Protein AF-0000000086184021 (afdb_homodimer)

Organism: Rhodotorula mucilaginosa (NCBI:txid5537)

Foldseek 3Di:
DWFDWDKDADAQQAALCWPDDPVLCPDPFARFQQRVLLVPPPRPQNCWNGDLEPLVLCVPFCVVVVHADAQEAEFQAQDCSGQVNQQVLLVCCFVNPPHPEHEYEYAPRNVVSNCVVCVVQVDVVPQDDPSSTHHYHYDHDDLCDWDDGPRKIKHKLFQPPPPDDDDATQFLAWCPDVVTHGGHTIWIDISLAETEAEFGQHHDPVSLVVNVVAAPWLDPPPDPPPVPPPPDPDDDDDPPPPDPPDDDPVPHGHQHAEYEHEDAFQPGDRGTDHPQVQVVVLNGSVHPEYAYGHYYPLAGLVLQQLLLVVQLPQPVPPPDDDADPVLDADLVPLADDDPDPSLRGQQDPRSSHHDSVSVSSVSVSNNRNNCSNVPPPDRPPSHGRRYHYHTRNKMWIDIPPDHTDIDPCVVPPVD/DWFDWDKDADAQQAALCWPDDPVLCPDPFARFQQRVLLVPPPRPQNCWNGDLEPLVLCVPFCVVVVHQDAQEAEFQFQDCSGQVNQQVLLVCCFVQPPHPEHEYEYAPRNVVSNCVVCVVAVDVVPQDDPSSTHHYHYDHDDLCDWDDGPRKIKHKLFDPDPPDDDDATQFLAF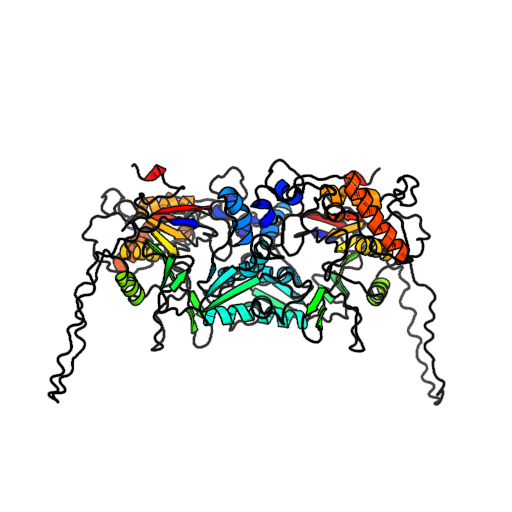CPDVVTHGGHGIWIDISLAETEAEFGQHDDPVSLVVNVVAAPWLDPPPDPPPPPDPPPPPDDDDPPPPDPPDDDPVPHGHQHAEYEHEDAFQPGDRGTDHPQVQVVVLNGSVHPEYAYGHYYPLAGLVLQQLLLVVQLPQPVPPPDDDADPVLDADLVPLADDDPDPSLRGQQDPRSSHHDSVSVSSVSVSNNRNNCSNVPPPDRPPSHGRRYHYHTRNKMWIDIPPDHTDIDPCVVPPPD

pLDDT: mean 80.67, std 20.91, range [23.03, 97.88]

Nearest PDB structures (foldseek):
  6b9v-assembly1_B  TM=7.953E-01  e=1.189E-11  Candidatus Koribacter versatilis Ellin345
  6b9v-assembly1_A  TM=8.059E-01  e=3.358E-11  Candidatus Koribacter versatilis Ellin345
  3qh8-assembly1_A  TM=7.467E-01  e=8.500E-10  Brucella abortus 2308
  1y44-assembly1_B  TM=5.096E-01  e=7.866E-03  Bacillus subtilis
  6b9v-assembly1_B  TM=7.958E-01  e=1.415E-11  Candidatus Koribacter versatilis Ellin345

Sequence (830 aa):
MARREIDCLLLGTGTSGALPSIACLTSPEKGCKCCRSTLDPTDPLGRKNCGKTFYSGAVEWWPKKQLRQIDALILTHAHADAILGLDDLRGWTLRGAIQRSIPIYLTQHTFDEVSKAFPYLTNAGKVTGGGDVPALTWHIFDPDAPFQVAGIEVVPLPGTYRPPLKRSHVHHGKYFTDPPTPFYCLGFLFDRQLAYLSDVSYIPPEIYRRVAQYVRLPFTSSSSSLSLLSNGNGNGNGNANGHGEEDEDDEEKPRLKALIVDCLRVEPFASHFGIGQAVETARRLGAERNYLVGFGHRTSHQLWLAATRALSLDAASSLLPPLPADMPISSSVPIPKPARDYLNYGGHADPTLEDEEQFVLHARWAVESWLKAAALPASEEKETCWIRPAVDGMTIRFGGGRETGDDEYEDEQQEMARREIDCLLLGTGTSGALPSIACLTSPEKGCKCCRSTLDPTDPLGRKNCGKTFYSGAVEWWPKKQLRQIDALILTHAHADAILGLDDLRGWTLRGAIQRSIPIYLTQHTFDEVSKAFPYLTNAGKVTGGGDVPALTWHIFDPDAPFQVAGIEVVPLPGTYRPPLKRSHVHHGKYFTDPPTPFYCLGFLFDRQLAYLSDVSYIPPEIYRRVAQYVRLPFTSSSSSLSLLSNGNGNGNGNANGHGEEDEDDEEKPRLKALIVDCLRVEPFASHFGIGQAVETARRLGAERNYLVGFGHRTSHQLWLAATRALSLDAASSLLPPLPADMPISSSVPIPKPARDYLNYGGHADPTLEDEEQFVLHARWAVESWLKAAALPASEEKETCWIRPAVDGMTIRFGGGRETGDDEYEDEQQE

InterPro domains:
  IPR001279 Metallo-beta-lactamase [PF12706] (63-213)
  IPR036866 Ribonuclease Z/Hydroxyacylglutathione hydrolase-like [G3DSA:3.60.15.10] (2-318)
  IPR036866 Ribonuclease Z/Hydroxyacylglutathione hydrolase-like [SSF56281] (50-303)

Secondary structure (DSSP, 8-state):
-PPPPEEEE----B-TT-SS-HHHHH-TTT--HHHHGGG-TT-TTTTTT----HHHHHHHHTTTTT----S-EE-----HHHHGGGGGGHHHHGGGSS-S-EEEEE-HHHHHHHHHH-HHHH-GGG--TT-----EEEEE--TTS-EEETTEEEEEE-----SSSS--S-EEEEE-SSSPEEEE--EEEETTTEEEE-S-S---HHHHHHHHTTSB-SS---------------------------------PPBP-EEEEE--BSS-BTTB-BHHHHHHHHHHHT-SEEEEE-B-SSS-HHHHHHHHHHHHS-TTSTTSPPPPTTS---TT-SSPPPSSGGGGTTSSSSTTS--HHHHHHHHHHHHHHHHHHHT----SS-----EEE--TT-EEEEETTEEEEESSSGGGTT-/-PPPPEEEE----B-TT-SS-HHHHH-TTT--HHHHGGG-TT-TTTTTT----HHHHHHHHTTTTT----S-EE-----HHHHGGGGGGHHHHGGGSS-S-EEEEE-HHHHHHHHHH-HHHH-GGG--TT-----EEEEE--TTS-EEETTEEEEEE-----SSSS--S-EEEEE-SSSPEEEE--EEEETTTEEEE-S-S---HHHHHHHHTTSB-SS---------------------------------PPBP-EEEEE--BSS--SSS-BHHHHHHHHHHHT-SEEEEE-B-SSS-HHHHHHHHHHHHS-TTSTTSPPPPTTS---TT-SSPPPSSGGGGTTSSSSTTS--HHHHHHHHHHHHHHHHHHHT----SS-----EEE--TT-EEEEETTEEEEESSSGGGTT-

Solvent-accessible surface area (backbone atoms only — not comparable to full-atom values): 44835 Å² total; per-residue (Å²): 128,75,49,70,68,45,78,50,72,41,66,40,32,17,22,76,83,32,41,60,45,54,45,30,56,44,33,92,80,64,19,23,38,33,33,50,31,48,76,36,87,82,40,82,65,27,61,34,51,35,29,43,47,55,59,65,44,43,65,62,39,28,47,77,68,72,41,78,84,64,84,63,44,76,54,52,36,66,48,64,67,67,46,64,49,56,65,59,45,22,50,40,13,40,92,43,60,67,34,69,53,35,42,36,37,32,39,64,67,35,48,54,51,44,36,48,44,36,42,44,63,73,30,70,58,53,24,45,36,73,57,82,51,38,38,63,41,84,42,74,50,59,56,89,43,68,48,75,53,98,88,37,46,35,34,48,40,40,35,79,63,66,73,86,82,96,76,64,36,20,19,30,15,29,28,55,37,94,71,62,40,79,34,66,30,39,24,37,32,43,65,55,31,35,40,40,39,55,55,25,42,43,79,40,71,67,46,57,54,54,48,49,75,56,22,40,45,74,67,62,85,75,70,83,69,75,69,69,80,75,71,71,87,75,78,86,77,81,72,76,77,69,74,73,77,72,76,72,81,79,67,81,53,44,61,27,48,30,33,38,33,20,27,37,43,47,60,68,46,67,23,25,18,6,46,25,56,33,51,50,50,45,54,52,47,44,31,65,36,32,29,35,28,30,36,44,80,44,41,36,67,66,48,46,42,54,30,27,52,62,63,23,44,37,75,78,44,79,72,64,75,77,74,59,84,90,57,76,75,40,58,88,40,41,73,70,79,69,98,48,75,42,40,63,38,26,29,26,91,53,44,60,41,68,27,61,68,51,22,33,54,41,48,50,49,34,29,54,12,24,48,53,40,64,60,62,73,78,65,87,62,88,69,56,54,45,44,41,64,55,43,38,68,33,39,38,38,34,39,53,80,48,74,70,48,41,79,80,58,58,82,57,70,84,108,127,75,49,70,68,44,78,48,73,40,64,40,33,16,22,76,85,32,41,62,45,52,45,29,56,41,33,91,80,66,20,21,37,34,34,50,31,50,74,37,87,81,40,83,64,28,62,33,49,35,29,43,47,55,59,67,43,44,65,62,38,28,49,77,67,72,41,78,82,64,85,62,44,78,54,51,38,67,49,63,67,68,46,63,49,57,65,58,44,22,49,41,14,41,93,42,62,68,36,68,54,34,41,36,36,30,39,63,68,36,48,54,51,43,36,48,44,37,41,44,61,74,30,71,63,53,25,44,36,71,58,84,53,39,39,62,43,85,41,75,52,59,52,89,42,69,47,76,53,98,87,37,46,35,33,47,43,43,53,74,75,62,80,84,88,92,84,65,42,22,19,32,16,30,27,53,36,94,70,62,41,79,33,66,32,39,25,36,31,43,66,54,30,36,40,40,39,57,54,25,41,45,82,42,72,64,46,56,54,54,49,49,74,55,22,42,43,73,66,62,85,75,69,86,70,76,70,71,81,78,74,69,87,69,74,86,77,81,72,76,77,70,74,72,76,71,78,70,80,80,66,79,50,43,61,29,47,31,32,38,32,20,26,37,40,47,59,68,48,68,24,25,18,6,44,26,55,34,51,48,50,45,54,51,46,44,32,64,36,30,29,34,29,30,36,45,80,44,40,35,66,65,48,46,43,53,31,26,52,61,62,22,43,35,74,79,43,82,74,63,74,76,75,58,83,91,57,75,74,40,57,87,40,41,70,70,78,70,99,45,74,42,40,62,38,26,28,28,90,53,44,61,42,68,27,59,70,51,21,33,52,41,47,50,49,34,29,54,12,23,47,54,39,65,61,60,74,77,65,87,62,89,68,55,55,44,44,41,62,54,43,38,69,35,40,38,36,35,40,53,80,49,74,71,47,44,77,79,60,59,84,58,66,86,111

Structure (mmCIF, N/CA/C/O backbone):
data_AF-0000000086184021-model_v1
#
loop_
_entity.id
_entity.type
_entity.pdbx_description
1 polymer 'Metallo-beta-lactamase domain-containing protein'
#
loop_
_atom_site.group_PDB
_atom_site.id
_atom_site.type_symbol
_atom_site.label_atom_id
_atom_site.label_alt_id
_atom_site.label_comp_id
_atom_site.label_asym_id
_atom_site.label_entity_id
_atom_site.label_seq_id
_atom_site.pdbx_PDB_ins_code
_atom_site.Cartn_x
_atom_site.Cartn_y
_atom_site.Cartn_z
_atom_site.occupancy
_atom_site.B_iso_or_equiv
_atom_site.auth_seq_id
_atom_site.auth_comp_id
_atom_site.auth_asym_id
_atom_site.auth_atom_id
_atom_site.pdbx_PDB_model_num
ATOM 1 N N . MET A 1 1 ? 28.219 -29.594 -12.875 1 46.59 1 MET A N 1
ATOM 2 C CA . MET A 1 1 ? 28.625 -28.562 -11.922 1 46.59 1 MET A CA 1
ATOM 3 C C . MET A 1 1 ? 27.422 -28.078 -11.102 1 46.59 1 MET A C 1
ATOM 5 O O . MET A 1 1 ? 26.297 -28.031 -11.602 1 46.59 1 MET A O 1
ATOM 9 N N . ALA A 1 2 ? 27.641 -28.094 -9.789 1 62.34 2 ALA A N 1
ATOM 10 C CA . ALA A 1 2 ? 26.531 -27.812 -8.875 1 62.34 2 ALA A CA 1
ATOM 11 C C . ALA A 1 2 ? 25.922 -26.438 -9.156 1 62.34 2 ALA A C 1
ATOM 13 O O . ALA A 1 2 ? 26.641 -25.469 -9.422 1 62.34 2 ALA A O 1
ATOM 14 N N . ARG A 1 3 ? 24.703 -26.5 -9.43 1 81.5 3 ARG A N 1
ATOM 15 C CA . ARG A 1 3 ? 23.969 -25.266 -9.688 1 81.5 3 ARG A CA 1
ATOM 16 C C . ARG A 1 3 ? 24.047 -24.328 -8.492 1 81.5 3 ARG A C 1
ATOM 18 O O . ARG A 1 3 ? 24.469 -24.734 -7.402 1 81.5 3 ARG A O 1
ATOM 25 N N . ARG A 1 4 ? 23.859 -23.125 -8.625 1 90.38 4 ARG A N 1
ATOM 26 C CA . ARG A 1 4 ? 23.938 -22.062 -7.613 1 90.38 4 ARG A CA 1
ATOM 27 C C . ARG A 1 4 ? 22.969 -22.328 -6.465 1 90.38 4 ARG A C 1
ATOM 29 O O . ARG A 1 4 ? 21.844 -22.797 -6.688 1 90.38 4 ARG A O 1
ATOM 36 N N . GLU A 1 5 ? 23.484 -22.109 -5.305 1 94.81 5 GLU A N 1
ATOM 37 C CA . GLU A 1 5 ? 22.609 -22.125 -4.141 1 94.81 5 GLU A CA 1
ATOM 38 C C . GLU A 1 5 ? 21.672 -20.922 -4.137 1 94.81 5 GLU A C 1
ATOM 40 O O . GLU A 1 5 ? 22.125 -19.781 -4.238 1 94.81 5 GLU A O 1
ATOM 45 N N . ILE A 1 6 ? 20.359 -21.203 -4.031 1 95.69 6 ILE A N 1
ATOM 46 C CA . ILE A 1 6 ? 19.375 -20.125 -4.086 1 95.69 6 ILE A CA 1
ATOM 47 C C . ILE A 1 6 ? 18.375 -20.281 -2.936 1 95.69 6 ILE A C 1
ATOM 49 O O . ILE A 1 6 ? 17.906 -21.391 -2.662 1 95.69 6 ILE A O 1
ATOM 53 N N . ASP A 1 7 ? 18.219 -19.172 -2.148 1 96.69 7 ASP A N 1
ATOM 54 C CA . ASP A 1 7 ? 17.094 -19.031 -1.223 1 96.69 7 ASP A CA 1
ATOM 55 C C . ASP A 1 7 ? 16.016 -18.141 -1.814 1 96.69 7 ASP A C 1
ATOM 57 O O . ASP A 1 7 ? 16.25 -16.984 -2.129 1 96.69 7 ASP A O 1
ATOM 61 N N . CYS A 1 8 ? 14.805 -18.703 -2.027 1 96.75 8 CYS A N 1
ATOM 62 C CA . CYS A 1 8 ? 13.672 -17.969 -2.578 1 96.75 8 CYS A CA 1
ATOM 63 C C . CYS A 1 8 ? 12.688 -17.594 -1.48 1 96.75 8 CYS A C 1
ATOM 65 O O . CYS A 1 8 ? 11.969 -18.438 -0.959 1 96.75 8 CYS A O 1
ATOM 67 N N . LEU A 1 9 ? 12.688 -16.312 -1.125 1 95.31 9 LEU A N 1
ATOM 68 C CA . LEU A 1 9 ? 11.742 -15.773 -0.152 1 95.31 9 LEU A CA 1
ATOM 69 C C . LEU A 1 9 ? 10.445 -15.352 -0.833 1 95.31 9 LEU A C 1
ATOM 71 O O . LEU A 1 9 ? 10.469 -14.578 -1.794 1 95.31 9 LEU A O 1
ATOM 75 N N . LEU A 1 10 ? 9.32 -15.875 -0.362 1 93.88 10 LEU A N 1
ATOM 76 C CA . LEU A 1 10 ? 8.023 -15.516 -0.931 1 93.88 10 LEU A CA 1
ATOM 77 C C . LEU A 1 10 ? 7.336 -14.445 -0.089 1 93.88 10 LEU A C 1
ATOM 79 O O . LEU A 1 10 ? 7.191 -14.602 1.125 1 93.88 10 LEU A O 1
ATOM 83 N N . LEU A 1 11 ? 6.977 -13.375 -0.757 1 90.69 11 LEU A N 1
ATOM 84 C CA . LEU A 1 11 ? 6.18 -12.312 -0.156 1 90.69 11 LEU A CA 1
ATOM 85 C C . LEU A 1 11 ? 4.957 -12.008 -1.01 1 90.69 11 LEU A C 1
ATOM 87 O O . LEU A 1 11 ? 5.035 -12.008 -2.24 1 90.69 11 LEU A O 1
ATOM 91 N N . GLY A 1 12 ? 3.848 -11.641 -0.296 1 87.31 12 GLY A N 1
ATOM 92 C CA . GLY A 1 12 ? 2.641 -11.312 -1.037 1 87.31 12 GLY A CA 1
ATOM 93 C C . GLY A 1 12 ? 2.041 -12.508 -1.759 1 87.31 12 GLY A C 1
ATOM 94 O O . GLY A 1 12 ? 1.791 -12.445 -2.965 1 87.31 12 GLY A O 1
ATOM 95 N N . THR A 1 13 ? 1.772 -13.555 -1.095 1 89.81 13 THR A N 1
ATOM 96 C CA . THR A 1 13 ? 1.336 -14.805 -1.703 1 89.81 13 THR A CA 1
ATOM 97 C C . THR A 1 13 ? -0.174 -14.805 -1.924 1 89.81 13 THR A C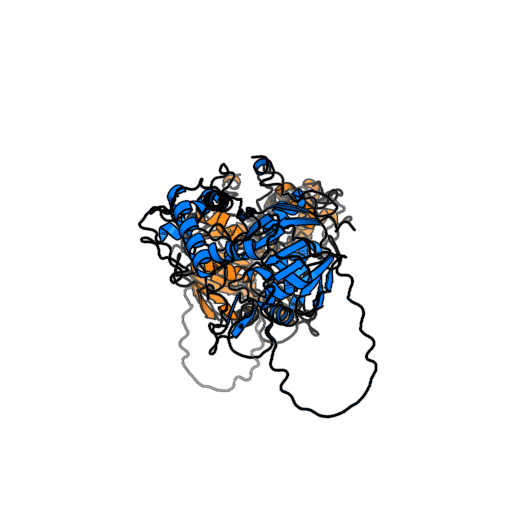 1
ATOM 99 O O . THR A 1 13 ? -0.728 -15.75 -2.482 1 89.81 13 THR A O 1
ATOM 102 N N . GLY A 1 14 ? -0.868 -13.734 -1.497 1 87.69 14 GLY A N 1
ATOM 103 C CA . GLY A 1 14 ? -2.305 -13.625 -1.689 1 87.69 14 GLY A CA 1
ATOM 104 C C . GLY A 1 14 ? -2.684 -12.977 -3.004 1 87.69 14 GLY A C 1
ATOM 105 O O . GLY A 1 14 ? -1.822 -12.727 -3.85 1 87.69 14 GLY A O 1
ATOM 106 N N . THR A 1 15 ? -3.951 -12.742 -3.148 1 87.56 15 THR A N 1
ATOM 107 C CA . THR A 1 15 ? -4.504 -12.195 -4.379 1 87.56 15 THR A CA 1
ATOM 108 C C . THR A 1 15 ? -4.254 -10.688 -4.461 1 87.56 15 THR A C 1
ATOM 110 O O . THR A 1 15 ? -3.857 -10.07 -3.475 1 87.56 15 THR A O 1
ATOM 113 N N . SER A 1 16 ? -4.496 -10.141 -5.602 1 80.88 16 SER A N 1
ATOM 114 C CA . SER A 1 16 ? -4.223 -8.734 -5.891 1 80.88 16 SER A CA 1
ATOM 115 C C . SER A 1 16 ? -5.098 -7.82 -5.039 1 80.88 16 SER A C 1
ATOM 117 O O . SER A 1 16 ? -4.727 -6.676 -4.77 1 80.88 16 SER A O 1
ATOM 119 N N . GLY A 1 17 ? -6.23 -8.266 -4.66 1 78.56 17 GLY A N 1
ATOM 120 C CA . GLY A 1 17 ? -7.121 -7.453 -3.842 1 78.56 17 GLY A CA 1
ATOM 121 C C . GLY A 1 17 ? -6.695 -7.383 -2.389 1 78.56 17 GLY A C 1
ATOM 122 O O . GLY A 1 17 ? -7.332 -6.699 -1.583 1 78.56 17 GLY A O 1
ATOM 123 N N . ALA A 1 18 ? -5.68 -8 -2.064 1 78.81 18 ALA A N 1
ATOM 124 C CA . ALA A 1 18 ? -5.105 -8.031 -0.722 1 78.81 18 ALA A CA 1
ATOM 125 C C . ALA A 1 18 ? -6 -8.812 0.237 1 78.81 18 ALA A C 1
ATOM 127 O O . ALA A 1 18 ? -7.211 -8.914 0.024 1 78.81 18 ALA A O 1
ATOM 128 N N . LEU A 1 19 ? -5.496 -9.445 1.242 1 85.38 19 LEU A N 1
ATOM 129 C CA . LEU A 1 19 ? -6.156 -10.125 2.352 1 85.38 19 LEU A CA 1
ATOM 130 C C . LEU A 1 19 ? -5.723 -9.531 3.688 1 85.38 19 LEU A C 1
ATOM 132 O O . LEU A 1 19 ? -4.555 -9.172 3.861 1 85.38 19 LEU A O 1
ATOM 136 N N . PRO A 1 20 ? -6.676 -9.344 4.656 1 88.94 20 PRO A N 1
ATOM 137 C CA . PRO A 1 20 ? -8.102 -9.68 4.621 1 88.94 20 PRO A CA 1
ATOM 138 C C . PRO A 1 20 ? -8.922 -8.664 3.828 1 88.94 20 PRO A C 1
ATOM 140 O O . PRO A 1 20 ? -8.445 -7.566 3.539 1 88.94 20 PRO A O 1
ATOM 143 N N . SER A 1 21 ? -10.086 -9.156 3.465 1 90.44 21 SER A N 1
ATOM 144 C CA . SER A 1 21 ? -11.031 -8.266 2.789 1 90.44 21 SER A CA 1
ATOM 145 C C . SER A 1 21 ? -11.703 -7.324 3.777 1 90.44 21 SER A C 1
ATOM 147 O O . SER A 1 21 ? -12.211 -7.762 4.812 1 90.44 21 SER A O 1
ATOM 149 N N . ILE A 1 22 ? -11.719 -6.043 3.412 1 90.56 22 ILE A N 1
ATOM 150 C CA . ILE A 1 22 ? -12.344 -5.043 4.273 1 90.56 22 ILE A CA 1
ATOM 151 C C . ILE A 1 22 ? -13.836 -5.348 4.422 1 90.56 22 ILE A C 1
ATOM 153 O O . ILE A 1 22 ? -14.414 -5.129 5.484 1 90.56 22 ILE A O 1
ATOM 157 N N . ALA A 1 23 ? -14.438 -5.859 3.385 1 93.38 23 ALA A N 1
ATOM 158 C CA . ALA A 1 23 ? -15.859 -6.203 3.416 1 93.38 23 ALA A CA 1
ATOM 159 C C . ALA A 1 23 ? -16.141 -7.266 4.477 1 93.38 23 ALA A C 1
ATOM 161 O O . ALA A 1 23 ? -17.125 -7.172 5.211 1 93.38 23 ALA A O 1
ATOM 162 N N . CYS A 1 24 ? -15.312 -8.18 4.566 1 94 24 CYS A N 1
ATOM 163 C CA . CYS A 1 24 ? -15.484 -9.242 5.543 1 94 24 CYS A CA 1
ATOM 164 C C . CYS A 1 24 ? -15.234 -8.734 6.957 1 94 24 CYS A C 1
ATOM 166 O O . CYS A 1 24 ? -15.977 -9.078 7.883 1 94 24 CYS A O 1
ATOM 168 N N . LEU A 1 25 ? -14.227 -7.945 7.133 1 91.62 25 LEU A N 1
ATOM 169 C CA . LEU A 1 25 ? -13.812 -7.5 8.461 1 91.62 25 LEU A CA 1
ATOM 170 C C . LEU A 1 25 ? -14.859 -6.57 9.07 1 91.62 25 LEU A C 1
ATOM 172 O O . LEU A 1 25 ? -15 -6.504 10.289 1 91.62 25 LEU A O 1
ATOM 176 N N . THR A 1 26 ? -15.531 -5.875 8.203 1 93.5 26 THR A N 1
ATOM 177 C CA . THR A 1 26 ? -16.438 -4.859 8.719 1 93.5 26 THR A CA 1
ATOM 178 C C . THR A 1 26 ? -17.875 -5.367 8.711 1 93.5 26 THR A C 1
ATOM 180 O O . THR A 1 26 ? -18.797 -4.684 9.188 1 93.5 26 THR A O 1
ATOM 183 N N . SER A 1 27 ? -18.094 -6.559 8.188 1 91.44 27 SER A N 1
ATOM 184 C CA . SER A 1 27 ? -19.438 -7.152 8.211 1 91.44 27 SER A CA 1
ATOM 185 C C . SER A 1 27 ? -19.688 -7.863 9.539 1 91.44 27 SER A C 1
ATOM 187 O O . SER A 1 27 ? -18.938 -8.75 9.93 1 91.44 27 SER A O 1
ATOM 189 N N . PRO A 1 28 ? -20.703 -7.523 10.156 1 84.31 28 PRO A N 1
ATOM 190 C CA . PRO A 1 28 ? -20.984 -8.188 11.43 1 84.31 28 PRO A CA 1
ATOM 191 C C . PRO A 1 28 ? -21.359 -9.656 11.25 1 84.31 28 PRO A C 1
ATOM 193 O O . PRO A 1 28 ? -21.031 -10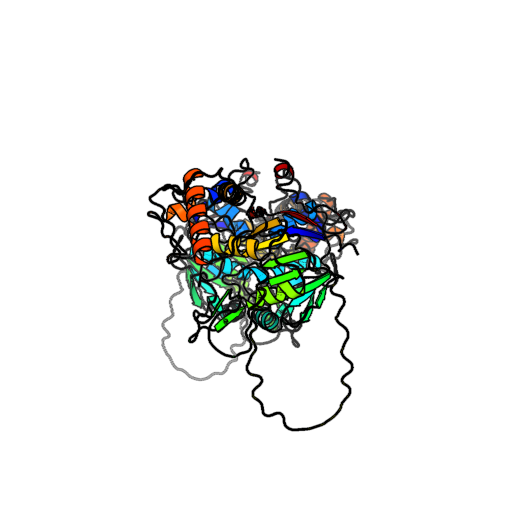.492 12.094 1 84.31 28 PRO A O 1
ATOM 196 N N . GLU A 1 29 ? -21.953 -10.023 10.117 1 84.5 29 GLU A N 1
ATOM 197 C CA . GLU A 1 29 ? -22.562 -11.344 10.031 1 84.5 29 GLU A CA 1
ATOM 198 C C . GLU A 1 29 ? -21.969 -12.156 8.883 1 84.5 29 GLU A C 1
ATOM 200 O O . GLU A 1 29 ? -22.078 -13.383 8.867 1 84.5 29 GLU A O 1
ATOM 205 N N . LYS A 1 30 ? -21.312 -11.531 8.008 1 86.56 30 LYS A N 1
ATOM 206 C CA . LYS A 1 30 ? -21.047 -12.242 6.758 1 86.56 30 LYS A CA 1
ATOM 207 C C . LYS A 1 30 ? -19.547 -12.344 6.492 1 86.56 30 LYS A C 1
ATOM 209 O O . LYS A 1 30 ? -19.125 -12.836 5.441 1 86.56 30 LYS A O 1
ATOM 214 N N . GLY A 1 31 ? -18.781 -11.93 7.367 1 92.62 31 GLY A N 1
ATOM 215 C CA . GLY A 1 31 ? -17.344 -12.07 7.152 1 92.62 31 GLY A CA 1
ATOM 216 C C . GLY A 1 31 ? -16.875 -13.508 7.164 1 92.62 31 GLY A C 1
ATOM 217 O O . GLY A 1 31 ? -17.266 -14.289 8.031 1 92.62 31 GLY A O 1
ATOM 218 N N . CYS A 1 32 ? -16.062 -13.891 6.191 1 94.12 32 CYS A N 1
ATOM 219 C CA . CYS A 1 32 ? -15.633 -15.281 6.07 1 94.12 32 CYS A CA 1
ATOM 220 C C . CYS A 1 32 ? -14.625 -15.633 7.156 1 94.12 32 CYS A C 1
ATOM 222 O O . CYS A 1 32 ? -13.969 -14.75 7.711 1 94.12 32 CYS A O 1
ATOM 224 N N . LYS A 1 33 ? -14.523 -16.875 7.406 1 92.12 33 LYS A N 1
ATOM 225 C CA . LYS A 1 33 ? -13.609 -17.359 8.43 1 92.12 33 LYS A CA 1
ATOM 226 C C . LYS A 1 33 ? -12.164 -16.984 8.102 1 92.12 33 LYS A C 1
ATOM 228 O O . LYS A 1 33 ? -11.406 -16.578 8.992 1 92.12 33 LYS A O 1
ATOM 233 N N . CYS A 1 34 ? -11.789 -17.078 6.887 1 91.12 34 CYS A N 1
ATOM 234 C CA . CYS A 1 34 ? -10.438 -16.766 6.426 1 91.12 34 CYS A CA 1
ATOM 235 C C . CYS A 1 34 ? -10.047 -15.344 6.828 1 91.12 34 CYS A C 1
ATOM 237 O O . CYS A 1 34 ? -9.016 -15.141 7.469 1 91.12 34 CYS A O 1
ATOM 239 N N . CYS A 1 35 ? -10.867 -14.383 6.562 1 91.44 35 CYS A N 1
ATOM 240 C CA . CYS A 1 35 ? -10.57 -12.977 6.844 1 91.44 35 CYS A CA 1
ATOM 241 C C . CYS A 1 35 ? -10.664 -12.695 8.336 1 91.44 35 CYS A C 1
ATOM 243 O O . CYS A 1 35 ? -9.805 -12 8.898 1 91.44 35 CYS A O 1
ATOM 245 N N . ARG A 1 36 ? -11.625 -13.242 8.953 1 88.88 36 ARG A N 1
ATOM 246 C CA . ARG A 1 36 ? -11.859 -12.969 10.367 1 88.88 36 ARG A CA 1
ATOM 247 C C . ARG A 1 36 ? -10.75 -13.57 11.234 1 88.88 36 ARG A C 1
ATOM 249 O O . ARG A 1 36 ? -10.469 -13.062 12.32 1 88.88 36 ARG A O 1
ATOM 256 N N . SER A 1 37 ? -10.18 -14.602 10.719 1 86.75 37 SER A N 1
ATOM 257 C CA . SER A 1 37 ? -9.109 -15.242 11.469 1 86.75 37 SER A CA 1
ATOM 258 C C . SER A 1 37 ? -7.914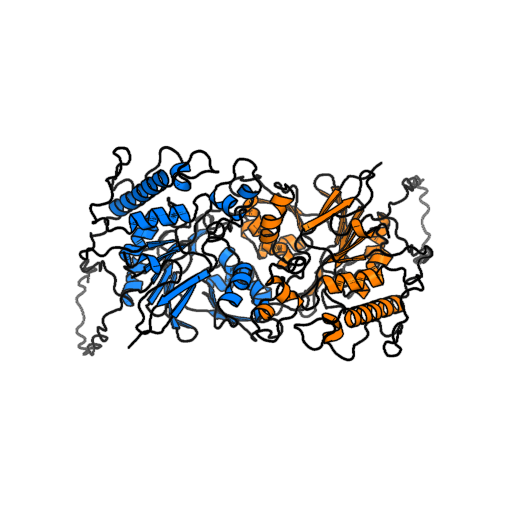 -14.305 11.641 1 86.75 37 SER A C 1
ATOM 260 O O . SER A 1 37 ? -7.102 -14.492 12.555 1 86.75 37 SER A O 1
ATOM 262 N N . THR A 1 38 ? -7.816 -13.32 10.82 1 82.12 38 THR A N 1
ATOM 263 C CA . THR A 1 38 ? -6.695 -12.391 10.883 1 82.12 38 THR A CA 1
ATOM 264 C C . THR A 1 38 ? -6.832 -11.461 12.086 1 82.12 38 THR A C 1
ATOM 266 O O . THR A 1 38 ? -5.859 -10.836 12.516 1 82.12 38 THR A O 1
ATOM 269 N N . LEU A 1 39 ? -8.055 -11.32 12.594 1 78.31 39 LEU A N 1
ATOM 270 C CA . LEU A 1 39 ? -8.32 -10.453 13.734 1 78.31 39 LEU A CA 1
ATOM 271 C C . LEU A 1 39 ? -7.961 -11.148 15.047 1 78.31 39 LEU A C 1
ATOM 273 O O . LEU A 1 39 ? -7.84 -10.5 16.094 1 78.31 39 LEU A O 1
ATOM 277 N N . ASP A 1 40 ? -7.801 -12.453 14.945 1 78.25 40 ASP A N 1
ATOM 278 C CA . ASP A 1 40 ? -7.473 -13.234 16.141 1 78.25 40 ASP A CA 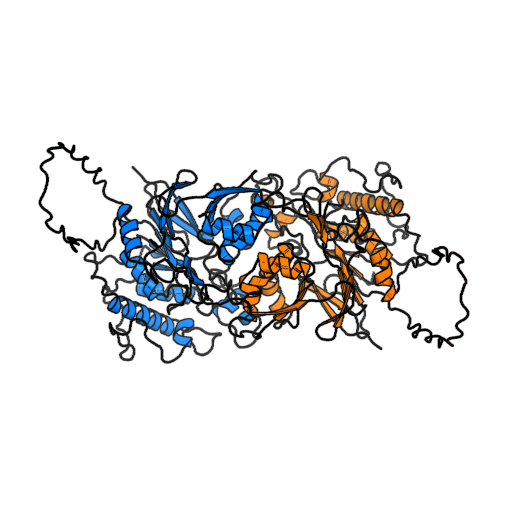1
ATOM 279 C C . ASP A 1 40 ? -5.961 -13.391 16.297 1 78.25 40 ASP A C 1
ATOM 281 O O . ASP A 1 40 ? -5.344 -14.203 15.602 1 78.25 40 ASP A O 1
ATOM 285 N N . PRO A 1 41 ? -5.383 -12.664 17.172 1 70 41 PRO A N 1
ATOM 286 C CA . PRO A 1 41 ? -3.928 -12.734 17.328 1 70 41 PRO A CA 1
ATOM 287 C C . PRO A 1 41 ? -3.447 -14.117 17.766 1 70 41 PRO A C 1
ATOM 289 O O . PRO A 1 41 ? -2.262 -14.43 17.641 1 70 41 PRO A O 1
ATOM 292 N N . THR A 1 42 ? -4.352 -14.969 18.188 1 72.25 42 THR A N 1
ATOM 293 C CA . THR A 1 42 ? -3.973 -16.297 18.688 1 72.25 42 THR A CA 1
ATOM 294 C C . THR A 1 42 ? -4.012 -17.328 17.562 1 72.25 42 THR A C 1
ATOM 296 O O . THR A 1 42 ? -3.527 -18.438 17.734 1 72.25 42 THR A O 1
ATOM 299 N N . ASP A 1 43 ? -4.562 -16.891 16.484 1 69.44 43 ASP A N 1
ATOM 300 C CA . ASP A 1 43 ? -4.617 -17.812 15.344 1 69.44 43 ASP A CA 1
ATOM 301 C C . ASP A 1 43 ? -3.322 -17.766 14.539 1 69.44 43 ASP A C 1
ATOM 303 O O . ASP A 1 43 ? -3.043 -16.781 13.852 1 69.44 43 ASP A O 1
ATOM 307 N N . PRO A 1 44 ? -2.568 -18.781 14.688 1 63.81 44 PRO A N 1
ATOM 308 C CA . PRO A 1 44 ? -1.268 -18.766 14.016 1 63.81 44 PRO A CA 1
ATOM 309 C C . PRO A 1 44 ? -1.391 -18.734 12.492 1 63.81 44 PRO A C 1
ATOM 311 O O . PRO A 1 44 ? -0.453 -18.328 11.805 1 63.81 44 PRO A O 1
ATOM 314 N N . LEU A 1 45 ? -2.535 -19.156 12.008 1 57.88 45 LEU A N 1
ATOM 315 C CA . LEU A 1 45 ? -2.678 -19.266 10.562 1 57.88 45 LEU A CA 1
ATOM 316 C C . LEU A 1 45 ? -3.355 -18.031 9.984 1 57.88 45 LEU A C 1
ATOM 318 O O . LEU A 1 45 ? -3.377 -17.844 8.773 1 57.88 45 LEU A O 1
ATOM 322 N N . GLY A 1 46 ? -3.867 -17.266 10.828 1 56.38 46 GLY A N 1
ATOM 323 C CA . GLY A 1 46 ? -4.691 -16.141 10.391 1 56.38 46 GLY A CA 1
ATOM 324 C C . GLY A 1 46 ? -3.93 -15.141 9.547 1 56.38 46 GLY A C 1
ATOM 325 O O . GLY A 1 46 ? -4.5 -14.508 8.656 1 56.38 46 GLY A O 1
ATOM 326 N N . ARG A 1 47 ? -2.646 -15.062 9.789 1 56.78 47 ARG A N 1
ATOM 327 C CA . ARG A 1 47 ? -1.939 -13.992 9.102 1 56.78 47 ARG A CA 1
ATOM 328 C C . ARG A 1 47 ? -0.984 -14.547 8.055 1 56.78 47 ARG A C 1
ATOM 330 O O . ARG A 1 47 ? -0.137 -13.82 7.531 1 56.78 47 ARG A O 1
ATOM 337 N N . LYS A 1 48 ? -1.179 -15.789 7.684 1 55.22 48 LYS A N 1
ATOM 338 C CA . LYS A 1 48 ? -0.197 -16.453 6.828 1 55.22 48 LYS A CA 1
ATOM 339 C C . LYS A 1 48 ? -0.337 -16 5.379 1 55.22 48 LYS A C 1
ATOM 341 O O . LYS A 1 48 ? 0.636 -16.016 4.621 1 55.22 48 LYS A O 1
ATOM 346 N N . ASN A 1 49 ? -1.514 -15.688 4.988 1 51.31 49 ASN A N 1
ATOM 347 C CA . ASN A 1 49 ? -1.661 -15.344 3.576 1 51.31 49 ASN A CA 1
ATOM 348 C C . ASN A 1 49 ? -2.051 -13.883 3.393 1 51.31 49 ASN A C 1
ATOM 350 O O . ASN A 1 49 ? -2.908 -13.562 2.566 1 51.31 49 ASN A O 1
ATOM 354 N N . CYS A 1 50 ? -1.313 -13.125 4.395 1 51.53 50 CYS A N 1
ATOM 355 C CA . CYS A 1 50 ? -1.674 -11.719 4.312 1 51.53 50 CYS A CA 1
ATOM 356 C C . CYS A 1 50 ? -0.681 -10.945 3.447 1 51.53 50 CYS A C 1
ATOM 358 O O . CYS A 1 50 ? 0.456 -11.391 3.26 1 51.53 50 CYS A O 1
ATOM 360 N N . GLY A 1 51 ? -1.197 -10.094 2.574 1 55.66 51 GLY A N 1
ATOM 361 C CA . GLY A 1 51 ? -0.307 -9.055 2.096 1 55.66 51 GLY A CA 1
ATOM 362 C C . GLY A 1 51 ? -0.292 -8.922 0.585 1 55.66 51 GLY A C 1
ATOM 363 O O . GLY A 1 51 ? -0.532 -9.898 -0.128 1 55.66 51 GLY A O 1
ATOM 364 N N . LYS A 1 52 ? -0.613 -7.902 -0.01 1 60.78 52 LYS A N 1
ATOM 365 C CA . LYS A 1 52 ? -0.376 -7.574 -1.413 1 60.78 52 LYS A CA 1
ATOM 366 C C . LYS A 1 52 ? 0.682 -6.48 -1.552 1 60.78 52 LYS A C 1
ATOM 368 O O . LYS A 1 52 ? 1.318 -6.355 -2.6 1 60.78 52 LYS A O 1
ATOM 373 N N . THR A 1 53 ? 1.119 -5.969 -0.423 1 67.38 53 THR A N 1
ATOM 374 C CA . THR A 1 53 ? 1.883 -4.758 -0.703 1 67.38 53 THR A CA 1
ATOM 375 C C . THR A 1 53 ? 3.359 -4.961 -0.373 1 67.38 53 THR A C 1
ATOM 377 O O . THR A 1 53 ? 3.695 -5.566 0.646 1 67.38 53 THR A O 1
ATOM 380 N N . PHE A 1 54 ? 4.145 -4.555 -1.221 1 73.19 54 PHE A N 1
ATOM 381 C CA . PHE A 1 54 ? 5.594 -4.688 -1.138 1 73.19 54 PHE A CA 1
ATOM 382 C C . PHE A 1 54 ? 6.117 -4.109 0.171 1 73.19 54 PHE A C 1
ATOM 384 O O . PHE A 1 54 ? 6.883 -4.762 0.886 1 73.19 54 PHE A O 1
ATOM 391 N N . TYR A 1 55 ? 5.684 -2.943 0.541 1 76.25 55 TYR A N 1
ATOM 392 C CA . TYR A 1 55 ? 6.215 -2.25 1.71 1 76.25 55 TYR A CA 1
ATOM 393 C C . TYR A 1 55 ? 5.887 -3.01 2.99 1 76.25 55 TYR A C 1
ATOM 395 O O . TYR A 1 55 ? 6.773 -3.275 3.805 1 76.25 55 TYR A O 1
ATOM 403 N N . SER A 1 56 ? 4.621 -3.371 3.17 1 79.62 56 SER A N 1
ATOM 404 C CA . SER A 1 56 ? 4.223 -4.078 4.383 1 79.62 56 SER A CA 1
ATOM 405 C C . SER A 1 56 ? 4.957 -5.406 4.516 1 79.62 56 SER A C 1
ATOM 407 O O . SER A 1 56 ? 5.352 -5.797 5.617 1 79.62 56 SER A O 1
ATOM 409 N N . GLY A 1 57 ? 5.184 -6.059 3.387 1 83.25 57 GLY A N 1
ATOM 410 C CA . GLY A 1 57 ? 5.953 -7.293 3.404 1 83.25 57 GLY A CA 1
ATOM 411 C C . GLY A 1 57 ? 7.41 -7.082 3.764 1 83.25 57 GLY A C 1
ATOM 412 O O . GLY A 1 57 ? 7.98 -7.848 4.547 1 83.25 57 GLY A O 1
ATOM 413 N N . ALA A 1 58 ? 8.016 -6.023 3.207 1 84.56 58 ALA A N 1
ATOM 414 C CA . ALA A 1 58 ? 9.422 -5.719 3.469 1 84.56 58 ALA A CA 1
ATOM 415 C C . ALA A 1 58 ? 9.641 -5.375 4.938 1 84.56 58 ALA A C 1
ATOM 417 O O . ALA A 1 58 ? 10.57 -5.887 5.566 1 84.56 58 ALA A O 1
ATOM 418 N N . VAL A 1 59 ? 8.789 -4.57 5.477 1 85.56 59 VAL A N 1
ATOM 419 C CA . VAL A 1 59 ? 8.922 -4.117 6.855 1 85.56 59 VAL A CA 1
ATOM 420 C C . VAL A 1 59 ? 8.82 -5.309 7.805 1 85.56 59 VAL A C 1
ATOM 422 O O . VAL A 1 59 ? 9.539 -5.383 8.805 1 85.56 59 VAL A O 1
ATOM 425 N N . GLU A 1 60 ? 8.008 -6.23 7.438 1 85.12 60 GLU A N 1
ATOM 426 C CA . GLU A 1 60 ? 7.777 -7.379 8.312 1 85.12 60 GLU A CA 1
ATOM 427 C C . GLU A 1 60 ? 8.906 -8.398 8.195 1 85.12 60 GLU A C 1
ATOM 429 O O . GLU A 1 60 ? 9.422 -8.875 9.203 1 85.12 60 GLU A O 1
ATOM 434 N N . TRP A 1 61 ? 9.367 -8.633 7.012 1 89.69 61 TRP A N 1
ATOM 435 C CA . TRP A 1 61 ? 10.148 -9.852 6.832 1 89.69 61 TRP A CA 1
ATOM 436 C C . TRP A 1 61 ? 11.617 -9.531 6.598 1 89.69 61 TRP A C 1
ATOM 438 O O . TRP A 1 61 ? 12.492 -10.344 6.91 1 89.69 61 TRP A O 1
ATOM 448 N N . TRP A 1 62 ? 11.992 -8.383 6 1 91.56 62 TRP A N 1
ATOM 449 C CA . TRP A 1 62 ? 13.375 -8.109 5.641 1 91.56 62 TRP A CA 1
ATOM 450 C C . TRP A 1 62 ? 14.266 -8.07 6.883 1 91.56 62 TRP A C 1
ATOM 452 O O . TRP A 1 62 ? 15.352 -8.656 6.895 1 91.56 62 TRP A O 1
ATOM 462 N N . PRO A 1 63 ? 13.773 -7.363 7.953 1 89.62 63 PRO A N 1
ATOM 463 C CA . PRO A 1 63 ? 14.602 -7.43 9.164 1 89.62 63 PRO A CA 1
ATOM 464 C C . PRO A 1 63 ? 14.766 -8.852 9.688 1 89.62 63 PRO A C 1
ATOM 466 O O . PRO A 1 63 ? 15.859 -9.242 10.094 1 89.62 63 PRO A O 1
ATOM 469 N N . LYS A 1 64 ? 13.695 -9.688 9.664 1 89.38 64 LYS A N 1
ATOM 470 C CA . LYS A 1 64 ? 13.719 -11.062 10.172 1 89.38 64 LYS A CA 1
ATOM 471 C C . LYS A 1 64 ? 14.648 -11.938 9.336 1 89.38 64 LYS A C 1
ATOM 473 O O . LYS A 1 64 ? 15.281 -12.859 9.867 1 89.38 64 LYS A O 1
ATOM 478 N N . LYS A 1 65 ? 14.688 -11.641 8.047 1 93.62 65 LYS A N 1
ATOM 479 C CA . LYS A 1 65 ? 15.477 -12.453 7.129 1 93.62 65 LYS A CA 1
ATOM 480 C C . LYS A 1 65 ? 16.844 -11.828 6.875 1 93.62 65 LYS A C 1
ATOM 482 O O . LYS A 1 65 ? 17.609 -12.305 6.027 1 93.62 65 LYS A O 1
ATOM 487 N N . GLN A 1 66 ? 17.141 -10.688 7.551 1 93.06 66 GLN A N 1
ATOM 488 C CA . GLN A 1 66 ? 18.422 -9.992 7.477 1 93.06 66 GLN A CA 1
ATOM 489 C C . GLN A 1 66 ? 18.75 -9.57 6.043 1 93.06 66 GLN A C 1
ATOM 491 O O . GLN A 1 66 ? 19.859 -9.797 5.555 1 93.06 66 GLN A O 1
ATOM 496 N N . LEU A 1 67 ? 17.766 -9.055 5.383 1 94.5 67 LEU A N 1
ATOM 497 C CA . LEU A 1 67 ? 17.891 -8.508 4.039 1 94.5 67 LEU A CA 1
ATOM 498 C C . LEU A 1 67 ? 18.016 -6.984 4.082 1 94.5 67 LEU A C 1
ATOM 500 O O . LEU A 1 67 ? 17.469 -6.344 4.992 1 94.5 67 LEU A O 1
ATOM 504 N N . ARG A 1 68 ? 18.656 -6.41 3.088 1 94.31 68 ARG A N 1
ATOM 505 C CA . ARG A 1 68 ? 18.828 -4.961 3.113 1 94.31 68 ARG A CA 1
ATOM 506 C C . ARG A 1 68 ? 18.922 -4.395 1.701 1 94.31 68 ARG A C 1
ATOM 508 O O . ARG A 1 68 ? 18.141 -3.512 1.329 1 94.31 68 ARG A O 1
ATOM 515 N N . GLN A 1 69 ? 19.766 -4.91 0.872 1 95.25 69 GLN A N 1
ATOM 516 C CA . GLN A 1 69 ? 20.016 -4.371 -0.464 1 95.25 69 GLN A CA 1
ATOM 517 C C . GLN A 1 69 ? 19.203 -5.137 -1.516 1 95.25 69 GLN A C 1
ATOM 519 O O . GLN A 1 69 ? 18.906 -6.32 -1.341 1 95.25 69 GLN A O 1
ATOM 524 N N . ILE A 1 70 ? 18.828 -4.438 -2.584 1 95.88 70 ILE A N 1
ATOM 525 C CA . ILE A 1 70 ? 18.172 -5.035 -3.75 1 95.88 70 ILE A CA 1
ATOM 526 C C . ILE A 1 70 ? 19.125 -4.984 -4.945 1 95.88 70 ILE A C 1
ATOM 528 O O . ILE A 1 70 ? 19.406 -3.91 -5.477 1 95.88 70 ILE A O 1
ATOM 532 N N . ASP A 1 71 ? 19.578 -6.086 -5.344 1 96.25 71 ASP A N 1
ATOM 533 C CA . ASP A 1 71 ? 20.516 -6.137 -6.457 1 96.25 71 ASP A CA 1
ATOM 534 C C . ASP A 1 71 ? 19.797 -5.918 -7.789 1 96.25 71 ASP A C 1
ATOM 536 O O . ASP A 1 71 ? 20.391 -5.391 -8.734 1 96.25 71 ASP A O 1
ATOM 540 N N . ALA A 1 72 ? 18.531 -6.414 -7.84 1 96.44 72 ALA A N 1
ATOM 541 C CA . ALA A 1 72 ? 17.719 -6.238 -9.039 1 96.44 72 ALA A CA 1
ATOM 542 C C . ALA A 1 72 ? 16.25 -6.508 -8.758 1 96.44 72 ALA A C 1
ATOM 544 O O . ALA A 1 72 ? 15.914 -7.227 -7.809 1 96.44 72 ALA A O 1
ATOM 545 N N . LEU A 1 73 ? 15.43 -5.863 -9.539 1 96.56 73 LEU A N 1
ATOM 546 C CA . LEU A 1 73 ? 13.992 -6.117 -9.531 1 96.56 73 LEU A CA 1
ATOM 547 C C . LEU A 1 73 ? 13.492 -6.465 -10.93 1 96.56 73 LEU A C 1
ATOM 549 O O . LEU A 1 73 ? 13.805 -5.762 -11.891 1 96.56 73 LEU A O 1
ATOM 553 N N . ILE A 1 74 ? 12.781 -7.562 -11.094 1 96.62 74 ILE A N 1
ATOM 554 C CA . ILE A 1 74 ? 12.195 -7.988 -12.367 1 96.62 74 ILE A CA 1
ATOM 555 C C . ILE A 1 74 ? 10.68 -7.824 -12.312 1 96.62 74 ILE A C 1
ATOM 557 O O . ILE A 1 74 ? 10.031 -8.281 -11.367 1 96.62 74 ILE A O 1
ATOM 561 N N . LEU A 1 75 ? 10.078 -7.125 -13.266 1 94.62 75 LEU A N 1
ATOM 562 C CA . LEU A 1 75 ? 8.625 -6.977 -13.352 1 94.62 75 LEU A CA 1
ATOM 563 C C . LEU A 1 75 ? 8.039 -7.957 -14.359 1 94.62 75 LEU A C 1
ATOM 565 O O . LEU A 1 75 ? 8.531 -8.07 -15.484 1 94.62 75 LEU A O 1
ATOM 569 N N . THR A 1 76 ? 6.996 -8.609 -13.93 1 92.75 76 THR A N 1
ATOM 570 C CA . THR A 1 76 ? 6.324 -9.57 -14.789 1 92.75 76 THR A CA 1
ATOM 571 C C . THR A 1 76 ? 5.375 -8.867 -15.75 1 92.75 76 THR A C 1
ATOM 573 O O . THR A 1 76 ? 5.23 -9.281 -16.906 1 92.75 76 THR A O 1
ATOM 576 N N . HIS A 1 77 ? 4.652 -7.867 -15.281 1 89.69 77 HIS A N 1
ATOM 577 C CA . HIS A 1 77 ? 3.639 -7.148 -16.047 1 89.69 77 HIS A CA 1
ATOM 578 C C . HIS A 1 77 ? 3.25 -5.844 -15.359 1 89.69 77 HIS A C 1
ATOM 580 O O . HIS A 1 77 ? 3.783 -5.516 -14.297 1 89.69 77 HIS A O 1
ATOM 586 N N . ALA A 1 78 ? 2.314 -5.121 -15.961 1 88.44 78 ALA A N 1
ATOM 587 C CA . ALA A 1 78 ? 2.092 -3.752 -15.5 1 88.44 78 ALA A CA 1
ATOM 588 C C . ALA A 1 78 ? 0.732 -3.615 -14.82 1 88.44 78 ALA A C 1
ATOM 590 O O . ALA A 1 78 ? 0.081 -2.574 -14.922 1 88.44 78 ALA A O 1
ATOM 591 N N . HIS A 1 79 ? 0.252 -4.637 -14.117 1 86.25 79 HIS A N 1
ATOM 592 C CA . HIS A 1 79 ? -0.937 -4.453 -13.289 1 86.25 79 HIS A CA 1
ATOM 593 C C . HIS A 1 79 ? -0.598 -3.74 -11.984 1 86.25 79 HIS A C 1
ATOM 595 O O . HIS A 1 79 ? 0.559 -3.736 -11.555 1 86.25 79 HIS A O 1
ATOM 601 N N . ALA A 1 80 ? -1.628 -3.184 -11.398 1 85.44 80 ALA A N 1
ATOM 602 C CA . ALA A 1 80 ? -1.48 -2.34 -10.211 1 85.44 80 ALA A CA 1
ATOM 603 C C . ALA A 1 80 ? -0.751 -3.082 -9.094 1 85.44 80 ALA A C 1
ATOM 605 O O . ALA A 1 80 ? 0.211 -2.564 -8.523 1 85.44 80 ALA A O 1
ATOM 606 N N . ASP A 1 81 ? -1.172 -4.27 -8.844 1 83.81 81 ASP A N 1
ATOM 607 C CA . ASP A 1 81 ? -0.598 -5.016 -7.727 1 83.81 81 ASP A CA 1
ATOM 608 C C . ASP A 1 81 ? 0.866 -5.359 -7.992 1 83.81 81 ASP A C 1
ATOM 610 O O . ASP A 1 81 ? 1.624 -5.625 -7.055 1 83.81 81 ASP A O 1
ATOM 614 N N . ALA A 1 82 ? 1.316 -5.27 -9.234 1 87.81 82 ALA A N 1
ATOM 615 C CA . ALA A 1 82 ? 2.695 -5.605 -9.578 1 87.81 82 ALA A CA 1
ATOM 616 C C . ALA A 1 82 ? 3.57 -4.355 -9.609 1 87.81 82 ALA A C 1
ATOM 618 O O . ALA A 1 82 ? 4.785 -4.438 -9.414 1 87.81 82 ALA A O 1
ATOM 619 N N . ILE A 1 83 ? 2.998 -3.182 -9.828 1 91 83 ILE A N 1
ATOM 620 C CA . ILE A 1 83 ? 3.898 -2.068 -10.109 1 91 83 ILE A CA 1
ATOM 621 C C . ILE A 1 83 ? 3.699 -0.968 -9.07 1 91 83 ILE A C 1
ATOM 623 O O . ILE A 1 83 ? 4.539 -0.074 -8.93 1 91 83 ILE A O 1
ATOM 627 N N . LEU A 1 84 ? 2.602 -0.949 -8.312 1 89.06 84 LEU A N 1
ATOM 628 C CA . LEU A 1 84 ? 2.322 0.178 -7.43 1 89.06 84 LEU A CA 1
ATOM 629 C C . LEU A 1 84 ? 3.346 0.249 -6.301 1 89.06 84 LEU A C 1
ATOM 631 O O . LEU A 1 84 ? 3.57 1.317 -5.727 1 89.06 84 LEU A O 1
ATOM 635 N N . GLY A 1 85 ? 3.986 -0.841 -6.035 1 89.44 85 GLY A N 1
ATOM 636 C CA . GLY A 1 85 ? 5.012 -0.865 -5 1 89.44 85 GLY A CA 1
ATOM 637 C C . GLY A 1 85 ? 6.297 -0.176 -5.422 1 89.44 85 GLY A C 1
ATOM 638 O O . GLY A 1 85 ? 7.188 0.042 -4.598 1 89.44 85 GLY A O 1
ATOM 639 N N . LEU A 1 86 ? 6.441 0.25 -6.68 1 92.25 86 LEU A N 1
ATOM 640 C CA . LEU A 1 86 ? 7.664 0.869 -7.184 1 92.25 86 LEU A CA 1
ATOM 641 C C . LEU A 1 86 ? 7.973 2.156 -6.426 1 92.25 86 LEU A C 1
ATOM 643 O O . LEU A 1 86 ? 9.141 2.484 -6.199 1 92.25 86 LEU A O 1
ATOM 647 N N . ASP A 1 87 ? 6.949 2.906 -6.012 1 89.94 87 ASP A N 1
ATOM 648 C CA . ASP A 1 87 ? 7.164 4.145 -5.273 1 89.94 87 ASP A CA 1
ATOM 649 C C . ASP A 1 87 ? 7.805 3.871 -3.914 1 89.94 87 ASP A C 1
ATOM 651 O O . ASP A 1 87 ? 8.586 4.684 -3.416 1 89.94 87 ASP A O 1
ATOM 655 N N . ASP A 1 88 ? 7.539 2.744 -3.369 1 89.12 88 ASP A N 1
ATOM 656 C CA . ASP A 1 88 ? 8.055 2.373 -2.053 1 89.12 88 ASP A CA 1
ATOM 657 C C . ASP A 1 88 ? 9.562 2.166 -2.09 1 89.12 88 ASP A C 1
ATOM 659 O O . ASP A 1 88 ? 10.219 2.139 -1.046 1 89.12 88 ASP A O 1
ATOM 663 N N . LEU A 1 89 ? 10.141 2.062 -3.26 1 92.5 89 LEU A N 1
ATOM 664 C CA . LEU A 1 89 ? 11.57 1.808 -3.387 1 92.5 89 LEU A CA 1
ATOM 665 C C . LEU A 1 89 ? 12.383 3.035 -2.98 1 92.5 89 LEU A C 1
ATOM 667 O O . LEU A 1 89 ? 13.602 2.953 -2.818 1 92.5 89 LEU A O 1
ATOM 671 N N . ARG A 1 90 ? 11.711 4.109 -2.793 1 90.88 90 ARG A N 1
ATOM 672 C CA . ARG A 1 90 ? 12.375 5.289 -2.256 1 90.88 90 ARG A CA 1
ATOM 673 C C . ARG A 1 90 ? 13.039 4.984 -0.915 1 90.88 90 ARG A 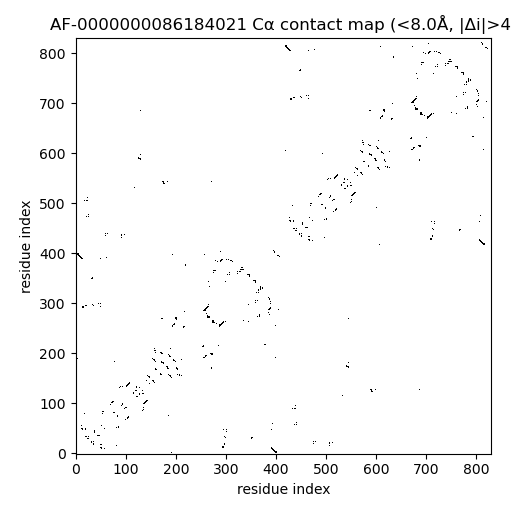C 1
ATOM 675 O O . ARG A 1 90 ? 14.086 5.543 -0.59 1 90.88 90 ARG A O 1
ATOM 682 N N . GLY A 1 91 ? 12.492 4.07 -0.161 1 90.31 91 GLY A N 1
ATOM 683 C CA . GLY A 1 91 ? 13.078 3.68 1.114 1 90.31 91 GLY A CA 1
ATOM 684 C C . GLY A 1 91 ? 14.477 3.125 0.984 1 90.31 91 GLY A C 1
ATOM 685 O O . GLY A 1 91 ? 15.273 3.191 1.928 1 90.31 91 GLY A O 1
ATOM 686 N N . TRP A 1 92 ? 14.797 2.629 -0.168 1 93.88 92 TRP A N 1
ATOM 687 C CA . TRP A 1 92 ? 16.109 2.037 -0.409 1 93.88 92 TRP A CA 1
ATOM 688 C C . TRP A 1 92 ? 17.078 3.064 -0.989 1 93.88 92 TRP A C 1
ATOM 690 O O . TRP A 1 92 ? 18.281 2.998 -0.748 1 93.88 92 TRP A O 1
ATOM 700 N N . THR A 1 93 ? 16.5 4.023 -1.741 1 93.62 93 THR A N 1
ATOM 701 C CA . THR A 1 93 ? 17.422 4.766 -2.588 1 93.62 93 THR A CA 1
ATOM 702 C C . THR A 1 93 ? 17.438 6.242 -2.203 1 93.62 93 THR A C 1
ATOM 704 O O . THR A 1 93 ? 18.344 6.98 -2.598 1 93.62 93 THR A O 1
ATOM 707 N N . LEU A 1 94 ? 16.453 6.688 -1.507 1 88.25 94 LEU A N 1
ATOM 708 C CA . LEU A 1 94 ? 16.391 8.109 -1.188 1 88.25 94 LEU A CA 1
ATOM 709 C C . LEU A 1 94 ? 17.672 8.555 -0.478 1 88.25 94 LEU A C 1
ATOM 711 O O . LEU A 1 94 ? 18.047 7.988 0.552 1 88.25 94 LEU A O 1
ATOM 715 N N . ARG A 1 95 ? 18.328 9.5 -1.092 1 86.5 95 ARG A N 1
ATOM 716 C CA . ARG A 1 95 ? 19.562 10.07 -0.569 1 86.5 95 ARG A CA 1
ATOM 717 C C . ARG A 1 95 ? 20.609 8.984 -0.305 1 86.5 95 ARG A C 1
ATOM 719 O O . ARG A 1 95 ? 21.375 9.078 0.647 1 86.5 95 ARG A O 1
ATOM 726 N N . GLY A 1 96 ? 20.484 7.91 -0.978 1 90.12 96 GLY A N 1
ATOM 727 C CA . GLY A 1 96 ? 21.438 6.824 -0.851 1 90.12 96 GLY A CA 1
ATOM 728 C C . GLY A 1 96 ? 21.344 6.094 0.477 1 90.12 96 GLY A C 1
ATOM 729 O O . GLY A 1 96 ? 22.359 5.621 1.005 1 90.12 96 GLY A O 1
ATOM 730 N N . ALA A 1 97 ? 20.234 6.031 1.04 1 89.31 97 ALA A N 1
ATOM 731 C CA . ALA A 1 97 ? 20.047 5.461 2.371 1 89.31 97 ALA A CA 1
ATOM 732 C C . ALA A 1 97 ? 20.625 4.047 2.447 1 89.31 97 ALA A C 1
ATOM 734 O O . ALA A 1 97 ? 21.344 3.717 3.387 1 89.31 97 ALA A O 1
ATOM 735 N N . ILE A 1 98 ? 20.297 3.178 1.505 1 93.75 98 ILE A N 1
ATOM 736 C CA . ILE A 1 98 ? 20.828 1.82 1.443 1 93.75 98 ILE A CA 1
ATOM 737 C C . ILE A 1 98 ? 21.703 1.662 0.198 1 93.75 98 ILE A C 1
ATOM 739 O O . ILE A 1 98 ? 22.797 1.097 0.265 1 93.75 98 ILE A O 1
ATOM 743 N N . GLN A 1 99 ? 21.219 2.234 -0.886 1 95.75 99 GLN A N 1
ATOM 744 C CA . GLN A 1 99 ? 21.922 2.133 -2.16 1 95.75 99 GLN A CA 1
ATOM 745 C C . GLN A 1 99 ? 21.562 3.299 -3.078 1 95.75 99 GLN A C 1
ATOM 747 O O . GLN A 1 99 ? 20.562 3.99 -2.855 1 95.75 99 GLN A O 1
ATOM 752 N N . ARG A 1 100 ? 22.344 3.564 -4.09 1 94.69 100 ARG A N 1
ATOM 753 C CA . ARG A 1 100 ? 22.203 4.723 -4.965 1 94.69 100 ARG A CA 1
ATOM 754 C C . ARG A 1 100 ? 21.031 4.539 -5.926 1 94.69 100 ARG A C 1
ATOM 756 O O . ARG A 1 100 ? 20.312 5.496 -6.234 1 94.69 100 ARG A O 1
ATOM 763 N N . SER A 1 101 ? 20.859 3.303 -6.445 1 95.69 101 SER A N 1
ATOM 764 C CA . SER A 1 101 ? 19.812 3 -7.414 1 95.69 101 SER A CA 1
ATOM 765 C C . SER A 1 101 ? 19.469 1.514 -7.414 1 95.69 101 SER A C 1
ATOM 767 O O . SER A 1 101 ? 20.203 0.703 -6.852 1 95.69 101 SER A O 1
ATOM 769 N N . ILE A 1 102 ? 18.328 1.195 -7.949 1 95.69 102 ILE A N 1
ATOM 770 C CA . ILE A 1 102 ? 17.922 -0.196 -8.094 1 95.69 102 ILE A CA 1
ATOM 771 C C . ILE A 1 102 ? 17.703 -0.518 -9.578 1 95.69 102 ILE A C 1
ATOM 773 O O . ILE A 1 102 ? 16.922 0.154 -10.258 1 95.69 102 ILE A O 1
ATOM 777 N N . PRO A 1 103 ? 18.453 -1.486 -10.133 1 96.62 103 PRO A N 1
ATOM 778 C CA . PRO A 1 103 ? 18.172 -1.924 -11.508 1 96.62 103 PRO A CA 1
ATOM 779 C C . PRO A 1 103 ? 16.812 -2.602 -11.641 1 96.62 103 PRO A C 1
ATOM 781 O O . PRO A 1 103 ? 16.5 -3.527 -10.891 1 96.62 103 PRO A O 1
ATOM 784 N N . ILE A 1 104 ? 15.961 -2.086 -12.547 1 97.06 104 ILE A N 1
ATOM 785 C CA . ILE A 1 104 ? 14.648 -2.65 -12.836 1 97.06 104 ILE A CA 1
ATOM 786 C C . ILE A 1 104 ? 14.656 -3.314 -14.211 1 97.06 104 ILE A C 1
ATOM 788 O O . ILE A 1 104 ? 14.953 -2.668 -15.219 1 97.06 104 ILE A O 1
ATOM 792 N N . TYR A 1 105 ? 14.375 -4.582 -14.281 1 96.81 105 TYR A N 1
ATOM 793 C CA . TYR A 1 105 ? 14.297 -5.332 -15.531 1 96.81 105 TYR A CA 1
ATOM 794 C C . TYR A 1 105 ? 12.844 -5.555 -15.938 1 96.81 105 TYR A C 1
ATOM 796 O O . TYR A 1 105 ? 12.047 -6.082 -15.156 1 96.81 105 TYR A O 1
ATOM 804 N N . LEU A 1 106 ? 12.477 -5.121 -17.141 1 95.56 106 LEU A N 1
ATOM 805 C CA . LEU A 1 106 ? 11.102 -5.223 -17.625 1 95.56 106 LEU A CA 1
ATOM 806 C C . LEU A 1 106 ? 11.055 -5.18 -19.141 1 95.56 106 LEU A C 1
ATOM 808 O O . LEU A 1 106 ? 12.07 -4.887 -19.797 1 95.56 106 LEU A O 1
ATOM 812 N N . THR A 1 107 ? 9.984 -5.562 -19.734 1 93.5 107 THR A N 1
ATOM 813 C CA . THR A 1 107 ? 9.797 -5.449 -21.188 1 93.5 107 THR A CA 1
ATOM 814 C C . THR A 1 107 ? 9.492 -4.008 -21.578 1 93.5 107 THR A C 1
ATOM 816 O O . THR A 1 107 ? 9.164 -3.18 -20.719 1 93.5 107 THR A O 1
ATOM 819 N N . GLN A 1 108 ? 9.57 -3.736 -22.844 1 94.88 108 GLN A N 1
ATOM 820 C CA . GLN A 1 108 ? 9.227 -2.406 -23.344 1 94.88 108 GLN A CA 1
ATOM 821 C C . GLN A 1 108 ? 7.77 -2.062 -23.031 1 94.88 108 GLN A C 1
ATOM 823 O O . GLN A 1 108 ? 7.465 -0.94 -22.625 1 94.88 108 GLN A O 1
ATOM 828 N N . HIS A 1 109 ? 6.934 -3.043 -23.219 1 89.88 109 HIS A N 1
ATOM 829 C CA . HIS A 1 109 ? 5.52 -2.826 -22.953 1 89.88 109 HIS A CA 1
ATOM 830 C C . HIS A 1 109 ? 5.297 -2.426 -21.484 1 89.88 109 HIS A C 1
ATOM 832 O O . HIS A 1 109 ? 4.59 -1.456 -21.203 1 89.88 109 HIS A O 1
ATOM 838 N N . THR A 1 110 ? 5.832 -3.162 -20.594 1 92.12 110 THR A N 1
ATOM 839 C CA . THR A 1 110 ? 5.691 -2.871 -19.172 1 92.12 110 THR A CA 1
ATOM 840 C C . THR A 1 110 ? 6.277 -1.503 -18.828 1 92.12 110 THR A C 1
ATOM 842 O O . THR A 1 110 ? 5.703 -0.75 -18.047 1 92.12 110 THR A O 1
ATOM 845 N N . PHE A 1 111 ? 7.406 -1.139 -19.484 1 94.88 111 PHE A N 1
ATOM 846 C CA . PHE A 1 111 ? 8.031 0.162 -19.266 1 94.88 111 PHE A CA 1
ATOM 847 C C . PHE A 1 111 ? 7.082 1.289 -19.656 1 94.88 111 PHE A C 1
ATOM 849 O O . PHE A 1 111 ? 6.934 2.27 -18.922 1 94.88 111 PHE A O 1
ATOM 856 N N . ASP A 1 112 ? 6.488 1.117 -20.797 1 93.19 112 ASP A N 1
ATOM 857 C CA . ASP A 1 112 ? 5.57 2.141 -21.281 1 93.19 112 ASP A CA 1
ATOM 858 C C . ASP A 1 112 ? 4.41 2.352 -20.312 1 93.19 112 ASP A C 1
ATOM 860 O O . ASP A 1 112 ? 4.027 3.488 -20.031 1 93.19 112 ASP A O 1
ATOM 864 N N . GLU A 1 113 ? 3.867 1.254 -19.828 1 90.19 113 GLU A N 1
ATOM 865 C CA . GLU A 1 113 ? 2.762 1.345 -18.875 1 90.19 113 GLU A CA 1
ATOM 866 C C . GLU A 1 113 ? 3.215 1.961 -17.562 1 90.19 113 GLU A C 1
ATOM 868 O O . GLU A 1 113 ? 2.496 2.766 -16.969 1 90.19 113 GLU A O 1
ATOM 873 N N . VAL A 1 114 ? 4.383 1.619 -17.078 1 93.19 114 VAL A N 1
ATOM 874 C CA . VAL A 1 114 ? 4.938 2.195 -15.852 1 93.19 114 VAL A CA 1
ATOM 875 C C . VAL A 1 114 ? 5.152 3.695 -16.047 1 93.19 114 VAL A C 1
ATOM 877 O O . VAL A 1 114 ? 4.863 4.484 -15.141 1 93.19 114 VAL A O 1
ATOM 880 N N . SER A 1 115 ? 5.598 4.098 -17.172 1 93.56 115 SER A N 1
ATOM 881 C CA . SER A 1 115 ? 5.863 5.504 -17.469 1 93.56 115 SER A CA 1
ATOM 882 C C . SER A 1 115 ? 4.582 6.328 -17.422 1 93.56 115 SER A C 1
ATOM 884 O O . SER A 1 115 ? 4.602 7.496 -17.031 1 93.56 115 SER A O 1
ATOM 886 N N . LYS A 1 116 ? 3.568 5.695 -17.828 1 88.94 116 LYS A N 1
ATOM 887 C CA . LYS A 1 116 ? 2.277 6.371 -17.75 1 88.94 116 LYS A CA 1
ATOM 888 C C . LYS A 1 116 ? 1.817 6.523 -16.297 1 88.94 116 LYS A C 1
ATOM 890 O O . LYS A 1 116 ? 1.392 7.605 -15.891 1 88.94 116 LYS A O 1
ATOM 895 N N . ALA A 1 117 ? 1.97 5.473 -15.594 1 89.69 117 ALA A N 1
ATOM 896 C CA . ALA A 1 117 ? 1.477 5.438 -14.219 1 89.69 117 ALA A CA 1
ATOM 897 C C . ALA A 1 117 ? 2.352 6.285 -13.305 1 89.69 117 ALA A C 1
ATOM 899 O O . ALA A 1 117 ? 1.849 6.93 -12.383 1 89.69 117 ALA A O 1
ATOM 900 N N . PHE A 1 118 ? 3.648 6.266 -13.562 1 91.56 118 PHE A N 1
ATOM 901 C CA . PHE A 1 118 ? 4.637 6.949 -12.734 1 91.56 118 PHE A CA 1
ATOM 902 C C . PHE A 1 118 ? 5.574 7.789 -13.594 1 91.56 118 PHE A C 1
ATOM 904 O O . PHE A 1 118 ? 6.777 7.527 -13.641 1 91.56 118 PHE A O 1
ATOM 911 N N . PRO A 1 119 ? 5.078 8.836 -14.078 1 87.56 119 PRO A N 1
ATOM 912 C CA . PRO A 1 119 ? 5.953 9.633 -14.945 1 87.56 119 PRO A CA 1
ATOM 913 C C . PRO A 1 119 ? 7.195 10.141 -14.219 1 87.56 119 PRO A C 1
ATOM 915 O O . PRO A 1 119 ? 8.266 10.258 -14.828 1 87.56 119 PRO A O 1
ATOM 918 N N . TYR A 1 120 ? 7.129 10.359 -12.953 1 86.69 120 TYR A N 1
ATOM 919 C CA . TYR A 1 120 ? 8.234 10.906 -12.188 1 86.69 120 TYR A CA 1
ATOM 920 C C . TYR A 1 120 ? 9.328 9.867 -11.977 1 86.69 120 TYR A C 1
ATOM 922 O O . TYR A 1 120 ? 10.469 10.211 -11.633 1 86.69 120 TYR A O 1
ATOM 930 N N . LEU A 1 121 ? 9.023 8.625 -12.133 1 90.75 121 LEU A N 1
ATOM 931 C CA . LEU A 1 121 ? 10.016 7.57 -11.945 1 90.75 121 LEU A CA 1
ATOM 932 C C . LEU A 1 121 ? 10.859 7.395 -13.203 1 90.75 121 LEU A C 1
ATOM 934 O O . LEU A 1 121 ? 12.016 6.973 -13.133 1 90.75 121 LEU A O 1
ATOM 938 N N . THR A 1 122 ? 10.258 7.66 -14.352 1 89.56 122 THR A N 1
ATOM 939 C CA . THR A 1 122 ? 10.93 7.355 -15.609 1 89.56 122 THR A CA 1
ATOM 940 C C . THR A 1 122 ? 11.484 8.625 -16.25 1 89.56 122 THR A C 1
ATOM 942 O O . THR A 1 122 ? 12.289 8.555 -17.172 1 89.56 122 THR A O 1
ATOM 945 N N . ASN A 1 123 ? 10.977 9.695 -15.805 1 80.19 123 ASN A N 1
ATOM 946 C CA . ASN A 1 123 ? 11.398 10.984 -16.344 1 80.19 123 ASN A CA 1
ATOM 947 C C . ASN A 1 123 ? 11.734 11.969 -15.219 1 80.19 123 ASN A C 1
ATOM 949 O O . ASN A 1 123 ? 10.836 12.5 -14.562 1 80.19 123 ASN A O 1
ATOM 953 N N . ALA A 1 124 ? 12.945 12.258 -15.195 1 68.06 124 ALA A N 1
ATOM 954 C CA . ALA A 1 124 ? 13.414 13.141 -14.133 1 68.06 124 ALA A CA 1
ATOM 955 C C . ALA A 1 124 ? 12.75 14.516 -14.227 1 68.06 124 ALA A C 1
ATOM 957 O O . ALA A 1 124 ? 12.555 15.188 -13.211 1 68.06 124 ALA A O 1
ATOM 958 N N . GLY A 1 125 ? 12.461 14.914 -15.406 1 68 125 GLY A N 1
ATOM 959 C CA . GLY A 1 125 ? 11.828 16.203 -15.594 1 68 125 GLY A CA 1
ATOM 960 C C . GLY A 1 125 ? 10.414 16.266 -15.031 1 68 125 GLY A C 1
ATOM 961 O O . GLY A 1 125 ? 9.844 17.344 -14.898 1 68 125 GLY A O 1
ATOM 962 N N . LYS A 1 126 ? 9.969 15.148 -14.625 1 68.75 126 LYS A N 1
ATOM 963 C CA . LYS A 1 126 ? 8.594 15.109 -14.141 1 68.75 126 LYS A CA 1
ATOM 964 C C . LYS A 1 126 ? 8.539 14.914 -12.625 1 68.75 126 LYS A C 1
ATOM 966 O O . LYS A 1 126 ? 7.477 14.648 -12.062 1 68.75 126 LYS A O 1
ATOM 971 N N . VAL A 1 127 ? 9.664 15.047 -12.023 1 69.56 127 VAL A N 1
ATOM 972 C CA . VAL A 1 127 ? 9.734 14.953 -10.57 1 69.56 127 VAL A CA 1
ATOM 973 C C . VAL A 1 127 ? 9.234 16.25 -9.938 1 69.56 127 VAL A C 1
ATOM 975 O O . VAL A 1 127 ? 9.516 17.344 -10.43 1 69.56 127 VAL A O 1
ATOM 978 N N . THR A 1 128 ? 8.359 16.141 -8.836 1 63.06 128 THR A N 1
ATOM 979 C CA . THR A 1 128 ? 7.828 17.266 -8.094 1 63.06 128 THR A CA 1
ATOM 980 C C . THR A 1 128 ? 8.18 17.172 -6.613 1 63.06 128 THR A C 1
ATOM 982 O O . THR A 1 128 ? 8.758 16.172 -6.176 1 63.06 128 THR A O 1
ATOM 985 N N . GLY A 1 129 ? 7.809 18.219 -5.895 1 58.38 129 GLY A N 1
ATOM 986 C CA . GLY A 1 129 ? 8.078 18.25 -4.465 1 58.38 129 GLY A CA 1
ATOM 987 C C . GLY A 1 129 ? 9.547 18.406 -4.141 1 58.38 129 GLY A C 1
ATOM 988 O O . GLY A 1 129 ? 10.219 19.297 -4.664 1 58.38 129 GLY A O 1
ATOM 989 N N . GLY A 1 130 ? 10.047 17.656 -3.131 1 58.72 130 GLY A N 1
ATOM 990 C CA . GLY A 1 130 ? 11.438 17.719 -2.713 1 58.72 130 GLY A CA 1
ATOM 991 C C . GLY A 1 130 ? 12.352 16.828 -3.527 1 58.72 130 GLY A C 1
ATOM 992 O O . GLY A 1 130 ? 13.555 16.734 -3.252 1 58.72 130 GLY A O 1
ATOM 993 N N . GLY A 1 131 ? 11.625 16.297 -4.598 1 62.5 131 GLY A N 1
ATOM 994 C CA . GLY A 1 131 ? 12.445 15.438 -5.438 1 62.5 131 GLY A CA 1
ATOM 995 C C . GLY A 1 131 ? 12.773 14.109 -4.785 1 62.5 131 GLY A C 1
ATOM 996 O O . GLY A 1 131 ? 13.68 13.406 -5.227 1 62.5 131 GLY A O 1
ATOM 997 N N . ASP A 1 132 ? 12.102 13.852 -3.723 1 78.25 132 ASP A N 1
ATOM 998 C CA . ASP A 1 132 ? 12.383 12.633 -2.967 1 78.25 132 ASP A CA 1
ATOM 999 C C . ASP A 1 132 ? 11.617 11.445 -3.539 1 78.25 132 ASP A C 1
ATOM 1001 O O . ASP A 1 132 ? 10.625 10.992 -2.955 1 78.25 132 ASP A O 1
ATOM 1005 N N . VAL A 1 133 ? 12.109 11.055 -4.809 1 85.69 133 VAL A N 1
ATOM 1006 C CA . VAL A 1 133 ? 11.516 9.914 -5.496 1 85.69 133 VAL A CA 1
ATOM 1007 C C . VAL A 1 133 ? 12.539 8.781 -5.594 1 85.69 133 VAL A C 1
ATOM 1009 O O . VAL A 1 133 ? 13.742 9.008 -5.418 1 85.69 133 VAL A O 1
ATOM 1012 N N . PRO A 1 134 ? 12.078 7.598 -5.84 1 90.81 134 PRO A N 1
ATOM 1013 C CA . PRO A 1 134 ? 13.031 6.5 -6 1 90.81 134 PRO A CA 1
ATOM 1014 C C . PRO A 1 134 ? 13.992 6.711 -7.168 1 90.81 134 PRO A C 1
ATOM 1016 O O . PRO A 1 134 ? 13.594 7.258 -8.203 1 90.81 134 PRO A O 1
ATOM 1019 N N . ALA A 1 135 ? 15.219 6.348 -6.918 1 93 135 ALA A N 1
ATOM 1020 C CA . ALA A 1 135 ? 16.188 6.289 -8.008 1 93 135 ALA A CA 1
ATOM 1021 C C . ALA A 1 135 ? 16.25 4.891 -8.617 1 93 135 ALA A C 1
ATOM 1023 O O . ALA A 1 135 ? 16.672 3.936 -7.965 1 93 135 ALA A O 1
ATOM 1024 N N . LEU A 1 136 ? 15.836 4.789 -9.922 1 95.44 136 LEU A N 1
ATOM 1025 C CA . LEU A 1 136 ? 15.727 3.496 -10.594 1 95.44 136 LEU A CA 1
ATOM 1026 C C . LEU A 1 136 ? 16.5 3.506 -11.914 1 95.44 136 LEU A C 1
ATOM 1028 O O . LEU A 1 136 ? 16.516 4.52 -12.617 1 95.44 136 LEU A O 1
ATOM 1032 N N . THR A 1 137 ? 17.219 2.438 -12.18 1 96.19 137 THR A N 1
ATOM 1033 C CA . THR A 1 137 ? 17.875 2.232 -13.469 1 96.19 137 THR A CA 1
ATOM 1034 C C . THR A 1 137 ? 17.125 1.193 -14.297 1 96.19 137 THR A C 1
ATOM 1036 O O . THR A 1 137 ? 16.984 0.041 -13.883 1 96.19 137 THR A O 1
ATOM 1039 N N . TRP A 1 138 ? 16.703 1.591 -15.492 1 96.88 138 TRP A N 1
ATOM 1040 C CA . TRP A 1 138 ? 15.773 0.771 -16.266 1 96.88 138 TRP A CA 1
ATOM 1041 C C . TRP A 1 138 ? 16.531 -0.074 -17.297 1 96.88 138 TRP A C 1
ATOM 1043 O O . TRP A 1 138 ? 17.344 0.449 -18.062 1 96.88 138 TRP A O 1
ATOM 1053 N N . HIS A 1 139 ? 16.281 -1.394 -17.266 1 97.38 139 HIS A N 1
ATOM 1054 C CA . HIS A 1 139 ? 16.828 -2.355 -18.219 1 97.38 139 HIS A CA 1
ATOM 1055 C C . HIS A 1 139 ? 15.734 -3.072 -18.984 1 97.38 139 HIS A C 1
ATOM 1057 O O . HIS A 1 139 ? 15.039 -3.93 -18.438 1 97.38 139 HIS A O 1
ATOM 1063 N N . ILE A 1 140 ? 15.648 -2.754 -20.281 1 97.5 140 ILE A N 1
ATOM 1064 C CA . ILE A 1 140 ? 14.641 -3.387 -21.141 1 97.5 140 ILE A CA 1
ATOM 1065 C C . ILE A 1 140 ? 15.18 -4.711 -21.672 1 97.5 140 ILE A C 1
ATOM 1067 O O . ILE A 1 140 ? 16.219 -4.742 -22.328 1 97.5 140 ILE A O 1
ATOM 1071 N N . PHE A 1 141 ? 14.484 -5.805 -21.359 1 95.94 141 PHE A N 1
ATOM 1072 C CA . PHE A 1 141 ? 14.938 -7.086 -21.891 1 95.94 141 PHE A CA 1
ATOM 1073 C C . PHE A 1 141 ? 13.984 -7.59 -22.969 1 95.94 141 PHE A C 1
ATOM 1075 O O . PHE A 1 141 ? 12.852 -7.113 -23.078 1 95.94 141 PHE A O 1
ATOM 1082 N N . ASP A 1 142 ? 14.492 -8.531 -23.797 1 94.5 142 ASP A N 1
ATOM 1083 C CA . ASP A 1 142 ? 13.719 -9.242 -24.812 1 94.5 142 ASP A CA 1
ATOM 1084 C C . ASP A 1 142 ? 12.992 -10.445 -24.203 1 94.5 142 ASP A C 1
ATOM 1086 O O . ASP A 1 142 ? 13.633 -11.359 -23.688 1 94.5 142 ASP A O 1
ATOM 1090 N N . PRO A 1 143 ? 11.664 -10.43 -24.281 1 92 143 PRO A N 1
ATOM 1091 C CA . PRO A 1 143 ? 10.922 -11.531 -23.672 1 92 143 PRO A CA 1
ATOM 1092 C C . PRO A 1 143 ? 11.211 -12.875 -24.328 1 92 143 PRO A C 1
ATOM 1094 O O . PRO A 1 143 ? 10.844 -13.922 -23.797 1 92 143 PRO A O 1
ATOM 1097 N N . ASP A 1 144 ? 11.891 -12.93 -25.453 1 90.62 144 ASP A N 1
ATOM 1098 C CA . ASP A 1 144 ? 12.133 -14.164 -26.188 1 90.62 144 ASP A CA 1
ATOM 1099 C C . ASP A 1 144 ? 13.562 -14.664 -25.984 1 90.62 144 ASP A C 1
ATOM 1101 O O . ASP A 1 144 ? 13.961 -15.672 -26.562 1 90.62 144 ASP A O 1
ATOM 1105 N N . ALA A 1 145 ? 14.258 -13.984 -25.156 1 94.38 145 ALA A N 1
ATOM 1106 C CA . ALA A 1 145 ? 15.648 -14.383 -24.953 1 94.38 145 ALA A CA 1
ATOM 1107 C C . ALA A 1 145 ? 16 -14.367 -23.469 1 94.38 145 ALA A C 1
ATOM 1109 O O . ALA A 1 145 ? 15.516 -13.523 -22.719 1 94.38 145 ALA A O 1
ATOM 1110 N N . PRO A 1 146 ? 16.859 -15.336 -23.141 1 96.12 146 PRO A N 1
ATOM 1111 C CA . PRO A 1 146 ? 17.344 -15.297 -21.766 1 96.12 146 PRO A CA 1
ATOM 1112 C C . PRO A 1 146 ? 18.188 -14.055 -21.469 1 96.12 146 PRO A C 1
ATOM 1114 O O . PRO A 1 146 ? 18.719 -13.438 -22.391 1 96.12 146 PRO A O 1
ATOM 1117 N N . PHE A 1 147 ? 18.266 -13.617 -20.203 1 96.56 147 PHE A N 1
ATOM 1118 C CA . PHE A 1 147 ? 19.141 -12.531 -19.766 1 96.56 147 PHE A CA 1
ATOM 1119 C C . PHE A 1 147 ? 19.734 -12.844 -18.391 1 96.56 147 PHE A C 1
ATOM 1121 O O . PHE A 1 147 ? 19.359 -13.844 -17.766 1 96.56 147 PHE A O 1
ATOM 1128 N N . GLN A 1 148 ? 20.719 -12.062 -18.016 1 96 148 GLN A N 1
ATOM 1129 C CA . GLN A 1 148 ? 21.438 -12.273 -16.766 1 96 148 GLN A CA 1
ATOM 1130 C C . GLN A 1 148 ? 21.078 -11.18 -15.75 1 96 148 GLN A C 1
ATOM 1132 O O . GLN A 1 148 ? 20.969 -10.008 -16.109 1 96 148 GLN A O 1
ATOM 1137 N N . VAL A 1 149 ? 20.797 -11.609 -14.531 1 94.5 149 VAL A N 1
ATOM 1138 C CA . VAL A 1 149 ? 20.578 -10.695 -13.422 1 94.5 149 VAL A CA 1
ATOM 1139 C C . VAL A 1 149 ? 21.422 -11.125 -12.211 1 94.5 149 VAL A C 1
ATOM 1141 O O . VAL A 1 149 ? 21.219 -12.219 -11.672 1 94.5 149 VAL A O 1
ATOM 1144 N N . ALA A 1 150 ? 22.328 -10.25 -11.781 1 89.31 150 ALA A N 1
ATOM 1145 C CA . ALA A 1 150 ? 23.156 -10.531 -10.609 1 89.31 150 ALA A CA 1
ATOM 1146 C C . ALA A 1 150 ? 23.75 -11.93 -10.688 1 89.31 150 ALA A C 1
ATOM 1148 O O . ALA A 1 150 ? 23.719 -12.688 -9.711 1 89.31 150 ALA A O 1
ATOM 1149 N N . GLY A 1 151 ? 24.109 -12.414 -11.82 1 90.12 151 GLY A N 1
ATOM 1150 C CA . GLY A 1 151 ? 24.797 -13.688 -12.023 1 90.12 151 GLY A CA 1
ATOM 1151 C C . GLY A 1 151 ? 23.844 -14.844 -12.211 1 90.12 151 GLY A C 1
ATOM 1152 O O . GLY A 1 151 ? 24.266 -15.992 -12.391 1 90.12 151 GLY A O 1
ATOM 1153 N N . ILE A 1 152 ? 22.547 -14.602 -12.188 1 94.06 152 ILE A N 1
ATOM 1154 C CA . ILE A 1 152 ? 21.547 -15.641 -12.359 1 94.06 152 ILE A CA 1
ATOM 1155 C C . ILE A 1 152 ? 20.953 -15.555 -13.766 1 94.06 152 ILE A C 1
ATOM 1157 O O . ILE A 1 152 ? 20.562 -14.469 -14.211 1 94.06 152 ILE A O 1
ATOM 1161 N N . GLU A 1 153 ? 20.938 -16.688 -14.461 1 96.06 153 GLU A N 1
ATOM 1162 C CA . GLU A 1 153 ? 20.25 -16.734 -15.758 1 96.06 153 GLU A CA 1
ATOM 1163 C C . GLU A 1 153 ? 18.734 -16.734 -15.586 1 96.06 153 GLU A C 1
ATOM 1165 O O . GLU A 1 153 ? 18.188 -17.516 -14.82 1 96.06 153 GLU A O 1
ATOM 1170 N N . VAL A 1 154 ? 18.109 -15.82 -16.297 1 97.19 154 VAL A N 1
ATOM 1171 C CA . VAL A 1 154 ? 16.656 -15.703 -16.266 1 97.19 154 VAL A CA 1
ATOM 1172 C C . VAL A 1 154 ? 16.078 -15.93 -17.656 1 97.19 154 VAL A C 1
ATOM 1174 O O . VAL A 1 154 ? 16.484 -15.266 -18.609 1 97.19 154 VAL A O 1
ATOM 1177 N N . VAL A 1 155 ? 15.195 -16.891 -17.766 1 96.25 155 VAL A N 1
ATOM 1178 C CA . VAL A 1 155 ? 14.523 -17.172 -19.031 1 96.25 155 VAL A CA 1
ATOM 1179 C C . VAL A 1 155 ? 13.07 -16.734 -18.953 1 96.25 155 VAL A C 1
ATOM 1181 O O . VAL A 1 155 ? 12.273 -17.312 -18.219 1 96.25 155 VAL A O 1
ATOM 1184 N N . PRO A 1 156 ? 12.766 -15.641 -19.688 1 95.38 156 PRO A N 1
ATOM 1185 C CA . PRO A 1 156 ? 11.344 -15.273 -19.734 1 95.38 156 PRO A CA 1
ATOM 1186 C C . PRO A 1 156 ? 10.477 -16.328 -20.391 1 95.38 156 PRO A C 1
ATOM 1188 O O . PRO A 1 156 ? 10.922 -17 -21.344 1 95.38 156 PRO A O 1
ATOM 1191 N N . LEU A 1 157 ? 9.398 -16.547 -19.875 1 93.12 157 LEU A N 1
ATOM 1192 C CA . LEU A 1 157 ? 8.406 -17.453 -20.438 1 93.12 157 LEU A CA 1
ATOM 1193 C C . LEU A 1 157 ? 7.184 -16.688 -20.938 1 93.12 157 LEU A C 1
ATOM 1195 O O . LEU A 1 157 ? 6.184 -16.578 -20.219 1 93.12 157 LEU A O 1
ATOM 1199 N N . PRO A 1 158 ? 7.59 -16.031 -22.141 1 77.19 158 PRO A N 1
ATOM 1200 C CA . PRO A 1 158 ? 6.531 -15.172 -22.672 1 77.19 158 PRO A CA 1
ATOM 1201 C C . PRO A 1 158 ? 5.379 -15.961 -23.281 1 77.19 158 PRO A C 1
ATOM 1203 O O . PRO A 1 158 ? 5.547 -17.125 -23.641 1 77.19 158 PRO A O 1
ATOM 1206 N N . GLY A 1 159 ? 4.32 -15.758 -23.156 1 56.44 159 GLY A N 1
ATOM 1207 C CA . GLY A 1 159 ? 3.318 -16.297 -24.062 1 56.44 159 GLY A CA 1
ATOM 1208 C C . GLY A 1 159 ? 3.607 -15.977 -25.516 1 56.44 159 GLY A C 1
ATOM 1209 O O . GLY A 1 159 ? 4.082 -14.883 -25.844 1 56.44 159 GLY A O 1
ATOM 1210 N N . THR A 1 160 ? 4.379 -16.891 -26.406 1 42.59 160 THR A N 1
ATOM 1211 C CA . THR A 1 160 ? 4.754 -16.766 -27.812 1 42.59 160 THR A CA 1
ATOM 1212 C C . THR A 1 160 ? 3.744 -15.891 -28.562 1 42.59 160 THR A C 1
ATOM 1214 O O . THR A 1 160 ? 2.674 -16.359 -28.938 1 42.59 160 THR A O 1
ATOM 1217 N N . TYR A 1 161 ? 3.467 -14.68 -28.25 1 36.66 161 TYR A N 1
ATOM 1218 C CA . TYR A 1 161 ? 2.574 -14.133 -29.266 1 36.66 161 TYR A CA 1
ATOM 1219 C C . TYR A 1 161 ? 3.316 -13.914 -30.578 1 36.66 161 TYR A C 1
ATOM 1221 O O . TYR A 1 161 ? 4.133 -12.992 -30.688 1 36.66 161 TYR A O 1
ATOM 1229 N N . ARG A 1 162 ? 3.93 -14.844 -31.281 1 36.16 162 ARG A N 1
ATOM 1230 C CA . ARG A 1 162 ? 3.879 -14.383 -32.656 1 36.16 162 ARG A CA 1
ATOM 1231 C C . ARG A 1 162 ? 2.545 -13.711 -32.969 1 36.16 162 ARG A C 1
ATOM 1233 O O . ARG A 1 162 ? 1.491 -14.18 -32.531 1 36.16 162 ARG A O 1
ATOM 1240 N N . PRO A 1 163 ? 2.492 -12.414 -33.406 1 33.84 163 PRO A N 1
ATOM 1241 C CA . PRO A 1 163 ? 1.243 -11.93 -34 1 33.84 163 PRO A CA 1
ATOM 1242 C C . PRO A 1 163 ? 0.441 -13.039 -34.656 1 33.84 163 PRO A C 1
ATOM 1244 O O . PRO A 1 163 ? -0.545 -12.766 -35.344 1 33.84 163 PRO A O 1
ATOM 1247 N N . PRO A 1 164 ? 0.377 -14.25 -34.875 1 32.16 164 PRO A N 1
ATOM 1248 C CA . PRO A 1 164 ? -0.659 -14.453 -35.875 1 32.16 164 PRO A CA 1
ATOM 1249 C C . PRO A 1 164 ? -1.988 -13.805 -35.5 1 32.16 164 PRO A C 1
ATOM 1251 O O . PRO A 1 164 ? -2.523 -13 -36.281 1 32.16 164 PRO A O 1
ATOM 1254 N N . LEU A 1 165 ? -3.109 -14.648 -35.219 1 31.95 165 LEU A N 1
ATOM 1255 C CA . LEU A 1 165 ? -4.473 -14.883 -34.75 1 31.95 165 LEU A CA 1
ATOM 1256 C C . LEU A 1 165 ? -4.648 -14.422 -33.312 1 31.95 165 LEU A C 1
ATOM 1258 O O . LEU A 1 165 ? -3.666 -14.289 -32.594 1 31.95 165 LEU A O 1
ATOM 1262 N N . LYS A 1 166 ? -6.051 -14.758 -32.562 1 34.16 166 LYS A N 1
ATOM 1263 C CA . LYS A 1 166 ? -6.809 -14.391 -31.375 1 34.16 166 LYS A CA 1
ATOM 1264 C C . LYS A 1 166 ? -6.016 -14.688 -30.109 1 34.16 166 LYS A C 1
ATOM 1266 O O . LYS A 1 166 ? -6.367 -14.219 -29.031 1 34.16 166 LYS A O 1
ATOM 1271 N N . ARG A 1 167 ? -5.68 -15.984 -29.547 1 34 167 ARG A N 1
ATOM 1272 C CA . ARG A 1 167 ? -5.84 -16.609 -28.234 1 34 167 ARG A CA 1
ATOM 1273 C C . ARG A 1 167 ? -4.543 -16.547 -27.438 1 34 167 ARG A C 1
ATOM 1275 O O . ARG A 1 167 ? -4.551 -16.734 -26.219 1 34 167 ARG A O 1
ATOM 1282 N N . SER A 1 168 ? -3.283 -17.188 -27.578 1 34.62 168 SER A N 1
ATOM 1283 C CA . SER A 1 168 ? -2.652 -18.125 -26.656 1 34.62 168 SER A CA 1
ATOM 1284 C C . SER A 1 168 ? -1.742 -17.422 -25.672 1 34.62 168 SER A C 1
ATOM 1286 O O . SER A 1 168 ? -0.923 -18.047 -25 1 34.62 168 SER A O 1
ATOM 1288 N N . HIS A 1 169 ? -1.418 -16.25 -25.422 1 43.5 169 HIS A N 1
ATOM 1289 C CA . HIS A 1 169 ? -0.455 -15.727 -24.453 1 43.5 169 HIS A CA 1
ATOM 1290 C C . HIS A 1 169 ? -0.851 -16.109 -23.031 1 43.5 169 HIS A C 1
ATOM 1292 O O . HIS A 1 169 ? -2.014 -16.422 -22.766 1 43.5 169 HIS A O 1
ATOM 1298 N N . VAL A 1 170 ? 0.326 -16.422 -22.203 1 46.44 170 VAL A N 1
ATOM 1299 C CA . VAL A 1 170 ? -0.064 -16.406 -20.797 1 46.44 170 VAL A CA 1
ATOM 1300 C C . VAL A 1 170 ? -0.936 -15.188 -20.516 1 46.44 170 VAL A C 1
ATOM 1302 O O . VAL A 1 170 ? -0.457 -14.055 -20.562 1 46.44 170 VAL A O 1
ATOM 1305 N N . HIS A 1 171 ? -2.031 -15.375 -20.609 1 57.69 171 HIS A N 1
ATOM 1306 C CA . HIS A 1 171 ? -2.967 -14.25 -20.578 1 57.69 171 HIS A CA 1
ATOM 1307 C C . HIS A 1 171 ? -3.455 -13.969 -19.156 1 57.69 171 HIS A C 1
ATOM 1309 O O . HIS A 1 171 ? -3.822 -14.891 -18.438 1 57.69 171 HIS A O 1
ATOM 1315 N N . HIS A 1 172 ? -2.953 -12.875 -18.578 1 57.97 172 HIS A N 1
ATOM 1316 C CA . HIS A 1 172 ? -3.506 -12.398 -17.328 1 57.97 172 HIS A CA 1
ATOM 1317 C C . HIS A 1 172 ? -4.82 -11.656 -17.531 1 57.97 172 HIS A C 1
ATOM 1319 O O . HIS A 1 172 ? -5.145 -10.727 -16.797 1 57.97 172 HIS A O 1
ATOM 1325 N N . GLY A 1 173 ? -5.367 -12.039 -18.688 1 58.81 173 GLY A N 1
ATOM 1326 C CA . GLY A 1 173 ? -6.645 -11.398 -18.969 1 58.81 173 GLY A CA 1
ATOM 1327 C C . GLY A 1 173 ? -6.66 -10.641 -20.281 1 58.81 173 GLY A C 1
ATOM 1328 O O . GLY A 1 173 ? -5.898 -10.953 -21.203 1 58.81 173 GLY A O 1
ATOM 1329 N N . LYS A 1 174 ? -7.637 -9.938 -20.578 1 61.88 174 LYS A N 1
ATOM 1330 C CA . LYS A 1 174 ? -7.801 -9.172 -21.812 1 61.88 174 LYS A CA 1
ATOM 1331 C C . LYS A 1 174 ? -8.195 -7.727 -21.5 1 61.88 174 LYS A C 1
ATOM 1333 O O . LYS A 1 174 ? -8.734 -7.438 -20.438 1 61.88 174 LYS A O 1
ATOM 1338 N N . TYR A 1 175 ? -7.648 -6.852 -22.344 1 57.41 175 TYR A N 1
ATOM 1339 C CA . TYR A 1 175 ? -8.273 -5.535 -22.375 1 57.41 175 TYR A CA 1
ATOM 1340 C C . TYR A 1 175 ? -9.719 -5.629 -22.844 1 57.41 175 TYR A C 1
ATOM 1342 O O . TYR A 1 175 ? -10.031 -6.375 -23.781 1 57.41 175 TYR A O 1
ATOM 1350 N N . PHE A 1 176 ? -10.508 -5.094 -22.016 1 54.94 176 PHE A N 1
ATOM 1351 C CA . PHE A 1 176 ? -11.914 -5.129 -22.391 1 54.94 176 PHE A CA 1
ATOM 1352 C C . PHE A 1 176 ? -12.203 -4.117 -23.5 1 54.94 176 PHE A C 1
ATOM 1354 O O . PHE A 1 176 ? -12.914 -3.141 -23.281 1 54.94 176 PHE A O 1
ATOM 1361 N N . THR A 1 177 ? -11.359 -4.152 -24.609 1 56.59 177 THR A N 1
ATOM 1362 C CA . THR A 1 177 ? -11.555 -3.398 -25.828 1 56.59 177 THR A CA 1
ATOM 1363 C C . THR A 1 177 ? -12.375 -4.207 -26.828 1 56.59 177 THR A C 1
ATOM 1365 O O . THR A 1 177 ? -12.75 -5.348 -26.562 1 56.59 177 THR A O 1
ATOM 1368 N N . ASP A 1 178 ? -12.961 -3.547 -27.688 1 55.09 178 ASP A N 1
ATOM 1369 C CA . ASP A 1 178 ? -13.602 -4.219 -28.812 1 55.09 178 ASP A CA 1
ATOM 1370 C C . ASP A 1 178 ? -12.727 -4.141 -30.078 1 55.09 178 ASP A C 1
ATOM 1372 O O . ASP A 1 178 ? -12.633 -3.084 -30.703 1 55.09 178 ASP A O 1
ATOM 1376 N N . PRO A 1 179 ? -12.086 -5.164 -30.422 1 60.12 179 PRO A N 1
ATOM 1377 C CA . PRO A 1 179 ? -12.016 -6.48 -29.781 1 60.12 179 PRO A CA 1
ATOM 1378 C C . PRO A 1 179 ? -11.086 -6.5 -28.562 1 60.12 179 PRO A C 1
ATOM 1380 O O . PRO A 1 179 ? -10.219 -5.633 -28.438 1 60.12 179 PRO A O 1
ATOM 1383 N N . PRO A 1 180 ? -11.305 -7.559 -27.688 1 62.12 180 PRO A N 1
ATOM 1384 C CA . PRO A 1 180 ? -10.43 -7.629 -26.516 1 62.12 180 PRO A CA 1
ATOM 1385 C C . PRO A 1 180 ? -8.977 -7.914 -26.875 1 62.12 180 PRO A C 1
ATOM 1387 O O . PRO A 1 180 ? -8.703 -8.664 -27.812 1 62.12 180 PRO A O 1
ATOM 1390 N N . THR A 1 181 ? -8.07 -7.086 -26.328 1 64.44 181 THR A N 1
ATOM 1391 C CA . THR A 1 181 ? -6.645 -7.309 -26.516 1 64.44 181 THR A CA 1
ATOM 1392 C C . THR A 1 181 ? -6.035 -7.988 -25.297 1 64.44 181 THR A C 1
ATOM 1394 O O . THR A 1 181 ? -6.324 -7.605 -24.156 1 64.44 181 THR A O 1
ATOM 1397 N N . PRO A 1 182 ? -5.305 -9.086 -25.672 1 64.44 182 PRO A N 1
ATOM 1398 C CA . PRO A 1 182 ? -4.727 -9.82 -24.547 1 64.44 182 PRO A CA 1
ATOM 1399 C C . PRO A 1 182 ? -3.768 -8.969 -23.719 1 64.44 182 PRO A C 1
ATOM 1401 O O . PRO A 1 182 ? -3.109 -8.07 -24.25 1 64.44 182 PRO A O 1
ATOM 1404 N N . PHE A 1 183 ? -3.873 -9.148 -22.391 1 72.88 183 PHE A N 1
ATOM 1405 C CA . PHE A 1 183 ? -2.9 -8.594 -21.453 1 72.88 183 PHE A CA 1
ATOM 1406 C C . PHE A 1 183 ? -1.919 -9.664 -20.984 1 72.88 183 PHE A C 1
ATOM 1408 O O . PHE A 1 183 ? -2.324 -10.688 -20.438 1 72.88 183 PHE A O 1
ATOM 1415 N N . TYR A 1 184 ? -0.615 -9.438 -21.281 1 73.81 184 TYR A N 1
ATOM 1416 C CA . TYR A 1 184 ? 0.389 -10.469 -21.062 1 73.81 184 TYR A CA 1
ATOM 1417 C C . TYR A 1 184 ? 1.062 -10.305 -19.703 1 73.81 184 TYR A C 1
ATOM 1419 O O . TYR A 1 184 ? 1.367 -9.188 -19.297 1 73.81 184 TYR A O 1
ATOM 1427 N N . CYS A 1 185 ? 1.137 -11.406 -19 1 86 185 CYS A N 1
ATOM 1428 C CA . CYS A 1 185 ? 1.974 -11.562 -17.812 1 86 185 CYS A CA 1
ATOM 1429 C C . CYS A 1 185 ? 3.105 -12.547 -18.078 1 86 185 CYS A C 1
ATOM 1431 O O . CYS A 1 185 ? 2.885 -13.617 -18.641 1 86 185 CYS A O 1
ATOM 1433 N N . LEU A 1 186 ? 4.277 -12.227 -17.781 1 90.38 186 LEU A N 1
ATOM 1434 C CA . LEU A 1 186 ? 5.414 -13.102 -18.031 1 90.38 186 LEU A CA 1
ATOM 1435 C C . LEU A 1 186 ? 5.664 -14.031 -16.844 1 90.38 186 LEU A C 1
ATOM 1437 O O . LEU A 1 186 ? 5.562 -13.609 -15.695 1 90.38 186 LEU A O 1
ATOM 1441 N N . GLY A 1 187 ? 5.895 -15.336 -17.156 1 94.12 187 GLY A N 1
ATOM 1442 C CA . GLY A 1 187 ? 6.598 -16.219 -16.234 1 94.12 187 GLY A CA 1
ATOM 1443 C C . GLY A 1 187 ? 8.102 -16.188 -16.406 1 94.12 187 GLY A C 1
ATOM 1444 O O . GLY A 1 187 ? 8.609 -15.562 -17.344 1 94.12 187 GLY A O 1
ATOM 1445 N N . PHE A 1 188 ? 8.82 -16.875 -15.469 1 96.19 188 PHE A N 1
ATOM 1446 C CA . PHE A 1 188 ? 10.281 -16.906 -15.562 1 96.19 188 PHE A CA 1
ATOM 1447 C C . PHE A 1 188 ? 10.82 -18.266 -15.109 1 96.19 188 PHE A C 1
ATOM 1449 O O . PHE A 1 188 ? 10.234 -18.906 -14.242 1 96.19 188 PHE A O 1
ATOM 1456 N N . LEU A 1 189 ? 11.852 -18.656 -15.742 1 96.62 189 LEU A N 1
ATOM 1457 C CA . LEU A 1 189 ? 12.719 -19.734 -15.273 1 96.62 189 LEU A CA 1
ATOM 1458 C C . LEU A 1 189 ? 14.031 -19.188 -14.734 1 96.62 189 LEU A C 1
ATOM 1460 O O . LEU A 1 189 ? 14.773 -18.516 -15.461 1 96.62 189 LEU A O 1
ATOM 1464 N N . PHE A 1 190 ? 14.32 -19.375 -13.445 1 96.94 190 PHE A N 1
ATOM 1465 C CA . PHE A 1 190 ? 15.531 -18.875 -12.812 1 96.94 190 PHE A CA 1
ATOM 1466 C C . PHE A 1 190 ? 16.578 -19.969 -12.68 1 96.94 190 PHE A C 1
ATOM 1468 O O . PHE A 1 190 ? 16.344 -20.969 -12.008 1 96.94 190 PHE A O 1
ATOM 1475 N N . ASP A 1 191 ? 17.703 -19.859 -13.328 1 96.06 191 ASP A N 1
ATOM 1476 C CA . ASP A 1 191 ? 18.875 -20.703 -13.203 1 96.06 191 ASP A CA 1
ATOM 1477 C C . ASP A 1 191 ? 18.531 -22.156 -13.492 1 96.06 191 ASP A C 1
ATOM 1479 O O . ASP A 1 191 ? 19.078 -23.078 -12.867 1 96.06 191 ASP A O 1
ATOM 1483 N N . ARG A 1 192 ? 17.422 -22.375 -14.273 1 94.88 192 ARG A N 1
ATOM 1484 C CA . ARG A 1 192 ? 16.953 -23.719 -14.641 1 94.88 192 ARG A CA 1
ATOM 1485 C C . ARG A 1 192 ? 16.562 -24.516 -13.406 1 94.88 192 ARG A C 1
ATOM 1487 O O . ARG A 1 192 ? 16.641 -25.75 -13.406 1 94.88 192 ARG A O 1
ATOM 1494 N N . GLN A 1 193 ? 16.234 -23.828 -12.312 1 96.62 193 GLN A N 1
ATOM 1495 C CA . GLN A 1 193 ? 15.914 -24.516 -11.07 1 96.62 193 GLN A CA 1
ATOM 1496 C C . GLN A 1 193 ? 14.531 -24.125 -10.562 1 96.62 193 GLN A C 1
ATOM 1498 O O . GLN A 1 193 ? 13.859 -24.922 -9.898 1 96.62 193 GLN A O 1
ATOM 1503 N N . LEU A 1 194 ? 14.141 -22.906 -10.82 1 97.88 194 LEU A N 1
ATOM 1504 C CA . LEU A 1 194 ? 12.875 -22.391 -10.305 1 97.88 194 LEU A CA 1
ATOM 1505 C C . LEU A 1 194 ? 12.016 -21.828 -11.43 1 97.88 194 LEU A C 1
ATOM 1507 O O . LEU A 1 194 ? 12.453 -20.953 -12.172 1 97.88 194 LEU A O 1
ATOM 1511 N N . ALA A 1 195 ? 10.852 -22.375 -11.578 1 97.56 195 ALA A N 1
ATOM 1512 C CA . ALA A 1 195 ? 9.859 -21.781 -12.469 1 97.56 195 ALA A CA 1
ATOM 1513 C C . ALA A 1 195 ? 8.852 -20.938 -11.688 1 97.56 195 ALA A C 1
ATOM 1515 O O . ALA A 1 195 ? 8.352 -21.375 -10.648 1 97.56 195 ALA A O 1
ATOM 1516 N N . TYR A 1 196 ? 8.656 -19.75 -12.148 1 96.88 196 TYR A N 1
ATOM 1517 C CA . TYR A 1 196 ? 7.707 -18.812 -11.555 1 96.88 196 TYR A CA 1
ATOM 1518 C C . TYR A 1 196 ? 6.59 -18.469 -12.539 1 96.88 196 TYR A C 1
ATOM 1520 O O . TYR A 1 196 ? 6.816 -17.766 -13.523 1 96.88 196 TYR A O 1
ATOM 1528 N N . LEU A 1 197 ? 5.402 -18.984 -12.289 1 94.19 197 LEU A N 1
ATOM 1529 C CA . LEU A 1 197 ? 4.219 -18.781 -13.125 1 94.19 197 LEU A CA 1
ATOM 1530 C C . LEU A 1 197 ? 3.055 -18.266 -12.289 1 94.19 197 LEU A C 1
ATOM 1532 O O . LEU A 1 197 ? 2.076 -18.969 -12.062 1 94.19 197 LEU A O 1
ATOM 1536 N N . SER A 1 198 ? 3.199 -16.984 -11.945 1 89.88 198 SER A N 1
ATOM 1537 C CA . SER A 1 198 ? 2.141 -16.344 -11.164 1 89.88 198 SER A CA 1
ATOM 1538 C C . SER A 1 198 ? 1.198 -15.547 -12.062 1 89.88 198 SER A C 1
ATOM 1540 O O . SER A 1 198 ? 1.523 -15.258 -13.211 1 89.88 198 SER A O 1
ATOM 1542 N N . ASP A 1 199 ? -0.018 -15.305 -11.711 1 86.88 199 ASP A N 1
ATOM 1543 C CA . ASP A 1 199 ? -0.978 -14.477 -12.43 1 86.88 199 ASP A CA 1
ATOM 1544 C C . ASP A 1 199 ? -1.242 -15.023 -13.828 1 86.88 199 ASP A C 1
ATOM 1546 O O . ASP A 1 199 ? -1.105 -14.305 -14.82 1 86.88 199 ASP A O 1
ATOM 1550 N N . VAL A 1 200 ? -1.649 -16.266 -13.875 1 88.56 200 VAL A N 1
ATOM 1551 C CA . VAL A 1 200 ? -1.872 -16.922 -15.156 1 88.56 200 VAL A CA 1
ATOM 1552 C C . VAL A 1 200 ? -3.285 -17.5 -15.203 1 88.56 200 VAL A C 1
ATOM 1554 O O . VAL A 1 200 ? -3.801 -17.969 -14.188 1 88.56 200 VAL A O 1
ATOM 1557 N N . SER A 1 201 ? -3.832 -17.406 -16.422 1 87.06 201 SER A N 1
ATOM 1558 C CA . SER A 1 201 ? -5.129 -18.031 -16.641 1 87.06 201 SER A CA 1
ATOM 1559 C C . SER A 1 201 ? -5.043 -19.125 -17.703 1 87.06 201 SER A C 1
ATOM 1561 O O . SER A 1 201 ? -5.969 -19.938 -17.844 1 87.06 201 SER A O 1
ATOM 1563 N N . TYR A 1 202 ? -3.951 -19.172 -18.359 1 86.31 202 TYR A N 1
ATOM 1564 C CA . TYR A 1 202 ? -3.697 -20.172 -19.391 1 86.31 202 TYR A CA 1
ATOM 1565 C C . TYR A 1 202 ? -2.213 -20.25 -19.719 1 86.31 202 TYR A C 1
ATOM 1567 O O . TYR A 1 202 ? -1.548 -19.219 -19.844 1 86.31 202 TYR A O 1
ATOM 1575 N N . ILE A 1 203 ? -1.688 -21.5 -19.828 1 88.31 203 ILE A N 1
ATOM 1576 C CA . ILE A 1 203 ? -0.318 -21.703 -20.281 1 88.31 203 ILE A CA 1
ATOM 1577 C C . ILE A 1 203 ? -0.328 -22.469 -21.609 1 88.31 203 ILE A C 1
ATOM 1579 O O . ILE A 1 203 ? -0.645 -23.672 -21.641 1 88.31 203 ILE A O 1
ATOM 1583 N N . PRO A 1 204 ? 0.056 -21.859 -22.641 1 85 204 PRO A N 1
ATOM 1584 C CA . PRO A 1 204 ? 0.04 -22.531 -23.938 1 85 204 PRO A CA 1
ATOM 1585 C C . PRO A 1 204 ? 1.139 -23.594 -24.062 1 85 204 PRO A C 1
ATOM 1587 O O . PRO A 1 204 ? 2.166 -23.5 -23.391 1 85 204 PRO A O 1
ATOM 1590 N N . PRO A 1 205 ? 0.945 -24.547 -24.969 1 85.31 205 PRO A N 1
ATOM 1591 C CA . PRO A 1 205 ? 1.925 -25.609 -25.156 1 85.31 205 PRO A CA 1
ATOM 1592 C C . PRO A 1 205 ? 3.312 -25.094 -25.516 1 85.31 205 PRO A C 1
ATOM 1594 O O . PRO A 1 205 ? 4.32 -25.703 -25.172 1 85.31 205 PRO A O 1
ATOM 1597 N N . GLU A 1 206 ? 3.371 -23.953 -26.172 1 85.25 206 GLU A N 1
ATOM 1598 C CA . GLU A 1 206 ? 4.645 -23.375 -26.578 1 85.25 206 GLU A CA 1
ATOM 1599 C C . GLU A 1 206 ? 5.512 -23.031 -25.359 1 85.25 206 GLU A C 1
ATOM 1601 O O . GLU A 1 206 ? 6.738 -23.078 -25.438 1 85.25 206 GLU A O 1
ATOM 1606 N N . ILE A 1 207 ? 4.906 -22.703 -24.297 1 89.31 207 ILE A N 1
ATOM 1607 C CA . ILE A 1 207 ? 5.645 -22.359 -23.078 1 89.31 207 ILE A CA 1
ATOM 1608 C C . ILE A 1 207 ? 6.266 -23.625 -22.484 1 89.31 207 ILE A C 1
ATOM 1610 O O . ILE A 1 207 ? 7.418 -23.594 -22.031 1 89.31 207 ILE A O 1
ATOM 1614 N N . TYR A 1 208 ? 5.547 -24.719 -22.484 1 90.06 208 TYR A N 1
ATOM 1615 C CA . TYR A 1 208 ? 6.098 -25.984 -22.016 1 90.06 208 TYR A CA 1
ATOM 1616 C C . TYR A 1 208 ? 7.277 -26.422 -22.875 1 90.06 208 TYR A C 1
ATOM 1618 O O . TYR A 1 208 ? 8.281 -26.922 -22.344 1 90.06 208 TYR A O 1
ATOM 1626 N N . ARG A 1 209 ? 7.16 -26.219 -24.125 1 89.56 209 ARG A N 1
ATOM 1627 C CA . ARG A 1 209 ? 8.258 -26.562 -25.031 1 89.56 209 ARG A CA 1
ATOM 1628 C C . ARG A 1 209 ? 9.484 -25.703 -24.734 1 89.56 209 ARG A C 1
ATOM 1630 O O . ARG A 1 209 ? 10.617 -26.188 -24.781 1 89.56 209 ARG A O 1
ATOM 1637 N N . ARG A 1 210 ? 9.188 -24.484 -24.469 1 90.94 210 ARG A N 1
ATOM 1638 C CA . ARG A 1 210 ? 10.289 -23.594 -24.141 1 90.94 210 ARG A CA 1
ATOM 1639 C C . ARG A 1 210 ? 10.984 -24.031 -22.859 1 90.94 210 ARG A C 1
ATOM 1641 O O . ARG A 1 210 ? 12.219 -24.047 -22.781 1 90.94 210 ARG A O 1
ATOM 1648 N N . VAL A 1 211 ? 10.242 -24.359 -21.906 1 94 211 VAL A N 1
ATOM 1649 C CA . VAL A 1 211 ? 10.797 -24.812 -20.641 1 94 211 VAL A CA 1
ATOM 1650 C C . VAL A 1 211 ? 11.617 -26.094 -20.875 1 94 211 VAL A C 1
ATOM 1652 O O . VAL A 1 211 ? 12.695 -26.25 -20.297 1 94 211 VAL A O 1
ATOM 1655 N N . ALA A 1 212 ? 11.211 -26.906 -21.781 1 92.75 212 ALA A N 1
ATOM 1656 C CA . ALA A 1 212 ? 11.844 -28.188 -22.062 1 92.75 212 ALA A CA 1
ATOM 1657 C C . ALA A 1 212 ? 13.219 -27.984 -22.688 1 92.75 212 ALA A C 1
ATOM 1659 O O . ALA A 1 212 ? 14.031 -28.922 -22.734 1 92.75 212 ALA A O 1
ATOM 1660 N N . GLN A 1 213 ? 13.422 -26.828 -23.172 1 93.19 213 GLN A N 1
ATOM 1661 C CA . GLN A 1 213 ? 14.742 -26.516 -23.719 1 93.19 213 GLN A CA 1
ATOM 1662 C C . GLN A 1 213 ? 15.781 -26.359 -22.625 1 93.19 213 GLN A C 1
ATOM 1664 O O . GLN A 1 213 ? 16.984 -26.469 -22.875 1 93.19 213 GLN A O 1
ATOM 1669 N N . TYR A 1 214 ? 15.273 -26.141 -21.438 1 94 214 TYR A N 1
ATOM 1670 C CA . TYR A 1 214 ? 16.203 -25.797 -20.375 1 94 214 TYR A CA 1
ATOM 1671 C C . TYR A 1 214 ? 16.172 -26.844 -19.266 1 94 214 TYR A C 1
ATOM 1673 O O . TYR A 1 214 ? 17.141 -26.969 -18.5 1 94 214 TYR A O 1
ATOM 1681 N N . VAL A 1 215 ? 15.031 -27.547 -19.125 1 94.69 215 VAL A N 1
ATOM 1682 C CA . VAL A 1 215 ? 14.875 -28.516 -18.047 1 94.69 215 VAL A CA 1
ATOM 1683 C C . VAL A 1 215 ? 14.203 -29.781 -18.578 1 94.69 215 VAL A C 1
ATOM 1685 O O . VAL A 1 215 ? 13.578 -29.75 -19.641 1 94.69 215 VAL A O 1
ATOM 1688 N N . ARG A 1 216 ? 14.391 -30.781 -17.812 1 92.38 216 ARG A N 1
ATOM 1689 C CA . ARG A 1 216 ? 13.758 -32.062 -18.172 1 92.38 216 ARG A CA 1
ATOM 1690 C C . ARG A 1 216 ? 12.305 -32.094 -17.719 1 92.38 216 ARG A C 1
ATOM 1692 O O . ARG A 1 216 ? 12 -31.797 -16.562 1 92.38 216 ARG A O 1
ATOM 1699 N N . LEU A 1 217 ? 11.398 -32.438 -18.562 1 89.94 217 LEU A N 1
ATOM 1700 C CA . LEU A 1 217 ? 9.992 -32.594 -18.234 1 89.94 217 LEU A CA 1
ATOM 1701 C C . LEU A 1 217 ? 9.609 -34.062 -18.188 1 89.94 217 LEU A C 1
ATOM 1703 O O . LEU A 1 217 ? 10.18 -34.875 -18.922 1 89.94 217 LEU A O 1
ATOM 1707 N N . PRO A 1 218 ? 8.695 -34.406 -17.266 1 83.94 218 PRO A N 1
ATOM 1708 C CA . PRO A 1 218 ? 8.32 -35.844 -17.156 1 83.94 218 PRO A CA 1
ATOM 1709 C C . PRO A 1 218 ? 7.629 -36.375 -18.406 1 83.94 218 PRO A C 1
ATOM 1711 O O . PRO A 1 218 ? 7.68 -37.562 -18.672 1 83.94 218 PRO A O 1
ATOM 1714 N N . PHE A 1 219 ? 6.73 -35.594 -19.016 1 71.81 219 PHE A N 1
ATOM 1715 C CA . PHE A 1 219 ? 5.953 -36.094 -20.141 1 71.81 219 PHE A CA 1
ATOM 1716 C C . PHE A 1 219 ? 6.488 -35.531 -21.453 1 71.81 219 PHE A C 1
ATOM 1718 O O . PHE A 1 219 ? 6.77 -34.344 -21.578 1 71.81 219 PHE A O 1
ATOM 1725 N N . THR A 1 220 ? 7.66 -35.938 -21.844 1 54.72 220 THR A N 1
ATOM 1726 C CA . THR A 1 220 ? 8.148 -35.438 -23.125 1 54.72 220 THR A CA 1
ATOM 1727 C C . THR A 1 220 ? 7.191 -35.812 -24.25 1 54.72 220 THR A C 1
ATOM 1729 O O . THR A 1 220 ? 6.715 -36.938 -24.328 1 54.72 220 THR A O 1
ATOM 1732 N N . SER A 1 221 ? 6.305 -34.969 -24.672 1 44.84 221 SER A N 1
ATOM 1733 C CA . SER A 1 221 ? 5.719 -35.344 -25.969 1 44.84 221 SER A CA 1
ATOM 1734 C C . SER A 1 221 ? 6.781 -35.844 -26.938 1 44.84 221 SER A C 1
ATOM 1736 O O . SER A 1 221 ? 7.668 -35.094 -27.344 1 44.84 221 SER A O 1
ATOM 1738 N N . SER A 1 222 ? 7.449 -36.906 -26.781 1 37.19 222 SER A N 1
ATOM 1739 C CA . SER A 1 222 ? 8.281 -37.469 -27.844 1 37.19 222 SER A CA 1
ATOM 1740 C C . SER A 1 222 ? 7.781 -37.031 -29.219 1 37.19 222 SER A C 1
ATOM 1742 O O . SER A 1 222 ? 8.555 -36.531 -30.031 1 37.19 222 SER A O 1
ATOM 1744 N N . SER A 1 223 ? 6.852 -37.969 -29.875 1 33.06 223 SER A N 1
ATOM 1745 C CA . SER A 1 223 ? 6.637 -38.438 -31.234 1 33.06 223 SER A CA 1
ATOM 1746 C C . SER A 1 223 ? 5.871 -37.406 -32.062 1 33.06 223 SER A C 1
ATOM 1748 O O . SER A 1 223 ? 5.461 -37.688 -33.188 1 33.06 223 SER A O 1
ATOM 1750 N N . SER A 1 224 ? 5.059 -36.531 -31.703 1 31.73 224 SER A N 1
ATOM 1751 C CA . SER A 1 224 ? 4.516 -36 -32.938 1 31.73 224 SER A CA 1
ATOM 1752 C C . SER A 1 224 ? 5.605 -35.312 -33.781 1 31.73 224 SER A C 1
ATOM 1754 O O . SER A 1 224 ? 6.266 -34.406 -33.312 1 31.73 224 SER A O 1
ATOM 1756 N N . SER A 1 225 ? 6.332 -36.125 -34.625 1 30.47 225 SER A N 1
ATOM 1757 C CA . SER A 1 225 ? 6.82 -35.875 -36 1 30.47 225 SER A CA 1
ATOM 1758 C C . SER A 1 225 ? 6.043 -34.75 -36.656 1 30.47 225 SER A C 1
ATOM 1760 O O . SER A 1 225 ? 4.969 -35 -37.219 1 30.47 225 SER A O 1
ATOM 1762 N N . LEU A 1 226 ? 5.719 -33.75 -36.094 1 28.55 226 LEU A N 1
ATOM 1763 C CA . LEU A 1 226 ? 5.328 -32.75 -37.062 1 28.55 226 LEU A CA 1
ATOM 1764 C C . LEU A 1 226 ? 6.328 -32.688 -38.219 1 28.55 226 LEU A C 1
ATOM 1766 O O . LEU A 1 226 ? 7.41 -32.094 -38.062 1 28.55 226 LEU A O 1
ATOM 1770 N N . SER A 1 227 ? 6.602 -33.844 -38.938 1 28.12 227 SER A N 1
ATOM 1771 C CA . SER A 1 227 ? 6.949 -33.844 -40.344 1 28.12 227 SER A CA 1
ATOM 1772 C C . SER A 1 227 ? 6.176 -32.781 -41.094 1 28.12 227 SER A C 1
ATOM 1774 O O . SER A 1 227 ? 4.984 -32.938 -41.375 1 28.12 227 SER A O 1
ATOM 1776 N N . LEU A 1 228 ? 6.066 -31.641 -40.688 1 26.05 228 LEU A N 1
ATOM 1777 C CA . LEU A 1 228 ? 5.676 -30.688 -41.75 1 26.05 228 LEU A CA 1
ATOM 1778 C C . LEU A 1 228 ? 6.238 -31.109 -43.094 1 26.05 228 LEU A C 1
ATOM 1780 O O . LEU A 1 228 ? 7.32 -31.703 -43.156 1 26.05 228 LEU A O 1
ATOM 1784 N N . LEU A 1 229 ? 5.359 -31.109 -44.219 1 25.31 229 LEU A N 1
ATOM 1785 C CA . LEU A 1 229 ? 5.281 -31.25 -45.656 1 25.31 229 LEU A CA 1
ATOM 1786 C C . LEU A 1 229 ? 6.469 -30.594 -46.344 1 25.31 229 LEU A C 1
ATOM 1788 O O . LEU A 1 229 ? 6.605 -29.359 -46.281 1 25.31 229 LEU A O 1
ATOM 1792 N N . SER A 1 230 ? 7.723 -31.125 -46.125 1 25.94 230 SER A N 1
ATOM 1793 C CA . SER A 1 230 ? 8.68 -30.859 -47.188 1 25.94 230 SER A CA 1
ATOM 1794 C C . SER A 1 230 ? 8.031 -31.016 -48.562 1 25.94 230 SER A C 1
ATOM 1796 O O . SER A 1 230 ? 7.688 -32.125 -48.969 1 25.94 230 SER A O 1
ATOM 1798 N N . ASN A 1 231 ? 6.965 -30.297 -48.844 1 25.05 231 ASN A N 1
ATOM 1799 C CA . ASN A 1 231 ? 6.711 -30.266 -50.281 1 25.05 231 ASN A CA 1
ATOM 1800 C C . ASN A 1 231 ? 8.008 -30.25 -51.094 1 25.05 231 ASN A C 1
ATOM 1802 O O . ASN A 1 231 ? 8.992 -29.641 -50.656 1 25.05 231 ASN A O 1
ATOM 1806 N N . GLY A 1 232 ? 8.18 -31.188 -52.094 1 24.22 232 GLY A N 1
ATOM 1807 C CA . GLY A 1 232 ? 9.008 -31.734 -53.156 1 24.22 232 GLY A CA 1
ATOM 1808 C C . GLY A 1 232 ? 9.656 -30.672 -54.031 1 24.22 232 GLY A C 1
ATOM 1809 O O . GLY A 1 232 ? 10.156 -30.953 -55.125 1 24.22 232 GLY A O 1
ATOM 1810 N N . ASN A 1 233 ? 9.5 -29.328 -53.844 1 25.19 233 ASN A N 1
ATOM 1811 C CA . ASN A 1 233 ? 10.07 -28.859 -55.094 1 25.19 233 ASN A CA 1
ATOM 1812 C C . ASN A 1 233 ? 11.547 -29.234 -55.219 1 25.19 233 ASN A C 1
ATOM 1814 O O . ASN A 1 233 ? 12.281 -29.188 -54.219 1 25.19 233 ASN A O 1
ATOM 1818 N N . GLY A 1 234 ? 12.031 -29.906 -56.312 1 23.03 234 GLY A N 1
ATOM 1819 C CA . GLY A 1 234 ? 13.141 -30.594 -56.969 1 23.03 234 GLY A CA 1
ATOM 1820 C C . GLY A 1 234 ? 14.453 -29.828 -56.844 1 23.03 234 GLY A C 1
ATOM 1821 O O . GLY A 1 234 ? 15.523 -30.422 -57 1 23.03 234 GLY A O 1
ATOM 1822 N N . ASN A 1 235 ? 14.523 -28.5 -57.156 1 23.14 235 ASN A N 1
ATOM 1823 C CA . ASN A 1 235 ? 15.625 -28.344 -58.094 1 23.14 235 ASN A CA 1
ATOM 1824 C C . ASN A 1 235 ? 16.969 -28.594 -57.406 1 23.14 235 ASN A C 1
ATOM 1826 O O . ASN A 1 235 ? 17.766 -29.406 -57.875 1 23.14 235 ASN A O 1
ATOM 1830 N N . GLY A 1 236 ? 17.828 -27.469 -57.312 1 24.45 236 GLY A N 1
ATOM 1831 C CA . GLY A 1 236 ? 19.219 -27.375 -57.781 1 24.45 236 GLY A CA 1
ATOM 1832 C C . GLY A 1 236 ? 20.203 -27.922 -56.75 1 24.45 236 GLY A C 1
ATOM 1833 O O . GLY A 1 236 ? 19.891 -28.078 -55.594 1 24.45 236 GLY A O 1
ATOM 1834 N N . ASN A 1 237 ? 21.422 -28.438 -57.188 1 23.86 237 ASN A N 1
ATOM 1835 C CA . ASN A 1 237 ? 22.562 -29.281 -56.938 1 23.86 237 ASN A CA 1
ATOM 1836 C C . ASN A 1 237 ? 23.438 -28.734 -55.812 1 23.86 237 ASN A C 1
ATOM 1838 O O . ASN A 1 237 ? 24.531 -29.25 -55.562 1 23.86 237 ASN A O 1
ATOM 1842 N N . GLY A 1 238 ? 23.281 -27.438 -55.375 1 25.39 238 GLY A N 1
ATOM 1843 C CA . GLY A 1 238 ? 24.609 -27 -54.969 1 25.39 238 GLY A CA 1
ATOM 1844 C C . GLY A 1 238 ? 25.141 -27.734 -53.75 1 25.39 238 GLY A C 1
ATOM 1845 O O . GLY A 1 238 ? 24.375 -28.141 -52.875 1 25.39 238 GLY A O 1
ATOM 1846 N N . ASN A 1 239 ? 26.297 -28.391 -53.812 1 25 239 ASN A N 1
ATOM 1847 C CA . ASN A 1 239 ? 27.125 -29.281 -53 1 25 239 ASN A CA 1
ATOM 1848 C C . ASN A 1 239 ? 27.484 -28.641 -51.688 1 25 239 ASN A C 1
ATOM 1850 O O . ASN A 1 239 ? 28.453 -29.047 -51.031 1 25 239 ASN A O 1
ATOM 1854 N N . ALA A 1 240 ? 27 -27.453 -51.25 1 24.78 240 ALA A N 1
ATOM 1855 C CA . ALA A 1 240 ? 27.859 -26.922 -50.219 1 24.78 240 ALA A CA 1
ATOM 1856 C C . ALA A 1 240 ? 27.922 -27.859 -49 1 24.78 240 ALA A C 1
ATOM 1858 O O . ALA A 1 240 ? 26.906 -28.469 -48.625 1 24.78 240 ALA A O 1
ATOM 1859 N N . ASN A 1 241 ? 29.062 -28.438 -48.781 1 27.11 241 ASN A N 1
ATOM 1860 C CA . ASN A 1 241 ? 29.531 -29.25 -47.656 1 27.11 241 ASN A CA 1
ATOM 1861 C C . ASN A 1 241 ? 29.094 -28.688 -46.312 1 27.11 241 ASN A C 1
ATOM 1863 O O . ASN A 1 241 ? 29.594 -27.641 -45.875 1 27.11 241 ASN A O 1
ATOM 1867 N N . GLY A 1 242 ? 27.828 -28.422 -46.156 1 25.47 242 GLY A N 1
ATOM 1868 C CA . GLY A 1 242 ? 27.469 -27.828 -44.875 1 25.47 242 GLY A CA 1
ATOM 1869 C C . GLY A 1 242 ? 27.984 -28.594 -43.688 1 25.47 242 GLY A C 1
ATOM 1870 O O . GLY A 1 242 ? 27.844 -29.812 -43.594 1 25.47 242 GLY A O 1
ATOM 1871 N N . HIS A 1 243 ? 29.156 -28.141 -43.156 1 29.92 243 HIS A N 1
ATOM 1872 C CA . HIS A 1 243 ? 29.719 -28.594 -41.875 1 29.92 243 HIS A CA 1
ATOM 1873 C C . HIS A 1 243 ? 28.625 -28.891 -40.875 1 29.92 243 HIS A C 1
ATOM 1875 O O . HIS A 1 243 ? 27.625 -28.156 -40.781 1 29.92 243 HIS A O 1
ATOM 1881 N N . GLY A 1 244 ? 28.328 -30.109 -40.656 1 28.83 244 GLY A N 1
ATOM 1882 C CA . GLY A 1 244 ? 27.469 -30.656 -39.625 1 28.83 244 GLY A CA 1
ATOM 1883 C C . GLY A 1 244 ? 27.625 -29.969 -38.281 1 28.83 244 GLY A C 1
ATOM 1884 O O . GLY A 1 244 ? 28.719 -29.969 -37.688 1 28.83 244 GLY A O 1
ATOM 1885 N N . GLU A 1 245 ? 27.188 -28.719 -38.094 1 30.03 245 GLU A N 1
ATOM 1886 C CA . GLU A 1 245 ? 27.172 -28.203 -36.719 1 30.03 245 GLU A CA 1
ATOM 1887 C C . GLU A 1 245 ? 26.969 -29.328 -35.719 1 30.03 245 GLU A C 1
ATOM 1889 O O . GLU A 1 245 ? 26.094 -30.188 -35.875 1 30.03 245 GLU A O 1
ATOM 1894 N N . GLU A 1 246 ? 28.062 -29.797 -35.062 1 31.7 246 GLU A N 1
ATOM 1895 C CA . GLU A 1 246 ? 28.203 -30.641 -33.875 1 31.7 246 GLU A CA 1
ATOM 1896 C C . GLU A 1 246 ? 26.969 -30.531 -33 1 31.7 246 GLU A C 1
ATOM 1898 O O . GLU A 1 246 ? 26.297 -29.5 -32.969 1 31.7 246 GLU A O 1
ATOM 1903 N N . ASP A 1 247 ? 26.391 -31.688 -32.656 1 33.06 247 ASP A N 1
ATOM 1904 C CA . ASP A 1 247 ? 25.484 -32.062 -31.562 1 33.06 247 ASP A CA 1
ATOM 1905 C C . ASP A 1 247 ? 25.719 -31.203 -30.312 1 33.06 247 ASP A C 1
ATOM 1907 O O . ASP A 1 247 ? 26.828 -31.219 -29.766 1 33.06 247 ASP A O 1
ATOM 1911 N N . GLU A 1 248 ? 25.375 -30.016 -30.172 1 36.81 248 GLU A N 1
ATOM 1912 C CA . GLU A 1 248 ? 25.344 -29.406 -28.844 1 36.81 248 GLU A CA 1
ATOM 1913 C C . GLU A 1 248 ? 25.328 -30.469 -27.75 1 36.81 248 GLU A C 1
ATOM 1915 O O . GLU A 1 248 ? 24.703 -31.516 -27.891 1 36.81 248 GLU A O 1
ATOM 1920 N N . ASP A 1 249 ? 26.344 -30.641 -26.938 1 39.12 249 ASP A N 1
ATOM 1921 C CA . ASP A 1 249 ? 26.531 -31.438 -25.734 1 39.12 249 ASP A CA 1
ATOM 1922 C C . ASP A 1 249 ? 25.203 -31.781 -25.078 1 39.12 249 ASP A C 1
ATOM 1924 O O . ASP A 1 249 ? 24.422 -30.891 -24.766 1 39.12 249 ASP A O 1
ATOM 1928 N N . ASP A 1 250 ? 24.5 -32.812 -25.344 1 44.47 250 ASP A N 1
ATOM 1929 C CA . ASP A 1 250 ? 23.406 -33.531 -24.688 1 44.47 250 ASP A CA 1
ATOM 1930 C C . ASP A 1 250 ? 23.484 -33.406 -23.172 1 44.47 250 ASP A C 1
ATOM 1932 O O . ASP A 1 250 ? 23.891 -34.344 -22.484 1 44.47 250 ASP A O 1
ATOM 1936 N N . GLU A 1 251 ? 24.203 -32.469 -22.547 1 55.34 251 GLU A N 1
ATOM 1937 C CA . GLU A 1 251 ? 24.156 -32.375 -21.094 1 55.34 251 GLU A CA 1
ATOM 1938 C C . GLU A 1 251 ? 22.75 -32.625 -20.562 1 55.34 251 GLU A C 1
ATOM 1940 O O . GLU A 1 251 ? 21.781 -32.094 -21.125 1 55.34 251 GLU A O 1
ATOM 1945 N N . GLU A 1 252 ? 22.5 -33.719 -19.828 1 74.88 252 GLU A N 1
ATOM 1946 C CA . GLU A 1 252 ? 21.266 -34.125 -19.188 1 74.88 252 GLU A CA 1
ATOM 1947 C C . GLU A 1 252 ? 20.562 -32.938 -18.516 1 74.88 252 GLU A C 1
ATOM 1949 O O . GLU A 1 252 ? 21.156 -32.281 -17.672 1 74.88 252 GLU A O 1
ATOM 1954 N N . LYS A 1 253 ? 19.562 -32.344 -19.109 1 88.94 253 LYS A N 1
ATOM 1955 C CA . LYS A 1 253 ? 18.734 -31.281 -18.531 1 88.94 253 LYS A CA 1
ATOM 1956 C C . LYS A 1 253 ? 18.312 -31.625 -17.109 1 88.94 253 LYS A C 1
ATOM 1958 O O . LYS A 1 253 ? 17.938 -32.781 -16.828 1 88.94 253 LYS A O 1
ATOM 1963 N N . PRO A 1 254 ? 18.531 -30.703 -16.234 1 91.88 254 PRO A N 1
ATOM 1964 C CA . PRO A 1 254 ? 18.156 -30.969 -14.836 1 91.88 254 PRO A CA 1
ATOM 1965 C C . PRO A 1 254 ? 16.641 -30.984 -14.625 1 91.88 254 PRO A C 1
ATOM 1967 O O . PRO A 1 254 ? 15.891 -30.453 -15.445 1 91.88 254 PRO A O 1
ATOM 1970 N N . ARG A 1 255 ? 16.281 -31.641 -13.562 1 92.94 255 ARG A N 1
ATOM 1971 C CA . ARG A 1 255 ? 14.898 -31.547 -13.102 1 92.94 255 ARG A CA 1
ATOM 1972 C C . ARG A 1 255 ? 14.656 -30.219 -12.383 1 92.94 255 ARG A C 1
ATOM 1974 O O . ARG A 1 255 ? 15.508 -29.75 -11.625 1 92.94 255 ARG A O 1
ATOM 1981 N N . LEU A 1 256 ? 13.555 -29.656 -12.578 1 95.25 256 LEU A N 1
ATOM 1982 C CA . LEU A 1 256 ? 13.164 -28.438 -11.875 1 95.25 256 LEU A CA 1
ATOM 1983 C C . LEU A 1 256 ? 13.109 -28.672 -10.375 1 95.25 256 LEU A C 1
ATOM 1985 O O . LEU A 1 256 ? 12.562 -29.688 -9.914 1 95.25 256 LEU A O 1
ATOM 1989 N N . LYS A 1 257 ? 13.703 -27.797 -9.609 1 96.44 257 LYS A N 1
ATOM 1990 C CA . LYS A 1 257 ? 13.734 -27.938 -8.156 1 96.44 257 LYS A CA 1
ATOM 1991 C C . LYS A 1 257 ? 12.438 -27.438 -7.531 1 96.44 257 LYS A C 1
ATOM 1993 O O . LYS A 1 257 ? 11.883 -28.094 -6.641 1 96.44 257 LYS A O 1
ATOM 1998 N N . ALA A 1 258 ? 11.953 -26.344 -8.023 1 97.81 258 ALA A N 1
ATOM 1999 C CA . ALA A 1 258 ? 10.742 -25.781 -7.438 1 97.81 258 ALA A CA 1
ATOM 2000 C C . ALA A 1 258 ? 9.891 -25.094 -8.5 1 97.81 258 ALA A C 1
ATOM 2002 O O . ALA A 1 258 ? 10.414 -24.578 -9.484 1 97.81 258 ALA A O 1
ATOM 2003 N N . LEU A 1 259 ? 8.586 -25.125 -8.273 1 97.75 259 LEU A N 1
ATOM 2004 C CA . LEU A 1 259 ? 7.59 -24.391 -9.062 1 97.75 259 LEU A CA 1
ATOM 2005 C C . LEU A 1 259 ? 6.707 -23.531 -8.172 1 97.75 259 LEU A C 1
ATOM 2007 O O . LEU A 1 259 ? 6.207 -24 -7.145 1 97.75 259 LEU A O 1
ATOM 2011 N N . ILE A 1 260 ? 6.617 -22.297 -8.492 1 97.69 260 ILE A N 1
ATOM 2012 C CA . ILE A 1 260 ? 5.602 -21.406 -7.938 1 97.69 260 ILE A CA 1
ATOM 2013 C C . ILE A 1 260 ? 4.531 -21.125 -8.984 1 97.69 260 ILE A C 1
ATOM 2015 O O . ILE A 1 260 ? 4.832 -20.609 -10.07 1 97.69 260 ILE A O 1
ATOM 2019 N N . VAL A 1 261 ? 3.291 -21.453 -8.656 1 96.69 261 VAL A N 1
ATOM 2020 C CA . VAL A 1 261 ? 2.273 -21.375 -9.695 1 96.69 261 VAL A CA 1
ATOM 2021 C C . VAL A 1 261 ? 0.989 -20.781 -9.125 1 96.69 261 VAL A C 1
ATOM 2023 O O . VAL A 1 261 ? 0.671 -20.984 -7.953 1 96.69 261 VAL A O 1
ATOM 2026 N N . ASP A 1 262 ? 0.259 -20.109 -9.945 1 94.75 262 ASP A N 1
ATOM 2027 C CA . ASP A 1 262 ? -0.982 -19.406 -9.633 1 94.75 262 ASP A CA 1
ATOM 2028 C C . ASP A 1 262 ? -2.082 -20.375 -9.227 1 94.75 262 ASP A C 1
ATOM 2030 O O . ASP A 1 262 ? -2.201 -21.469 -9.805 1 94.75 262 ASP A O 1
ATOM 2034 N N . CYS A 1 263 ? -2.844 -20.016 -8.266 1 96 263 CYS A N 1
ATOM 2035 C CA . CYS A 1 263 ? -4.078 -20.688 -7.879 1 96 263 CYS A CA 1
ATOM 2036 C C . CYS A 1 263 ? -4.977 -19.766 -7.066 1 96 263 CYS A C 1
ATOM 2038 O O . CYS A 1 263 ? -4.812 -19.641 -5.848 1 96 263 CYS A O 1
ATOM 2040 N N . LEU A 1 264 ? -5.934 -19.219 -7.652 1 92.88 264 LEU A N 1
ATOM 2041 C CA . LEU A 1 264 ? -6.785 -18.234 -6.996 1 92.88 264 LEU A CA 1
ATOM 2042 C C . LEU A 1 264 ? -7.832 -18.922 -6.125 1 92.88 264 LEU A C 1
ATOM 2044 O O . LEU A 1 264 ? -8.055 -18.516 -4.98 1 92.88 264 LEU A O 1
ATOM 2048 N N . ARG A 1 265 ? -8.492 -19.922 -6.695 1 94.81 265 ARG A N 1
ATOM 2049 C CA . ARG A 1 265 ? -9.594 -20.656 -6.082 1 94.81 265 ARG A CA 1
ATOM 2050 C C . ARG A 1 265 ? -9.766 -22.031 -6.73 1 94.81 265 ARG A C 1
ATOM 2052 O O . ARG A 1 265 ? -8.898 -22.469 -7.492 1 94.81 265 ARG A O 1
ATOM 2059 N N . VAL A 1 266 ? -10.812 -22.672 -6.371 1 96.69 266 VAL A N 1
ATOM 2060 C CA . VAL A 1 266 ? -11.023 -24.016 -6.891 1 96.69 266 VAL A CA 1
ATOM 2061 C C . VAL A 1 266 ? -11.312 -23.953 -8.391 1 96.69 266 VAL A C 1
ATOM 2063 O O . VAL A 1 266 ? -10.68 -24.656 -9.18 1 96.69 266 VAL A O 1
ATOM 2066 N N . GLU A 1 267 ? -12.195 -23.047 -8.758 1 94.38 267 GLU A N 1
ATOM 2067 C CA . GLU A 1 267 ? -12.562 -22.906 -10.156 1 94.38 267 GLU A CA 1
ATOM 2068 C C . GLU A 1 267 ? -11.664 -21.891 -10.867 1 94.38 267 GLU A C 1
ATOM 2070 O O . GLU A 1 267 ? -11.172 -20.953 -10.25 1 94.38 267 GLU A O 1
ATOM 2075 N N . PRO A 1 268 ? -11.539 -22.078 -12.141 1 91.31 268 PRO A N 1
ATOM 2076 C CA . PRO A 1 268 ? -10.789 -21.078 -12.898 1 91.31 268 PRO A CA 1
ATOM 2077 C C . PRO A 1 268 ? -11.469 -19.703 -12.898 1 91.31 268 PRO A C 1
ATOM 2079 O O . PRO A 1 268 ? -12.672 -19.609 -12.648 1 91.31 268 PRO A O 1
ATOM 2082 N N . PHE A 1 269 ? -10.711 -18.703 -13.086 1 85.81 269 PHE A N 1
ATOM 2083 C CA . PHE A 1 269 ? -11.156 -17.328 -13.242 1 85.81 269 PHE A CA 1
ATOM 2084 C C . PHE A 1 269 ? -10.57 -16.703 -14.5 1 85.81 269 PHE A C 1
ATOM 2086 O O . PHE A 1 269 ? -9.648 -17.266 -15.102 1 85.81 269 PHE A O 1
ATOM 2093 N N . ALA A 1 270 ? -11.086 -15.625 -14.953 1 79.38 270 ALA A N 1
ATOM 2094 C CA . ALA A 1 270 ? -10.719 -14.961 -16.203 1 79.38 270 ALA A CA 1
ATOM 2095 C C . ALA A 1 270 ? -9.211 -14.703 -16.266 1 79.38 270 ALA A C 1
ATOM 2097 O O . ALA A 1 270 ? -8.602 -14.844 -17.328 1 79.38 270 ALA A O 1
ATOM 2098 N N . SER A 1 271 ? -8.617 -14.414 -15.125 1 84.56 271 SER A N 1
ATOM 2099 C CA . SER A 1 271 ? -7.211 -14.016 -15.18 1 84.56 271 SER A CA 1
ATOM 2100 C C . SER A 1 271 ? -6.352 -14.914 -14.297 1 84.56 271 SER A C 1
ATOM 2102 O O . SER A 1 271 ? -5.148 -14.695 -14.156 1 84.56 271 SER A O 1
ATOM 2104 N N . HIS A 1 272 ? -6.938 -15.977 -13.75 1 90.69 272 HIS A N 1
ATOM 2105 C CA . HIS A 1 272 ? -6.164 -16.781 -12.812 1 90.69 272 HIS A CA 1
ATOM 2106 C C . HIS A 1 272 ? -6.523 -18.25 -12.922 1 90.69 272 HIS A C 1
ATOM 2108 O O . HIS A 1 272 ? -7.633 -18.594 -13.328 1 90.69 272 HIS A O 1
ATOM 2114 N N . PHE A 1 273 ? -5.637 -19.094 -12.5 1 93.19 273 PHE A N 1
ATOM 2115 C CA . PHE A 1 273 ? -5.82 -20.531 -12.445 1 93.19 273 PHE A CA 1
ATOM 2116 C C . PHE A 1 273 ? -6.766 -20.922 -11.312 1 93.19 273 PHE A C 1
ATOM 2118 O O . PHE A 1 273 ? -6.773 -20.281 -10.258 1 93.19 273 PHE A O 1
ATOM 2125 N N . GLY A 1 274 ? -7.52 -21.953 -11.609 1 95.12 274 GLY A N 1
ATOM 2126 C CA . GLY A 1 274 ? -8.055 -22.781 -10.531 1 95.12 274 GLY A CA 1
ATOM 2127 C C . GLY A 1 274 ? -7.117 -23.891 -10.117 1 95.12 274 GLY A C 1
ATOM 2128 O O . GLY A 1 274 ? -6.055 -24.078 -10.711 1 95.12 274 GLY A O 1
ATOM 2129 N N . ILE A 1 275 ? -7.57 -24.688 -9.156 1 96.56 275 ILE A N 1
ATOM 2130 C CA . ILE A 1 275 ? -6.691 -25.688 -8.57 1 96.56 275 ILE A CA 1
ATOM 2131 C C . ILE A 1 275 ? -6.402 -26.781 -9.602 1 96.56 275 ILE A C 1
ATOM 2133 O O . ILE A 1 275 ? -5.305 -27.344 -9.633 1 96.56 275 ILE A O 1
ATOM 2137 N N . GLY A 1 276 ? -7.324 -27.141 -10.461 1 94.19 276 GLY A N 1
ATOM 2138 C CA . GLY A 1 276 ? -7.086 -28.141 -11.5 1 94.19 276 GLY A CA 1
ATOM 2139 C C . GLY A 1 276 ? -5.977 -27.734 -12.453 1 94.19 276 GLY A C 1
ATOM 2140 O O . GLY A 1 276 ? -5.102 -28.547 -12.766 1 94.19 276 GLY A O 1
ATOM 2141 N N . GLN A 1 277 ? -6.004 -26.516 -12.875 1 93.62 277 GLN A N 1
ATOM 2142 C CA . GLN A 1 277 ? -4.977 -26 -13.773 1 93.62 277 GLN A CA 1
ATOM 2143 C C . GLN A 1 277 ? -3.611 -25.984 -13.094 1 93.62 277 GLN A C 1
ATOM 2145 O O . GLN A 1 277 ? -2.598 -26.312 -13.703 1 93.62 277 GLN A O 1
ATOM 2150 N N . ALA A 1 278 ? -3.609 -25.594 -11.859 1 96.06 278 ALA A N 1
ATOM 2151 C CA . ALA A 1 278 ? -2.365 -25.531 -11.102 1 96.06 278 ALA A CA 1
ATOM 2152 C C . ALA A 1 278 ? -1.732 -26.906 -10.969 1 96.06 278 ALA A C 1
ATOM 2154 O O . ALA A 1 278 ? -0.531 -27.078 -11.195 1 96.06 278 ALA A O 1
ATOM 2155 N N . VAL A 1 279 ? -2.533 -27.891 -10.641 1 93.81 279 VAL A N 1
ATOM 2156 C CA . VAL A 1 279 ? -2.039 -29.25 -10.445 1 93.81 279 VAL A CA 1
ATOM 2157 C C . VAL A 1 279 ? -1.569 -29.812 -11.789 1 93.81 279 VAL A C 1
ATOM 2159 O O . VAL A 1 279 ? -0.538 -30.484 -11.852 1 93.81 279 VAL A O 1
ATOM 2162 N N . GLU A 1 280 ? -2.334 -29.562 -12.797 1 92.38 280 GLU A N 1
ATOM 2163 C CA . GLU A 1 280 ? -1.888 -30 -14.117 1 92.38 280 GLU A CA 1
ATOM 2164 C C . GLU A 1 280 ? -0.501 -29.438 -14.438 1 92.38 280 GLU A C 1
ATOM 2166 O O . GLU A 1 280 ? 0.372 -30.172 -14.898 1 92.38 280 GLU A O 1
ATOM 2171 N N . THR A 1 281 ? -0.355 -28.203 -14.227 1 93.69 281 THR A N 1
ATOM 2172 C CA . THR A 1 281 ? 0.916 -27.547 -14.508 1 93.69 281 THR A CA 1
ATOM 2173 C C . THR A 1 281 ? 2.039 -28.156 -13.688 1 93.69 281 THR A C 1
ATOM 2175 O O . THR A 1 281 ? 3.133 -28.406 -14.195 1 93.69 281 THR A O 1
ATOM 2178 N N . ALA A 1 282 ? 1.766 -28.406 -12.43 1 94.31 282 ALA A N 1
ATOM 2179 C CA . ALA A 1 282 ? 2.75 -29.031 -11.555 1 94.31 282 ALA A CA 1
ATOM 2180 C C . ALA A 1 282 ? 3.162 -30.406 -12.094 1 94.31 282 ALA A C 1
ATOM 2182 O O . ALA A 1 282 ? 4.352 -30.734 -12.133 1 94.31 282 ALA A O 1
ATOM 2183 N N . ARG A 1 283 ? 2.252 -31.141 -12.547 1 90.88 283 ARG A N 1
ATOM 2184 C CA . ARG A 1 283 ? 2.529 -32.469 -13.062 1 90.88 283 ARG A CA 1
ATOM 2185 C C . ARG A 1 283 ? 3.299 -32.406 -14.383 1 90.88 283 ARG A C 1
ATOM 2187 O O . ARG A 1 283 ? 4.215 -33.188 -14.609 1 90.88 283 ARG A O 1
ATOM 2194 N N . ARG A 1 284 ? 2.928 -31.484 -15.195 1 90.62 284 ARG A N 1
ATOM 2195 C CA . ARG A 1 284 ? 3.58 -31.344 -16.5 1 90.62 284 ARG A CA 1
ATOM 2196 C C . ARG A 1 284 ? 5.035 -30.906 -16.328 1 90.62 284 ARG A C 1
ATOM 2198 O O . ARG A 1 284 ? 5.906 -31.344 -17.078 1 90.62 284 ARG A O 1
ATOM 2205 N N . LEU A 1 285 ? 5.277 -30.062 -15.398 1 93.19 285 LEU A N 1
ATOM 2206 C CA . LEU A 1 285 ? 6.625 -29.531 -15.227 1 93.19 285 LEU A CA 1
ATOM 2207 C C . LEU A 1 285 ? 7.473 -30.469 -14.367 1 93.19 285 LEU A C 1
ATOM 2209 O O . LEU A 1 285 ? 8.695 -30.484 -14.492 1 93.19 285 LEU A O 1
ATOM 2213 N N . GLY A 1 286 ? 6.809 -31.188 -13.453 1 91.56 286 GLY A N 1
ATOM 2214 C CA . GLY A 1 286 ? 7.473 -32.219 -12.695 1 91.56 286 GLY A CA 1
ATOM 2215 C C . GLY A 1 286 ? 8.516 -31.688 -11.727 1 91.56 286 GLY A C 1
ATOM 2216 O O . GLY A 1 286 ? 9.562 -32.312 -11.539 1 91.56 286 GLY A O 1
ATOM 2217 N N . ALA A 1 287 ? 8.312 -30.5 -11.156 1 95.31 287 ALA A N 1
ATOM 2218 C CA . ALA A 1 287 ? 9.25 -29.969 -10.172 1 95.31 287 ALA A CA 1
ATOM 2219 C C . ALA A 1 287 ? 9.281 -30.828 -8.914 1 95.31 287 ALA A C 1
ATOM 2221 O O . ALA A 1 287 ? 8.305 -31.516 -8.602 1 95.31 287 ALA A O 1
ATOM 2222 N N . GLU A 1 288 ? 10.391 -30.797 -8.219 1 93.56 288 GLU A N 1
ATOM 2223 C CA . GLU A 1 288 ? 10.492 -31.531 -6.969 1 93.56 288 GLU A CA 1
ATOM 2224 C C . GLU A 1 288 ? 9.477 -31.031 -5.945 1 93.56 288 GLU A C 1
ATOM 2226 O O . GLU A 1 288 ? 8.852 -31.828 -5.242 1 93.56 288 GLU A O 1
ATOM 2231 N N . ARG A 1 289 ? 9.359 -29.719 -5.875 1 95.5 289 ARG A N 1
ATOM 2232 C CA . ARG A 1 289 ? 8.398 -29.094 -4.977 1 95.5 289 ARG A CA 1
ATOM 2233 C C . ARG A 1 289 ? 7.574 -28.031 -5.707 1 95.5 289 ARG A C 1
ATOM 2235 O O . ARG A 1 289 ? 8.117 -27.266 -6.504 1 95.5 289 ARG A O 1
ATOM 2242 N N . ASN A 1 290 ? 6.25 -28.078 -5.461 1 96.81 290 ASN A N 1
ATOM 2243 C CA . ASN A 1 290 ? 5.324 -27.141 -6.102 1 96.81 290 ASN A CA 1
ATOM 2244 C C . ASN A 1 290 ? 4.578 -26.297 -5.07 1 96.81 290 ASN A C 1
ATOM 2246 O O . ASN A 1 290 ? 3.986 -26.844 -4.133 1 96.81 290 ASN A O 1
ATOM 2250 N N . TYR A 1 291 ? 4.594 -24.984 -5.254 1 97.44 291 TYR A N 1
ATOM 2251 C CA . TYR A 1 291 ? 3.961 -24.062 -4.32 1 97.44 291 TYR A CA 1
ATOM 2252 C C . TYR A 1 291 ? 2.889 -23.234 -5.016 1 97.44 291 TYR A C 1
ATOM 2254 O O . TYR A 1 291 ? 3.15 -22.609 -6.039 1 97.44 291 TYR A O 1
ATOM 2262 N N . LEU A 1 292 ? 1.72 -23.266 -4.41 1 97.06 292 LEU A N 1
ATOM 2263 C CA . LEU A 1 292 ? 0.6 -22.484 -4.938 1 97.06 292 LEU A CA 1
ATOM 2264 C C . LEU A 1 292 ? 0.582 -21.078 -4.348 1 97.06 292 LEU A C 1
ATOM 2266 O O . LEU A 1 292 ? 0.82 -20.906 -3.15 1 97.06 292 LEU A O 1
ATOM 2270 N N . VAL A 1 293 ? 0.262 -20.031 -5.195 1 94.44 293 VAL A N 1
ATOM 2271 C CA . VAL A 1 293 ? 0.138 -18.641 -4.742 1 94.44 293 VAL A CA 1
ATOM 2272 C C . VAL A 1 293 ? -1.116 -18.016 -5.344 1 94.44 293 VAL A C 1
ATOM 2274 O O . VAL A 1 293 ? -1.714 -18.578 -6.27 1 94.44 293 VAL A O 1
ATOM 2277 N N . GLY A 1 294 ? -1.534 -16.875 -4.762 1 91.94 294 GLY A N 1
ATOM 2278 C CA . GLY A 1 294 ? -2.594 -16.062 -5.352 1 91.94 294 GLY A CA 1
ATOM 2279 C C . GLY A 1 294 ? -3.959 -16.344 -4.754 1 91.94 294 GLY A C 1
ATOM 2280 O O . GLY A 1 294 ? -4.984 -16 -5.348 1 91.94 294 GLY A O 1
ATOM 2281 N N . PHE A 1 295 ? -4.039 -16.875 -3.609 1 91.44 295 PHE A N 1
ATOM 2282 C CA . PHE A 1 295 ? -5.297 -17.297 -3 1 91.44 295 PHE A CA 1
ATOM 2283 C C . PHE A 1 295 ? -6.172 -16.094 -2.674 1 91.44 295 PHE A C 1
ATOM 2285 O O . PHE A 1 295 ? -5.672 -15.055 -2.227 1 91.44 295 PHE A O 1
ATOM 2292 N N . GLY A 1 296 ? -7.422 -16.266 -2.891 1 89.94 296 GLY A N 1
ATOM 2293 C CA . GLY A 1 296 ? -8.375 -15.266 -2.453 1 89.94 296 GLY A CA 1
ATOM 2294 C C . GLY A 1 296 ? -8.875 -15.492 -1.04 1 89.94 296 GLY A C 1
ATOM 2295 O O . GLY A 1 296 ? -8.383 -16.375 -0.335 1 89.94 296 GLY A O 1
ATOM 2296 N N . HIS A 1 297 ? -9.812 -14.633 -0.774 1 90.31 297 HIS A N 1
ATOM 2297 C CA . HIS A 1 297 ? -10.43 -14.844 0.533 1 90.31 297 HIS A CA 1
ATOM 2298 C C . HIS A 1 297 ? -11.516 -15.914 0.469 1 90.31 297 HIS A C 1
ATOM 2300 O O . HIS A 1 297 ? -11.695 -16.562 -0.566 1 90.31 297 HIS A O 1
ATOM 2306 N N . ARG A 1 298 ? -12.125 -16.328 1.479 1 92.62 298 ARG A N 1
ATOM 2307 C CA . ARG A 1 298 ? -13.219 -17.281 1.648 1 92.62 298 ARG A CA 1
ATOM 2308 C C . ARG A 1 298 ? -12.688 -18.688 1.873 1 92.62 298 ARG A C 1
ATOM 2310 O O . ARG A 1 298 ? -13.453 -19.609 2.191 1 92.62 298 ARG A O 1
ATOM 2317 N N . THR A 1 299 ? -11.453 -18.922 1.501 1 94.75 299 THR A N 1
ATOM 2318 C CA . THR A 1 299 ? -10.805 -20.203 1.757 1 94.75 299 THR A CA 1
ATOM 2319 C C . THR A 1 299 ? -9.547 -20 2.596 1 94.75 299 THR A C 1
ATOM 2321 O O . THR A 1 299 ? -8.609 -19.328 2.172 1 94.75 299 THR A O 1
ATOM 2324 N N . SER A 1 300 ? -9.562 -20.562 3.754 1 92.31 300 SER A N 1
ATOM 2325 C CA . SER A 1 300 ? -8.43 -20.375 4.652 1 92.31 300 SER A CA 1
ATOM 2326 C C . SER A 1 300 ? -7.227 -21.188 4.211 1 92.31 300 SER A C 1
ATOM 2328 O O . SER A 1 300 ? -7.363 -22.141 3.453 1 92.31 300 SER A O 1
ATOM 2330 N N . HIS A 1 301 ? -6.051 -20.797 4.664 1 92.19 301 HIS A N 1
ATOM 2331 C CA . HIS A 1 301 ? -4.828 -21.547 4.406 1 92.19 301 HIS A CA 1
ATOM 2332 C C . HIS A 1 301 ? -4.961 -22.984 4.867 1 92.19 301 HIS A C 1
ATOM 2334 O O . HIS A 1 301 ? -4.457 -23.906 4.211 1 92.19 301 HIS A O 1
ATOM 2340 N N . GLN A 1 302 ? -5.633 -23.188 5.969 1 92.12 302 GLN A N 1
ATOM 2341 C CA . GLN A 1 302 ? -5.836 -24.531 6.5 1 92.12 302 GLN A CA 1
ATOM 2342 C C . GLN A 1 302 ? -6.574 -25.406 5.496 1 92.12 302 GLN A C 1
ATOM 2344 O O . GLN A 1 302 ? -6.246 -26.578 5.336 1 92.12 302 GLN A O 1
ATOM 2349 N N . LEU A 1 303 ? -7.52 -24.891 4.91 1 95.12 303 LEU A N 1
ATOM 2350 C CA . LEU A 1 303 ? -8.281 -25.656 3.92 1 95.12 303 LEU A CA 1
ATOM 2351 C C . LEU A 1 303 ? -7.41 -26 2.719 1 95.12 303 LEU A C 1
ATOM 2353 O O . LEU A 1 303 ? -7.449 -27.125 2.227 1 95.12 303 LEU A O 1
ATOM 2357 N N . TRP A 1 304 ? -6.625 -25.016 2.25 1 95.38 304 TRP A N 1
ATOM 2358 C CA . TRP A 1 304 ? -5.723 -25.281 1.133 1 95.38 304 TRP A CA 1
ATOM 2359 C C . TRP A 1 304 ? -4.703 -26.359 1.495 1 95.38 304 TRP A C 1
ATOM 2361 O O . TRP A 1 304 ? -4.371 -27.203 0.67 1 95.38 304 TRP A O 1
ATOM 2371 N N . LEU A 1 305 ? -4.242 -26.25 2.721 1 94.19 305 LEU A N 1
ATOM 2372 C CA . LEU A 1 305 ? -3.279 -27.234 3.186 1 94.19 305 LEU A CA 1
ATOM 2373 C C . LEU A 1 305 ? -3.896 -28.625 3.197 1 94.19 305 LEU A C 1
ATOM 2375 O O . LEU A 1 305 ? -3.293 -29.594 2.705 1 94.19 305 LEU A O 1
ATOM 2379 N N . ALA A 1 306 ? -5.055 -28.719 3.717 1 94.12 306 ALA A N 1
ATOM 2380 C CA . ALA A 1 306 ? -5.742 -30.016 3.756 1 94.12 306 ALA A CA 1
ATOM 2381 C C . ALA A 1 306 ? -5.973 -30.562 2.348 1 94.12 306 ALA A C 1
ATOM 2383 O O . ALA A 1 306 ? -5.738 -31.734 2.088 1 94.12 306 ALA A O 1
ATOM 2384 N N . ALA A 1 307 ? -6.398 -29.719 1.487 1 94.94 307 ALA A N 1
ATOM 2385 C CA . ALA A 1 307 ? -6.672 -30.125 0.114 1 94.94 307 ALA A CA 1
ATOM 2386 C C . ALA A 1 307 ? -5.398 -30.609 -0.582 1 94.94 307 ALA A C 1
ATOM 2388 O O . ALA A 1 307 ? -5.395 -31.656 -1.226 1 94.94 307 ALA A O 1
ATOM 2389 N N . THR A 1 308 ? -4.324 -29.859 -0.452 1 94.94 308 THR A N 1
ATOM 2390 C CA . THR A 1 308 ? -3.094 -30.188 -1.164 1 94.94 308 THR A CA 1
ATOM 2391 C C . THR A 1 308 ? -2.455 -31.438 -0.583 1 94.94 308 THR A C 1
ATOM 2393 O O . THR A 1 308 ? -1.829 -32.219 -1.308 1 94.94 308 THR A O 1
ATOM 2396 N N . ARG A 1 309 ? -2.627 -31.672 0.661 1 91.81 309 ARG A N 1
ATOM 2397 C CA . ARG A 1 309 ? -2.16 -32.938 1.257 1 91.81 309 ARG A CA 1
ATOM 2398 C C . ARG A 1 309 ? -2.893 -34.125 0.663 1 91.81 309 ARG A C 1
ATOM 2400 O O . ARG A 1 309 ? -2.277 -35.156 0.365 1 91.81 309 ARG A O 1
ATOM 2407 N N . ALA A 1 310 ? -4.121 -33.906 0.516 1 89.62 310 ALA A N 1
ATOM 2408 C CA . ALA A 1 310 ? -4.926 -34.969 -0.063 1 89.62 310 ALA A CA 1
ATOM 2409 C C . ALA A 1 310 ? -4.543 -35.219 -1.521 1 89.62 310 ALA A C 1
ATOM 2411 O O . ALA A 1 310 ? -4.562 -36.375 -1.99 1 89.62 310 ALA A O 1
ATOM 2412 N N . LEU A 1 311 ? -4.215 -34.188 -2.209 1 88.19 311 LEU A N 1
ATOM 2413 C CA . LEU A 1 311 ? -3.938 -34.25 -3.641 1 88.19 311 LEU A CA 1
ATOM 2414 C C . LEU A 1 311 ? -2.531 -34.781 -3.893 1 88.19 311 LEU A C 1
ATOM 2416 O O . LEU A 1 311 ? -2.23 -35.281 -4.988 1 88.19 311 LEU A O 1
ATOM 2420 N N . SER A 1 312 ? -1.622 -34.469 -2.982 1 84.38 312 SER A N 1
ATOM 2421 C CA . SER A 1 312 ? -0.24 -34.906 -3.129 1 84.38 312 SER A CA 1
ATOM 2422 C C . SER A 1 312 ? -0.115 -36.406 -2.904 1 84.38 312 SER A C 1
ATOM 2424 O O . SER A 1 312 ? 0.848 -37.031 -3.355 1 84.38 312 SER A O 1
ATOM 2426 N N . LEU A 1 313 ? -1.039 -36.844 -2.064 1 58.53 313 LEU A N 1
ATOM 2427 C CA . LEU A 1 313 ? -0.97 -38.281 -1.766 1 58.53 313 LEU A CA 1
ATOM 2428 C C . LEU A 1 313 ? -1.168 -39.125 -3.031 1 58.53 313 LEU A C 1
ATOM 2430 O O . LEU A 1 313 ? -1.866 -38.688 -3.953 1 58.53 313 LEU A O 1
ATOM 2434 N N . ASP A 1 314 ? -0.197 -39.75 -3.498 1 48.47 314 ASP A N 1
ATOM 2435 C CA . ASP A 1 314 ? -0.142 -40.656 -4.637 1 48.47 314 ASP A CA 1
ATOM 2436 C C . ASP A 1 314 ? -1.543 -41.094 -5.051 1 48.47 314 ASP A C 1
ATOM 2438 O O . ASP A 1 314 ? -2.301 -41.625 -4.234 1 48.47 314 ASP A O 1
ATOM 2442 N N . ALA A 1 315 ? -2.152 -40.281 -5.844 1 44.88 315 ALA A N 1
ATOM 2443 C CA . ALA A 1 315 ? -3.316 -40.906 -6.461 1 44.88 315 ALA A CA 1
ATOM 2444 C C . ALA A 1 315 ? -3.219 -42.438 -6.383 1 44.88 315 ALA A C 1
ATOM 2446 O O . ALA A 1 315 ? -4.238 -43.125 -6.305 1 44.88 315 ALA A O 1
ATOM 2447 N N . ALA A 1 316 ? -2.039 -42.781 -6.871 1 40.03 316 ALA A N 1
ATOM 2448 C CA . ALA A 1 316 ? -1.951 -44.25 -6.867 1 40.03 316 ALA A CA 1
ATOM 2449 C C . ALA A 1 316 ? -2.211 -44.812 -5.473 1 40.03 316 ALA A C 1
ATOM 2451 O O . ALA A 1 316 ? -2.268 -46.031 -5.285 1 40.03 316 ALA A O 1
ATOM 2452 N N . SER A 1 317 ? -1.794 -43.906 -4.508 1 41.12 317 SER A N 1
ATOM 2453 C CA . SER A 1 317 ? -2.039 -44.594 -3.246 1 41.12 317 SER A CA 1
ATOM 2454 C C . SER A 1 317 ? -3.531 -44.781 -3 1 41.12 317 SER A C 1
ATOM 2456 O O . SER A 1 317 ? -4.301 -43.812 -3.049 1 41.12 317 SER A O 1
ATOM 2458 N N . SER A 1 318 ? -4.012 -45.75 -3.492 1 43 318 SER A N 1
ATOM 2459 C CA . SER A 1 318 ? -5.207 -46.531 -3.23 1 43 318 SER A CA 1
ATOM 2460 C C . SER A 1 318 ? -5.902 -46.094 -1.95 1 43 318 SER A C 1
ATOM 2462 O O . SER A 1 318 ? -6.938 -46.625 -1.571 1 43 318 SER A O 1
ATOM 2464 N N . LEU A 1 319 ? -5.227 -44.906 -1.396 1 55.19 319 LEU A N 1
ATOM 2465 C CA . LEU A 1 319 ? -5.703 -44.781 -0.024 1 55.19 319 LEU A CA 1
ATOM 2466 C C . LEU A 1 319 ? -6.812 -43.719 0.064 1 55.19 319 LEU A C 1
ATOM 2468 O O . LEU A 1 319 ? -7.457 -43.594 1.104 1 55.19 319 LEU A O 1
ATOM 2472 N N . LEU A 1 320 ? -6.863 -42.844 -1.143 1 66.69 320 LEU A N 1
ATOM 2473 C CA . LEU A 1 320 ? -7.988 -41.938 -0.913 1 66.69 320 LEU A CA 1
ATOM 2474 C C . LEU A 1 320 ? -9.305 -42.594 -1.281 1 66.69 320 LEU A C 1
ATOM 2476 O O . LEU A 1 320 ? -9.391 -43.281 -2.307 1 66.69 320 LEU A O 1
ATOM 2480 N N . PRO A 1 321 ? -10.164 -42.531 -0.425 1 76.38 321 PRO A N 1
ATOM 2481 C CA . PRO A 1 321 ? -11.484 -43.062 -0.772 1 76.38 321 PRO A CA 1
ATOM 2482 C C . PRO A 1 321 ? -12.047 -42.469 -2.053 1 76.38 321 PRO A C 1
ATOM 2484 O O . PRO A 1 321 ? -11.742 -41.312 -2.383 1 76.38 321 PRO A O 1
ATOM 2487 N N . PRO A 1 322 ? -12.609 -43.344 -2.826 1 84 322 PRO A N 1
ATOM 2488 C CA . PRO A 1 322 ? -13.242 -42.812 -4.035 1 84 322 PRO A CA 1
ATOM 2489 C C . PRO A 1 322 ? -14.211 -41.656 -3.738 1 84 322 PRO A C 1
ATOM 2491 O O . PRO A 1 322 ? -14.758 -41.594 -2.635 1 84 322 PRO A O 1
ATOM 2494 N N . LEU A 1 323 ? -14.352 -40.844 -4.762 1 90.38 323 LEU A N 1
ATOM 2495 C CA . LEU A 1 323 ? -15.32 -39.75 -4.645 1 90.38 323 LEU A CA 1
ATOM 2496 C C . LEU A 1 323 ? -16.734 -40.281 -4.551 1 90.38 323 LEU A C 1
ATOM 2498 O O . LEU A 1 323 ? -17.031 -41.344 -5.102 1 90.38 323 LEU A O 1
ATOM 2502 N N . PRO A 1 324 ? -17.562 -39.594 -3.861 1 91 324 PRO A N 1
ATOM 2503 C CA . PRO A 1 324 ? -18.969 -40 -3.797 1 91 324 PRO A CA 1
ATOM 2504 C C . PRO A 1 324 ? -19.625 -40.062 -5.172 1 91 324 PRO A C 1
ATOM 2506 O O . PRO A 1 324 ? -19.188 -39.375 -6.105 1 91 324 PRO A O 1
ATOM 2509 N N . ALA A 1 325 ? -20.703 -40.812 -5.27 1 91.31 325 ALA A N 1
ATOM 2510 C CA . ALA A 1 325 ? -21.391 -41.062 -6.531 1 91.31 325 ALA A CA 1
ATOM 2511 C C . ALA A 1 325 ? -21.969 -39.781 -7.109 1 91.31 325 ALA A C 1
ATOM 2513 O O . ALA A 1 325 ? -22.125 -39.656 -8.328 1 91.31 325 ALA A O 1
ATOM 2514 N N . ASP A 1 326 ? -22.234 -38.875 -6.293 1 91.5 326 ASP A N 1
ATOM 2515 C CA . ASP A 1 326 ? -22.844 -37.625 -6.746 1 91.5 326 ASP A CA 1
ATOM 2516 C C . ASP A 1 326 ? -21.797 -36.656 -7.258 1 91.5 326 ASP A C 1
ATOM 2518 O O . ASP A 1 326 ? -22.125 -35.5 -7.59 1 91.5 326 ASP A O 1
ATOM 2522 N N . MET A 1 327 ? -20.641 -37.094 -7.355 1 93.75 327 MET A N 1
ATOM 2523 C CA . MET A 1 327 ? -19.531 -36.312 -7.918 1 93.75 327 MET A CA 1
ATOM 2524 C C . MET A 1 327 ? -18.891 -37.031 -9.086 1 93.75 327 MET A C 1
ATOM 2526 O O . MET A 1 327 ? -17.719 -37.406 -9.008 1 93.75 327 MET A O 1
ATOM 2530 N N . PRO A 1 328 ? -19.594 -37.125 -10.133 1 93.12 328 PRO A N 1
ATOM 2531 C CA . PRO A 1 328 ? -19.062 -37.875 -11.281 1 93.12 328 PRO A CA 1
ATOM 2532 C C . PRO A 1 328 ? -17.922 -37.156 -11.992 1 93.12 328 PRO A C 1
ATOM 2534 O O . PRO A 1 328 ? -17.922 -35.938 -12.07 1 93.12 328 PRO A O 1
ATOM 2537 N N . ILE A 1 329 ? -17.109 -37.969 -12.531 1 91.94 329 ILE A N 1
ATOM 2538 C CA . ILE A 1 329 ? -15.984 -37.469 -13.328 1 91.94 329 ILE A CA 1
ATOM 2539 C C . ILE A 1 329 ? -16.219 -37.781 -14.805 1 91.94 329 ILE A C 1
ATOM 2541 O O . ILE A 1 329 ? -16.531 -38.906 -15.164 1 91.94 329 ILE A O 1
ATOM 2545 N N . SER A 1 330 ? -16.141 -36.719 -15.57 1 89.88 330 SER A N 1
ATOM 2546 C CA . SER A 1 330 ? -16.281 -36.875 -17.016 1 89.88 330 SER A CA 1
ATOM 2547 C C . SER A 1 330 ? -15.273 -36.031 -17.766 1 89.88 330 SER A C 1
ATOM 2549 O O . SER A 1 330 ? -15 -34.875 -17.375 1 89.88 330 SER A O 1
ATOM 2551 N N . SER A 1 331 ? -14.781 -36.531 -18.844 1 89.31 331 SER A N 1
ATOM 2552 C CA . SER A 1 331 ? -13.812 -35.812 -19.656 1 89.31 331 SER A CA 1
ATOM 2553 C C . SER A 1 331 ? -14.453 -34.625 -20.344 1 89.31 331 SER A C 1
ATOM 2555 O O . SER A 1 331 ? -13.75 -33.688 -20.766 1 89.31 331 SER A O 1
ATOM 2557 N N . SER A 1 332 ? -15.727 -34.594 -20.406 1 91.38 332 SER A N 1
ATOM 2558 C CA . SER A 1 332 ? -16.438 -33.531 -21.109 1 91.38 332 SER A CA 1
ATOM 2559 C C . SER A 1 332 ? -16.75 -32.375 -20.172 1 91.38 332 SER A C 1
ATOM 2561 O O . SER A 1 332 ? -17.219 -31.328 -20.609 1 91.38 332 SER A O 1
ATOM 2563 N N . VAL A 1 333 ? -16.469 -32.594 -18.906 1 90.56 333 VAL A N 1
ATOM 2564 C CA . VAL A 1 333 ? -16.766 -31.562 -17.922 1 90.56 333 VAL A CA 1
ATOM 2565 C C . VAL A 1 333 ? -15.523 -31.266 -17.094 1 90.56 333 VAL A C 1
ATOM 2567 O O . VAL A 1 333 ? -15.43 -31.672 -15.945 1 90.56 333 VAL A O 1
ATOM 2570 N N . PRO A 1 334 ? -14.688 -30.484 -17.578 1 92.06 334 PRO A N 1
ATOM 2571 C CA . PRO A 1 334 ? -13.438 -30.203 -16.859 1 92.06 334 PRO A CA 1
ATOM 2572 C C . PRO A 1 334 ? -13.648 -29.375 -15.594 1 92.06 334 PRO A C 1
ATOM 2574 O O . PRO A 1 334 ? -12.828 -29.438 -14.672 1 92.06 334 PRO A O 1
ATOM 2577 N N . ILE A 1 335 ? -14.758 -28.672 -15.555 1 93.44 335 ILE A N 1
ATOM 2578 C CA . ILE A 1 335 ? -15.062 -27.844 -14.398 1 93.44 335 ILE A CA 1
ATOM 2579 C C . ILE A 1 335 ? -16.438 -28.203 -13.844 1 93.44 335 ILE A C 1
ATOM 2581 O O . ILE A 1 335 ? -17.453 -27.672 -14.273 1 93.44 335 ILE A O 1
ATOM 2585 N N . PRO A 1 336 ? -16.469 -29.078 -12.922 1 93.94 336 PRO A N 1
ATOM 2586 C CA . PRO A 1 336 ? -17.766 -29.469 -12.391 1 93.94 336 PRO A CA 1
ATOM 2587 C C . PRO A 1 336 ? -18.422 -28.359 -11.555 1 93.94 336 PRO A C 1
ATOM 2589 O O . PRO A 1 336 ? -17.719 -27.578 -10.898 1 93.94 336 PRO A O 1
ATOM 2592 N N . LYS A 1 337 ? -19.672 -28.297 -11.594 1 91.38 337 LYS A N 1
ATOM 2593 C CA . LYS A 1 337 ? -20.438 -27.312 -10.836 1 91.38 337 LYS A CA 1
ATOM 2594 C C . LYS A 1 337 ? -21.016 -27.922 -9.562 1 91.38 337 LYS A C 1
ATOM 2596 O O . LYS A 1 337 ? -21.734 -28.922 -9.609 1 91.38 337 LYS A O 1
ATOM 2601 N N . PRO A 1 338 ? -20.672 -27.344 -8.523 1 92.25 338 PRO A N 1
ATOM 2602 C CA . PRO A 1 338 ? -21.234 -27.859 -7.277 1 92.25 338 PRO A CA 1
ATOM 2603 C C . PRO A 1 338 ? -22.703 -27.484 -7.102 1 92.25 338 PRO A C 1
ATOM 2605 O O . PRO A 1 338 ? -23.203 -26.578 -7.773 1 92.25 338 PRO A O 1
ATOM 2608 N N . ALA A 1 339 ? -23.406 -28.203 -6.148 1 91.31 339 ALA A N 1
ATOM 2609 C CA . ALA A 1 339 ? -24.812 -27.938 -5.844 1 91.31 339 ALA A CA 1
ATOM 2610 C C . ALA A 1 339 ? -24.984 -26.562 -5.203 1 91.31 339 ALA A C 1
ATOM 2612 O O . ALA A 1 339 ? -26.016 -25.906 -5.379 1 91.31 339 ALA A O 1
ATOM 2613 N N . ARG A 1 340 ? -23.984 -26.219 -4.434 1 94.12 340 ARG A N 1
ATOM 2614 C CA . ARG A 1 340 ? -23.953 -24.938 -3.746 1 94.12 340 ARG A CA 1
ATOM 2615 C C . ARG A 1 340 ? -22.609 -24.25 -3.938 1 94.12 340 ARG A C 1
ATOM 2617 O O . ARG A 1 340 ? -21.562 -24.891 -3.881 1 94.12 340 ARG A O 1
ATOM 2624 N N . ASP A 1 341 ? -22.656 -22.938 -4.066 1 91.75 341 ASP A N 1
ATOM 2625 C CA . ASP A 1 341 ? -21.469 -22.172 -4.406 1 91.75 341 ASP A CA 1
ATOM 2626 C C . ASP A 1 341 ? -20.422 -22.234 -3.285 1 91.75 341 ASP A C 1
ATOM 2628 O O . ASP A 1 341 ? -19.219 -22.25 -3.545 1 91.75 341 ASP A O 1
ATOM 2632 N N . TYR A 1 342 ? -20.922 -22.281 -2.035 1 93.94 342 TYR A N 1
ATOM 2633 C CA . TYR A 1 342 ? -20.016 -22.203 -0.902 1 93.94 342 TYR A CA 1
ATOM 2634 C C . TYR A 1 342 ? -19.094 -23.406 -0.857 1 93.94 342 TYR A C 1
ATOM 2636 O O . TYR A 1 342 ? -18.078 -23.406 -0.151 1 93.94 342 TYR A O 1
ATOM 2644 N N . LEU A 1 343 ? -19.375 -24.469 -1.618 1 93.69 343 LEU A N 1
ATOM 2645 C CA . LEU A 1 343 ? -18.547 -25.672 -1.668 1 93.69 343 LEU A CA 1
ATOM 2646 C C . LEU A 1 343 ? -17.219 -25.391 -2.385 1 93.69 343 LEU A C 1
ATOM 2648 O O . LEU A 1 343 ? -16.234 -26.094 -2.174 1 93.69 343 LEU A O 1
ATOM 2652 N N . ASN A 1 344 ? -17.188 -24.359 -3.199 1 93.25 344 ASN A N 1
ATOM 2653 C CA . ASN A 1 344 ? -15.969 -23.922 -3.873 1 93.25 344 ASN A CA 1
ATOM 2654 C C . ASN A 1 344 ? -15.078 -23.109 -2.943 1 93.25 344 ASN A C 1
ATOM 2656 O O . ASN A 1 344 ? -13.938 -22.797 -3.289 1 93.25 344 ASN A O 1
ATOM 2660 N N . TYR A 1 345 ? -15.57 -22.828 -1.771 1 93.94 345 TYR A N 1
ATOM 2661 C CA . TYR A 1 345 ? -14.867 -21.891 -0.898 1 93.94 345 TYR A CA 1
ATOM 2662 C C . TYR A 1 345 ? -14.633 -22.5 0.478 1 93.94 345 TYR A C 1
ATOM 2664 O O . TYR A 1 345 ? -13.828 -23.422 0.624 1 93.94 345 TYR A O 1
ATOM 2672 N N . GLY A 1 346 ? -15.461 -22.25 1.444 1 94.69 346 GLY A N 1
ATOM 2673 C CA . GLY A 1 346 ? -15.25 -22.734 2.801 1 94.69 346 GLY A CA 1
ATOM 2674 C C . GLY A 1 346 ? -15.922 -24.062 3.076 1 94.69 346 GLY A C 1
ATOM 2675 O O . GLY A 1 346 ? -15.719 -24.656 4.137 1 94.69 346 GLY A O 1
ATOM 2676 N N . GLY A 1 347 ? -16.75 -24.531 2.119 1 96.12 347 GLY A N 1
ATOM 2677 C CA . GLY A 1 347 ? -17.422 -25.812 2.262 1 96.12 347 GLY A CA 1
ATOM 2678 C C . GLY A 1 347 ? -18.594 -25.75 3.23 1 96.12 347 GLY A C 1
ATOM 2679 O O . GLY A 1 347 ? -19.203 -26.781 3.535 1 96.12 347 GLY A O 1
ATOM 2680 N N . HIS A 1 348 ? -18.891 -24.594 3.793 1 96.62 348 HIS A N 1
ATOM 2681 C CA . HIS A 1 348 ? -19.953 -24.422 4.766 1 96.62 348 HIS A CA 1
ATOM 2682 C C . HIS A 1 348 ? -20.906 -23.312 4.336 1 96.62 348 HIS A C 1
ATOM 2684 O O . HIS A 1 348 ? -20.484 -22.281 3.814 1 96.62 348 HIS A O 1
ATOM 2690 N N . ALA A 1 349 ? -22.156 -23.516 4.648 1 95.5 349 ALA A N 1
ATOM 2691 C CA . ALA A 1 349 ? -23.156 -22.531 4.254 1 95.5 349 ALA A CA 1
ATOM 2692 C C . ALA A 1 349 ? -22.984 -21.234 5.023 1 95.5 349 ALA A C 1
ATOM 2694 O O . ALA A 1 349 ? -23.281 -20.156 4.496 1 95.5 349 ALA A O 1
ATOM 2695 N N . ASP A 1 350 ? -22.625 -21.297 6.27 1 95.19 350 ASP A N 1
ATOM 2696 C CA . ASP A 1 350 ? -22.234 -20.141 7.066 1 95.19 350 ASP A CA 1
ATOM 2697 C C . ASP A 1 350 ? -20.812 -19.688 6.746 1 95.19 350 ASP A C 1
ATOM 2699 O O . ASP A 1 350 ? -19.859 -20.422 7.023 1 95.19 350 ASP A O 1
ATOM 2703 N N . PRO A 1 351 ? -20.609 -18.516 6.152 1 93.5 351 PRO A N 1
ATOM 2704 C CA . PRO A 1 351 ? -19.281 -18.094 5.734 1 93.5 351 PRO A CA 1
ATOM 2705 C C . PRO A 1 351 ? -18.312 -17.922 6.91 1 93.5 351 PRO A C 1
ATOM 2707 O O . PRO A 1 351 ? -17.094 -17.875 6.715 1 93.5 351 PRO A O 1
ATOM 2710 N N . THR A 1 352 ? -18.844 -17.797 8.125 1 92.19 352 THR A N 1
ATOM 2711 C CA . THR A 1 352 ? -18 -17.625 9.305 1 92.19 352 THR A CA 1
ATOM 2712 C C . THR A 1 352 ? -17.438 -18.969 9.766 1 92.19 352 THR A C 1
ATOM 2714 O O . THR A 1 352 ? -16.609 -19.016 10.68 1 92.19 352 THR A O 1
ATOM 2717 N N . LEU A 1 353 ? -17.891 -19.984 9.125 1 94.5 353 LEU A N 1
ATOM 2718 C CA . LEU A 1 353 ? -17.422 -21.328 9.43 1 94.5 353 LEU A CA 1
ATOM 2719 C C . LEU A 1 353 ? -16.812 -21.984 8.203 1 94.5 353 LEU A C 1
ATOM 2721 O O . LEU A 1 353 ? -16.938 -21.469 7.09 1 94.5 353 LEU A O 1
ATOM 2725 N N . GLU A 1 354 ? -16.141 -23.109 8.422 1 96 354 GLU A N 1
ATOM 2726 C CA . GLU A 1 354 ? -15.547 -23.891 7.336 1 96 354 GLU A CA 1
ATOM 2727 C C . GLU A 1 354 ? -15.766 -25.391 7.559 1 96 354 GLU A C 1
ATOM 2729 O O . GLU A 1 354 ? -15.898 -25.828 8.695 1 96 354 GLU A O 1
ATOM 2734 N N . ASP A 1 355 ? -15.898 -26.047 6.543 1 97.69 355 ASP A N 1
ATOM 2735 C CA . ASP A 1 355 ? -15.992 -27.516 6.551 1 97.69 355 ASP A CA 1
ATOM 2736 C C . ASP A 1 355 ? -14.875 -28.141 5.715 1 97.69 355 ASP A C 1
ATOM 2738 O O . ASP A 1 355 ? -14.992 -28.25 4.496 1 97.69 355 ASP A O 1
ATOM 2742 N N . GLU A 1 356 ? -13.867 -28.609 6.414 1 96.62 356 GLU A N 1
ATOM 2743 C CA . GLU A 1 356 ? -12.648 -29.094 5.773 1 96.62 356 GLU A CA 1
ATOM 2744 C C . GLU A 1 356 ? -12.938 -30.328 4.902 1 96.62 356 GLU A C 1
ATOM 2746 O O . GLU A 1 356 ? -12.445 -30.422 3.777 1 96.62 356 GLU A O 1
ATOM 2751 N N . GLU A 1 357 ? -13.688 -31.203 5.395 1 95.25 357 GLU A N 1
ATOM 2752 C CA . GLU A 1 357 ? -13.992 -32.438 4.668 1 95.25 357 GLU A CA 1
ATOM 2753 C C . GLU A 1 357 ? -14.695 -32.125 3.346 1 95.25 357 GLU A C 1
ATOM 2755 O O . GLU A 1 357 ? -14.312 -32.656 2.301 1 95.25 357 GLU A O 1
ATOM 2760 N N . GLN A 1 358 ? -15.672 -31.266 3.457 1 95.5 358 GLN A N 1
ATOM 2761 C CA . GLN A 1 358 ? -16.422 -30.922 2.256 1 95.5 358 GLN A CA 1
ATOM 2762 C C . GLN A 1 358 ? -15.547 -30.188 1.247 1 95.5 358 GLN A C 1
ATOM 2764 O O . GLN A 1 358 ? -15.641 -30.438 0.042 1 95.5 358 GLN A O 1
ATOM 2769 N N . PHE A 1 359 ? -14.773 -29.312 1.698 1 96.38 359 PHE A N 1
ATOM 2770 C CA . PHE A 1 359 ? -13.906 -28.562 0.805 1 96.38 359 PHE A CA 1
ATOM 2771 C C . PHE A 1 359 ? -12.922 -29.484 0.095 1 96.38 359 PHE A C 1
ATOM 2773 O O . PHE A 1 359 ? -12.734 -29.391 -1.118 1 96.38 359 PHE A O 1
ATOM 2780 N N . VAL A 1 360 ? -12.289 -30.375 0.883 1 95.31 360 VAL A N 1
ATOM 2781 C CA . VAL A 1 360 ? -11.297 -31.281 0.329 1 95.31 360 VAL A CA 1
ATOM 2782 C C . VAL A 1 360 ? -11.938 -32.156 -0.739 1 95.31 360 VAL A C 1
ATOM 2784 O O . VAL A 1 360 ? -11.367 -32.375 -1.809 1 95.31 360 VAL A O 1
ATOM 2787 N N . LEU A 1 361 ? -13.117 -32.625 -0.444 1 94.12 361 LEU A N 1
ATOM 2788 C CA . LEU A 1 361 ? -13.828 -33.469 -1.41 1 94.12 361 LEU A CA 1
ATOM 2789 C C . LEU A 1 361 ? -14.078 -32.688 -2.705 1 94.12 361 LEU A C 1
ATOM 2791 O O . LEU A 1 361 ? -13.883 -33.25 -3.797 1 94.12 361 LEU A O 1
ATOM 2795 N N . HIS A 1 362 ? -14.438 -31.531 -2.59 1 95.06 362 HIS A N 1
ATOM 2796 C CA . HIS A 1 362 ? -14.742 -30.734 -3.771 1 95.06 362 HIS A CA 1
ATOM 2797 C C . HIS A 1 362 ? -13.477 -30.391 -4.543 1 95.06 362 HIS A C 1
ATOM 2799 O O . HIS A 1 362 ? -13.477 -30.391 -5.777 1 95.06 362 HIS A O 1
ATOM 2805 N N . ALA A 1 363 ? -12.492 -30 -3.852 1 95.5 363 ALA A N 1
ATOM 2806 C CA . ALA A 1 363 ? -11.211 -29.719 -4.496 1 95.5 363 ALA A CA 1
ATOM 2807 C C . ALA A 1 363 ? -10.727 -30.938 -5.281 1 95.5 363 ALA A C 1
ATOM 2809 O O . ALA A 1 363 ? -10.266 -30.797 -6.418 1 95.5 363 ALA A O 1
ATOM 2810 N N . ARG A 1 364 ? -10.844 -32.125 -4.707 1 93.38 364 ARG A N 1
ATOM 2811 C CA . ARG A 1 364 ? -10.469 -33.344 -5.395 1 93.38 364 ARG A CA 1
ATOM 2812 C C . ARG A 1 364 ? -11.305 -33.531 -6.656 1 93.38 364 ARG A C 1
ATOM 2814 O O . ARG A 1 364 ? -10.773 -33.938 -7.703 1 93.38 364 ARG A O 1
ATOM 2821 N N . TRP A 1 365 ? -12.578 -33.312 -6.449 1 94.25 365 TRP A N 1
ATOM 2822 C CA . TRP A 1 365 ? -13.484 -33.438 -7.582 1 94.25 365 TRP A CA 1
ATOM 2823 C C . TRP A 1 365 ? -13.062 -32.531 -8.727 1 94.25 365 TRP A C 1
ATOM 2825 O O . TRP A 1 365 ? -13.016 -32.938 -9.883 1 94.25 365 TRP A O 1
ATOM 2835 N N . ALA A 1 366 ? -12.75 -31.312 -8.414 1 94.75 366 ALA A N 1
ATOM 2836 C CA . ALA A 1 366 ? -12.328 -30.328 -9.414 1 94.75 366 ALA A CA 1
ATOM 2837 C C . ALA A 1 366 ? -11.039 -30.766 -10.102 1 94.75 366 ALA A C 1
ATOM 2839 O O . ALA A 1 366 ? -10.93 -30.719 -11.328 1 94.75 366 ALA A O 1
ATOM 2840 N N . VAL A 1 367 ? -10.07 -31.25 -9.359 1 93.5 367 VAL A N 1
ATOM 2841 C CA . VAL A 1 367 ? -8.766 -31.609 -9.891 1 93.5 367 VAL A CA 1
ATOM 2842 C C . VAL A 1 367 ? -8.883 -32.875 -10.75 1 93.5 367 VAL A C 1
ATOM 2844 O O . VAL A 1 367 ? -8.375 -32.906 -11.875 1 93.5 367 VAL A O 1
ATOM 2847 N N . GLU A 1 368 ? -9.547 -33.875 -10.227 1 90.75 368 GLU A N 1
ATOM 2848 C CA . GLU A 1 368 ? -9.688 -35.125 -10.977 1 90.75 368 GLU A CA 1
ATOM 2849 C C . GLU A 1 368 ? -10.461 -34.906 -12.273 1 90.75 368 GLU A C 1
ATOM 2851 O O . GLU A 1 368 ? -10.148 -35.531 -13.297 1 90.75 368 GLU A O 1
ATOM 2856 N N . SER A 1 369 ? -11.461 -34.094 -12.156 1 92.44 369 SER A N 1
ATOM 2857 C CA . SER A 1 369 ? -12.211 -33.75 -13.359 1 92.44 369 SER A CA 1
ATOM 2858 C C . SER A 1 369 ? -11.336 -33.062 -14.383 1 92.44 369 SER A C 1
ATOM 2860 O O . SER A 1 369 ? -11.367 -33.375 -15.57 1 92.44 369 SER A O 1
ATOM 2862 N N . TRP A 1 370 ? -10.625 -32.156 -13.953 1 93.06 370 TRP A N 1
ATOM 2863 C CA . TRP A 1 370 ? -9.75 -31.391 -14.844 1 93.06 370 TRP A CA 1
ATOM 2864 C C . TRP A 1 370 ? -8.719 -32.312 -15.492 1 93.06 370 TRP A C 1
ATOM 2866 O O . TRP A 1 370 ? -8.508 -32.25 -16.703 1 93.06 370 TRP A O 1
ATOM 2876 N N . LEU A 1 371 ? -8.078 -33.125 -14.703 1 90.06 371 LEU A N 1
ATOM 2877 C CA . LEU A 1 371 ? -7.016 -34 -15.195 1 90.06 371 LEU A CA 1
ATOM 2878 C C . LEU A 1 371 ? -7.562 -35.031 -16.172 1 90.06 371 LEU A C 1
ATOM 2880 O O . LEU A 1 371 ? -6.879 -35.406 -17.141 1 90.06 371 LEU A O 1
ATOM 2884 N N . LYS A 1 372 ? -8.727 -35.5 -15.883 1 89.12 372 LYS A N 1
ATOM 2885 C CA . LYS A 1 372 ? -9.367 -36.438 -16.812 1 89.12 372 LYS A CA 1
ATOM 2886 C C . LYS A 1 372 ? -9.586 -35.781 -18.172 1 89.12 372 LYS A C 1
ATOM 2888 O O . LYS A 1 372 ? -9.336 -36.406 -19.219 1 89.12 372 LYS A O 1
ATOM 2893 N N . ALA A 1 373 ? -10 -34.594 -18.125 1 90.94 373 ALA A N 1
ATOM 2894 C CA . ALA A 1 373 ? -10.266 -33.875 -19.344 1 90.94 373 ALA A CA 1
ATOM 2895 C C . ALA A 1 373 ? -8.969 -33.531 -20.078 1 90.94 373 ALA A C 1
ATOM 2897 O O . ALA A 1 373 ? -8.922 -33.5 -21.312 1 90.94 373 ALA A O 1
ATOM 2898 N N . ALA A 1 374 ? -7.977 -33.219 -19.375 1 85.44 374 ALA A N 1
ATOM 2899 C CA . ALA A 1 374 ? -6.688 -32.812 -19.953 1 85.44 374 ALA A CA 1
ATOM 2900 C C . ALA A 1 374 ? -5.965 -34.031 -20.562 1 85.44 374 ALA A C 1
ATOM 2902 O O . ALA A 1 374 ? -5.043 -33.844 -21.359 1 85.44 374 ALA A O 1
ATOM 2903 N N . ALA A 1 375 ? -6.402 -35.219 -20.312 1 78.06 375 ALA A N 1
ATOM 2904 C CA . ALA A 1 375 ? -5.844 -36.438 -20.859 1 78.06 375 ALA A CA 1
ATOM 2905 C C . ALA A 1 375 ? -4.328 -36.5 -20.672 1 78.06 375 ALA A C 1
ATOM 2907 O O . ALA A 1 375 ? -3.59 -36.781 -21.625 1 78.06 375 ALA A O 1
ATOM 2908 N N . LEU A 1 376 ? -3.953 -36.031 -19.516 1 71.06 376 LEU A N 1
ATOM 2909 C CA . LEU A 1 376 ? -2.516 -36.125 -19.281 1 71.06 376 LEU A CA 1
ATOM 2910 C C . LEU A 1 376 ? -2.062 -37.594 -19.234 1 71.06 376 LEU A C 1
ATOM 2912 O O . LEU A 1 376 ? -2.744 -38.438 -18.656 1 71.06 376 LEU A O 1
ATOM 2916 N N . PRO A 1 377 ? -1.082 -37.875 -20.078 1 59.44 377 PRO A N 1
ATOM 2917 C CA . PRO A 1 377 ? -0.602 -39.25 -20 1 59.44 377 PRO A CA 1
ATOM 2918 C C . PRO A 1 377 ? -0.17 -39.625 -18.594 1 59.44 377 PRO A C 1
ATOM 2920 O O . PRO A 1 377 ? 0.277 -38.781 -17.812 1 59.44 377 PRO A O 1
ATOM 2923 N N . ALA A 1 378 ? -0.713 -40.812 -18.125 1 52.41 378 ALA A N 1
ATOM 2924 C CA . ALA A 1 378 ? -0.271 -41.312 -16.828 1 52.41 378 ALA A CA 1
ATOM 2925 C C . ALA A 1 378 ? 1.252 -41.344 -16.75 1 52.41 378 ALA A C 1
ATOM 2927 O O . ALA A 1 378 ? 1.933 -41.625 -17.734 1 52.41 378 ALA A O 1
ATOM 2928 N N . SER A 1 379 ? 1.792 -40.438 -15.906 1 53.25 379 SER A N 1
ATOM 2929 C CA . SER A 1 379 ? 3.24 -40.469 -15.727 1 53.25 379 SER A CA 1
ATOM 2930 C C . SER A 1 379 ? 3.752 -41.906 -15.508 1 53.25 379 SER A C 1
ATOM 2932 O O . SER A 1 379 ? 3.105 -42.688 -14.828 1 53.25 379 SER A O 1
ATOM 2934 N N . GLU A 1 380 ? 4.574 -42.406 -16.484 1 48.59 380 GLU A N 1
ATOM 2935 C CA . GLU A 1 380 ? 5.238 -43.688 -16.25 1 48.59 380 GLU A CA 1
ATOM 2936 C C . GLU A 1 380 ? 5.754 -43.781 -14.82 1 48.59 380 GLU A C 1
ATOM 2938 O O . GLU A 1 380 ? 5.863 -44.906 -14.281 1 48.59 380 GLU A O 1
ATOM 2943 N N . GLU A 1 381 ? 6.387 -42.719 -14.32 1 48.84 381 GLU A N 1
ATOM 2944 C CA . GLU A 1 381 ? 6.984 -42.719 -12.992 1 48.84 381 GLU A CA 1
ATOM 2945 C C . GLU A 1 381 ? 5.953 -42.406 -11.914 1 48.84 381 GLU A C 1
ATOM 2947 O O . GLU A 1 381 ? 5.168 -41.469 -12.07 1 48.84 381 GLU A O 1
ATOM 2952 N N . LYS A 1 382 ? 5.461 -43.438 -11.25 1 51.34 382 LYS A N 1
ATOM 2953 C CA . LYS A 1 382 ? 4.586 -43.375 -10.086 1 51.34 382 LYS A CA 1
ATOM 2954 C C . LYS A 1 382 ? 4.914 -42.156 -9.227 1 51.34 382 LYS A C 1
ATOM 2956 O O . LYS A 1 382 ? 4.844 -42.219 -7.996 1 51.34 382 LYS A O 1
ATOM 2961 N N . GLU A 1 383 ? 5.59 -41.062 -9.766 1 57.31 383 GLU A N 1
ATOM 2962 C CA . GLU A 1 383 ? 6.109 -40.094 -8.836 1 57.31 383 GLU A CA 1
ATOM 2963 C C . GLU A 1 383 ? 5.012 -39.125 -8.398 1 57.31 383 GLU A C 1
ATOM 2965 O O . GLU A 1 383 ? 4.238 -38.625 -9.219 1 57.31 383 GLU A O 1
ATOM 2970 N N . THR A 1 384 ? 4.805 -39.062 -7.117 1 69.31 384 THR A N 1
ATOM 2971 C CA . THR A 1 384 ? 3.877 -38.219 -6.383 1 69.31 384 THR A CA 1
ATOM 2972 C C . THR A 1 384 ? 4.211 -36.75 -6.609 1 69.31 384 THR A C 1
ATOM 2974 O O . THR A 1 384 ? 5.379 -36.375 -6.785 1 69.31 384 THR A O 1
ATOM 2977 N N . CYS A 1 385 ? 3.281 -36.031 -7.105 1 86.56 385 CYS A N 1
ATOM 2978 C CA . CYS A 1 385 ? 3.406 -34.594 -7.242 1 86.56 385 CYS A CA 1
ATOM 2979 C C . CYS A 1 385 ? 3.191 -33.906 -5.906 1 86.56 385 CYS A C 1
ATOM 2981 O O . CYS A 1 385 ? 2.064 -33.812 -5.41 1 86.56 385 CYS A O 1
ATOM 2983 N N . TRP A 1 386 ? 4.266 -33.531 -5.238 1 92.31 386 TRP A N 1
ATOM 2984 C CA . TRP A 1 386 ? 4.164 -32.781 -3.99 1 92.31 386 TRP A CA 1
ATOM 2985 C C . TRP A 1 386 ? 3.705 -31.359 -4.246 1 92.31 386 TRP A C 1
ATOM 2987 O O . TRP A 1 386 ? 4.316 -30.641 -5.035 1 92.31 386 TRP A O 1
ATOM 2997 N N . ILE A 1 387 ? 2.65 -30.938 -3.639 1 95.38 387 ILE A N 1
ATOM 2998 C CA . ILE A 1 387 ? 2.094 -29.609 -3.834 1 95.38 387 ILE A CA 1
ATOM 2999 C C . ILE A 1 387 ? 1.617 -29.047 -2.496 1 95.38 387 ILE A C 1
ATOM 3001 O O . ILE A 1 387 ? 1.018 -29.766 -1.693 1 95.38 387 ILE A O 1
ATOM 3005 N N . ARG A 1 388 ? 1.913 -27.797 -2.184 1 96.25 388 ARG A N 1
ATOM 3006 C CA . ARG A 1 388 ? 1.518 -27.125 -0.95 1 96.25 388 ARG A CA 1
ATOM 3007 C C . ARG A 1 388 ? 1.197 -25.656 -1.205 1 96.25 388 ARG A C 1
ATOM 3009 O O . ARG A 1 388 ? 1.721 -25.047 -2.145 1 96.25 388 ARG A O 1
ATOM 3016 N N . PRO A 1 389 ? 0.305 -25.094 -0.432 1 95.88 389 PRO A N 1
ATOM 3017 C CA . PRO A 1 389 ? 0.11 -23.641 -0.52 1 95.88 389 PRO A CA 1
ATOM 3018 C C . PRO A 1 389 ? 1.286 -22.859 0.05 1 95.88 389 PRO A C 1
ATOM 3020 O O . PRO A 1 389 ? 1.82 -23.203 1.104 1 95.88 389 PRO A O 1
ATOM 3023 N N . ALA A 1 390 ? 1.691 -21.828 -0.659 1 94.69 390 ALA A N 1
ATOM 3024 C CA . ALA A 1 390 ? 2.756 -20.953 -0.17 1 94.69 390 ALA A CA 1
ATOM 3025 C C . ALA A 1 390 ? 2.268 -20.094 0.992 1 94.69 390 ALA A C 1
ATOM 3027 O O . ALA A 1 390 ? 1.063 -19.875 1.148 1 94.69 390 ALA A O 1
ATOM 3028 N N . VAL A 1 391 ? 3.223 -19.688 1.771 1 90.44 391 VAL A N 1
ATOM 3029 C CA . VAL A 1 391 ? 2.975 -18.828 2.92 1 90.44 391 VAL A CA 1
ATOM 3030 C C . VAL A 1 391 ? 3.848 -17.578 2.824 1 90.44 391 VAL A C 1
ATOM 3032 O O . VAL A 1 391 ? 5.023 -17.656 2.467 1 90.44 391 VAL A O 1
ATOM 3035 N N . ASP A 1 392 ? 3.234 -16.469 3.232 1 89.25 392 ASP A N 1
ATOM 3036 C CA . ASP A 1 392 ? 4.023 -15.234 3.25 1 89.25 392 ASP A CA 1
ATOM 3037 C C . ASP A 1 392 ? 5.176 -15.336 4.246 1 89.25 392 ASP A C 1
ATOM 3039 O O . ASP A 1 392 ? 4.977 -15.719 5.398 1 89.25 392 ASP A O 1
ATOM 3043 N N . GLY A 1 393 ? 6.367 -15.039 3.76 1 90.38 393 GLY A N 1
ATOM 3044 C CA . GLY A 1 393 ? 7.535 -15.07 4.625 1 90.38 393 GLY A CA 1
ATOM 3045 C C . GLY A 1 393 ? 8.289 -16.391 4.551 1 90.38 393 GLY A C 1
ATOM 3046 O O . GLY A 1 393 ? 9.383 -16.516 5.117 1 90.38 393 GLY A O 1
ATOM 3047 N N . MET A 1 394 ? 7.809 -17.312 3.801 1 93.44 394 MET A N 1
ATOM 3048 C CA . MET A 1 394 ? 8.492 -18.609 3.719 1 93.44 394 MET A CA 1
ATOM 3049 C C . MET A 1 394 ? 9.703 -18.516 2.797 1 93.44 394 MET A C 1
ATOM 3051 O O . MET A 1 394 ? 9.727 -17.703 1.868 1 93.44 394 MET A O 1
ATOM 3055 N N . THR A 1 395 ? 10.672 -19.359 3.051 1 96.44 395 THR A N 1
ATOM 3056 C CA . THR A 1 395 ? 11.867 -19.453 2.229 1 96.44 395 THR A CA 1
ATOM 3057 C C . THR A 1 395 ? 12.023 -20.844 1.647 1 96.44 395 THR A C 1
ATOM 3059 O O . THR A 1 395 ? 12.008 -21.844 2.385 1 96.44 395 THR A O 1
ATOM 3062 N N . ILE A 1 396 ? 12.117 -20.938 0.35 1 97.25 396 ILE A N 1
ATOM 3063 C CA . ILE A 1 396 ? 12.43 -22.172 -0.36 1 97.25 396 ILE A CA 1
ATOM 3064 C C . ILE A 1 396 ? 13.93 -22.25 -0.625 1 97.25 396 ILE A C 1
ATOM 3066 O O . ILE A 1 396 ? 14.539 -21.266 -1.084 1 97.25 396 ILE A O 1
ATOM 3070 N N . ARG A 1 397 ? 14.555 -23.391 -0.344 1 97.19 397 ARG A N 1
ATOM 3071 C CA . ARG A 1 397 ? 15.992 -23.562 -0.523 1 97.19 397 ARG A CA 1
ATOM 3072 C C . ARG A 1 397 ? 16.297 -24.672 -1.538 1 97.19 397 ARG A C 1
ATOM 3074 O O . ARG A 1 397 ? 15.68 -25.734 -1.505 1 97.19 397 ARG A O 1
ATOM 3081 N N . PHE A 1 398 ? 17.203 -24.406 -2.438 1 96 398 PHE A N 1
ATOM 3082 C CA . PHE A 1 398 ? 17.609 -25.391 -3.43 1 96 398 PHE A CA 1
ATOM 3083 C C . PHE A 1 398 ? 18.953 -25.031 -4.051 1 96 398 PHE A C 1
ATOM 3085 O O . PHE A 1 398 ? 19.453 -23.922 -3.844 1 96 398 PHE A O 1
ATOM 3092 N N . GLY A 1 399 ? 19.547 -26.031 -4.742 1 93.75 399 GLY A N 1
ATOM 3093 C CA . GLY A 1 399 ? 20.797 -25.797 -5.453 1 93.75 399 GLY A CA 1
ATOM 3094 C C . GLY A 1 399 ? 22.031 -26.031 -4.594 1 93.75 399 GLY A C 1
ATOM 3095 O O . GLY A 1 399 ? 21.906 -26.328 -3.404 1 93.75 399 GLY A O 1
ATOM 3096 N N . GLY A 1 400 ? 23.188 -26.031 -5.215 1 90.81 400 GLY A N 1
ATOM 3097 C CA . GLY A 1 400 ? 24.453 -26.188 -4.523 1 90.81 400 GLY A CA 1
ATOM 3098 C C . GLY A 1 400 ? 24.625 -27.562 -3.893 1 90.81 400 GLY A C 1
ATOM 3099 O O . GLY A 1 400 ? 25.328 -27.703 -2.895 1 90.81 400 GLY A O 1
ATOM 3100 N N . GLY A 1 401 ? 23.922 -28.5 -4.277 1 88.38 401 GLY A N 1
ATOM 3101 C CA . GLY A 1 401 ? 24.031 -29.844 -3.76 1 88.38 401 GLY A CA 1
ATOM 3102 C C . GLY A 1 401 ? 23.141 -30.109 -2.566 1 88.38 401 GLY A C 1
ATOM 3103 O O . GLY A 1 401 ? 23.062 -31.234 -2.072 1 88.38 401 GLY A O 1
ATOM 3104 N N . ARG A 1 402 ? 22.406 -29.078 -2.123 1 90.62 402 ARG A N 1
ATOM 3105 C CA . ARG A 1 402 ? 21.516 -29.281 -0.984 1 90.62 402 ARG A CA 1
ATOM 3106 C C . ARG A 1 402 ? 20.188 -29.891 -1.425 1 90.62 402 ARG A C 1
ATOM 3108 O O . ARG A 1 402 ? 19.828 -29.812 -2.598 1 90.62 402 ARG A O 1
ATOM 3115 N N . GLU A 1 403 ? 19.594 -30.547 -0.491 1 91.81 403 GLU A N 1
ATOM 3116 C CA . GLU A 1 403 ? 18.25 -31.047 -0.726 1 91.81 403 GLU A CA 1
ATOM 3117 C C . GLU A 1 403 ? 17.25 -29.906 -0.834 1 91.81 403 GLU A C 1
ATOM 3119 O O . GLU A 1 403 ? 17.312 -28.938 -0.074 1 91.81 403 GLU A O 1
ATOM 3124 N N . THR A 1 404 ? 16.391 -30.031 -1.833 1 94.56 404 THR A N 1
ATOM 3125 C CA . THR A 1 404 ? 15.328 -29.047 -1.973 1 94.56 404 THR A CA 1
ATOM 3126 C C . THR A 1 404 ? 14.398 -29.062 -0.762 1 94.56 404 THR A C 1
ATOM 3128 O O . THR A 1 404 ? 13.961 -30.125 -0.328 1 94.56 404 THR A O 1
ATOM 3131 N N . GLY A 1 405 ? 14.18 -27.922 -0.12 1 95 405 GLY A N 1
ATOM 3132 C CA . GLY A 1 405 ? 13.32 -27.812 1.052 1 95 405 GLY A CA 1
ATOM 3133 C C . GLY A 1 405 ? 12.836 -26.406 1.314 1 95 405 GLY A C 1
ATOM 3134 O O . GLY A 1 405 ? 13.008 -25.516 0.475 1 95 405 GLY A O 1
ATOM 3135 N N . ASP A 1 406 ? 12.055 -26.25 2.346 1 96.44 406 ASP A N 1
ATOM 3136 C CA . ASP A 1 406 ? 11.555 -24.938 2.768 1 96.44 406 ASP A CA 1
ATOM 3137 C C . ASP A 1 406 ? 11.477 -24.844 4.289 1 96.44 406 ASP A C 1
ATOM 3139 O O . ASP A 1 406 ? 11.766 -25.812 4.992 1 96.44 406 ASP A O 1
ATOM 3143 N N . ASP A 1 407 ? 11.148 -23.75 4.836 1 94.75 407 ASP A N 1
ATOM 3144 C CA . ASP A 1 407 ? 11.133 -23.578 6.285 1 94.75 407 ASP A CA 1
ATOM 3145 C C . ASP A 1 407 ? 9.711 -23.625 6.828 1 94.75 407 ASP A C 1
ATOM 3147 O O . ASP A 1 407 ? 9.461 -23.25 7.977 1 94.75 407 ASP A O 1
ATOM 3151 N N . GLU A 1 408 ? 8.734 -24.016 6.039 1 92.75 408 GLU A N 1
ATOM 3152 C CA . GLU A 1 408 ? 7.34 -24.094 6.469 1 92.75 408 GLU A CA 1
ATOM 3153 C C . GLU A 1 408 ? 6.871 -25.531 6.578 1 92.75 408 GLU A C 1
ATOM 3155 O O . GLU A 1 408 ? 6.164 -25.891 7.52 1 92.75 408 GLU A O 1
ATOM 3160 N N . TYR A 1 409 ? 7.316 -26.391 5.668 1 93.19 409 TYR A N 1
ATOM 3161 C CA . TYR A 1 409 ? 6.789 -27.75 5.59 1 93.19 409 TYR A CA 1
ATOM 3162 C C . TYR A 1 409 ? 7.891 -28.766 5.816 1 93.19 409 TYR A C 1
ATOM 3164 O O . TYR A 1 409 ? 7.762 -29.922 5.414 1 93.19 409 TYR A O 1
ATOM 3172 N N . GLU A 1 410 ? 9.039 -28.453 6.32 1 83.69 410 GLU A N 1
ATOM 3173 C CA . GLU A 1 410 ? 10.195 -29.328 6.496 1 83.69 410 GLU A CA 1
ATOM 3174 C C . GLU A 1 410 ? 9.828 -30.578 7.289 1 83.69 410 GLU A C 1
ATOM 3176 O O . GLU A 1 410 ? 10.336 -31.672 7.008 1 83.69 410 GLU A O 1
ATOM 3181 N N . ASP A 1 411 ? 9.023 -30.438 8.242 1 70.62 411 ASP A N 1
ATOM 3182 C CA . ASP A 1 411 ? 8.734 -31.578 9.109 1 70.62 411 ASP A CA 1
ATOM 3183 C C . ASP A 1 411 ? 7.785 -32.562 8.438 1 70.62 411 ASP A C 1
ATOM 3185 O O . ASP A 1 411 ? 7.543 -33.656 8.961 1 70.62 411 ASP A O 1
ATOM 3189 N N . GLU A 1 412 ? 7.199 -32.219 7.32 1 66.75 412 GLU A N 1
ATOM 3190 C CA . GLU A 1 412 ? 6.25 -33.125 6.68 1 66.75 412 GLU A CA 1
ATOM 3191 C C . GLU A 1 412 ? 6.969 -34.219 5.883 1 66.75 412 GLU A C 1
ATOM 3193 O O . GLU A 1 412 ? 6.379 -35.25 5.551 1 66.75 412 GLU A O 1
ATOM 3198 N N . GLN A 1 413 ? 8.055 -34.094 5.246 1 50.72 413 GLN A N 1
ATOM 3199 C CA . GLN A 1 413 ? 8.703 -35 4.32 1 50.72 413 GLN A CA 1
ATOM 3200 C C . GLN A 1 413 ? 8.969 -36.344 4.984 1 50.72 413 GLN A C 1
ATOM 3202 O O . GLN A 1 413 ? 9.094 -37.375 4.305 1 50.72 413 GLN A O 1
ATOM 3207 N N . GLN A 1 414 ? 9.25 -36.469 6.215 1 42.59 414 GLN A N 1
ATOM 3208 C CA . GLN A 1 414 ? 9.703 -37.75 6.707 1 42.59 414 GLN A CA 1
ATOM 3209 C C . GLN A 1 414 ? 8.539 -38.719 6.828 1 42.59 414 GLN A C 1
ATOM 3211 O O . GLN A 1 414 ? 8.742 -39.906 7.098 1 42.59 414 GLN A O 1
ATOM 3216 N N . GLU A 1 415 ? 7.324 -38.344 6.633 1 37.81 415 GLU A N 1
ATOM 3217 C CA . GLU A 1 415 ? 6.379 -39.438 6.664 1 37.81 415 GLU A CA 1
ATOM 3218 C C . GLU A 1 415 ? 6.023 -39.906 5.254 1 37.81 415 GLU A C 1
ATOM 3220 O O . GLU A 1 415 ? 5.871 -39.094 4.344 1 37.81 415 GLU A O 1
ATOM 3225 N N . MET B 1 1 ? -27.656 28.125 15.359 1 46.56 1 MET B N 1
ATOM 3226 C CA . MET B 1 1 ? -28.031 26.719 15.227 1 46.56 1 MET B CA 1
ATOM 3227 C C . MET B 1 1 ? -26.797 25.812 15.352 1 46.56 1 MET B C 1
ATOM 3229 O O . MET B 1 1 ? -25.703 26.188 14.93 1 46.56 1 MET B O 1
ATOM 3233 N N . ALA B 1 2 ? -26.969 24.828 16.219 1 62.16 2 ALA B N 1
ATOM 3234 C CA . ALA B 1 2 ? -25.812 23.984 16.562 1 62.16 2 ALA B CA 1
ATOM 3235 C C . ALA B 1 2 ? -25.25 23.312 15.312 1 62.16 2 ALA B C 1
ATOM 3237 O O . ALA B 1 2 ? -26 22.859 14.445 1 62.16 2 ALA B O 1
ATOM 3238 N N . ARG B 1 3 ? -24.047 23.594 15.117 1 81.19 3 ARG B N 1
ATOM 3239 C CA . ARG B 1 3 ? -23.344 22.984 13.992 1 81.19 3 ARG B CA 1
ATOM 3240 C C . ARG B 1 3 ? -23.391 21.469 14.062 1 81.19 3 ARG B C 1
ATOM 3242 O O . ARG B 1 3 ? -23.75 20.906 15.102 1 81.19 3 ARG B O 1
ATOM 3249 N N . ARG B 1 4 ? -23.234 20.781 13.055 1 90.31 4 ARG B N 1
ATOM 3250 C CA . ARG B 1 4 ? -23.297 19.328 12.922 1 90.31 4 ARG B CA 1
ATOM 3251 C C . ARG B 1 4 ? -22.25 18.656 13.82 1 90.31 4 ARG B C 1
ATOM 3253 O O . ARG B 1 4 ? -21.141 19.156 13.969 1 90.31 4 ARG B O 1
ATOM 3260 N N . GLU B 1 5 ? -22.734 17.609 14.438 1 94.81 5 GLU B N 1
ATOM 3261 C CA . GLU B 1 5 ? -21.781 16.766 15.156 1 94.81 5 GLU B CA 1
ATOM 3262 C C . GLU B 1 5 ? -20.875 16 14.188 1 94.81 5 GLU B C 1
ATOM 3264 O O . GLU B 1 5 ? -21.359 15.328 13.281 1 94.81 5 GLU B O 1
ATOM 3269 N N . ILE B 1 6 ? -19.547 16.156 14.414 1 95.69 6 ILE B N 1
ATOM 3270 C CA . ILE B 1 6 ? -18.594 15.523 13.508 1 95.69 6 ILE B CA 1
ATOM 3271 C C . ILE B 1 6 ? -17.547 14.773 14.32 1 95.69 6 ILE B C 1
ATOM 3273 O O . ILE B 1 6 ? -17.016 15.297 15.305 1 95.69 6 ILE B O 1
ATOM 3277 N N . ASP B 1 7 ? -17.359 13.461 13.984 1 96.75 7 ASP B N 1
ATOM 3278 C CA . ASP B 1 7 ? -16.203 12.688 14.414 1 96.75 7 ASP B CA 1
ATOM 3279 C C . ASP B 1 7 ? -15.164 12.586 13.297 1 96.75 7 ASP B C 1
ATOM 3281 O O . ASP B 1 7 ? -15.453 12.055 12.227 1 96.75 7 ASP B O 1
ATOM 3285 N N . CYS B 1 8 ? -13.969 13.141 13.523 1 96.81 8 CYS B N 1
ATOM 3286 C CA . CYS B 1 8 ? -12.883 13.102 12.547 1 96.81 8 CYS B CA 1
ATOM 3287 C C . CYS B 1 8 ? -11.852 12.039 12.914 1 96.81 8 CYS B C 1
ATOM 3289 O O . CYS B 1 8 ? -11.078 12.219 13.852 1 96.81 8 CYS B O 1
ATOM 3291 N N . LEU B 1 9 ? -11.859 10.945 12.18 1 95.38 9 LEU B N 1
ATOM 3292 C CA . LEU B 1 9 ? -10.875 9.883 12.352 1 95.38 9 LEU B CA 1
ATOM 3293 C C . LEU B 1 9 ? -9.625 10.148 11.523 1 95.38 9 LEU B C 1
ATOM 3295 O O . LEU B 1 9 ? -9.719 10.383 10.312 1 95.38 9 LEU B O 1
ATOM 3299 N N . LEU B 1 10 ? -8.469 10.164 12.164 1 93.88 10 LEU B N 1
ATOM 3300 C CA . LEU B 1 10 ? -7.211 10.391 11.453 1 93.88 10 LEU B CA 1
ATOM 3301 C C . LEU B 1 10 ? -6.508 9.078 11.156 1 93.88 10 LEU B C 1
ATOM 3303 O O . LEU B 1 10 ? -6.289 8.266 12.062 1 93.88 10 LEU B O 1
ATOM 3307 N N . LEU B 1 11 ? -6.211 8.883 9.891 1 90.62 11 LEU B N 1
ATOM 3308 C CA . LEU B 1 11 ? -5.41 7.754 9.438 1 90.62 11 LEU B CA 1
ATOM 3309 C C . LEU B 1 11 ? -4.234 8.227 8.586 1 90.62 11 LEU B C 1
ATOM 3311 O O . LEU B 1 11 ? -4.371 9.164 7.793 1 90.62 11 LEU B O 1
ATOM 3315 N N . GLY B 1 12 ? -3.096 7.477 8.727 1 87.31 12 GLY B N 1
ATOM 3316 C CA . GLY B 1 12 ? -1.933 7.852 7.934 1 87.31 12 GLY B CA 1
ATOM 3317 C C . GLY B 1 12 ? -1.347 9.195 8.336 1 87.31 12 GLY B C 1
ATOM 3318 O O . GLY B 1 12 ? -1.16 10.07 7.492 1 87.31 12 GLY B O 1
ATOM 3319 N N . THR B 1 13 ? -1.021 9.391 9.547 1 89.75 13 THR B N 1
ATOM 3320 C CA . THR B 1 13 ? -0.589 10.68 10.07 1 89.75 13 THR B CA 1
ATOM 3321 C C . THR B 1 13 ? 0.906 10.883 9.844 1 89.75 13 THR B C 1
ATOM 3323 O O . THR B 1 13 ? 1.45 11.938 10.164 1 89.75 13 THR B O 1
ATOM 3326 N N . GLY B 1 14 ? 1.593 9.875 9.281 1 87.62 14 GLY B N 1
ATOM 3327 C CA . GLY B 1 14 ? 3.014 9.984 8.992 1 87.62 14 GLY B CA 1
ATOM 3328 C C . GLY B 1 14 ? 3.305 10.562 7.621 1 87.62 14 GLY B C 1
ATOM 3329 O O . GLY B 1 14 ? 2.393 11.016 6.926 1 87.62 14 GLY B O 1
ATOM 3330 N N . THR B 1 15 ? 4.559 10.562 7.281 1 87.56 15 THR B N 1
ATOM 3331 C CA . THR B 1 15 ? 5.031 11.148 6.035 1 87.56 15 THR B CA 1
ATOM 3332 C C . THR B 1 15 ? 4.734 10.227 4.855 1 87.56 15 THR B C 1
ATOM 3334 O O . THR B 1 15 ? 4.375 9.062 5.047 1 87.56 15 THR B O 1
ATOM 3337 N N . SER B 1 16 ? 4.891 10.75 3.682 1 80.75 16 SER B N 1
ATOM 3338 C CA . SER B 1 16 ? 4.57 10.039 2.445 1 80.75 16 SER B CA 1
ATOM 3339 C C . SER B 1 16 ? 5.469 8.828 2.25 1 80.75 16 SER B C 1
ATOM 3341 O O . SER B 1 16 ? 5.086 7.867 1.577 1 80.75 16 SER B O 1
ATOM 3343 N N . GLY B 1 17 ? 6.629 8.852 2.777 1 78.5 17 GLY B N 1
ATOM 3344 C CA . GLY B 1 17 ? 7.543 7.73 2.648 1 78.5 17 GLY B CA 1
ATOM 3345 C C . GLY B 1 17 ? 7.195 6.566 3.559 1 78.5 17 GLY B C 1
ATOM 3346 O O . GLY B 1 17 ? 7.852 5.523 3.52 1 78.5 17 GLY B O 1
ATOM 3347 N N . ALA B 1 18 ? 6.219 6.699 4.293 1 78.81 18 ALA B N 1
ATOM 3348 C CA . ALA B 1 18 ? 5.719 5.688 5.219 1 78.81 18 ALA B CA 1
ATOM 3349 C C . ALA B 1 18 ? 6.68 5.492 6.387 1 78.81 18 ALA B C 1
ATOM 3351 O O . ALA B 1 18 ? 7.879 5.746 6.266 1 78.81 18 ALA B O 1
ATOM 3352 N N . LEU B 1 19 ? 6.246 5.137 7.555 1 85.38 19 LEU B N 1
ATOM 3353 C CA . LEU B 1 19 ? 6.98 4.754 8.758 1 85.38 19 LEU B CA 1
ATOM 3354 C C . LEU B 1 19 ? 6.598 3.346 9.195 1 85.38 19 LEU B C 1
ATOM 3356 O O . LEU B 1 19 ? 5.434 2.953 9.102 1 85.38 19 LEU B O 1
ATOM 3360 N N . PRO B 1 20 ? 7.605 2.502 9.625 1 88.94 20 PRO B N 1
ATOM 3361 C CA . PRO B 1 20 ? 9.039 2.781 9.781 1 88.94 20 PRO B CA 1
ATOM 3362 C C . PRO B 1 20 ? 9.789 2.742 8.453 1 88.94 20 PRO B C 1
ATOM 3364 O O . PRO B 1 20 ? 9.273 2.23 7.457 1 88.94 20 PRO B O 1
ATOM 3367 N N . SER B 1 21 ? 10.938 3.361 8.531 1 90.5 21 SER B N 1
ATOM 3368 C CA . SER B 1 21 ? 11.82 3.316 7.367 1 90.5 21 SER B CA 1
ATOM 3369 C C . SER B 1 21 ? 12.523 1.968 7.262 1 90.5 21 SER B C 1
ATOM 3371 O O . SER B 1 21 ? 13.102 1.483 8.234 1 90.5 21 SER B O 1
ATOM 3373 N N . ILE B 1 22 ? 12.492 1.406 6.051 1 90.69 22 ILE B N 1
ATOM 3374 C CA . ILE B 1 22 ? 13.133 0.117 5.82 1 90.69 22 ILE B CA 1
ATOM 3375 C C . ILE B 1 22 ? 14.641 0.241 6.066 1 90.69 22 ILE B C 1
ATOM 3377 O O . ILE B 1 22 ? 15.273 -0.694 6.562 1 90.69 22 ILE B O 1
ATOM 3381 N N . ALA B 1 23 ? 15.203 1.373 5.742 1 93.44 23 ALA B N 1
ATOM 3382 C CA . ALA B 1 23 ? 16.625 1.607 5.949 1 93.44 23 ALA B CA 1
ATOM 3383 C C . ALA B 1 23 ? 17 1.505 7.426 1 93.44 23 ALA B C 1
ATOM 3385 O O . ALA B 1 23 ? 18.016 0.913 7.781 1 93.44 23 ALA B O 1
ATOM 3386 N N . CYS B 1 24 ? 16.203 2.018 8.219 1 94.12 24 CYS B N 1
ATOM 3387 C CA . CYS B 1 24 ? 16.453 1.979 9.656 1 94.12 24 CYS B CA 1
ATOM 3388 C C . CYS B 1 24 ? 16.266 0.568 10.203 1 94.12 24 CYS B C 1
ATOM 3390 O O . CYS B 1 24 ? 17.062 0.106 11.023 1 94.12 24 CYS B O 1
ATOM 3392 N N . LEU B 1 25 ? 15.242 -0.101 9.773 1 91.75 25 LEU B N 1
ATOM 3393 C CA . LEU B 1 25 ? 14.891 -1.407 10.32 1 91.75 25 LEU B CA 1
ATOM 3394 C C . LEU B 1 25 ? 15.945 -2.449 9.953 1 91.75 25 LEU B C 1
ATOM 3396 O O . LEU B 1 25 ? 16.156 -3.416 10.695 1 91.75 25 LEU B O 1
ATOM 3400 N N . THR B 1 26 ? 16.562 -2.238 8.828 1 93.5 26 THR B N 1
ATOM 3401 C CA . THR B 1 26 ? 17.469 -3.27 8.344 1 93.5 26 THR B CA 1
ATOM 3402 C C . THR B 1 26 ? 18.922 -2.893 8.641 1 93.5 26 THR B C 1
ATOM 3404 O O . THR B 1 26 ? 19.844 -3.668 8.367 1 93.5 26 THR B O 1
ATOM 3407 N N . SER B 1 27 ? 19.141 -1.714 9.195 1 91.44 27 SER B N 1
ATOM 3408 C CA . SER B 1 27 ? 20.484 -1.315 9.586 1 91.44 27 SER B CA 1
ATOM 3409 C C . SER B 1 27 ? 20.844 -1.854 10.969 1 91.44 27 SER B C 1
ATOM 3411 O O . SER B 1 27 ? 20.125 -1.597 11.945 1 91.44 27 SER B O 1
ATOM 3413 N N . PRO B 1 28 ? 21.875 -2.514 11.055 1 84.31 28 PRO B N 1
ATOM 3414 C CA . PRO B 1 28 ? 22.234 -3.043 12.375 1 84.31 28 PRO B CA 1
ATOM 3415 C C . PRO B 1 28 ? 22.641 -1.946 13.352 1 84.31 28 PRO B C 1
ATOM 3417 O O . PRO B 1 28 ? 22.375 -2.059 14.555 1 84.31 28 PRO B O 1
ATOM 3420 N N . GLU B 1 29 ? 23.172 -0.827 12.875 1 84.44 29 GLU B N 1
ATOM 3421 C CA . GLU B 1 29 ? 23.812 0.11 13.797 1 84.44 29 GLU B CA 1
ATOM 3422 C C . GLU B 1 29 ? 23.172 1.495 13.695 1 84.44 29 GLU B C 1
ATOM 3424 O O . GLU B 1 29 ? 23.312 2.314 14.609 1 84.44 29 GLU B O 1
ATOM 3429 N N . LYS B 1 30 ? 22.453 1.741 12.688 1 86.56 30 LYS B N 1
ATOM 3430 C CA . LYS B 1 30 ? 22.141 3.145 12.43 1 86.56 30 LYS B CA 1
ATOM 3431 C C . LYS B 1 30 ? 20.625 3.379 12.414 1 86.56 30 LYS B C 1
ATOM 3433 O O . LYS B 1 30 ? 20.172 4.484 12.125 1 86.56 30 LYS B O 1
ATOM 3438 N N . GLY B 1 31 ? 19.891 2.43 12.711 1 92.69 31 GLY B N 1
ATOM 3439 C CA . GLY B 1 31 ? 18.453 2.646 12.758 1 92.69 31 GLY B CA 1
ATOM 3440 C C . GLY B 1 31 ? 18.016 3.566 13.883 1 92.69 31 GLY B C 1
ATOM 3441 O O . GLY B 1 31 ? 18.469 3.416 15.016 1 92.69 31 GLY B O 1
ATOM 3442 N N . CYS B 1 32 ? 17.188 4.535 13.578 1 94.12 32 CYS B N 1
ATOM 3443 C CA . CYS B 1 32 ? 16.781 5.516 14.578 1 94.12 32 CYS B CA 1
ATOM 3444 C C . CYS B 1 32 ? 15.836 4.898 15.609 1 94.12 32 CYS B C 1
ATOM 3446 O O . CYS B 1 32 ? 15.195 3.883 15.328 1 94.12 32 CYS B O 1
ATOM 3448 N N . LYS B 1 33 ? 15.781 5.516 16.719 1 92.19 33 LYS B N 1
ATOM 3449 C CA . LYS B 1 33 ? 14.93 5.039 17.797 1 92.19 33 LYS B CA 1
ATOM 3450 C C . LYS B 1 33 ? 13.461 5.004 17.375 1 92.19 33 LYS B C 1
ATOM 3452 O O . LYS B 1 33 ? 12.742 4.051 17.688 1 92.19 33 LYS B O 1
ATOM 3457 N N . CYS B 1 34 ? 13.023 5.977 16.688 1 91.19 34 CYS B N 1
ATOM 3458 C CA . CYS B 1 34 ? 11.641 6.082 16.203 1 91.19 34 CYS B CA 1
ATOM 3459 C C . CYS B 1 34 ? 11.242 4.848 15.414 1 91.19 34 CYS B C 1
ATOM 3461 O O . CYS B 1 34 ? 10.242 4.203 15.727 1 91.19 34 CYS B O 1
ATOM 3463 N N . CYS B 1 35 ? 12.023 4.441 14.477 1 91.5 35 CYS B N 1
ATOM 3464 C CA . CYS B 1 35 ? 11.711 3.307 13.609 1 91.5 35 CYS B CA 1
ATOM 3465 C C . CYS B 1 35 ? 11.867 1.989 14.359 1 91.5 35 CYS B C 1
ATOM 3467 O O . CYS B 1 35 ? 11.031 1.097 14.242 1 91.5 35 CYS B O 1
ATOM 3469 N N . ARG B 1 36 ? 12.883 1.909 15.117 1 88.94 36 ARG B N 1
ATOM 3470 C CA . ARG B 1 36 ? 13.18 0.662 15.812 1 88.94 36 ARG B CA 1
ATOM 3471 C C . ARG B 1 36 ? 12.133 0.371 16.891 1 88.94 36 ARG B C 1
ATOM 3473 O O . ARG B 1 36 ? 11.898 -0.789 17.234 1 88.94 36 ARG B O 1
ATOM 3480 N N . SER B 1 37 ? 11.562 1.414 17.375 1 86.69 37 SER B N 1
ATOM 3481 C CA . SER B 1 37 ? 10.547 1.239 18.406 1 86.69 37 SER B CA 1
ATOM 3482 C C . SER B 1 37 ? 9.344 0.467 17.859 1 86.69 37 SER B C 1
ATOM 3484 O O . SER B 1 37 ? 8.586 -0.122 18.641 1 86.69 37 SER B O 1
ATOM 3486 N N . THR B 1 38 ? 9.172 0.449 16.594 1 81.94 38 THR B N 1
ATOM 3487 C CA . THR B 1 38 ? 8.031 -0.237 15.984 1 81.94 38 THR B CA 1
ATOM 3488 C C . THR B 1 38 ? 8.219 -1.75 16.047 1 81.94 38 THR B C 1
ATOM 3490 O O . THR B 1 38 ? 7.254 -2.504 15.906 1 81.94 38 THR B O 1
ATOM 3493 N N . LEU B 1 39 ? 9.469 -2.188 16.219 1 78.25 39 LEU B N 1
ATOM 3494 C CA . LEU B 1 39 ? 9.773 -3.613 16.281 1 78.25 39 LEU B CA 1
ATOM 3495 C C . LEU B 1 39 ? 9.508 -4.16 17.672 1 78.25 39 LEU B C 1
ATOM 3497 O O . LEU B 1 39 ? 9.422 -5.375 17.859 1 78.25 39 LEU B O 1
ATOM 3501 N N . ASP B 1 40 ? 9.375 -3.236 18.609 1 78.12 40 ASP B N 1
ATOM 3502 C CA . ASP B 1 40 ? 9.133 -3.639 19.984 1 78.12 40 ASP B CA 1
ATOM 3503 C C . ASP B 1 40 ? 7.637 -3.691 20.297 1 78.12 40 ASP B C 1
ATOM 3505 O O . ASP B 1 40 ? 7 -2.654 20.5 1 78.12 40 ASP B O 1
ATOM 3509 N N . PRO B 1 41 ? 7.09 -4.848 20.344 1 69.69 41 PRO B N 1
ATOM 3510 C CA . PRO B 1 41 ? 5.648 -4.957 20.578 1 69.69 41 PRO B CA 1
ATOM 3511 C C . PRO B 1 41 ? 5.227 -4.398 21.938 1 69.69 41 PRO B C 1
ATOM 3513 O O . PRO B 1 41 ? 4.043 -4.125 22.156 1 69.69 41 PRO B O 1
ATOM 3516 N N . THR B 1 42 ? 6.168 -4.148 22.812 1 72.06 42 THR B N 1
ATOM 3517 C CA . THR B 1 42 ? 5.848 -3.678 24.156 1 72.06 42 THR B CA 1
ATOM 3518 C C . THR B 1 42 ? 5.852 -2.152 24.203 1 72.06 42 THR B C 1
ATOM 3520 O O . THR B 1 42 ? 5.402 -1.559 25.188 1 72.06 42 THR B O 1
ATOM 3523 N N . ASP B 1 43 ? 6.332 -1.607 23.156 1 69.38 43 ASP B N 1
ATOM 3524 C CA . ASP B 1 43 ? 6.348 -0.149 23.109 1 69.38 43 ASP B CA 1
ATOM 3525 C C . ASP B 1 43 ? 5.008 0.402 22.625 1 69.38 43 ASP B C 1
ATOM 3527 O O . ASP B 1 43 ? 4.668 0.276 21.453 1 69.38 43 ASP B O 1
ATOM 3531 N N . PRO B 1 44 ? 4.289 0.939 23.531 1 62.88 44 PRO B N 1
ATOM 3532 C CA . PRO B 1 44 ? 2.953 1.406 23.156 1 62.88 44 PRO B CA 1
ATOM 3533 C C . PRO B 1 44 ? 2.992 2.541 22.125 1 62.88 44 PRO B C 1
ATOM 3535 O O . PRO B 1 44 ? 2.008 2.777 21.422 1 62.88 44 PRO B O 1
ATOM 3538 N N . LEU B 1 45 ? 4.121 3.221 22.078 1 56.16 45 LEU B N 1
ATOM 3539 C CA . LEU B 1 45 ? 4.184 4.391 21.203 1 56.16 45 LEU B CA 1
ATOM 3540 C C . LEU B 1 45 ? 4.793 4.027 19.859 1 56.16 45 LEU B C 1
ATOM 3542 O O . LEU B 1 45 ? 4.742 4.824 18.922 1 56.16 45 LEU B O 1
ATOM 3546 N N . GLY B 1 46 ? 5.332 2.904 19.797 1 55.88 46 GLY B N 1
ATOM 3547 C CA . GLY B 1 46 ? 6.098 2.525 18.609 1 55.88 46 GLY B CA 1
ATOM 3548 C C . GLY B 1 46 ? 5.262 2.482 17.344 1 55.88 46 GLY B C 1
ATOM 3549 O O . GLY B 1 46 ? 5.766 2.744 16.25 1 55.88 46 GLY B O 1
ATOM 3550 N N . ARG B 1 47 ? 3.998 2.219 17.547 1 56.25 47 ARG B N 1
ATOM 3551 C CA . ARG B 1 47 ? 3.219 2.016 16.328 1 56.25 47 ARG B CA 1
ATOM 3552 C C . ARG B 1 47 ? 2.221 3.15 16.109 1 56.25 47 ARG B C 1
ATOM 3554 O O . ARG B 1 47 ? 1.323 3.049 15.281 1 56.25 47 ARG B O 1
ATOM 3561 N N . LYS B 1 48 ? 2.428 4.254 16.797 1 54.34 48 LYS B N 1
ATOM 3562 C CA . LYS B 1 48 ? 1.417 5.309 16.797 1 54.34 48 LYS B CA 1
ATOM 3563 C C . LYS B 1 48 ? 1.459 6.117 15.508 1 54.34 48 LYS B C 1
ATOM 3565 O O . LYS B 1 48 ? 0.443 6.668 15.086 1 54.34 48 LYS B O 1
ATOM 3570 N N . ASN B 1 49 ? 2.615 6.238 14.938 1 50.56 49 ASN B N 1
ATOM 3571 C CA . ASN B 1 49 ? 2.674 7.09 13.758 1 50.56 49 ASN B CA 1
ATOM 3572 C C . ASN B 1 49 ? 3.027 6.289 12.508 1 50.56 49 ASN B C 1
ATOM 3574 O O . ASN B 1 49 ? 3.855 6.719 11.703 1 50.56 49 ASN B O 1
ATOM 3578 N N . CYS B 1 50 ? 2.314 5.035 12.609 1 51.06 50 CYS B N 1
ATOM 3579 C CA . CYS B 1 50 ? 2.639 4.188 11.469 1 51.06 50 CYS B CA 1
ATOM 3580 C C . CYS B 1 50 ? 1.592 4.336 10.367 1 51.06 50 CYS B C 1
ATOM 3582 O O . CYS B 1 50 ? 0.479 4.797 10.617 1 51.06 50 CYS B O 1
ATOM 3584 N N . GLY B 1 51 ? 2.072 4.395 9.141 1 55.53 51 GLY B N 1
ATOM 3585 C CA . GLY B 1 51 ? 1.139 4.07 8.07 1 55.53 51 GLY B CA 1
ATOM 3586 C C . GLY B 1 51 ? 1.077 5.129 6.988 1 55.53 51 GLY B C 1
ATOM 3587 O O . GLY B 1 51 ? 1.426 6.285 7.223 1 55.53 51 GLY B O 1
ATOM 3588 N N . LYS B 1 52 ? 1.276 4.902 5.793 1 60.62 52 LYS B N 1
ATOM 3589 C CA . LYS B 1 52 ? 0.986 5.742 4.633 1 60.62 52 LYS B CA 1
ATOM 3590 C C . LYS B 1 52 ? -0.118 5.133 3.775 1 60.62 52 LYS B C 1
ATOM 3592 O O . LYS B 1 52 ? -0.79 5.844 3.023 1 60.62 52 LYS B O 1
ATOM 3597 N N . THR B 1 53 ? -0.528 3.943 4.168 1 67.25 53 THR B N 1
ATOM 3598 C CA . THR B 1 53 ? -1.343 3.35 3.111 1 67.25 53 THR B CA 1
ATOM 3599 C C . THR B 1 53 ? -2.793 3.205 3.566 1 67.25 53 THR B C 1
ATOM 3601 O O . THR B 1 53 ? -3.055 2.828 4.711 1 67.25 53 THR B O 1
ATOM 3604 N N . PHE B 1 54 ? -3.627 3.555 2.75 1 73.44 54 PHE B N 1
ATOM 3605 C CA . PHE B 1 54 ? -5.066 3.543 2.988 1 73.44 54 PHE B CA 1
ATOM 3606 C C . PHE B 1 54 ? -5.531 2.16 3.428 1 73.44 54 PHE B C 1
ATOM 3608 O O . PHE B 1 54 ? -6.234 2.027 4.434 1 73.44 54 PHE B O 1
ATOM 3615 N N . TYR B 1 55 ? -5.113 1.142 2.764 1 76.38 55 TYR B N 1
ATOM 3616 C CA . TYR B 1 55 ? -5.594 -0.209 3.027 1 76.38 55 TYR B CA 1
ATOM 3617 C C . TYR B 1 55 ? -5.18 -0.676 4.418 1 76.38 55 TYR B C 1
ATOM 3619 O O . TYR B 1 55 ? -6.012 -1.146 5.195 1 76.38 55 TYR B O 1
ATOM 3627 N N . SER B 1 56 ? -3.904 -0.548 4.73 1 79.69 56 SER B N 1
ATOM 3628 C CA . SER B 1 56 ? -3.42 -0.998 6.035 1 79.69 56 SER B CA 1
ATOM 3629 C C . SER B 1 56 ? -4.113 -0.25 7.168 1 79.69 56 SER B C 1
ATOM 3631 O O . SER B 1 56 ? -4.434 -0.84 8.203 1 79.69 56 SER B O 1
ATOM 3633 N N . GLY B 1 57 ? -4.387 1.028 6.941 1 83.38 57 GLY B N 1
ATOM 3634 C CA . GLY B 1 57 ? -5.121 1.801 7.93 1 83.38 57 GLY B CA 1
ATOM 3635 C C . GLY B 1 57 ? -6.562 1.352 8.086 1 83.38 57 GLY B C 1
ATOM 3636 O O . GLY B 1 57 ? -7.066 1.238 9.203 1 83.38 57 GLY B O 1
ATOM 3637 N N . ALA B 1 58 ? -7.219 1.069 6.957 1 84.94 58 ALA B N 1
ATOM 3638 C CA . ALA B 1 58 ? -8.617 0.641 6.977 1 84.94 58 ALA B CA 1
ATOM 3639 C C . ALA B 1 58 ? -8.766 -0.705 7.68 1 84.94 58 ALA B C 1
ATOM 3641 O O . ALA B 1 58 ? -9.648 -0.874 8.523 1 84.94 58 ALA B O 1
ATOM 3642 N N . VAL B 1 59 ? -7.898 -1.617 7.371 1 85.69 59 VAL B N 1
ATOM 3643 C CA . VAL B 1 59 ? -7.965 -2.963 7.93 1 85.69 59 VAL B CA 1
ATOM 3644 C C . VAL B 1 59 ? -7.785 -2.9 9.445 1 85.69 59 VAL B C 1
ATOM 3646 O O . VAL B 1 59 ? -8.453 -3.627 10.188 1 85.69 59 VAL B O 1
ATOM 3649 N N . GLU B 1 60 ? -6.98 -2 9.867 1 85.12 60 GLU B N 1
ATOM 3650 C CA . GLU B 1 60 ? -6.676 -1.907 11.289 1 85.12 60 GLU B CA 1
ATOM 3651 C C . GLU B 1 60 ? -7.785 -1.183 12.047 1 85.12 60 GLU B C 1
ATOM 3653 O O . GLU B 1 60 ? -8.234 -1.646 13.094 1 85.12 60 GLU B O 1
ATOM 3658 N N . TRP B 1 61 ? -8.305 -0.141 11.477 1 89.81 61 TRP B N 1
ATOM 3659 C CA . TRP B 1 61 ? -9.062 0.775 12.328 1 89.81 61 TRP B CA 1
ATOM 3660 C C . TRP B 1 61 ? -10.555 0.708 12.016 1 89.81 61 TRP B C 1
ATOM 3662 O O . TRP B 1 61 ? -11.391 0.989 12.875 1 89.81 61 TRP B O 1
ATOM 3672 N N . TRP B 1 62 ? -10.977 0.383 10.773 1 91.62 62 TRP B N 1
ATOM 3673 C CA . TRP B 1 62 ? -12.391 0.441 10.406 1 91.62 62 TRP B CA 1
ATOM 3674 C C . TRP B 1 62 ? -13.211 -0.543 11.234 1 91.62 62 TRP B C 1
ATOM 3676 O O . TRP B 1 62 ? -14.273 -0.194 11.742 1 91.62 62 TRP B O 1
ATOM 3686 N N . PRO B 1 63 ? -12.68 -1.801 11.375 1 89.62 63 PRO B N 1
ATOM 3687 C CA . PRO B 1 63 ? -13.438 -2.691 12.258 1 89.62 63 PRO B CA 1
ATOM 3688 C C . PRO B 1 63 ? -13.539 -2.162 13.688 1 89.62 63 PRO B C 1
ATOM 3690 O O . PRO B 1 63 ? -14.602 -2.238 14.305 1 89.62 63 PRO B O 1
ATOM 3693 N N . LYS B 1 64 ? -12.453 -1.566 14.25 1 89.44 64 LYS B N 1
ATOM 3694 C CA . LYS B 1 64 ? -12.414 -1.057 15.617 1 89.44 64 LYS B CA 1
ATOM 3695 C C . LYS B 1 64 ? -13.367 0.128 15.781 1 89.44 64 LYS B C 1
ATOM 3697 O O . LYS B 1 64 ? -13.945 0.316 16.859 1 89.44 64 LYS B O 1
ATOM 3702 N N . LYS B 1 65 ? -13.484 0.912 14.719 1 93.56 65 LYS B N 1
ATOM 3703 C CA . LYS B 1 65 ? -14.297 2.121 14.781 1 93.56 65 LYS B CA 1
ATOM 3704 C C . LYS B 1 65 ? -15.695 1.873 14.211 1 93.56 65 LYS B C 1
ATOM 3706 O O . LYS B 1 65 ? -16.484 2.807 14.055 1 93.56 65 LYS B O 1
ATOM 3711 N N . GLN B 1 66 ? -15.984 0.607 13.805 1 93.12 66 GLN B N 1
ATOM 3712 C CA . GLN B 1 66 ? -17.297 0.184 13.297 1 93.12 66 GLN B CA 1
ATOM 3713 C C . GLN B 1 66 ? -17.688 0.986 12.062 1 93.12 66 GLN B C 1
ATOM 3715 O O . GLN B 1 66 ? -18.812 1.481 11.977 1 93.12 66 GLN B O 1
ATOM 3720 N N . LEU B 1 67 ? -16.75 1.164 11.188 1 94.5 67 LEU B N 1
ATOM 3721 C CA . LEU B 1 67 ? -16.953 1.816 9.898 1 94.5 67 LEU B CA 1
ATOM 3722 C C . LEU B 1 67 ? -17.109 0.786 8.781 1 94.5 67 LEU B C 1
ATOM 3724 O O . LEU B 1 67 ? -16.547 -0.307 8.859 1 94.5 67 LEU B O 1
ATOM 3728 N N . ARG B 1 68 ? -17.812 1.148 7.73 1 94.38 68 ARG B N 1
ATOM 3729 C CA . ARG B 1 68 ? -18.031 0.177 6.664 1 94.38 68 ARG B CA 1
ATOM 3730 C C . ARG B 1 68 ? -18.203 0.875 5.316 1 94.38 68 ARG B C 1
ATOM 3732 O O . ARG B 1 68 ? -17.469 0.597 4.367 1 94.38 68 ARG B O 1
ATOM 3739 N N . GLN B 1 69 ? -19.078 1.821 5.211 1 95.25 69 GLN B N 1
ATOM 3740 C CA . GLN B 1 69 ? -19.406 2.479 3.951 1 95.25 69 GLN B CA 1
ATOM 3741 C C . GLN B 1 69 ? -18.641 3.793 3.805 1 95.25 69 GLN B C 1
ATOM 3743 O O . GLN B 1 69 ? -18.312 4.438 4.801 1 95.25 69 GLN B O 1
ATOM 3748 N N . ILE B 1 70 ? -18.328 4.145 2.562 1 95.88 70 ILE B N 1
ATOM 3749 C CA . ILE B 1 70 ? -17.734 5.434 2.223 1 95.88 70 ILE B CA 1
ATOM 3750 C C . ILE B 1 70 ? -18.75 6.285 1.462 1 95.88 70 ILE B C 1
ATOM 3752 O O . ILE B 1 70 ? -19.094 5.98 0.317 1 95.88 70 ILE B O 1
ATOM 3756 N N . ASP B 1 71 ? -19.188 7.305 2.061 1 96.19 71 ASP B N 1
ATOM 3757 C CA . ASP B 1 71 ? -20.188 8.156 1.427 1 96.19 71 ASP B CA 1
ATOM 3758 C C . ASP B 1 71 ? -19.562 9.047 0.354 1 96.19 71 ASP B C 1
ATOM 3760 O O . ASP B 1 71 ? -20.203 9.398 -0.628 1 96.19 71 ASP B O 1
ATOM 3764 N N . ALA B 1 72 ? -18.297 9.43 0.622 1 96.44 72 ALA B N 1
ATOM 3765 C CA . ALA B 1 72 ? -17.547 10.242 -0.338 1 96.44 72 ALA B CA 1
ATOM 3766 C C . ALA B 1 72 ? -16.062 10.242 -0.026 1 96.44 72 ALA B C 1
ATOM 3768 O O . ALA B 1 72 ? -15.656 10.008 1.117 1 96.44 72 ALA B O 1
ATOM 3769 N N . LEU B 1 73 ? -15.305 10.43 -1.073 1 96.56 73 LEU B N 1
ATOM 3770 C CA . LEU B 1 73 ? -13.867 10.625 -0.952 1 96.56 73 LEU B CA 1
ATOM 3771 C C . LEU B 1 73 ? -13.43 11.922 -1.624 1 96.56 73 LEU B C 1
ATOM 3773 O O . LEU B 1 73 ? -13.812 12.195 -2.768 1 96.56 73 LEU B O 1
ATOM 3777 N N . ILE B 1 74 ? -12.711 12.797 -0.929 1 96.69 74 ILE B N 1
ATOM 3778 C CA . ILE B 1 74 ? -12.18 14.047 -1.462 1 96.69 74 ILE B CA 1
ATOM 3779 C C . ILE B 1 74 ? -10.672 13.938 -1.633 1 96.69 74 ILE B C 1
ATOM 3781 O O . ILE B 1 74 ? -9.961 13.539 -0.704 1 96.69 74 ILE B O 1
ATOM 3785 N N . LEU B 1 75 ? -10.133 14.219 -2.822 1 94.75 75 LEU B N 1
ATOM 3786 C CA . LEU B 1 75 ? -8.695 14.219 -3.068 1 94.75 75 LEU B CA 1
ATOM 3787 C C . LEU B 1 75 ? -8.133 15.641 -3.004 1 94.75 75 LEU B C 1
ATOM 3789 O O . LEU B 1 75 ? -8.68 16.547 -3.631 1 94.75 75 LEU B O 1
ATOM 3793 N N . THR B 1 76 ? -7.062 15.758 -2.279 1 92.81 76 THR B N 1
ATOM 3794 C CA . THR B 1 76 ? -6.414 17.062 -2.148 1 92.81 76 THR B CA 1
ATOM 3795 C C . THR B 1 76 ? -5.531 17.344 -3.361 1 92.81 76 THR B C 1
ATOM 3797 O O . THR B 1 76 ? -5.434 18.5 -3.803 1 92.81 76 THR B O 1
ATOM 3800 N N . HIS B 1 77 ? -4.812 16.359 -3.84 1 89.75 77 HIS B N 1
ATOM 3801 C CA . HIS B 1 77 ? -3.859 16.484 -4.938 1 89.75 77 HIS B CA 1
ATOM 3802 C C . HIS B 1 77 ? -3.479 15.125 -5.504 1 89.75 77 HIS B C 1
ATOM 3804 O O . HIS B 1 77 ? -3.975 14.094 -5.047 1 89.75 77 HIS B O 1
ATOM 3810 N N . ALA B 1 78 ? -2.58 15.133 -6.496 1 88.31 78 ALA B N 1
ATOM 3811 C CA . ALA B 1 78 ? -2.369 13.898 -7.246 1 88.31 78 ALA B CA 1
ATOM 3812 C C . ALA B 1 78 ? -0.981 13.32 -6.977 1 88.31 78 ALA B C 1
ATOM 3814 O O . ALA B 1 78 ? -0.369 12.727 -7.867 1 88.31 78 ALA B O 1
ATOM 3815 N N . HIS B 1 79 ? -0.425 13.484 -5.781 1 86.12 79 HIS B N 1
ATOM 3816 C CA . HIS B 1 79 ? 0.801 12.766 -5.445 1 86.12 79 HIS B CA 1
ATOM 3817 C C . HIS B 1 79 ? 0.516 11.305 -5.121 1 86.12 79 HIS B C 1
ATOM 3819 O O . HIS B 1 79 ? -0.615 10.945 -4.785 1 86.12 79 HIS B O 1
ATOM 3825 N N . ALA B 1 80 ? 1.562 10.508 -5.219 1 85.44 80 ALA B N 1
ATOM 3826 C CA . ALA B 1 80 ? 1.459 9.062 -5.082 1 85.44 80 ALA B CA 1
ATOM 3827 C C . ALA B 1 80 ? 0.812 8.68 -3.754 1 85.44 80 ALA B C 1
ATOM 3829 O O . ALA B 1 80 ? -0.127 7.879 -3.721 1 85.44 80 ALA B O 1
ATOM 3830 N N . ASP B 1 81 ? 1.267 9.273 -2.715 1 83.69 81 ASP B N 1
ATOM 3831 C CA . ASP B 1 81 ? 0.771 8.891 -1.395 1 83.69 81 ASP B CA 1
ATOM 3832 C C . ASP B 1 81 ? -0.698 9.273 -1.229 1 83.69 81 ASP B C 1
ATOM 3834 O O . ASP B 1 81 ? -1.4 8.711 -0.385 1 83.69 81 ASP B O 1
ATOM 3838 N N . ALA B 1 82 ? -1.213 10.156 -2.068 1 87.88 82 ALA B N 1
ATOM 3839 C CA . ALA B 1 82 ? -2.6 10.602 -1.967 1 87.88 82 ALA B CA 1
ATOM 3840 C C . ALA B 1 82 ? -3.506 9.797 -2.893 1 87.88 82 ALA B C 1
ATOM 3842 O O . ALA B 1 82 ? -4.707 9.672 -2.641 1 87.88 82 ALA B O 1
ATOM 3843 N N . ILE B 1 83 ? -2.971 9.219 -3.953 1 91 83 ILE B N 1
ATOM 3844 C CA . ILE B 1 83 ? -3.91 8.68 -4.93 1 91 83 ILE B CA 1
ATOM 3845 C C . ILE B 1 83 ? -3.682 7.184 -5.102 1 91 83 ILE B C 1
ATOM 3847 O O . ILE B 1 83 ? -4.535 6.477 -5.645 1 91 83 ILE B O 1
ATOM 3851 N N . LEU B 1 84 ? -2.543 6.621 -4.695 1 89.06 84 LEU B N 1
ATOM 3852 C CA . LEU B 1 84 ? -2.246 5.223 -4.984 1 89.06 84 LEU B CA 1
ATOM 3853 C C . LEU B 1 84 ? -3.211 4.297 -4.25 1 89.06 84 LEU B C 1
ATOM 3855 O O . LEU B 1 84 ? -3.436 3.162 -4.676 1 89.06 84 LEU B O 1
ATOM 3859 N N . GLY B 1 85 ? -3.799 4.789 -3.213 1 89.44 85 GLY B N 1
ATOM 3860 C CA . GLY B 1 85 ? -4.766 4 -2.465 1 89.44 85 GLY B CA 1
ATOM 3861 C C . GLY B 1 85 ? -6.09 3.836 -3.188 1 89.44 85 GLY B C 1
ATOM 3862 O O . GLY B 1 85 ? -6.938 3.047 -2.766 1 89.44 85 GLY B O 1
ATOM 3863 N N . LEU B 1 86 ? -6.312 4.508 -4.324 1 92.25 86 LEU B N 1
ATOM 3864 C CA . LEU B 1 86 ? -7.574 4.453 -5.055 1 92.25 86 LEU B CA 1
ATOM 3865 C C . LEU B 1 86 ? -7.871 3.033 -5.523 1 92.25 86 LEU B C 1
ATOM 3867 O O . LEU B 1 86 ? -9.031 2.619 -5.562 1 92.25 86 LEU B O 1
ATOM 3871 N N . ASP B 1 87 ? -6.848 2.262 -5.875 1 90 87 ASP B N 1
ATOM 3872 C CA . ASP B 1 87 ? -7.051 0.887 -6.324 1 90 87 ASP B CA 1
ATOM 3873 C C . ASP B 1 87 ? -7.609 0.02 -5.195 1 90 87 ASP B C 1
ATOM 3875 O O . ASP B 1 87 ? -8.383 -0.908 -5.445 1 90 87 ASP B O 1
ATOM 3879 N N . ASP B 1 88 ? -7.293 0.349 -3.994 1 89.19 88 ASP B N 1
ATOM 3880 C CA . ASP B 1 88 ? -7.723 -0.418 -2.83 1 89.19 88 ASP B CA 1
ATOM 3881 C C . ASP B 1 88 ? -9.234 -0.3 -2.623 1 89.19 88 ASP B C 1
ATOM 3883 O O . ASP B 1 88 ? -9.828 -1.09 -1.888 1 89.19 88 ASP B O 1
ATOM 3887 N N . LEU B 1 89 ? -9.867 0.642 -3.277 1 92.44 89 LEU B N 1
ATOM 3888 C CA . LEU B 1 89 ? -11.297 0.867 -3.09 1 92.44 89 LEU B CA 1
ATOM 3889 C C . LEU B 1 89 ? -12.109 -0.261 -3.715 1 92.44 89 LEU B C 1
ATOM 3891 O O . LEU B 1 89 ? -13.32 -0.36 -3.488 1 92.44 89 LEU B O 1
ATOM 3895 N N . ARG B 1 90 ? -11.445 -1.103 -4.441 1 90.81 90 ARG B N 1
ATOM 3896 C CA . ARG B 1 90 ? -12.109 -2.297 -4.949 1 90.81 90 ARG B CA 1
ATOM 3897 C C . ARG B 1 90 ? -12.695 -3.127 -3.811 1 90.81 90 ARG B C 1
ATOM 3899 O O . ARG B 1 90 ? -13.742 -3.76 -3.969 1 90.81 90 ARG B O 1
ATOM 3906 N N . GLY B 1 91 ? -12.094 -3.086 -2.652 1 90.19 91 GLY B N 1
ATOM 3907 C CA . GLY B 1 91 ? -12.594 -3.811 -1.495 1 90.19 91 GLY B CA 1
ATOM 3908 C C . GLY B 1 91 ? -13.992 -3.381 -1.081 1 90.19 91 GLY B C 1
ATOM 3909 O O . GLY B 1 91 ? -14.727 -4.156 -0.469 1 90.19 91 GLY B O 1
ATOM 3910 N N . TRP B 1 92 ? -14.359 -2.186 -1.445 1 93.88 92 TRP B N 1
ATOM 3911 C CA . TRP B 1 92 ? -15.664 -1.645 -1.077 1 93.88 92 TRP B CA 1
ATOM 3912 C C . TRP B 1 92 ? -16.688 -1.897 -2.178 1 93.88 92 TRP B C 1
ATOM 3914 O O . TRP B 1 92 ? -17.875 -2.062 -1.9 1 93.88 92 TRP B O 1
ATOM 3924 N N . THR B 1 93 ? -16.188 -1.945 -3.436 1 93.69 93 THR B N 1
ATOM 3925 C CA . THR B 1 93 ? -17.172 -1.814 -4.496 1 93.69 93 THR B CA 1
ATOM 3926 C C . THR B 1 93 ? -17.203 -3.068 -5.367 1 93.69 93 THR B C 1
ATOM 3928 O O . THR B 1 93 ? -18.156 -3.275 -6.133 1 93.69 93 THR B O 1
ATOM 3931 N N . LEU B 1 94 ? -16.172 -3.861 -5.309 1 88.25 94 LEU B N 1
ATOM 3932 C CA . LEU B 1 94 ? -16.141 -5.027 -6.18 1 88.25 94 LEU B CA 1
ATOM 3933 C C . LEU B 1 94 ? -17.375 -5.895 -5.988 1 88.25 94 LEU B C 1
ATOM 3935 O O . LEU B 1 94 ? -17.688 -6.312 -4.871 1 88.25 94 LEU B O 1
ATOM 3939 N N . ARG B 1 95 ? -18.094 -6.059 -7.074 1 86.38 95 ARG B N 1
ATOM 3940 C CA . ARG B 1 95 ? -19.312 -6.859 -7.098 1 86.38 95 ARG B CA 1
ATOM 3941 C C . ARG B 1 95 ? -20.312 -6.379 -6.047 1 86.38 95 ARG B C 1
ATOM 3943 O O . ARG B 1 95 ? -21.047 -7.18 -5.461 1 86.38 95 ARG B O 1
ATOM 3950 N N . GLY B 1 96 ? -20.203 -5.164 -5.688 1 90.19 96 GLY B N 1
ATOM 3951 C CA . GLY B 1 96 ? -21.125 -4.578 -4.73 1 90.19 96 GLY B CA 1
ATOM 3952 C C . GLY B 1 96 ? -20.953 -5.105 -3.32 1 90.19 96 GLY B C 1
ATOM 3953 O O . GLY B 1 96 ? -21.906 -5.223 -2.564 1 90.19 96 GLY B O 1
ATOM 3954 N N . ALA B 1 97 ? -19.812 -5.457 -2.945 1 89.38 97 ALA B N 1
ATOM 3955 C CA . ALA B 1 97 ? -19.531 -6.086 -1.657 1 89.38 97 ALA B CA 1
ATOM 3956 C C . ALA B 1 97 ? -20.078 -5.242 -0.506 1 89.38 97 ALA B C 1
ATOM 3958 O O . ALA B 1 97 ? -20.75 -5.754 0.386 1 89.38 97 ALA B O 1
ATOM 3959 N N . ILE B 1 98 ? -19.781 -3.949 -0.467 1 93.69 98 ILE B N 1
ATOM 3960 C CA . ILE B 1 98 ? -20.281 -3.033 0.552 1 93.69 98 ILE B CA 1
ATOM 3961 C C . ILE B 1 98 ? -21.219 -2.01 -0.09 1 93.69 98 ILE B C 1
ATOM 3963 O O . ILE B 1 98 ? -22.297 -1.719 0.442 1 93.69 98 ILE B O 1
ATOM 3967 N N . GLN B 1 99 ? -20.797 -1.546 -1.255 1 95.75 99 GLN B N 1
ATOM 3968 C CA . GLN B 1 99 ? -21.562 -0.532 -1.972 1 95.75 99 GLN B CA 1
ATOM 3969 C C . GLN B 1 99 ? -21.281 -0.591 -3.471 1 95.75 99 GLN B C 1
ATOM 3971 O O . GLN B 1 99 ? -20.297 -1.19 -3.902 1 95.75 99 GLN B O 1
ATOM 3976 N N . ARG B 1 100 ? -22.125 -0.021 -4.289 1 94.88 100 ARG B N 1
ATOM 3977 C CA . ARG B 1 100 ? -22.062 -0.111 -5.742 1 94.88 100 ARG B CA 1
ATOM 3978 C C . ARG B 1 100 ? -20.938 0.768 -6.293 1 94.88 100 ARG B C 1
ATOM 3980 O O . ARG B 1 100 ? -20.266 0.399 -7.262 1 94.88 100 ARG B O 1
ATOM 3987 N N . SER B 1 101 ? -20.781 1.978 -5.703 1 95.75 101 SER B N 1
ATOM 3988 C CA . SER B 1 101 ? -19.766 2.934 -6.16 1 95.75 101 SER B CA 1
ATOM 3989 C C . SER B 1 101 ? -19.391 3.912 -5.051 1 95.75 101 SER B C 1
ATOM 3991 O O . SER B 1 101 ? -20.078 3.988 -4.027 1 95.75 101 SER B O 1
ATOM 3993 N N . ILE B 1 102 ? -18.281 4.551 -5.223 1 95.69 102 ILE B N 1
ATOM 3994 C CA . ILE B 1 102 ? -17.828 5.582 -4.285 1 95.69 102 ILE B CA 1
ATOM 3995 C C . ILE B 1 102 ? -17.703 6.914 -5.016 1 95.69 102 ILE B C 1
ATOM 3997 O O . ILE B 1 102 ? -16.969 7.012 -6.012 1 95.69 102 ILE B O 1
ATOM 4001 N N . PRO B 1 103 ? -18.453 7.957 -4.605 1 96.62 103 PRO B N 1
ATOM 4002 C CA . PRO B 1 103 ? -18.234 9.289 -5.18 1 96.62 103 PRO B CA 1
ATOM 4003 C C . PRO B 1 103 ? -16.859 9.867 -4.828 1 96.62 103 PRO B C 1
ATOM 4005 O O . PRO B 1 103 ? -16.5 9.906 -3.65 1 96.62 103 PRO B O 1
ATOM 4008 N N . ILE B 1 104 ? -16.094 10.234 -5.852 1 97 104 ILE B N 1
ATOM 4009 C CA . ILE B 1 104 ? -14.781 10.859 -5.68 1 97 104 ILE B CA 1
ATOM 4010 C C . ILE B 1 104 ? -14.852 12.328 -6.07 1 97 104 ILE B C 1
ATOM 4012 O O . ILE B 1 104 ? -15.219 12.664 -7.199 1 97 104 ILE B O 1
ATOM 4016 N N . TYR B 1 105 ? -14.539 13.227 -5.172 1 96.81 105 TYR B N 1
ATOM 4017 C CA . TYR B 1 105 ? -14.508 14.664 -5.422 1 96.81 105 TYR B CA 1
ATOM 4018 C C . TYR B 1 105 ? -13.078 15.148 -5.594 1 96.81 105 TYR B C 1
ATOM 4020 O O . TYR B 1 105 ? -12.227 14.922 -4.734 1 96.81 105 TYR B O 1
ATOM 4028 N N . LEU B 1 106 ? -12.781 15.781 -6.727 1 95.5 106 LEU B N 1
ATOM 4029 C CA . LEU B 1 106 ? -11.438 16.25 -7.039 1 95.5 106 LEU B CA 1
ATOM 4030 C C . LEU B 1 106 ? -11.477 17.375 -8.062 1 95.5 106 LEU B C 1
ATOM 4032 O O . LEU B 1 106 ? -12.523 17.656 -8.648 1 95.5 106 LEU B O 1
ATOM 4036 N N . THR B 1 107 ? -10.43 18.109 -8.211 1 93.38 107 THR B N 1
ATOM 4037 C CA . THR B 1 107 ? -10.32 19.141 -9.242 1 93.38 107 THR B CA 1
ATOM 4038 C C . THR B 1 107 ? -10.07 18.5 -10.609 1 93.38 107 THR B C 1
ATOM 4040 O O . THR B 1 107 ? -9.727 17.328 -10.695 1 93.38 107 THR B O 1
ATOM 4043 N N . GLN B 1 108 ? -10.219 19.281 -11.633 1 94.56 108 GLN B N 1
ATOM 4044 C CA . GLN B 1 108 ? -9.938 18.812 -12.984 1 94.56 108 GLN B CA 1
ATOM 4045 C C . GLN B 1 108 ? -8.484 18.391 -13.125 1 94.56 108 GLN B C 1
ATOM 4047 O O . GLN B 1 108 ? -8.18 17.359 -13.727 1 94.56 108 GLN B O 1
ATOM 4052 N N . HIS B 1 109 ? -7.629 19.203 -12.562 1 89.62 109 HIS B N 1
ATOM 4053 C CA . HIS B 1 109 ? -6.203 18.875 -12.625 1 89.62 109 HIS B CA 1
ATOM 4054 C C . HIS B 1 109 ? -5.914 17.531 -11.992 1 89.62 109 HIS B C 1
ATOM 4056 O O . HIS B 1 109 ? -5.215 16.703 -12.578 1 89.62 109 HIS B O 1
ATOM 4062 N N . THR B 1 110 ? -6.383 17.312 -10.812 1 92 110 THR B N 1
ATOM 4063 C CA . THR B 1 110 ? -6.176 16.047 -10.117 1 92 110 THR B CA 1
ATOM 4064 C C . THR B 1 110 ? -6.777 14.883 -10.906 1 92 110 THR B C 1
ATOM 4066 O O . THR B 1 110 ? -6.18 13.812 -11 1 92 110 THR B O 1
ATOM 4069 N N . PHE B 1 111 ? -7.941 15.094 -11.547 1 94.62 111 PHE B N 1
ATOM 4070 C CA . PHE B 1 111 ? -8.586 14.062 -12.359 1 94.62 111 PHE B CA 1
ATOM 4071 C C . PHE B 1 111 ? -7.688 13.656 -13.523 1 94.62 111 PHE B C 1
ATOM 4073 O O . PHE B 1 111 ? -7.527 12.469 -13.797 1 94.62 111 PHE B O 1
ATOM 4080 N N . ASP B 1 112 ? -7.152 14.641 -14.156 1 93.12 112 ASP B N 1
ATOM 4081 C CA . ASP B 1 112 ? -6.289 14.375 -15.305 1 93.12 112 ASP B CA 1
ATOM 4082 C C . ASP B 1 112 ? -5.082 13.531 -14.891 1 93.12 112 ASP B C 1
ATOM 4084 O O . ASP B 1 112 ? -4.711 12.586 -15.594 1 93.12 112 ASP B O 1
ATOM 4088 N N . GLU B 1 113 ? -4.48 13.883 -13.773 1 90.06 113 GLU B N 1
ATOM 4089 C CA . GLU B 1 113 ? -3.33 13.133 -13.281 1 90.06 113 GLU B CA 1
ATOM 4090 C C . GLU B 1 113 ? -3.729 11.719 -12.867 1 90.06 113 GLU B C 1
ATOM 4092 O O . GLU B 1 113 ? -2.998 10.758 -13.133 1 90.06 113 GLU B O 1
ATOM 4097 N N . VAL B 1 114 ? -4.863 11.547 -12.227 1 93.19 114 VAL B N 1
ATOM 4098 C CA . VAL B 1 114 ? -5.367 10.234 -11.844 1 93.19 114 VAL B CA 1
ATOM 4099 C C . VAL B 1 114 ? -5.625 9.391 -13.086 1 93.19 114 VAL B C 1
ATOM 4101 O O . VAL B 1 114 ? -5.305 8.203 -13.117 1 93.19 114 VAL B O 1
ATOM 4104 N N . SER B 1 115 ? -6.137 9.984 -14.102 1 93.56 115 SER B N 1
ATOM 4105 C CA . SER B 1 115 ? -6.449 9.281 -15.344 1 93.56 115 SER B CA 1
ATOM 4106 C C . SER B 1 115 ? -5.188 8.742 -16.016 1 93.56 115 SER B C 1
ATOM 4108 O O . SER B 1 115 ? -5.211 7.684 -16.641 1 93.56 115 SER B O 1
ATOM 4110 N N . LYS B 1 116 ? -4.188 9.477 -15.852 1 89 116 LYS B N 1
ATOM 4111 C CA . LYS B 1 116 ? -2.91 9.016 -16.375 1 89 116 LYS B CA 1
ATOM 4112 C C . LYS B 1 116 ? -2.379 7.828 -15.578 1 89 116 LYS B C 1
ATOM 4114 O O . LYS B 1 116 ? -1.961 6.82 -16.156 1 89 116 LYS B O 1
ATOM 4119 N N . ALA B 1 117 ? -2.461 7.965 -14.32 1 89.81 117 ALA B N 1
ATOM 4120 C CA . ALA B 1 117 ? -1.897 6.957 -13.422 1 89.81 117 ALA B CA 1
ATOM 4121 C C . ALA B 1 117 ? -2.746 5.688 -13.422 1 89.81 117 ALA B C 1
ATOM 4123 O O . ALA B 1 117 ? -2.213 4.578 -13.344 1 89.81 117 ALA B O 1
ATOM 4124 N N . PHE B 1 118 ? -4.059 5.871 -13.508 1 91.69 118 PHE B N 1
ATOM 4125 C CA . PHE B 1 118 ? -5.016 4.777 -13.43 1 91.69 118 PHE B CA 1
ATOM 4126 C C . PHE B 1 118 ? -6.02 4.859 -14.578 1 91.69 118 PHE B C 1
ATOM 4128 O O . PHE B 1 118 ? -7.219 5.043 -14.344 1 91.69 118 PHE B O 1
ATOM 4135 N N . PRO B 1 119 ? -5.578 4.559 -15.719 1 87.62 119 PRO B N 1
ATOM 4136 C CA . PRO B 1 119 ? -6.512 4.68 -16.828 1 87.62 119 PRO B CA 1
ATOM 4137 C C . PRO B 1 119 ? -7.734 3.773 -16.688 1 87.62 119 PRO B C 1
ATOM 4139 O O . PRO B 1 119 ? -8.836 4.137 -17.109 1 87.62 119 PRO B O 1
ATOM 4142 N N . TYR B 1 120 ? -7.602 2.664 -16.031 1 86.75 120 TYR B N 1
ATOM 4143 C CA . TYR B 1 120 ? -8.688 1.697 -15.891 1 86.75 120 TYR B CA 1
ATOM 4144 C C . TYR B 1 120 ? -9.734 2.191 -14.906 1 86.75 120 TYR B C 1
ATOM 4146 O O . TYR B 1 120 ? -10.859 1.688 -14.883 1 86.75 120 TYR B O 1
ATOM 4154 N N . LEU B 1 121 ? -9.406 3.125 -14.078 1 90.75 121 LEU B N 1
ATOM 4155 C CA . LEU B 1 121 ? -10.367 3.65 -13.109 1 90.75 121 LEU B CA 1
ATOM 4156 C C . LEU B 1 121 ? -11.258 4.707 -13.75 1 90.75 121 LEU B C 1
ATOM 4158 O O . LEU B 1 121 ? -12.398 4.902 -13.312 1 90.75 121 LEU B O 1
ATOM 4162 N N . THR B 1 122 ? -10.727 5.422 -14.727 1 89.5 122 THR B N 1
ATOM 4163 C CA . THR B 1 122 ? -11.461 6.562 -15.273 1 89.5 122 THR B CA 1
ATOM 4164 C C . THR B 1 122 ? -12.07 6.215 -16.625 1 89.5 122 THR B C 1
ATOM 4166 O O . THR B 1 122 ? -12.914 6.953 -17.141 1 89.5 122 THR B O 1
ATOM 4169 N N . ASN B 1 123 ? -11.562 5.176 -17.172 1 79.94 123 ASN B N 1
ATOM 4170 C CA . ASN B 1 123 ? -12.047 4.734 -18.484 1 79.94 123 ASN B CA 1
ATOM 4171 C C . ASN B 1 123 ? -12.344 3.238 -18.484 1 79.94 123 ASN B C 1
ATOM 4173 O O . ASN B 1 123 ? -11.43 2.416 -18.516 1 79.94 123 ASN B O 1
ATOM 4177 N N . ALA B 1 124 ? -13.562 3.012 -18.641 1 68.31 124 ALA B N 1
ATOM 4178 C CA . ALA B 1 124 ? -14 1.619 -18.594 1 68.31 124 ALA B CA 1
ATOM 4179 C C . ALA B 1 124 ? -13.383 0.817 -19.734 1 68.31 124 ALA B C 1
ATOM 4181 O O . ALA B 1 124 ? -13.148 -0.388 -19.609 1 68.31 124 ALA B O 1
ATOM 4182 N N . GLY B 1 125 ? -13.164 1.445 -20.812 1 68 125 GLY B N 1
ATOM 4183 C CA . GLY B 1 125 ? -12.57 0.765 -21.938 1 68 125 GLY B CA 1
ATOM 4184 C C . GLY B 1 125 ? -11.133 0.337 -21.703 1 68 125 GLY B C 1
ATOM 4185 O O . GLY B 1 125 ? -10.578 -0.454 -22.469 1 68 125 GLY B O 1
ATOM 4186 N N . LYS B 1 126 ? -10.633 0.759 -20.609 1 70.19 126 LYS B N 1
ATOM 4187 C CA . LYS B 1 126 ? -9.234 0.452 -20.328 1 70.19 126 LYS B CA 1
ATOM 4188 C C . LYS B 1 126 ? -9.102 -0.568 -19.203 1 70.19 126 LYS B C 1
ATOM 4190 O O . LYS B 1 126 ? -8.008 -0.798 -18.688 1 70.19 126 LYS B O 1
ATOM 4195 N N . VAL B 1 127 ? -10.195 -1.153 -18.875 1 69.56 127 VAL B N 1
ATOM 4196 C CA . VAL B 1 127 ? -10.18 -2.195 -17.844 1 69.56 127 VAL B CA 1
ATOM 4197 C C . VAL B 1 127 ? -9.656 -3.498 -18.453 1 69.56 127 VAL B C 1
ATOM 4199 O O . VAL B 1 127 ? -9.984 -3.842 -19.594 1 69.56 127 VAL B O 1
ATOM 4202 N N . THR B 1 128 ? -8.742 -4.238 -17.688 1 64.81 128 THR B N 1
ATOM 4203 C CA . THR B 1 128 ? -8.172 -5.516 -18.094 1 64.81 128 THR B CA 1
ATOM 4204 C C . THR B 1 128 ? -8.398 -6.582 -17.031 1 64.81 128 THR B C 1
ATOM 4206 O O . THR B 1 128 ? -8.992 -6.301 -15.977 1 64.81 128 THR B O 1
ATOM 4209 N N . GLY B 1 129 ? -7.922 -7.785 -17.328 1 59.44 129 GLY B N 1
ATOM 4210 C CA . GLY B 1 129 ? -8.086 -8.891 -16.406 1 59.44 129 GLY B CA 1
ATOM 4211 C C . GLY B 1 129 ? -9.523 -9.359 -16.281 1 59.44 129 GLY B C 1
ATOM 4212 O O . GLY B 1 129 ? -10.164 -9.68 -17.297 1 59.44 129 GLY B O 1
ATOM 4213 N N . GLY B 1 130 ? -9.992 -9.578 -15.055 1 59.62 130 GLY B N 1
ATOM 4214 C CA . GLY B 1 130 ? -11.352 -10.023 -14.805 1 59.62 130 GLY B CA 1
ATOM 4215 C C . GLY B 1 130 ? -12.328 -8.883 -14.602 1 59.62 130 GLY B C 1
ATOM 4216 O O . GLY B 1 130 ? -13.5 -9.109 -14.297 1 59.62 130 GLY B O 1
ATOM 4217 N N . GLY B 1 131 ? -11.688 -7.703 -14.906 1 62.84 131 GLY B N 1
ATOM 4218 C CA . GLY B 1 131 ? -12.562 -6.551 -14.758 1 62.84 131 GLY B CA 1
ATOM 4219 C C . GLY B 1 131 ? -12.828 -6.184 -13.312 1 62.84 131 GLY B C 1
ATOM 4220 O O . GLY B 1 131 ? -13.766 -5.434 -13.023 1 62.84 131 GLY B O 1
ATOM 4221 N N . ASP B 1 132 ? -12.094 -6.77 -12.453 1 78.38 132 ASP B N 1
ATOM 4222 C CA . ASP B 1 132 ? -12.32 -6.547 -11.031 1 78.38 132 ASP B CA 1
ATOM 4223 C C . ASP B 1 132 ? -11.562 -5.316 -10.539 1 78.38 132 ASP B C 1
ATOM 4225 O O . ASP B 1 132 ? -10.523 -5.441 -9.883 1 78.38 132 ASP B O 1
ATOM 4229 N N . VAL B 1 133 ? -12.125 -4.113 -11.023 1 85.81 133 VAL B N 1
ATOM 4230 C CA . VAL B 1 133 ? -11.547 -2.83 -10.633 1 85.81 133 VAL B CA 1
ATOM 4231 C C . VAL B 1 133 ? -12.547 -2.051 -9.781 1 85.81 133 VAL B C 1
ATOM 4233 O O . VAL B 1 133 ? -13.742 -2.363 -9.773 1 85.81 133 VAL B O 1
ATOM 4236 N N . PRO B 1 134 ? -12.086 -1.075 -9.062 1 90.81 134 PRO B N 1
ATOM 4237 C CA . PRO B 1 134 ? -13.016 -0.265 -8.273 1 90.81 134 PRO B CA 1
ATOM 4238 C C . PRO B 1 134 ? -14.039 0.462 -9.141 1 90.81 134 PRO B C 1
ATOM 4240 O O . PRO B 1 134 ? -13.719 0.904 -10.25 1 90.81 134 PRO B O 1
ATOM 4243 N N . ALA B 1 135 ? -15.242 0.487 -8.641 1 93 135 ALA B N 1
ATOM 4244 C CA . ALA B 1 135 ? -16.266 1.325 -9.25 1 93 135 ALA B CA 1
ATOM 4245 C C . ALA B 1 135 ? -16.328 2.699 -8.586 1 93 135 ALA B C 1
ATOM 4247 O O . ALA B 1 135 ? -16.688 2.814 -7.41 1 93 135 ALA B O 1
ATOM 4248 N N . LEU B 1 136 ? -15.984 3.77 -9.375 1 95.44 136 LEU B N 1
ATOM 4249 C CA . LEU B 1 136 ? -15.883 5.121 -8.836 1 95.44 136 LEU B CA 1
ATOM 4250 C C . LEU B 1 136 ? -16.719 6.098 -9.656 1 95.44 136 LEU B C 1
ATOM 4252 O O . LEU B 1 136 ? -16.812 5.969 -10.875 1 95.44 136 LEU B O 1
ATOM 4256 N N . THR B 1 137 ? -17.422 6.988 -8.984 1 96.19 137 THR B N 1
ATOM 4257 C CA . THR B 1 137 ? -18.141 8.086 -9.633 1 96.19 137 THR B CA 1
ATOM 4258 C C . THR B 1 137 ? -17.406 9.406 -9.422 1 96.19 137 THR B C 1
ATOM 4260 O O . THR B 1 137 ? -17.219 9.844 -8.289 1 96.19 137 THR B O 1
ATOM 4263 N N . TRP B 1 138 ? -17.062 10.062 -10.508 1 96.88 138 TRP B N 1
ATOM 4264 C CA . TRP B 1 138 ? -16.172 11.211 -10.445 1 96.88 138 TRP B CA 1
ATOM 4265 C C . TRP B 1 138 ? -16.969 12.523 -10.422 1 96.88 138 TRP B C 1
ATOM 4267 O O . TRP B 1 138 ? -17.828 12.742 -11.273 1 96.88 138 TRP B O 1
ATOM 4277 N N . HIS B 1 139 ? -16.672 13.367 -9.422 1 97.38 139 HIS B N 1
ATOM 4278 C CA . HIS B 1 139 ? -17.266 14.695 -9.273 1 97.38 139 HIS B CA 1
ATOM 4279 C C . HIS B 1 139 ? -16.188 15.773 -9.289 1 97.38 139 HIS B C 1
ATOM 4281 O O . HIS B 1 139 ? -15.438 15.938 -8.32 1 97.38 139 HIS B O 1
ATOM 4287 N N . ILE B 1 140 ? -16.172 16.562 -10.391 1 97.38 140 ILE B N 1
ATOM 4288 C CA . ILE B 1 140 ? -15.195 17.641 -10.508 1 97.38 140 ILE B CA 1
ATOM 4289 C C . ILE B 1 140 ? -15.727 18.906 -9.828 1 97.38 140 ILE B C 1
ATOM 4291 O O . ILE B 1 140 ? -16.797 19.391 -10.18 1 97.38 140 ILE B O 1
ATOM 4295 N N . PHE B 1 141 ? -15.008 19.391 -8.82 1 95.75 141 PHE B N 1
ATOM 4296 C CA . PHE B 1 141 ? -15.445 20.609 -8.172 1 95.75 141 PHE B CA 1
ATOM 4297 C C . PHE B 1 141 ? -14.539 21.781 -8.539 1 95.75 141 PHE B C 1
ATOM 4299 O O . PHE B 1 141 ? -13.43 21.578 -9.031 1 95.75 141 PHE B O 1
ATOM 4306 N N . ASP B 1 142 ? -15.07 23.016 -8.344 1 94.19 142 ASP B N 1
ATOM 4307 C CA . ASP B 1 142 ? -14.336 24.266 -8.508 1 94.19 142 ASP B CA 1
ATOM 4308 C C . ASP B 1 142 ? -13.555 24.609 -7.246 1 94.19 142 ASP B C 1
ATOM 4310 O O . ASP B 1 142 ? -14.141 24.797 -6.176 1 94.19 142 ASP B O 1
ATOM 4314 N N . PRO B 1 143 ? -12.234 24.672 -7.375 1 91.81 143 PRO B N 1
ATOM 4315 C CA . PRO B 1 143 ? -11.43 24.953 -6.176 1 91.81 143 PRO B CA 1
ATOM 4316 C C . PRO B 1 143 ? -11.719 26.328 -5.578 1 91.81 143 PRO B C 1
ATOM 4318 O O . PRO B 1 143 ? -11.297 26.609 -4.457 1 91.81 143 PRO B O 1
ATOM 4321 N N . ASP B 1 144 ? -12.461 27.188 -6.223 1 90.06 144 ASP B N 1
ATOM 4322 C CA . ASP B 1 144 ? -12.711 28.547 -5.766 1 90.06 144 ASP B CA 1
ATOM 4323 C C . ASP B 1 144 ? -14.109 28.688 -5.176 1 90.06 144 ASP B C 1
ATOM 4325 O O . ASP B 1 144 ? -14.516 29.766 -4.762 1 90.06 144 ASP B O 1
ATOM 4329 N N . ALA B 1 145 ? -14.773 27.609 -5.121 1 93.88 145 ALA B N 1
ATOM 4330 C CA . ALA B 1 145 ? -16.141 27.672 -4.613 1 93.88 145 ALA B CA 1
ATOM 4331 C C . ALA B 1 145 ? -16.422 26.531 -3.635 1 93.88 145 ALA B C 1
ATOM 4333 O O . ALA B 1 145 ? -15.914 25.406 -3.811 1 93.88 145 ALA B O 1
ATOM 4334 N N . PRO B 1 146 ? -17.219 26.891 -2.643 1 95.88 146 PRO B N 1
ATOM 4335 C CA . PRO B 1 146 ? -17.641 25.812 -1.752 1 95.88 146 PRO B CA 1
ATOM 4336 C C . PRO B 1 146 ? -18.5 24.75 -2.459 1 95.88 146 PRO B C 1
ATOM 4338 O O . PRO B 1 146 ? -19.094 25.047 -3.5 1 95.88 146 PRO B O 1
ATOM 4341 N N . PHE B 1 147 ? -18.516 23.516 -1.964 1 96.5 147 PHE B N 1
ATOM 4342 C CA . PHE B 1 147 ? -19.375 22.438 -2.451 1 96.5 147 PHE B CA 1
ATOM 4343 C C . PHE B 1 147 ? -19.891 21.594 -1.296 1 96.5 147 PHE B C 1
ATOM 4345 O O . PHE B 1 147 ? -19.469 21.766 -0.151 1 96.5 147 PHE B O 1
ATOM 4352 N N . GLN B 1 148 ? -20.891 20.781 -1.598 1 95.94 148 GLN B N 1
ATOM 4353 C CA . GLN B 1 148 ? -21.516 19.938 -0.586 1 95.94 148 GLN B CA 1
ATOM 4354 C C . GLN B 1 148 ? -21.141 18.484 -0.771 1 95.94 148 GLN B C 1
ATOM 4356 O O . GLN B 1 148 ? -21.078 17.984 -1.9 1 95.94 148 GLN B O 1
ATOM 4361 N N . VAL B 1 149 ? -20.797 17.844 0.337 1 94.5 149 VAL B N 1
ATOM 4362 C CA . VAL B 1 149 ? -20.531 16.406 0.351 1 94.5 149 VAL B CA 1
ATOM 4363 C C . VAL B 1 149 ? -21.281 15.758 1.508 1 94.5 149 VAL B C 1
ATOM 4365 O O . VAL B 1 149 ? -21.047 16.062 2.674 1 94.5 149 VAL B O 1
ATOM 4368 N N . ALA B 1 150 ? -22.188 14.828 1.181 1 89.31 150 ALA B N 1
ATOM 4369 C CA . ALA B 1 150 ? -22.938 14.102 2.199 1 89.31 150 ALA B CA 1
ATOM 4370 C C . ALA B 1 150 ? -23.516 15.062 3.24 1 89.31 150 ALA B C 1
ATOM 4372 O O . ALA B 1 150 ? -23.406 14.82 4.445 1 89.31 150 ALA B O 1
ATOM 4373 N N . GLY B 1 151 ? -23.938 16.234 2.887 1 90.06 151 GLY B N 1
ATOM 4374 C CA . GLY B 1 151 ? -24.594 17.188 3.756 1 90.06 151 GLY B CA 1
ATOM 4375 C C . GLY B 1 151 ? -23.625 18.109 4.465 1 90.06 151 GLY B C 1
ATOM 4376 O O . GLY B 1 151 ? -24.031 18.984 5.238 1 90.06 151 GLY B O 1
ATOM 4377 N N . ILE B 1 152 ? -22.359 17.969 4.223 1 93.88 152 ILE B N 1
ATOM 4378 C CA . ILE B 1 152 ? -21.328 18.812 4.844 1 93.88 152 ILE B CA 1
ATOM 4379 C C . ILE B 1 152 ? -20.812 19.828 3.832 1 93.88 152 ILE B C 1
ATOM 4381 O O . ILE B 1 152 ? -20.484 19.469 2.697 1 93.88 152 ILE B O 1
ATOM 4385 N N . GLU B 1 153 ? -20.797 21.109 4.246 1 96 153 GLU B N 1
ATOM 4386 C CA . GLU B 1 153 ? -20.188 22.125 3.393 1 96 153 GLU B CA 1
ATOM 4387 C C . GLU B 1 153 ? -18.672 22.031 3.422 1 96 153 GLU B C 1
ATOM 4389 O O . GLU B 1 153 ? -18.062 21.969 4.496 1 96 153 GLU B O 1
ATOM 4394 N N . VAL B 1 154 ? -18.094 22 2.238 1 97.19 154 VAL B N 1
ATOM 4395 C CA . VAL B 1 154 ? -16.641 21.922 2.098 1 97.19 154 VAL B CA 1
ATOM 4396 C C . VAL B 1 154 ? -16.141 23.141 1.328 1 97.19 154 VAL B C 1
ATOM 4398 O O . VAL B 1 154 ? -16.609 23.422 0.222 1 97.19 154 VAL B O 1
ATOM 4401 N N . VAL B 1 155 ? -15.25 23.875 1.933 1 96.06 155 VAL B N 1
ATOM 4402 C CA . VAL B 1 155 ? -14.641 25.031 1.287 1 96.06 155 VAL B CA 1
ATOM 4403 C C . VAL B 1 155 ? -13.195 24.719 0.924 1 96.06 155 VAL B C 1
ATOM 4405 O O . VAL B 1 155 ? -12.344 24.578 1.806 1 96.06 155 VAL B O 1
ATOM 4408 N N . PRO B 1 156 ? -12.969 24.578 -0.395 1 95.19 156 PRO B N 1
ATOM 4409 C CA . PRO B 1 156 ? -11.562 24.391 -0.771 1 95.19 156 PRO B CA 1
ATOM 4410 C C . PRO B 1 156 ? -10.703 25.625 -0.455 1 95.19 156 PRO B C 1
ATOM 4412 O O . PRO B 1 156 ? -11.188 26.75 -0.543 1 95.19 156 PRO B O 1
ATOM 4415 N N . LEU B 1 157 ? -9.664 25.438 -0.009 1 92.69 157 LEU B N 1
ATOM 4416 C CA . LEU B 1 157 ? -8.695 26.484 0.259 1 92.69 157 LEU B CA 1
ATOM 4417 C C . LEU B 1 157 ? -7.527 26.422 -0.723 1 92.69 157 LEU B C 1
ATOM 4419 O O . LEU B 1 157 ? -6.48 25.844 -0.412 1 92.69 157 LEU B O 1
ATOM 4423 N N . PRO B 1 158 ? -8.305 26.797 -2.078 1 72.69 158 PRO B N 1
ATOM 4424 C CA . PRO B 1 158 ? -7.316 26.766 -3.158 1 72.69 158 PRO B CA 1
ATOM 4425 C C . PRO B 1 158 ? -6.34 27.938 -3.1 1 72.69 158 PRO B C 1
ATOM 4427 O O . PRO B 1 158 ? -6.707 29.031 -2.648 1 72.69 158 PRO B O 1
ATOM 4430 N N . GLY B 1 159 ? -5.035 27.828 -3.182 1 53.53 159 GLY B N 1
ATOM 4431 C CA . GLY B 1 159 ? -4.223 29.031 -3.248 1 53.53 159 GLY B CA 1
ATOM 4432 C C . GLY B 1 159 ? -4.734 30.047 -4.254 1 53.53 159 GLY B C 1
ATOM 4433 O O . GLY B 1 159 ? -5.605 29.734 -5.07 1 53.53 159 GLY B O 1
ATOM 4434 N N . THR B 1 160 ? -4.098 31.578 -4.484 1 39.75 160 THR B N 1
ATOM 4435 C CA . THR B 1 160 ? -4.098 32.875 -5.172 1 39.75 160 THR B CA 1
ATOM 4436 C C . THR B 1 160 ? -4.062 32.688 -6.684 1 39.75 160 THR B C 1
ATOM 4438 O O . THR B 1 160 ? -3.854 33.625 -7.434 1 39.75 160 THR B O 1
ATOM 4441 N N . TYR B 1 161 ? -3.838 31.484 -7.453 1 35.84 161 TYR B N 1
ATOM 4442 C CA . TYR B 1 161 ? -3.131 31.906 -8.656 1 35.84 161 TYR B CA 1
ATOM 4443 C C . TYR B 1 161 ? -4.105 32.438 -9.703 1 35.84 161 TYR B C 1
ATOM 4445 O O . TYR B 1 161 ? -4.859 31.656 -10.305 1 35.84 161 TYR B O 1
ATOM 4453 N N . ARG B 1 162 ? -4.797 33.5 -9.508 1 36.62 162 ARG B N 1
ATOM 4454 C CA . ARG B 1 162 ? -4.883 34.125 -10.82 1 36.62 162 ARG B CA 1
ATOM 4455 C C . ARG B 1 162 ? -3.568 34 -11.578 1 36.62 162 ARG B C 1
ATOM 4457 O O . ARG B 1 162 ? -2.496 34.219 -11.016 1 36.62 162 ARG B O 1
ATOM 4464 N N . PRO B 1 163 ? -3.451 33.438 -12.773 1 34.19 163 PRO B N 1
ATOM 4465 C CA . PRO B 1 163 ? -2.215 33.562 -13.547 1 34.19 163 PRO B CA 1
ATOM 4466 C C . PRO B 1 163 ? -1.471 34.875 -13.258 1 34.19 163 PRO B C 1
ATOM 4468 O O . PRO B 1 163 ? -0.524 35.219 -13.969 1 34.19 163 PRO B O 1
ATOM 4471 N N . PRO B 1 164 ? -1.467 35.938 -12.461 1 31.48 164 PRO B N 1
ATOM 4472 C CA . PRO B 1 164 ? -0.386 36.844 -12.875 1 31.48 164 PRO B CA 1
ATOM 4473 C C . PRO B 1 164 ? 0.966 36.125 -12.961 1 31.48 164 PRO B C 1
ATOM 4475 O O . PRO B 1 164 ? 1.623 36.188 -14.008 1 31.48 164 PRO B O 1
ATOM 4478 N N . LEU B 1 165 ? 2.086 36.562 -12.047 1 33.69 165 LEU B N 1
ATOM 4479 C CA . LEU B 1 165 ? 3.496 36.5 -11.68 1 33.69 165 LEU B CA 1
ATOM 4480 C C . LEU B 1 165 ? 3.855 35.094 -11.156 1 33.69 165 LEU B C 1
ATOM 4482 O O . LEU B 1 165 ? 2.971 34.312 -10.82 1 33.69 165 LEU B O 1
ATOM 4486 N N . LYS B 1 166 ? 5.105 34.938 -10.188 1 33.12 166 LYS B N 1
ATOM 4487 C CA . LYS B 1 166 ? 6.004 33.969 -9.578 1 33.12 166 LYS B CA 1
ATOM 4488 C C . LYS B 1 166 ? 5.23 32.938 -8.758 1 33.12 166 LYS B C 1
ATOM 4490 O O . LYS B 1 166 ? 5.406 31.734 -8.945 1 33.12 166 LYS B O 1
ATOM 4495 N N . ARG B 1 167 ? 5.148 33.125 -7.266 1 34.03 167 ARG B N 1
ATOM 4496 C CA . ARG B 1 167 ? 5.449 32.281 -6.121 1 34.03 167 ARG B CA 1
ATOM 4497 C C . ARG B 1 167 ? 4.258 31.391 -5.773 1 34.03 167 ARG B C 1
ATOM 4499 O O . ARG B 1 167 ? 4.41 30.188 -5.582 1 34.03 167 ARG B O 1
ATOM 4506 N N . SER B 1 168 ? 3.166 31.734 -4.785 1 34.53 168 SER B N 1
ATOM 4507 C CA . SER B 1 168 ? 2.918 31.234 -3.438 1 34.53 168 SER B CA 1
ATOM 4508 C C . SER B 1 168 ? 1.821 30.172 -3.438 1 34.53 168 SER B C 1
ATOM 4510 O O . SER B 1 168 ? 0.672 30.469 -3.1 1 34.53 168 SER B O 1
ATOM 4512 N N . HIS B 1 169 ? 1.327 29.516 -4.359 1 41 169 HIS B N 1
ATOM 4513 C CA . HIS B 1 169 ? 0.316 28.484 -4.105 1 41 169 HIS B CA 1
ATOM 4514 C C . HIS B 1 169 ? 0.763 27.531 -3.01 1 41 169 HIS B C 1
ATOM 4516 O O . HIS B 1 169 ? 1.96 27.391 -2.744 1 41 169 HIS B O 1
ATOM 4522 N N . VAL B 1 170 ? -0.298 27.203 -2.086 1 47.59 170 VAL B N 1
ATOM 4523 C CA . VAL B 1 170 ? 0.086 26.078 -1.234 1 47.59 170 VAL B CA 1
ATOM 4524 C C . VAL B 1 170 ? 0.815 25.016 -2.064 1 47.59 170 VAL B C 1
ATOM 4526 O O . VAL B 1 170 ? 0.188 24.266 -2.816 1 47.59 170 VAL B O 1
ATOM 4529 N N . HIS B 1 171 ? 1.874 25.266 -2.354 1 57.69 171 HIS B N 1
ATOM 4530 C CA . HIS B 1 171 ? 2.75 24.5 -3.238 1 57.69 171 HIS B CA 1
ATOM 4531 C C . HIS B 1 171 ? 3.324 23.281 -2.527 1 57.69 171 HIS B C 1
ATOM 4533 O O . HIS B 1 171 ? 3.768 23.375 -1.38 1 57.69 171 HIS B O 1
ATOM 4539 N N . HIS B 1 172 ? 2.777 22.141 -2.871 1 59.59 172 HIS B N 1
ATOM 4540 C CA . HIS B 1 172 ? 3.396 20.906 -2.426 1 59.59 172 HIS B CA 1
ATOM 4541 C C . HIS B 1 172 ? 4.695 20.625 -3.18 1 59.59 172 HIS B C 1
ATOM 4543 O O . HIS B 1 172 ? 5.035 19.469 -3.447 1 59.59 172 HIS B O 1
ATOM 4549 N N . GLY B 1 173 ? 5.211 21.781 -3.596 1 58.84 173 GLY B N 1
ATOM 4550 C CA . GLY B 1 173 ? 6.449 21.656 -4.352 1 58.84 173 GLY B CA 1
ATOM 4551 C C . GLY B 1 173 ? 6.316 22.125 -5.789 1 58.84 173 GLY B C 1
ATOM 4552 O O . GLY B 1 173 ? 5.449 22.938 -6.109 1 58.84 173 GLY B O 1
ATOM 4553 N N . LYS B 1 174 ? 7.297 22.047 -6.59 1 60.94 174 LYS B N 1
ATOM 4554 C CA . LYS B 1 174 ? 7.324 22.422 -8 1 60.94 174 LYS B CA 1
ATOM 4555 C C . LYS B 1 174 ? 7.68 21.234 -8.883 1 60.94 174 LYS B C 1
ATOM 4557 O O . LYS B 1 174 ? 8.281 20.266 -8.414 1 60.94 174 LYS B O 1
ATOM 4562 N N . TYR B 1 175 ? 7.023 21.234 -10.039 1 56.97 175 TYR B N 1
ATOM 4563 C CA . TYR B 1 175 ? 7.613 20.375 -11.062 1 56.97 175 TYR B CA 1
ATOM 4564 C C . TYR B 1 175 ? 9.023 20.828 -11.414 1 56.97 175 TYR B C 1
ATOM 4566 O O . TYR B 1 175 ? 9.289 22.031 -11.531 1 56.97 175 TYR B O 1
ATOM 4574 N N . PHE B 1 176 ? 9.844 19.875 -11.273 1 54.19 176 PHE B N 1
ATOM 4575 C CA . PHE B 1 176 ? 11.219 20.234 -11.609 1 54.19 176 PHE B CA 1
ATOM 4576 C C . PHE B 1 176 ? 11.391 20.375 -13.117 1 54.19 176 PHE B C 1
ATOM 4578 O O . PHE B 1 176 ? 12.109 19.594 -13.742 1 54.19 176 PHE B O 1
ATOM 4585 N N . THR B 1 177 ? 10.461 21.188 -13.781 1 55.5 177 THR B N 1
ATOM 4586 C CA . THR B 1 177 ? 10.555 21.594 -15.18 1 55.5 177 THR B CA 1
ATOM 4587 C C . THR B 1 177 ? 11.32 22.906 -15.312 1 55.5 177 THR B C 1
ATOM 4589 O O . THR B 1 177 ? 11.727 23.5 -14.312 1 55.5 177 THR B O 1
ATOM 4592 N N . ASP B 1 178 ? 11.828 23.109 -16.422 1 54.59 178 ASP B N 1
ATOM 4593 C CA . ASP B 1 178 ? 12.406 24.406 -16.719 1 54.59 178 ASP B CA 1
ATOM 4594 C C . ASP B 1 178 ? 11.453 25.25 -17.578 1 54.59 178 ASP B C 1
ATOM 4596 O O . ASP B 1 178 ? 11.297 24.984 -18.781 1 54.59 178 ASP B O 1
ATOM 4600 N N . PRO B 1 179 ? 10.828 26.188 -17 1 58.78 179 PRO B N 1
ATOM 4601 C CA . PRO B 1 179 ? 10.82 26.625 -15.609 1 58.78 179 PRO B CA 1
ATOM 4602 C C . PRO B 1 179 ? 9.969 25.719 -14.719 1 58.78 179 PRO B C 1
ATOM 4604 O O . PRO B 1 179 ? 9.094 25 -15.219 1 58.78 179 PRO B O 1
ATOM 4607 N N . PRO B 1 180 ? 10.242 25.797 -13.359 1 61.88 180 PRO B N 1
ATOM 4608 C CA . PRO B 1 180 ? 9.453 24.938 -12.461 1 61.88 180 PRO B CA 1
ATOM 4609 C C . PRO B 1 180 ? 7.98 25.328 -12.414 1 61.88 180 PRO B C 1
ATOM 4611 O O . PRO B 1 180 ? 7.652 26.516 -12.484 1 61.88 180 PRO B O 1
ATOM 4614 N N . THR B 1 181 ? 7.098 24.344 -12.633 1 64.44 181 THR B N 1
ATOM 4615 C CA . THR B 1 181 ? 5.66 24.578 -12.516 1 64.44 181 THR B CA 1
ATOM 4616 C C . THR B 1 181 ? 5.152 24.125 -11.148 1 64.44 181 THR B C 1
ATOM 4618 O O . THR B 1 181 ? 5.516 23.047 -10.664 1 64.44 181 THR B O 1
ATOM 4621 N N . PRO B 1 182 ? 4.406 25.109 -10.562 1 63.5 182 PRO B N 1
ATOM 4622 C CA . PRO B 1 182 ? 3.93 24.781 -9.219 1 63.5 182 PRO B CA 1
ATOM 4623 C C . PRO B 1 182 ? 2.996 23.562 -9.203 1 63.5 182 PRO B C 1
ATOM 4625 O O . PRO B 1 182 ? 2.266 23.344 -10.172 1 63.5 182 PRO B O 1
ATOM 4628 N N . PHE B 1 183 ? 3.211 22.719 -8.164 1 72.75 183 PHE B N 1
ATOM 4629 C CA . PHE B 1 183 ? 2.285 21.625 -7.867 1 72.75 183 PHE B CA 1
ATOM 4630 C C . PHE B 1 183 ? 1.395 21.984 -6.684 1 72.75 183 PHE B C 1
ATOM 4632 O O . PHE B 1 183 ? 1.891 22.328 -5.609 1 72.75 183 PHE B O 1
ATOM 4639 N N . TYR B 1 184 ? 0.051 22.016 -6.914 1 73.62 184 TYR B N 1
ATOM 4640 C CA . TYR B 1 184 ? -0.882 22.516 -5.91 1 73.62 184 TYR B CA 1
ATOM 4641 C C . TYR B 1 184 ? -1.47 21.359 -5.098 1 73.62 184 TYR B C 1
ATOM 4643 O O . TYR B 1 184 ? -1.811 20.312 -5.645 1 73.62 184 TYR B O 1
ATOM 4651 N N . CYS B 1 185 ? -1.445 21.547 -3.795 1 86.25 185 CYS B N 1
ATOM 4652 C CA . CYS B 1 185 ? -2.203 20.734 -2.846 1 86.25 185 CYS B CA 1
ATOM 4653 C C . CYS B 1 185 ? -3.312 21.547 -2.195 1 86.25 185 CYS B C 1
ATOM 4655 O O . CYS B 1 185 ? -3.078 22.672 -1.741 1 86.25 185 CYS B O 1
ATOM 4657 N N . LEU B 1 186 ? -4.48 21.094 -2.193 1 90.44 186 LEU B N 1
ATOM 4658 C CA . LEU B 1 186 ? -5.602 21.844 -1.63 1 90.44 186 LEU B CA 1
ATOM 4659 C C . LEU B 1 186 ? -5.762 21.531 -0.144 1 90.44 186 LEU B C 1
ATOM 4661 O O . LEU B 1 186 ? -5.621 20.391 0.279 1 90.44 186 LEU B O 1
ATOM 4665 N N . GLY B 1 187 ? -5.977 22.594 0.663 1 94.06 187 GLY B N 1
ATOM 4666 C CA . GLY B 1 187 ? -6.609 22.453 1.965 1 94.06 187 GLY B CA 1
ATOM 4667 C C . GLY B 1 187 ? -8.125 22.531 1.903 1 94.06 187 GLY B C 1
ATOM 4668 O O . GLY B 1 187 ? -8.695 22.828 0.848 1 94.06 187 GLY B O 1
ATOM 4669 N N . PHE B 1 188 ? -8.773 22.266 3.082 1 96.25 188 PHE B N 1
ATOM 4670 C CA . PHE B 1 188 ? -10.227 22.328 3.123 1 96.25 188 PHE B CA 1
ATOM 4671 C C . PHE B 1 188 ? -10.711 22.859 4.469 1 96.25 188 PHE B C 1
ATOM 4673 O O . PHE B 1 188 ? -10.07 22.625 5.496 1 96.25 188 PHE B O 1
ATOM 4680 N N . LEU B 1 189 ? -11.758 23.578 4.41 1 96.62 189 LEU B N 1
ATOM 4681 C CA . LEU B 1 189 ? -12.578 23.891 5.574 1 96.62 189 LEU B CA 1
ATOM 4682 C C . LEU B 1 189 ? -13.867 23.094 5.57 1 96.62 189 LEU B C 1
ATOM 4684 O O . LEU B 1 189 ? -14.664 23.188 4.629 1 96.62 189 LEU B O 1
ATOM 4688 N N . PHE B 1 190 ? -14.07 22.234 6.586 1 97 190 PHE B N 1
ATOM 4689 C CA . PHE B 1 190 ? -15.258 21.391 6.676 1 97 190 PHE B CA 1
ATOM 4690 C C . PHE B 1 190 ? -16.266 21.984 7.652 1 97 190 PHE B C 1
ATOM 4692 O O . PHE B 1 190 ? -15.977 22.141 8.836 1 97 190 PHE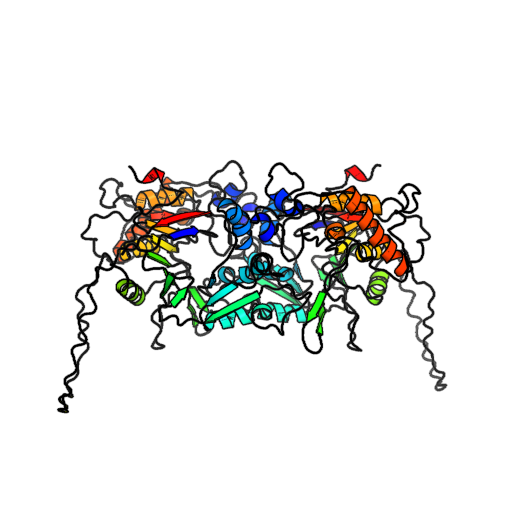 B O 1
ATOM 4699 N N . ASP B 1 191 ? -17.422 22.375 7.199 1 96 191 ASP B N 1
ATOM 4700 C CA . ASP B 1 191 ? -18.578 22.812 7.98 1 96 191 ASP B CA 1
ATOM 4701 C C . ASP B 1 191 ? -18.203 23.984 8.875 1 96 191 ASP B C 1
ATOM 4703 O O . ASP B 1 191 ? -18.703 24.094 10 1 96 191 ASP B O 1
ATOM 4707 N N . ARG B 1 192 ? -17.141 24.75 8.492 1 94.81 192 ARG B N 1
ATOM 4708 C CA . ARG B 1 192 ? -16.656 25.906 9.234 1 94.81 192 ARG B CA 1
ATOM 4709 C C . ARG B 1 192 ? -16.188 25.5 10.625 1 94.81 192 ARG B C 1
ATOM 4711 O O . ARG B 1 192 ? -16.234 26.312 11.555 1 94.81 192 ARG B O 1
ATOM 4718 N N . GLN B 1 193 ? -15.82 24.234 10.781 1 96.62 193 GLN B N 1
ATOM 4719 C CA . GLN B 1 193 ? -15.422 23.75 12.102 1 96.62 193 GLN B CA 1
ATOM 4720 C C . GLN B 1 193 ? -14.016 23.141 12.07 1 96.62 193 GLN B C 1
ATOM 4722 O O . GLN B 1 193 ? -13.297 23.188 13.062 1 96.62 193 GLN B O 1
ATOM 4727 N N . LEU B 1 194 ? -13.672 22.547 10.969 1 97.88 194 LEU B N 1
ATOM 4728 C CA . LEU B 1 194 ? -12.398 21.859 10.844 1 97.88 194 LEU B CA 1
ATOM 4729 C C . LEU B 1 194 ? -11.617 22.359 9.641 1 97.88 194 LEU B C 1
ATOM 4731 O O . LEU B 1 194 ? -12.117 22.344 8.516 1 97.88 194 LEU B O 1
ATOM 4735 N N . ALA B 1 195 ? -10.445 22.859 9.875 1 97.62 195 ALA B N 1
ATOM 4736 C CA . ALA B 1 195 ? -9.516 23.172 8.797 1 97.62 195 ALA B CA 1
ATOM 4737 C C . ALA B 1 195 ? -8.492 22.047 8.617 1 97.62 195 ALA B C 1
ATOM 4739 O O . ALA B 1 195 ? -7.922 21.562 9.594 1 97.62 195 ALA B O 1
ATOM 4740 N N . TYR B 1 196 ? -8.344 21.625 7.406 1 96.94 196 TYR B N 1
ATOM 4741 C CA . TYR B 1 196 ? -7.391 20.594 7.035 1 96.94 196 TYR B CA 1
ATOM 4742 C C . TYR B 1 196 ? -6.336 21.141 6.082 1 96.94 196 TYR B C 1
ATOM 4744 O O . TYR B 1 196 ? -6.633 21.422 4.918 1 96.94 196 TYR B O 1
ATOM 4752 N N . LEU B 1 197 ? -5.133 21.312 6.551 1 94.19 197 LEU B N 1
ATOM 4753 C CA . LEU B 1 197 ? -4 21.844 5.801 1 94.19 197 LEU B CA 1
ATOM 4754 C C . LEU B 1 197 ? -2.803 20.906 5.887 1 94.19 197 LEU B C 1
ATOM 4756 O O . LEU B 1 197 ? -1.799 21.219 6.523 1 94.19 197 LEU B O 1
ATOM 4760 N N . SER B 1 198 ? -2.979 19.797 5.141 1 89.75 198 SER B N 1
ATOM 4761 C CA . SER B 1 198 ? -1.896 18.812 5.117 1 89.75 198 SER B CA 1
ATOM 4762 C C . SER B 1 198 ? -1.018 18.984 3.883 1 89.75 198 SER B C 1
ATOM 4764 O O . SER B 1 198 ? -1.406 19.672 2.93 1 89.75 198 SER B O 1
ATOM 4766 N N . ASP B 1 199 ? 0.223 18.609 3.863 1 86.75 199 ASP B N 1
ATOM 4767 C CA . ASP B 1 199 ? 1.127 18.656 2.717 1 86.75 199 ASP B CA 1
ATOM 4768 C C . ASP B 1 199 ? 1.326 20.078 2.215 1 86.75 199 ASP B C 1
ATOM 4770 O O . ASP B 1 199 ? 1.118 20.359 1.034 1 86.75 199 ASP B O 1
ATOM 4774 N N . VAL B 1 200 ? 1.745 20.938 3.098 1 88.81 200 VAL B N 1
ATOM 4775 C CA . VAL B 1 200 ? 1.923 22.344 2.754 1 88.81 200 VAL B CA 1
ATOM 4776 C C . VAL B 1 200 ? 3.35 22.781 3.084 1 88.81 200 VAL B C 1
ATOM 4778 O O . VAL B 1 200 ? 3.938 22.312 4.059 1 88.81 200 VAL B O 1
ATOM 4781 N N . SER B 1 201 ? 3.83 23.656 2.207 1 87.12 201 SER B N 1
ATOM 4782 C CA . SER B 1 201 ? 5.133 24.25 2.471 1 87.12 201 SER B CA 1
ATOM 4783 C C . SER B 1 201 ? 5.023 25.766 2.619 1 87.12 201 SER B C 1
ATOM 4785 O O . SER B 1 201 ? 5.965 26.422 3.072 1 87.12 201 SER B O 1
ATOM 4787 N N . TYR B 1 202 ? 3.887 26.266 2.299 1 86.25 202 TYR B N 1
ATOM 4788 C CA . TYR B 1 202 ? 3.598 27.688 2.398 1 86.25 202 TYR B CA 1
ATOM 4789 C C . TYR B 1 202 ? 2.098 27.953 2.32 1 86.25 202 TYR B C 1
ATOM 4791 O O . TYR B 1 202 ? 1.396 27.344 1.516 1 86.25 202 TYR B O 1
ATOM 4799 N N . ILE B 1 203 ? 1.597 28.859 3.205 1 88.19 203 ILE B N 1
ATOM 4800 C CA . ILE B 1 203 ? 0.209 29.312 3.139 1 88.19 203 ILE B CA 1
ATOM 4801 C C . ILE B 1 203 ? 0.164 30.812 2.859 1 88.19 203 ILE B C 1
ATOM 4803 O O . ILE B 1 203 ? 0.505 31.625 3.725 1 88.19 203 ILE B O 1
ATOM 4807 N N . PRO B 1 204 ? -0.3 31.172 1.733 1 84.56 204 PRO B N 1
ATOM 4808 C CA . PRO B 1 204 ? -0.339 32.594 1.404 1 84.56 204 PRO B CA 1
ATOM 4809 C C . PRO B 1 204 ? -1.419 33.344 2.178 1 84.56 204 PRO B C 1
ATOM 4811 O O . PRO B 1 204 ? -2.412 32.75 2.598 1 84.56 204 PRO B O 1
ATOM 4814 N N . PRO B 1 205 ? -1.231 34.656 2.297 1 84.94 205 PRO B N 1
ATOM 4815 C CA . PRO B 1 205 ? -2.197 35.5 3.031 1 84.94 205 PRO B CA 1
ATOM 4816 C C . PRO B 1 205 ? -3.613 35.375 2.473 1 84.94 205 PRO B C 1
ATOM 4818 O O . PRO B 1 205 ? -4.586 35.5 3.219 1 84.94 205 PRO B O 1
ATOM 4821 N N . GLU B 1 206 ? -3.73 35.125 1.188 1 85.25 206 GLU B N 1
ATOM 4822 C CA . GLU B 1 206 ? -5.039 35.031 0.545 1 85.25 206 GLU B CA 1
ATOM 4823 C C . GLU B 1 206 ? -5.844 33.875 1.125 1 85.25 206 GLU B C 1
ATOM 4825 O O . GLU B 1 206 ? -7.074 33.938 1.177 1 85.25 206 GLU B O 1
ATOM 4830 N N . ILE B 1 207 ? -5.191 32.844 1.547 1 89 207 ILE B N 1
ATOM 4831 C CA . ILE B 1 207 ? -5.875 31.703 2.111 1 89 207 ILE B CA 1
ATOM 4832 C C . ILE B 1 207 ? -6.43 32.031 3.49 1 89 207 ILE B C 1
ATOM 4834 O O . ILE B 1 207 ? -7.555 31.672 3.826 1 89 207 ILE B O 1
ATOM 4838 N N . TYR B 1 208 ? -5.68 32.781 4.289 1 90.06 208 TYR B N 1
ATOM 4839 C CA . TYR B 1 208 ? -6.176 33.25 5.582 1 90.06 208 TYR B CA 1
ATOM 4840 C C . TYR B 1 208 ? -7.387 34.156 5.418 1 90.06 208 TYR B C 1
ATOM 4842 O O . TYR B 1 208 ? -8.352 34.062 6.184 1 90.06 208 TYR B O 1
ATOM 4850 N N . ARG B 1 209 ? -7.348 34.969 4.441 1 89.5 209 ARG B N 1
ATOM 4851 C CA . ARG B 1 209 ? -8.484 35.844 4.164 1 89.5 209 ARG B CA 1
ATOM 4852 C C . ARG B 1 209 ? -9.711 35.031 3.766 1 89.5 209 ARG B C 1
ATOM 4854 O O . ARG B 1 209 ? -10.828 35.375 4.164 1 89.5 209 ARG B O 1
ATOM 4861 N N . ARG B 1 210 ? -9.43 34.062 3.01 1 90.81 210 ARG B N 1
ATOM 4862 C CA . ARG B 1 210 ? -10.539 33.188 2.605 1 90.81 210 ARG B CA 1
ATOM 4863 C C . ARG B 1 210 ? -11.156 32.5 3.811 1 90.81 210 ARG B C 1
ATOM 4865 O O . ARG B 1 210 ? -12.375 32.406 3.939 1 90.81 210 ARG B O 1
ATOM 4872 N N . VAL B 1 211 ? -10.336 32 4.629 1 93.94 211 VAL B N 1
ATOM 4873 C CA . VAL B 1 211 ? -10.812 31.328 5.832 1 93.94 211 VAL B CA 1
ATOM 4874 C C . VAL B 1 211 ? -11.609 32.312 6.691 1 93.94 211 VAL B C 1
ATOM 4876 O O . VAL B 1 211 ? -12.656 31.938 7.246 1 93.94 211 VAL B O 1
ATOM 4879 N N . ALA B 1 212 ? -11.242 33.531 6.699 1 92.62 212 ALA B N 1
ATOM 4880 C CA . ALA B 1 212 ? -11.867 34.562 7.52 1 92.62 212 ALA B CA 1
ATOM 4881 C C . ALA B 1 212 ? -13.273 34.875 7.035 1 92.62 212 ALA B C 1
ATOM 4883 O O . ALA B 1 212 ? -14.062 35.5 7.754 1 92.62 212 ALA B O 1
ATOM 4884 N N . GLN B 1 213 ? -13.539 34.469 5.852 1 93.06 213 GLN B N 1
ATOM 4885 C CA . GLN B 1 213 ? -14.891 34.656 5.332 1 93.06 213 GLN B CA 1
ATOM 4886 C C . GLN B 1 213 ? -15.867 33.688 5.988 1 93.06 213 GLN B C 1
ATOM 4888 O O . GLN B 1 213 ? -17.078 33.906 5.973 1 93.06 213 GLN B O 1
ATOM 4893 N N . TYR B 1 214 ? -15.305 32.688 6.57 1 93.88 214 TYR B N 1
ATOM 4894 C CA . TYR B 1 214 ? -16.188 31.625 7.047 1 93.88 214 TYR B CA 1
ATOM 4895 C C . TYR B 1 214 ? -16.078 31.453 8.555 1 93.88 214 TYR B C 1
ATOM 4897 O O . TYR B 1 214 ? -16.984 30.938 9.203 1 93.88 214 TYR B O 1
ATOM 4905 N N . VAL B 1 215 ? -14.906 31.828 9.109 1 94.62 215 VAL B N 1
ATOM 4906 C CA . VAL B 1 215 ? -14.664 31.656 10.539 1 94.62 215 VAL B CA 1
ATOM 4907 C C . VAL B 1 215 ? -13.992 32.906 11.109 1 94.62 215 VAL B C 1
ATOM 4909 O O . VAL B 1 215 ? -13.422 33.719 10.367 1 94.62 215 VAL B O 1
ATOM 4912 N N . ARG B 1 216 ? -14.117 32.969 12.398 1 92.44 216 ARG B N 1
ATOM 4913 C CA . ARG B 1 216 ? -13.477 34.094 13.078 1 92.44 216 ARG B CA 1
ATOM 4914 C C . ARG B 1 216 ? -12 33.812 13.336 1 92.44 216 ARG B C 1
ATOM 4916 O O . ARG B 1 216 ? -11.648 32.75 13.859 1 92.44 216 ARG B O 1
ATOM 4923 N N . LEU B 1 217 ? -11.133 34.688 12.992 1 89.94 217 LEU B N 1
ATOM 4924 C CA . LEU B 1 217 ? -9.703 34.594 13.266 1 89.94 217 LEU B CA 1
ATOM 4925 C C . LEU B 1 217 ? -9.297 35.531 14.398 1 89.94 217 LEU B C 1
ATOM 4927 O O . LEU B 1 217 ? -9.883 36.594 14.578 1 89.94 217 LEU B O 1
ATOM 4931 N N . PRO B 1 218 ? -8.312 35.062 15.211 1 84.06 218 PRO B N 1
ATOM 4932 C CA . PRO B 1 218 ? -7.902 35.906 16.344 1 84.06 218 PRO B CA 1
ATOM 4933 C C . PRO B 1 218 ? -7.266 37.219 15.898 1 84.06 218 PRO B C 1
ATOM 4935 O O . PRO B 1 218 ? -7.305 38.219 16.641 1 84.06 218 PRO B O 1
ATOM 4938 N N . PHE B 1 219 ? -6.426 37.219 14.852 1 71.75 219 PHE B N 1
ATOM 4939 C CA . PHE B 1 219 ? -5.699 38.406 14.461 1 71.75 219 PHE B CA 1
ATOM 4940 C C . PHE B 1 219 ? -6.316 39.031 13.219 1 71.75 219 PHE B C 1
ATOM 4942 O O . PHE B 1 219 ? -6.652 38.344 12.266 1 71.75 219 PHE B O 1
ATOM 4949 N N . THR B 1 220 ? -7.469 39.594 13.336 1 54.38 220 THR B N 1
ATOM 4950 C CA . THR B 1 220 ? -8.039 40.219 12.156 1 54.38 220 THR B CA 1
ATOM 4951 C C . THR B 1 220 ? -7.109 41.312 11.625 1 54.38 220 THR B C 1
ATOM 4953 O O . THR B 1 220 ? -6.578 42.125 12.391 1 54.38 220 THR B O 1
ATOM 4956 N N . SER B 1 221 ? -6.289 41.094 10.664 1 44.5 221 SER B N 1
ATOM 4957 C CA . SER B 1 221 ? -5.758 42.312 10.039 1 44.5 221 SER B CA 1
ATOM 4958 C C . SER B 1 221 ? -6.844 43.375 9.883 1 44.5 221 SER B C 1
ATOM 4960 O O . SER B 1 221 ? -7.812 43.156 9.148 1 44.5 221 SER B O 1
ATOM 4962 N N . SER B 1 222 ? -7.379 44 10.805 1 37.19 222 SER B N 1
ATOM 4963 C CA . SER B 1 222 ? -8.242 45.156 10.586 1 37.19 222 SER B CA 1
ATOM 4964 C C . SER B 1 222 ? -7.949 45.812 9.242 1 37.19 222 SER B C 1
ATOM 4966 O O . SER B 1 222 ? -8.859 46.062 8.445 1 37.19 222 SER B O 1
ATOM 4968 N N . SER B 1 223 ? -7.199 47.125 9.32 1 33.03 223 SER B N 1
ATOM 4969 C CA . SER B 1 223 ? -7.152 48.438 8.656 1 33.03 223 SER B CA 1
ATOM 4970 C C . SER B 1 223 ? -6.402 48.375 7.336 1 33.03 223 SER B C 1
ATOM 4972 O O . SER B 1 223 ? -6.094 49.375 6.73 1 33.03 223 SER B O 1
ATOM 4974 N N . SER B 1 224 ? -5.57 47.594 6.91 1 31.47 224 SER B N 1
ATOM 4975 C CA . SER B 1 224 ? -5.117 48.156 5.648 1 31.47 224 SER B CA 1
ATOM 4976 C C . SER B 1 224 ? -6.266 48.281 4.652 1 31.47 224 SER B C 1
ATOM 4978 O O . SER B 1 224 ? -6.891 47.281 4.297 1 31.47 224 SER B O 1
ATOM 4980 N N . SER B 1 225 ? -7.051 49.438 4.688 1 30.62 225 SER B N 1
ATOM 4981 C CA . SER B 1 225 ? -7.625 50.25 3.621 1 30.62 225 SER B CA 1
ATOM 4982 C C . SER B 1 225 ? -6.887 50.031 2.305 1 30.62 225 SER B C 1
ATOM 4984 O O . SER B 1 225 ? -5.863 50.688 2.051 1 30.62 225 SER B O 1
ATOM 4986 N N . LEU B 1 226 ? -6.504 49 1.903 1 28.89 226 LEU B N 1
ATOM 4987 C CA . LEU B 1 226 ? -6.184 49.062 0.481 1 28.89 226 LEU B CA 1
ATOM 4988 C C . LEU B 1 226 ? -7.297 49.75 -0.297 1 28.89 226 LEU B C 1
ATOM 4990 O O . LEU B 1 226 ? -8.344 49.156 -0.55 1 28.89 226 LEU B O 1
ATOM 4994 N N . SER B 1 227 ? -7.625 51.094 0.024 1 28.3 227 SER B N 1
ATOM 4995 C CA . SER B 1 227 ? -8.102 52.094 -0.923 1 28.3 227 SER B CA 1
ATOM 4996 C C . SER B 1 227 ? -7.43 51.938 -2.281 1 28.3 227 SER B C 1
ATOM 4998 O O . SER B 1 227 ? -6.254 52.281 -2.439 1 28.3 227 SER B O 1
ATOM 5000 N N . LEU B 1 228 ? -7.352 50.906 -2.898 1 26.59 228 LEU B N 1
ATOM 5001 C CA . LEU B 1 228 ? -7.113 51.062 -4.332 1 26.59 228 LEU B CA 1
ATOM 5002 C C . LEU B 1 228 ? -7.801 52.312 -4.871 1 26.59 228 LEU B C 1
ATOM 5004 O O . LEU B 1 228 ? -8.883 52.688 -4.41 1 26.59 228 LEU B O 1
ATOM 5008 N N . LEU B 1 229 ? -7.039 53.25 -5.625 1 25.17 229 LEU B N 1
ATOM 5009 C CA . LEU B 1 229 ? -7.129 54.438 -6.457 1 25.17 229 LEU B CA 1
ATOM 5010 C C . LEU B 1 229 ? -8.352 54.375 -7.367 1 25.17 229 LEU B C 1
ATOM 5012 O O . LEU B 1 229 ? -8.445 53.5 -8.227 1 25.17 229 LEU B O 1
ATOM 5016 N N . SER B 1 230 ? -9.586 54.594 -6.832 1 26.42 230 SER B N 1
ATOM 5017 C CA . SER B 1 230 ? -10.656 55.062 -7.691 1 26.42 230 SER B CA 1
ATOM 5018 C C . SER B 1 230 ? -10.164 56.219 -8.586 1 26.42 230 SER B C 1
ATOM 5020 O O . SER B 1 230 ? -9.844 57.312 -8.109 1 26.42 230 SER B O 1
ATOM 5022 N N . ASN B 1 231 ? -9.148 56 -9.43 1 25.56 231 ASN B N 1
ATOM 5023 C CA . ASN B 1 231 ? -9.07 57.062 -10.453 1 25.56 231 ASN B CA 1
ATOM 5024 C C . ASN B 1 231 ? -10.461 57.5 -10.906 1 25.56 231 ASN B C 1
ATOM 5026 O O . ASN B 1 231 ? -11.391 56.688 -10.93 1 25.56 231 ASN B O 1
ATOM 5030 N N . GLY B 1 232 ? -10.711 58.875 -11.031 1 24.61 232 GLY B N 1
ATOM 5031 C CA . GLY B 1 232 ? -11.656 59.938 -11.289 1 24.61 232 GLY B CA 1
ATOM 5032 C C . GLY B 1 232 ? -12.508 59.719 -12.516 1 24.61 232 GLY B C 1
ATOM 5033 O O . GLY B 1 232 ? -13.281 60.594 -12.922 1 24.61 232 GLY B O 1
ATOM 5034 N N . ASN B 1 233 ? -12.234 58.812 -13.477 1 26.73 233 ASN B N 1
ATOM 5035 C CA . ASN B 1 233 ? -13.023 59.344 -14.586 1 26.73 233 ASN B CA 1
ATOM 5036 C C . ASN B 1 233 ? -14.523 59.219 -14.32 1 26.73 233 ASN B C 1
ATOM 5038 O O . ASN B 1 233 ? -15.047 58.094 -14.266 1 26.73 233 ASN B O 1
ATOM 5042 N N . GLY B 1 234 ? -15.102 60.094 -13.367 1 24.84 234 GLY B N 1
ATOM 5043 C CA . GLY B 1 234 ? -16.453 60.344 -12.883 1 24.84 234 GLY B CA 1
ATOM 5044 C C . GLY B 1 234 ? -17.484 60.438 -14 1 24.84 234 GLY B C 1
ATOM 5045 O O . GLY B 1 234 ? -18.547 61.031 -13.812 1 24.84 234 GLY B O 1
ATOM 5046 N N . ASN B 1 235 ? -17.234 60.031 -15.336 1 23.48 235 ASN B N 1
ATOM 5047 C CA . ASN B 1 235 ? -18.312 60.688 -16.047 1 23.48 235 ASN B CA 1
ATOM 5048 C C . ASN B 1 235 ? -19.672 60.312 -15.469 1 23.48 235 ASN B C 1
ATOM 5050 O O . ASN B 1 235 ? -20.469 61.188 -15.117 1 23.48 235 ASN B O 1
ATOM 5054 N N . GLY B 1 236 ? -20.438 59.438 -16.203 1 24.5 236 GLY B N 1
ATOM 5055 C CA . GLY B 1 236 ? -21.812 59.625 -16.609 1 24.5 236 GLY B CA 1
ATOM 5056 C C . GLY B 1 236 ? -22.812 59.312 -15.523 1 24.5 236 GLY B C 1
ATOM 5057 O O . GLY B 1 236 ? -22.484 58.625 -14.562 1 24.5 236 GLY B O 1
ATOM 5058 N N . ASN B 1 237 ? -24.094 59.875 -15.508 1 24.14 237 ASN B N 1
ATOM 5059 C CA . ASN B 1 237 ? -25.266 60.281 -14.742 1 24.14 237 ASN B CA 1
ATOM 5060 C C . ASN B 1 237 ? -26.078 59.094 -14.266 1 24.14 237 ASN B C 1
ATOM 5062 O O . ASN B 1 237 ? -27.125 59.25 -13.641 1 24.14 237 ASN B O 1
ATOM 5066 N N . GLY B 1 238 ? -25.938 57.844 -14.867 1 25.56 238 GLY B N 1
ATOM 5067 C CA . GLY B 1 238 ? -27.25 57.219 -14.836 1 25.56 238 GLY B CA 1
ATOM 5068 C C . GLY B 1 238 ? -27.688 56.844 -13.43 1 25.56 238 GLY B C 1
ATOM 5069 O O . GLY B 1 238 ? -26.859 56.531 -12.57 1 25.56 238 GLY B O 1
ATOM 5070 N N . ASN B 1 239 ? -28.859 57.281 -12.93 1 25.3 239 ASN B N 1
ATOM 5071 C CA . ASN B 1 239 ? -29.594 57.312 -11.68 1 25.3 239 ASN B CA 1
ATOM 5072 C C . ASN B 1 239 ? -29.859 55.875 -11.164 1 25.3 239 ASN B C 1
ATOM 5074 O O . ASN B 1 239 ? -30.734 55.688 -10.32 1 25.3 239 ASN B O 1
ATOM 5078 N N . ALA B 1 240 ? -29.344 54.781 -11.719 1 24.73 240 ALA B N 1
ATOM 5079 C CA . ALA B 1 240 ? -30.125 53.625 -11.297 1 24.73 240 ALA B CA 1
ATOM 5080 C C . ALA B 1 240 ? -30.062 53.438 -9.781 1 24.73 240 ALA B C 1
ATOM 5082 O O . ALA B 1 240 ? -29.016 53.688 -9.172 1 24.73 240 ALA B O 1
ATOM 5083 N N . ASN B 1 241 ? -31.172 53.594 -9.117 1 26.98 241 ASN B N 1
ATOM 5084 C CA . ASN B 1 241 ? -31.531 53.344 -7.727 1 26.98 241 ASN B CA 1
ATOM 5085 C C . ASN B 1 241 ? -30.969 52 -7.23 1 26.98 241 ASN B C 1
ATOM 5087 O O . ASN B 1 241 ? -31.422 50.938 -7.637 1 26.98 241 ASN B O 1
ATOM 5091 N N . GLY B 1 242 ? -29.703 51.781 -7.387 1 25.33 242 GLY B N 1
ATOM 5092 C CA . GLY B 1 242 ? -29.219 50.5 -6.961 1 25.33 242 GLY B CA 1
ATOM 5093 C C . GLY B 1 242 ? -29.609 50.156 -5.539 1 25.33 242 GLY B C 1
ATOM 5094 O O . GLY B 1 242 ? -29.391 50.938 -4.613 1 25.33 242 GLY B O 1
ATOM 5095 N N . HIS B 1 243 ? -30.781 49.469 -5.387 1 29.7 243 HIS B N 1
ATOM 5096 C CA . HIS B 1 243 ? -31.203 48.875 -4.125 1 29.7 243 HIS B CA 1
ATOM 5097 C C . HIS B 1 243 ? -30 48.344 -3.34 1 29.7 243 HIS B C 1
ATOM 5099 O O . HIS B 1 243 ? -29.062 47.781 -3.922 1 29.7 243 HIS B O 1
ATOM 5105 N N . GLY B 1 244 ? -29.562 49.062 -2.357 1 28.75 244 GLY B N 1
ATOM 5106 C CA . GLY B 1 244 ? -28.578 48.688 -1.355 1 28.75 244 GLY B CA 1
ATOM 5107 C C . GLY B 1 244 ? -28.688 47.219 -0.913 1 28.75 244 GLY B C 1
ATOM 5108 O O . GLY B 1 244 ? -29.734 46.812 -0.404 1 28.75 244 GLY B O 1
ATOM 5109 N N . GLU B 1 245 ? -28.312 46.25 -1.73 1 29.94 245 GLU B N 1
ATOM 5110 C CA . GLU B 1 245 ? -28.234 44.906 -1.169 1 29.94 245 GLU B CA 1
ATOM 5111 C C . GLU B 1 245 ? -27.906 44.969 0.321 1 29.94 245 GLU B C 1
ATOM 5113 O O . GLU B 1 245 ? -26.969 45.656 0.738 1 29.94 245 GLU B O 1
ATOM 5118 N N . GLU B 1 246 ? -28.922 44.812 1.185 1 31.73 246 GLU B N 1
ATOM 5119 C CA . GLU B 1 246 ? -28.922 44.562 2.619 1 31.73 246 GLU B CA 1
ATOM 5120 C C . GLU B 1 246 ? -27.656 43.812 3.049 1 31.73 246 GLU B C 1
ATOM 5122 O O . GLU B 1 246 ? -27.047 43.125 2.25 1 31.73 246 GLU B O 1
ATOM 5127 N N . ASP B 1 247 ? -26.984 44.344 4.094 1 32.72 247 ASP B N 1
ATOM 5128 C CA . ASP B 1 247 ? -25.984 43.812 5.02 1 32.72 247 ASP B CA 1
ATOM 5129 C C . ASP B 1 247 ? -26.188 42.312 5.246 1 32.72 247 ASP B C 1
ATOM 5131 O O . ASP B 1 247 ? -27.25 41.875 5.703 1 32.72 247 ASP B O 1
ATOM 5135 N N . GLU B 1 248 ? -25.906 41.406 4.426 1 36.69 248 GLU B N 1
ATOM 5136 C CA . GLU B 1 248 ? -25.844 40 4.836 1 36.69 248 GLU B CA 1
ATOM 5137 C C . GLU B 1 248 ? -25.703 39.875 6.348 1 36.69 248 GLU B C 1
ATOM 5139 O O . GLU B 1 248 ? -25.031 40.719 6.984 1 36.69 248 GLU B O 1
ATOM 5144 N N . ASP B 1 249 ? -26.625 39.375 7.094 1 38.72 249 ASP B N 1
ATOM 5145 C CA . ASP B 1 249 ? -26.719 39 8.508 1 38.72 249 ASP B CA 1
ATOM 5146 C C . ASP B 1 249 ? -25.328 38.781 9.102 1 38.72 249 ASP B C 1
ATOM 5148 O O . ASP B 1 249 ? -24.547 38 8.586 1 38.72 249 ASP B O 1
ATOM 5152 N N . ASP B 1 250 ? -24.609 39.688 9.648 1 44.09 250 ASP B N 1
ATOM 5153 C CA . ASP B 1 250 ? -23.469 39.719 10.562 1 44.09 250 ASP B CA 1
ATOM 5154 C C . ASP B 1 250 ? -23.453 38.469 11.453 1 44.09 250 ASP B C 1
ATOM 5156 O O . ASP B 1 250 ? -23.672 38.562 12.664 1 44.09 250 ASP B O 1
ATOM 5160 N N . GLU B 1 251 ? -24.141 37.406 11.195 1 54.97 251 GLU B N 1
ATOM 5161 C CA . GLU B 1 251 ? -24.016 36.25 12.07 1 54.97 251 GLU B CA 1
ATOM 5162 C C . GLU B 1 251 ? -22.562 36.031 12.508 1 54.97 251 GLU B C 1
ATOM 5164 O O . GLU B 1 251 ? -21.641 36.125 11.695 1 54.97 251 GLU B O 1
ATOM 5169 N N . GLU B 1 252 ? -22.234 36.188 13.789 1 74.44 252 GLU B N 1
ATOM 5170 C CA . GLU B 1 252 ? -20.953 36 14.453 1 74.44 252 GLU B CA 1
ATOM 5171 C C . GLU B 1 252 ? -20.25 34.75 13.953 1 74.44 252 GLU B C 1
ATOM 5173 O O . GLU B 1 252 ? -20.812 33.656 14.023 1 74.44 252 GLU B O 1
ATOM 5178 N N . LYS B 1 253 ? -19.312 34.844 13.039 1 88.75 253 LYS B N 1
ATOM 5179 C CA . LYS B 1 253 ? -18.484 33.719 12.555 1 88.75 253 LYS B CA 1
ATOM 5180 C C . LYS B 1 253 ? -17.953 32.906 13.719 1 88.75 253 LYS B C 1
ATOM 5182 O O . LYS B 1 253 ? -17.547 33.438 14.75 1 88.75 253 LYS B O 1
ATOM 5187 N N . PRO B 1 254 ? -18.156 31.625 13.594 1 91.75 254 PRO B N 1
ATOM 5188 C CA . PRO B 1 254 ? -17.703 30.75 14.68 1 91.75 254 PRO B CA 1
ATOM 5189 C C . PRO B 1 254 ? -16.172 30.641 14.75 1 91.75 254 PRO B C 1
ATOM 5191 O O . PRO B 1 254 ? -15.484 30.938 13.781 1 91.75 254 PRO B O 1
ATOM 5194 N N . ARG B 1 255 ? -15.742 30.281 15.914 1 93 255 ARG B N 1
ATOM 5195 C CA . ARG B 1 255 ? -14.344 29.891 16.062 1 93 255 ARG B CA 1
ATOM 5196 C C . ARG B 1 255 ? -14.094 28.484 15.516 1 93 255 ARG B C 1
ATOM 5198 O O . ARG B 1 255 ? -14.922 27.594 15.703 1 93 255 ARG B O 1
ATOM 5205 N N . LEU B 1 256 ? -13.016 28.297 14.906 1 95.38 256 LEU B N 1
ATOM 5206 C CA . LEU B 1 256 ? -12.625 26.969 14.414 1 95.38 256 LEU B CA 1
ATOM 5207 C C . LEU B 1 256 ? -12.484 25.984 15.57 1 95.38 256 LEU B C 1
ATOM 5209 O O . LEU B 1 256 ? -11.891 26.312 16.609 1 95.38 256 LEU B O 1
ATOM 5213 N N . LYS B 1 257 ? -13.055 24.828 15.414 1 96.56 257 LYS B N 1
ATOM 5214 C CA . LYS B 1 257 ? -13.008 23.812 16.469 1 96.56 257 LYS B CA 1
ATOM 5215 C C . LYS B 1 257 ? -11.688 23.062 16.438 1 96.56 257 LYS B C 1
ATOM 5217 O O . LYS B 1 257 ? -11.078 22.812 17.484 1 96.56 257 LYS B O 1
ATOM 5222 N N . ALA B 1 258 ? -11.25 22.719 15.266 1 97.81 258 ALA B N 1
ATOM 5223 C CA . ALA B 1 258 ? -10.023 21.953 15.156 1 97.81 258 ALA B CA 1
ATOM 5224 C C . ALA B 1 258 ? -9.242 22.328 13.898 1 97.81 258 ALA B C 1
ATOM 5226 O O . ALA B 1 258 ? -9.836 22.719 12.891 1 97.81 258 ALA B O 1
ATOM 5227 N N . LEU B 1 259 ? -7.934 22.203 13.984 1 97.81 259 LEU B N 1
ATOM 5228 C CA . LEU B 1 259 ? -7.004 22.359 12.875 1 97.81 259 LEU B CA 1
ATOM 5229 C C . LEU B 1 259 ? -6.094 21.141 12.758 1 97.81 259 LEU B C 1
ATOM 5231 O O . LEU B 1 259 ? -5.531 20.672 13.758 1 97.81 259 LEU B O 1
ATOM 5235 N N . ILE B 1 260 ? -6.051 20.578 11.602 1 97.75 260 ILE B N 1
ATOM 5236 C CA . ILE B 1 260 ? -5.027 19.594 11.242 1 97.75 260 ILE B CA 1
ATOM 5237 C C . ILE B 1 260 ? -4.023 20.234 10.281 1 97.75 260 ILE B C 1
ATOM 5239 O O . ILE B 1 260 ? -4.391 20.703 9.211 1 97.75 260 ILE B O 1
ATOM 5243 N N . VAL B 1 261 ? -2.76 20.234 10.68 1 96.69 261 VAL B N 1
ATOM 5244 C CA . VAL B 1 261 ? -1.802 21 9.891 1 96.69 261 VAL B CA 1
ATOM 5245 C C . VAL B 1 261 ? -0.504 20.203 9.742 1 96.69 261 VAL B C 1
ATOM 5247 O O . VAL B 1 261 ? -0.119 19.469 10.641 1 96.69 261 VAL B O 1
ATOM 5250 N N . ASP B 1 262 ? 0.167 20.406 8.672 1 94.88 262 ASP B N 1
ATOM 5251 C CA . ASP B 1 262 ? 1.405 19.75 8.273 1 94.88 262 ASP B CA 1
ATOM 5252 C C . ASP B 1 262 ? 2.549 20.109 9.219 1 94.88 262 ASP B C 1
ATOM 5254 O O . ASP B 1 262 ? 2.664 21.25 9.656 1 94.88 262 ASP B O 1
ATOM 5258 N N . CYS B 1 263 ? 3.352 19.141 9.523 1 96.06 263 CYS B N 1
ATOM 5259 C CA . CYS B 1 263 ? 4.621 19.328 10.219 1 96.06 263 CYS B CA 1
ATOM 5260 C C . CYS B 1 263 ? 5.539 18.125 10 1 96.06 263 CYS B C 1
ATOM 5262 O O . CYS B 1 263 ? 5.438 17.125 10.711 1 96.06 263 CYS B O 1
ATOM 5264 N N . LEU B 1 264 ? 6.445 18.25 9.156 1 93.12 264 LEU B N 1
ATOM 5265 C CA . LEU B 1 264 ? 7.312 17.125 8.789 1 93.12 264 LEU B CA 1
ATOM 5266 C C . LEU B 1 264 ? 8.422 16.953 9.828 1 93.12 264 LEU B C 1
ATOM 5268 O O . LEU B 1 264 ? 8.695 15.82 10.25 1 93.12 264 LEU B O 1
ATOM 5272 N N . ARG B 1 265 ? 9.07 18.047 10.188 1 95 265 ARG B N 1
ATOM 5273 C CA . ARG B 1 265 ? 10.219 18.094 11.078 1 95 265 ARG B CA 1
ATOM 5274 C C . ARG B 1 265 ? 10.391 19.484 11.688 1 95 265 ARG B C 1
ATOM 5276 O O . ARG B 1 265 ? 9.5 20.328 11.578 1 95 265 ARG B O 1
ATOM 5283 N N . VAL B 1 266 ? 11.477 19.656 12.359 1 96.75 266 VAL B N 1
ATOM 5284 C CA . VAL B 1 266 ? 11.688 20.922 13.031 1 96.75 266 VAL B CA 1
ATOM 5285 C C . VAL B 1 266 ? 11.898 22.031 11.992 1 96.75 266 VAL B C 1
ATOM 5287 O O . VAL B 1 266 ? 11.25 23.078 12.047 1 96.75 266 VAL B O 1
ATOM 5290 N N . GLU B 1 267 ? 12.734 21.734 11.008 1 94.62 267 GLU B N 1
ATOM 5291 C CA . GLU B 1 267 ? 13.031 22.703 9.961 1 94.62 267 GLU B CA 1
ATOM 5292 C C . GLU B 1 267 ? 12.062 22.578 8.789 1 94.62 267 GLU B C 1
ATOM 5294 O O . GLU B 1 267 ? 11.578 21.469 8.5 1 94.62 267 GLU B O 1
ATOM 5299 N N . PRO B 1 268 ? 11.875 23.656 8.109 1 91.62 268 PRO B N 1
ATOM 5300 C CA . PRO B 1 268 ? 11.062 23.562 6.891 1 91.62 268 PRO B CA 1
ATOM 5301 C C . PRO B 1 268 ? 11.711 22.688 5.816 1 91.62 268 PRO B C 1
ATOM 5303 O O . PRO B 1 268 ? 12.922 22.469 5.848 1 91.62 268 PRO B O 1
ATOM 5306 N N . PHE B 1 269 ? 10.922 22.156 4.98 1 86.25 269 PHE B N 1
ATOM 5307 C CA . PHE B 1 269 ? 11.328 21.391 3.812 1 86.25 269 PHE B CA 1
ATOM 5308 C C . PHE B 1 269 ? 10.656 21.922 2.551 1 86.25 269 PHE B C 1
ATOM 5310 O O . PHE B 1 269 ? 9.719 22.719 2.631 1 86.25 269 PHE B O 1
ATOM 5317 N N . ALA B 1 270 ? 11.125 21.578 1.408 1 79.31 270 ALA B N 1
ATOM 5318 C CA . ALA B 1 270 ? 10.68 22.078 0.111 1 79.31 270 ALA B CA 1
ATOM 5319 C C . ALA B 1 270 ? 9.172 21.922 -0.045 1 79.31 270 ALA B C 1
ATOM 5321 O O . ALA B 1 270 ? 8.508 22.797 -0.598 1 79.31 270 ALA B O 1
ATOM 5322 N N . SER B 1 271 ? 8.617 20.859 0.503 1 84 271 SER B N 1
ATOM 5323 C CA . SER B 1 271 ? 7.203 20.609 0.249 1 84 271 SER B CA 1
ATOM 5324 C C . SER B 1 271 ? 6.418 20.5 1.552 1 84 271 SER B C 1
ATOM 5326 O O . SER B 1 271 ? 5.219 20.219 1.536 1 84 271 SER B O 1
ATOM 5328 N N . HIS B 1 272 ? 7.059 20.781 2.68 1 90.81 272 HIS B N 1
ATOM 5329 C CA . HIS B 1 272 ? 6.355 20.562 3.941 1 90.81 272 HIS B CA 1
ATOM 5330 C C . HIS B 1 272 ? 6.742 21.625 4.973 1 90.81 272 HIS B C 1
ATOM 5332 O O . HIS B 1 272 ? 7.84 22.188 4.914 1 90.81 272 HIS B O 1
ATOM 5338 N N . PHE B 1 273 ? 5.906 21.828 5.922 1 93.12 273 PHE B N 1
ATOM 5339 C CA . PHE B 1 273 ? 6.125 22.734 7.043 1 93.12 273 PHE B CA 1
ATOM 5340 C C . PHE B 1 273 ? 7.133 22.156 8.023 1 93.12 273 PHE B C 1
ATOM 5342 O O . PHE B 1 273 ? 7.18 20.938 8.227 1 93.12 273 PHE B O 1
ATOM 5349 N N . GLY B 1 274 ? 7.895 23.078 8.578 1 95.25 274 GLY B N 1
ATOM 5350 C CA . GLY B 1 274 ? 8.5 22.797 9.875 1 95.25 274 GLY B CA 1
ATOM 5351 C C . GLY B 1 274 ? 7.613 23.188 11.039 1 95.25 274 GLY B C 1
ATOM 5352 O O . GLY B 1 274 ? 6.523 23.734 10.844 1 95.25 274 GLY B O 1
ATOM 5353 N N . ILE B 1 275 ? 8.125 22.984 12.234 1 96.69 275 ILE B N 1
ATOM 5354 C CA . ILE B 1 275 ? 7.305 23.172 13.422 1 96.69 275 ILE B CA 1
ATOM 5355 C C . ILE B 1 275 ? 6.988 24.656 13.594 1 96.69 275 ILE B C 1
ATOM 5357 O O . ILE B 1 275 ? 5.902 25.016 14.055 1 96.69 275 ILE B O 1
ATOM 5361 N N . GLY B 1 276 ? 7.879 25.578 13.273 1 94.31 276 GLY B N 1
ATOM 5362 C CA . GLY B 1 276 ? 7.605 27 13.359 1 94.31 276 GLY B CA 1
ATOM 5363 C C . GLY B 1 276 ? 6.438 27.438 12.492 1 94.31 276 GLY B C 1
ATOM 5364 O O . GLY B 1 276 ? 5.57 28.188 12.945 1 94.31 276 GLY B O 1
ATOM 5365 N N . GLN B 1 277 ? 6.414 26.969 11.289 1 93.62 277 GLN B N 1
ATOM 5366 C CA . GLN B 1 277 ? 5.328 27.281 10.367 1 93.62 277 GLN B CA 1
ATOM 5367 C C . GLN B 1 277 ? 4 26.719 10.867 1 93.62 277 GLN B C 1
ATOM 5369 O O . GLN B 1 277 ? 2.965 27.375 10.781 1 93.62 277 GLN B O 1
ATOM 5374 N N . ALA B 1 278 ? 4.055 25.531 11.375 1 96.19 278 ALA B N 1
ATOM 5375 C CA . ALA B 1 278 ? 2.85 24.875 11.883 1 96.19 278 ALA B CA 1
ATOM 5376 C C . ALA B 1 278 ? 2.258 25.672 13.047 1 96.19 278 ALA B C 1
ATOM 5378 O O . ALA B 1 278 ? 1.051 25.922 13.094 1 96.19 278 ALA B O 1
ATOM 5379 N N . VAL B 1 279 ? 3.1 26.062 13.961 1 93.94 279 VAL B N 1
ATOM 5380 C CA . VAL B 1 279 ? 2.648 26.797 15.141 1 93.94 279 VAL B CA 1
ATOM 5381 C C . VAL B 1 279 ? 2.123 28.172 14.727 1 93.94 279 VAL B C 1
ATOM 5383 O O . VAL B 1 279 ? 1.105 28.641 15.25 1 93.94 279 VAL B O 1
ATOM 5386 N N . GLU B 1 280 ? 2.83 28.797 13.836 1 92.5 280 GLU B N 1
ATOM 5387 C CA . GLU B 1 280 ? 2.324 30.062 13.336 1 92.5 280 GLU B CA 1
ATOM 5388 C C . GLU B 1 280 ? 0.91 29.922 12.781 1 92.5 280 GLU B C 1
ATOM 5390 O O . GLU B 1 280 ? 0.032 30.719 13.086 1 92.5 280 GLU B O 1
ATOM 5395 N N . THR B 1 281 ? 0.738 28.938 11.977 1 93.69 281 THR B N 1
ATOM 5396 C CA . THR B 1 281 ? -0.562 28.688 11.367 1 93.69 281 THR B CA 1
ATOM 5397 C C . THR B 1 281 ? -1.625 28.438 12.43 1 93.69 281 THR B C 1
ATOM 5399 O O . THR B 1 281 ? -2.736 28.969 12.344 1 93.69 281 THR B O 1
ATOM 5402 N N . ALA B 1 282 ? -1.281 27.656 13.414 1 94.5 282 ALA B N 1
ATOM 5403 C CA . ALA B 1 282 ? -2.201 27.375 14.516 1 94.5 282 ALA B CA 1
ATOM 5404 C C . ALA B 1 282 ? -2.609 28.672 15.219 1 94.5 282 ALA B C 1
ATOM 5406 O O . ALA B 1 282 ? -3.791 28.875 15.508 1 94.5 282 ALA B O 1
ATOM 5407 N N . ARG B 1 283 ? -1.705 29.516 15.438 1 91 283 ARG B N 1
ATOM 5408 C CA . ARG B 1 283 ? -1.977 30.766 16.125 1 91 283 ARG B CA 1
ATOM 5409 C C . ARG B 1 283 ? -2.816 31.703 15.258 1 91 283 ARG B C 1
ATOM 5411 O O . ARG B 1 283 ? -3.725 32.375 15.758 1 91 283 ARG B O 1
ATOM 5418 N N . ARG B 1 284 ? -2.514 31.734 14.016 1 90.75 284 ARG B N 1
ATOM 5419 C CA . ARG B 1 284 ? -3.238 32.594 13.102 1 90.75 284 ARG B CA 1
ATOM 5420 C C . ARG B 1 284 ? -4.691 32.156 12.953 1 90.75 284 ARG B C 1
ATOM 5422 O O . ARG B 1 284 ? -5.59 33 12.852 1 90.75 284 ARG B O 1
ATOM 5429 N N . LEU B 1 285 ? -4.898 30.891 12.93 1 93.31 285 LEU B N 1
ATOM 5430 C CA . LEU B 1 285 ? -6.246 30.391 12.711 1 93.31 285 LEU B CA 1
ATOM 5431 C C . LEU B 1 285 ? -7.023 30.328 14.023 1 93.31 285 LEU B C 1
ATOM 5433 O O . LEU B 1 285 ? -8.25 30.406 14.023 1 93.31 285 LEU B O 1
ATOM 5437 N N . GLY B 1 286 ? -6.297 30.125 15.125 1 91.69 286 GLY B N 1
ATOM 5438 C CA . GLY B 1 286 ? -6.891 30.219 16.438 1 91.69 286 GLY B CA 1
ATOM 5439 C C . GLY B 1 286 ? -7.895 29.109 16.719 1 91.69 286 GLY B C 1
ATOM 5440 O O . GLY B 1 286 ? -8.922 29.344 17.359 1 91.69 286 GLY B O 1
ATOM 5441 N N . ALA B 1 287 ? -7.695 27.906 16.188 1 95.38 287 ALA B N 1
ATOM 5442 C CA . ALA B 1 287 ? -8.594 26.781 16.469 1 95.38 287 ALA B CA 1
ATOM 5443 C C . ALA B 1 287 ? -8.531 26.391 17.938 1 95.38 287 ALA B C 1
ATOM 5445 O O . ALA B 1 287 ? -7.527 26.625 18.609 1 95.38 287 ALA B O 1
ATOM 5446 N N . GLU B 1 288 ? -9.602 25.812 18.422 1 93.69 288 GLU B N 1
ATOM 5447 C CA . GLU B 1 288 ? -9.617 25.328 19.797 1 93.69 288 GLU B CA 1
ATOM 5448 C C . GLU B 1 288 ? -8.562 24.25 20.031 1 93.69 288 GLU B C 1
ATOM 5450 O O . GLU B 1 288 ? -7.875 24.266 21.062 1 93.69 288 GLU B O 1
ATOM 5455 N N . ARG B 1 289 ? -8.469 23.359 19.078 1 95.56 289 ARG B N 1
ATOM 5456 C CA . ARG B 1 289 ? -7.477 22.281 19.141 1 95.56 289 ARG B CA 1
ATOM 5457 C C . ARG B 1 289 ? -6.719 22.172 17.812 1 95.56 289 ARG B C 1
ATOM 5459 O O . ARG B 1 289 ? -7.316 22.266 16.75 1 95.56 289 ARG B O 1
ATOM 5466 N N . ASN B 1 290 ? -5.387 22.047 17.938 1 96.88 290 ASN B N 1
ATOM 5467 C CA . ASN B 1 290 ? -4.52 21.953 16.766 1 96.88 290 ASN B CA 1
ATOM 5468 C C . ASN B 1 290 ? -3.736 20.641 16.75 1 96.88 290 ASN B C 1
ATOM 5470 O O . ASN B 1 290 ? -3.082 20.297 17.734 1 96.88 290 ASN B O 1
ATOM 5474 N N . TYR B 1 291 ? -3.793 19.922 15.641 1 97.44 291 TYR B N 1
ATOM 5475 C CA . TYR B 1 291 ? -3.131 18.625 15.516 1 97.44 291 TYR B CA 1
ATOM 5476 C C . TYR B 1 291 ? -2.117 18.641 14.375 1 97.44 291 TYR B C 1
ATOM 5478 O O . TYR B 1 291 ? -2.449 19 13.25 1 97.44 291 TYR B O 1
ATOM 5486 N N . LEU B 1 292 ? -0.916 18.234 14.727 1 97.06 292 LEU B N 1
ATOM 5487 C CA . LEU B 1 292 ? 0.154 18.156 13.734 1 97.06 292 LEU B CA 1
ATOM 5488 C C . LEU B 1 292 ? 0.169 16.797 13.055 1 97.06 292 LEU B C 1
ATOM 5490 O O . LEU B 1 292 ? -0.009 15.766 13.711 1 97.06 292 LEU B O 1
ATOM 5494 N N . VAL B 1 293 ? 0.419 16.75 11.688 1 94.5 293 VAL B N 1
ATOM 5495 C CA . VAL B 1 293 ? 0.534 15.516 10.93 1 94.5 293 VAL B CA 1
ATOM 5496 C C . VAL B 1 293 ? 1.737 15.594 9.992 1 94.5 293 VAL B C 1
ATOM 5498 O O . VAL B 1 293 ? 2.297 16.672 9.781 1 94.5 293 VAL B O 1
ATOM 5501 N N . GLY B 1 294 ? 2.158 14.414 9.477 1 91.94 294 GLY B N 1
ATOM 5502 C CA . GLY B 1 294 ? 3.166 14.367 8.43 1 91.94 294 GLY B CA 1
ATOM 5503 C C . GLY B 1 294 ? 4.566 14.133 8.961 1 91.94 294 GLY B C 1
ATOM 5504 O O . GLY B 1 294 ? 5.551 14.406 8.266 1 91.94 294 GLY B O 1
ATOM 5505 N N . PHE B 1 295 ? 4.734 13.602 10.094 1 91.38 295 PHE B N 1
ATOM 5506 C CA . PHE B 1 295 ? 6.031 13.445 10.75 1 91.38 295 PHE B CA 1
ATOM 5507 C C . PHE B 1 295 ? 6.895 12.438 10 1 91.38 295 PHE B C 1
ATOM 5509 O O . PHE B 1 295 ? 6.395 11.414 9.531 1 91.38 295 PHE B O 1
ATOM 5516 N N . GLY B 1 296 ? 8.133 12.75 9.93 1 89.94 296 GLY B N 1
ATOM 5517 C CA . GLY B 1 296 ? 9.086 11.789 9.406 1 89.94 296 GLY B CA 1
ATOM 5518 C C . GLY B 1 296 ? 9.656 10.875 10.469 1 89.94 296 GLY B C 1
ATOM 5519 O O . GLY B 1 296 ? 9.219 10.906 11.625 1 89.94 296 GLY B O 1
ATOM 5520 N N . HIS B 1 297 ? 10.594 10.141 9.945 1 90.38 297 HIS B N 1
ATOM 5521 C CA . HIS B 1 297 ? 11.273 9.297 10.93 1 90.38 297 HIS B CA 1
ATOM 5522 C C . HIS B 1 297 ? 12.375 10.07 11.641 1 90.38 297 HIS B C 1
ATOM 5524 O O . HIS B 1 297 ? 12.516 11.281 11.453 1 90.38 297 HIS B O 1
ATOM 5530 N N . ARG B 1 298 ? 13.047 9.602 12.57 1 92.69 298 ARG B N 1
ATOM 5531 C CA . ARG B 1 298 ? 14.172 10.117 13.344 1 92.69 298 ARG B CA 1
ATOM 5532 C C . ARG B 1 298 ? 13.688 10.852 14.594 1 92.69 298 ARG B C 1
ATOM 5534 O O . ARG B 1 298 ? 14.492 11.219 15.453 1 92.69 298 ARG B O 1
ATOM 5541 N N . THR B 1 299 ? 12.453 11.25 14.586 1 94.88 299 THR B N 1
ATOM 5542 C CA . THR B 1 299 ? 11.852 11.867 15.758 1 94.88 299 THR B CA 1
ATOM 5543 C C . THR B 1 299 ? 10.633 11.078 16.219 1 94.88 299 THR B C 1
ATOM 5545 O O . THR B 1 299 ? 9.656 10.93 15.477 1 94.88 299 THR B O 1
ATOM 5548 N N . SER B 1 300 ? 10.719 10.57 17.406 1 92.44 300 SER B N 1
ATOM 5549 C CA . SER B 1 300 ? 9.625 9.727 17.891 1 92.44 300 SER B CA 1
ATOM 5550 C C . SER B 1 300 ? 8.414 10.57 18.297 1 92.44 300 SER B C 1
ATOM 5552 O O . SER B 1 300 ? 8.539 11.773 18.516 1 92.44 300 SER B O 1
ATOM 5554 N N . HIS B 1 301 ? 7.266 9.938 18.359 1 92.19 301 HIS B N 1
ATOM 5555 C CA . HIS B 1 301 ? 6.047 10.594 18.812 1 92.19 301 HIS B CA 1
ATOM 5556 C C . HIS B 1 301 ? 6.234 11.188 20.203 1 92.19 301 HIS B C 1
ATOM 5558 O O . HIS B 1 301 ? 5.723 12.266 20.5 1 92.19 301 HIS B O 1
ATOM 5564 N N . GLN B 1 302 ? 6.969 10.5 21.031 1 92.12 302 GLN B N 1
ATOM 5565 C CA . GLN B 1 302 ? 7.23 10.984 22.391 1 92.12 302 GLN B CA 1
ATOM 5566 C C . GLN B 1 302 ? 7.941 12.336 22.359 1 92.12 302 GLN B C 1
ATOM 5568 O O . GLN B 1 302 ? 7.633 13.219 23.172 1 92.12 302 GLN B O 1
ATOM 5573 N N . LEU B 1 303 ? 8.844 12.461 21.547 1 95.19 303 LEU B N 1
ATOM 5574 C CA . LEU B 1 303 ? 9.57 13.727 21.438 1 95.19 303 LEU B CA 1
ATOM 5575 C C . LEU B 1 303 ? 8.641 14.844 20.969 1 95.19 303 LEU B C 1
ATOM 5577 O O . LEU B 1 303 ? 8.68 15.953 21.5 1 95.19 303 LEU B O 1
ATOM 5581 N N . TRP B 1 304 ? 7.816 14.547 19.953 1 95.44 304 TRP B N 1
ATOM 5582 C CA . TRP B 1 304 ? 6.863 15.539 19.469 1 95.44 304 TRP B CA 1
ATOM 5583 C C . TRP B 1 304 ? 5.887 15.938 20.578 1 95.44 304 TRP B C 1
ATOM 5585 O O . TRP B 1 304 ? 5.535 17.109 20.703 1 95.44 304 TRP B O 1
ATOM 5595 N N . LEU B 1 305 ? 5.484 14.93 21.312 1 94.12 305 LEU B N 1
ATOM 5596 C CA . LEU B 1 305 ? 4.566 15.203 22.422 1 94.12 305 LEU B CA 1
ATOM 5597 C C . LEU B 1 305 ? 5.219 16.109 23.453 1 94.12 305 LEU B C 1
ATOM 5599 O O . LEU B 1 305 ? 4.613 17.094 23.875 1 94.12 305 LEU B O 1
ATOM 5603 N N . ALA B 1 306 ? 6.402 15.805 23.797 1 94.06 306 ALA B N 1
ATOM 5604 C CA . ALA B 1 306 ? 7.121 16.641 24.766 1 94.06 306 ALA B CA 1
ATOM 5605 C C . ALA B 1 306 ? 7.289 18.062 24.25 1 94.06 306 ALA B C 1
ATOM 5607 O O . ALA B 1 306 ? 7.074 19.016 24.984 1 94.06 306 ALA B O 1
ATOM 5608 N N . ALA B 1 307 ? 7.648 18.172 23.031 1 95 307 ALA B N 1
ATOM 5609 C CA . ALA B 1 307 ? 7.863 19.484 22.438 1 95 307 ALA B CA 1
ATOM 5610 C C . ALA B 1 307 ? 6.566 20.297 22.406 1 95 307 ALA B C 1
ATOM 5612 O O . ALA B 1 307 ? 6.551 21.469 22.781 1 95 307 ALA B O 1
ATOM 5613 N N . THR B 1 308 ? 5.484 19.688 21.984 1 94.94 308 THR B N 1
ATOM 5614 C CA . THR B 1 308 ? 4.227 20.406 21.828 1 94.94 308 THR B CA 1
ATOM 5615 C C . THR B 1 308 ? 3.646 20.781 23.203 1 94.94 308 THR B C 1
ATOM 5617 O O . THR B 1 308 ? 2.998 21.812 23.344 1 94.94 308 THR B O 1
ATOM 5620 N N . ARG B 1 309 ? 3.881 19.984 24.172 1 91.88 309 ARG B N 1
ATOM 5621 C CA . ARG B 1 309 ? 3.473 20.344 25.531 1 91.88 309 ARG B CA 1
ATOM 5622 C C . ARG B 1 309 ? 4.199 21.594 26.016 1 91.88 309 ARG B C 1
ATOM 5624 O O . ARG B 1 309 ? 3.594 22.469 26.625 1 91.88 309 ARG B O 1
ATOM 5631 N N . ALA B 1 310 ? 5.414 21.578 25.703 1 89.69 310 ALA B N 1
ATOM 5632 C CA . ALA B 1 310 ? 6.211 22.734 26.094 1 89.69 310 ALA B CA 1
ATOM 5633 C C . ALA B 1 310 ? 5.762 23.984 25.344 1 89.69 310 ALA B C 1
ATOM 5635 O O . ALA B 1 310 ? 5.773 25.094 25.906 1 89.69 310 ALA B O 1
ATOM 5636 N N . LEU B 1 311 ? 5.379 23.828 24.125 1 88.31 311 LEU B N 1
ATOM 5637 C CA . LEU B 1 311 ? 5.031 24.953 23.266 1 88.31 311 LEU B CA 1
ATOM 5638 C C . LEU B 1 311 ? 3.627 25.453 23.578 1 88.31 311 LEU B C 1
ATOM 5640 O O . LEU B 1 311 ? 3.285 26.594 23.25 1 88.31 311 LEU B O 1
ATOM 5644 N N . SER B 1 312 ? 2.754 24.531 23.953 1 84.88 312 SER B N 1
ATOM 5645 C CA . SER B 1 312 ? 1.38 24.891 24.266 1 84.88 312 SER B CA 1
ATOM 5646 C C . SER B 1 312 ? 1.311 25.719 25.547 1 84.88 312 SER B C 1
ATOM 5648 O O . SER B 1 312 ? 0.359 26.469 25.75 1 84.88 312 SER B O 1
ATOM 5650 N N . LEU B 1 313 ? 2.27 25.344 26.406 1 58.38 313 LEU B N 1
ATOM 5651 C CA . LEU B 1 313 ? 2.26 26.062 27.672 1 58.38 313 LEU B CA 1
ATOM 5652 C C . LEU B 1 313 ? 2.49 27.547 27.453 1 58.38 313 LEU B C 1
ATOM 5654 O O . LEU B 1 313 ? 3.176 27.953 26.5 1 58.38 313 LEU B O 1
ATOM 5658 N N . ASP B 1 314 ? 1.556 28.375 27.578 1 48.62 314 ASP B N 1
ATOM 5659 C CA . ASP B 1 314 ? 1.538 29.828 27.484 1 48.62 314 ASP B CA 1
ATOM 5660 C C . ASP B 1 314 ? 2.955 30.391 27.5 1 48.62 314 ASP B C 1
ATOM 5662 O O . ASP B 1 314 ? 3.715 30.141 28.438 1 48.62 314 ASP B O 1
ATOM 5666 N N . ALA B 1 315 ? 3.545 30.391 26.344 1 44.91 315 ALA B N 1
ATOM 5667 C CA . ALA B 1 315 ? 4.73 31.234 26.375 1 44.91 315 ALA B CA 1
ATOM 5668 C C . ALA B 1 315 ? 4.66 32.219 27.531 1 44.91 315 ALA B C 1
ATOM 5670 O O . ALA B 1 315 ? 5.691 32.625 28.094 1 44.91 315 ALA B O 1
ATOM 5671 N N . ALA B 1 316 ? 3.492 32.844 27.453 1 40.41 316 ALA B N 1
ATOM 5672 C CA . ALA B 1 316 ? 3.434 33.844 28.531 1 40.41 316 ALA B CA 1
ATOM 5673 C C . ALA B 1 316 ? 3.672 33.188 29.891 1 40.41 316 ALA B C 1
ATOM 5675 O O . ALA B 1 316 ? 3.74 33.875 30.906 1 40.41 316 ALA B O 1
ATOM 5676 N N . SER B 1 317 ? 3.207 31.891 29.859 1 41.28 317 SER B N 1
ATOM 5677 C CA . SER B 1 317 ? 3.434 31.422 31.234 1 41.28 317 SER B CA 1
ATOM 5678 C C . SER B 1 317 ? 4.922 31.359 31.562 1 41.28 317 SER B C 1
ATOM 5680 O O . SER B 1 317 ? 5.699 30.766 30.812 1 41.28 317 SER B O 1
ATOM 5682 N N . SER B 1 318 ? 5.379 32.375 32.031 1 43.53 318 SER B N 1
ATOM 5683 C CA . SER B 1 318 ? 6.574 32.688 32.781 1 43.53 318 SER B CA 1
ATOM 5684 C C . SER B 1 318 ? 7.289 31.438 33.281 1 43.53 318 SER B C 1
ATOM 5686 O O . SER B 1 318 ? 8.336 31.516 33.906 1 43.53 318 SER B O 1
ATOM 5688 N N . LEU B 1 319 ? 6.625 30.203 32.719 1 55.66 319 LEU B N 1
ATOM 5689 C CA . LEU B 1 319 ? 7.152 29.094 33.5 1 55.66 319 LEU B CA 1
ATOM 5690 C C . LEU B 1 319 ? 8.258 28.375 32.719 1 55.66 319 LEU B C 1
ATOM 5692 O O . LEU B 1 319 ? 8.945 27.516 33.281 1 55.66 319 LEU B O 1
ATOM 5696 N N . LEU B 1 320 ? 8.266 28.703 31.25 1 67.38 320 LEU B N 1
ATOM 5697 C CA . LEU B 1 320 ? 9.391 27.969 30.672 1 67.38 320 LEU B CA 1
ATOM 5698 C C . LEU B 1 320 ? 10.695 28.734 30.875 1 67.38 320 LEU B C 1
ATOM 5700 O O . LEU B 1 320 ? 10.734 29.953 30.719 1 67.38 320 LEU B O 1
ATOM 5704 N N . PRO B 1 321 ? 11.609 28.062 31.344 1 76.88 321 PRO B N 1
ATOM 5705 C CA . PRO B 1 321 ? 12.914 28.719 31.453 1 76.88 321 PRO B CA 1
ATOM 5706 C C . PRO B 1 321 ? 13.398 29.297 30.125 1 76.88 321 PRO B C 1
ATOM 5708 O O . PRO B 1 321 ? 13.055 28.781 29.062 1 76.88 321 PRO B O 1
ATOM 5711 N N . PRO B 1 322 ? 13.938 30.469 30.25 1 84.25 322 PRO B N 1
ATOM 5712 C CA . PRO B 1 322 ? 14.492 31.047 29.031 1 84.25 322 PRO B CA 1
ATOM 5713 C C . PRO B 1 322 ? 15.453 30.109 28.297 1 84.25 322 PRO B C 1
ATOM 5715 O O . PRO B 1 322 ? 16.062 29.234 28.938 1 84.25 322 PRO B O 1
ATOM 5718 N N . LEU B 1 323 ? 15.531 30.328 26.984 1 90.62 323 LEU B N 1
ATOM 5719 C CA . LEU B 1 323 ? 16.469 29.547 26.188 1 90.62 323 LEU B CA 1
ATOM 5720 C C . LEU B 1 323 ? 17.906 29.875 26.594 1 90.62 323 LEU B C 1
ATOM 5722 O O . LEU B 1 323 ? 18.203 31 27.016 1 90.62 323 LEU B O 1
ATOM 5726 N N . PRO B 1 324 ? 18.75 28.922 26.453 1 91.19 324 PRO B N 1
ATOM 5727 C CA . PRO B 1 324 ? 20.172 29.188 26.734 1 91.19 324 PRO B CA 1
ATOM 5728 C C . PRO B 1 324 ? 20.75 30.281 25.859 1 91.19 324 PRO B C 1
ATOM 5730 O O . PRO B 1 324 ? 20.234 30.531 24.766 1 91.19 324 PRO B O 1
ATOM 5733 N N . ALA B 1 325 ? 21.844 30.859 26.297 1 91.38 325 ALA B N 1
ATOM 5734 C CA . ALA B 1 325 ? 22.453 32 25.641 1 91.38 325 ALA B CA 1
ATOM 5735 C C . ALA B 1 325 ? 22.984 31.625 24.25 1 91.38 325 ALA B C 1
ATOM 5737 O O . ALA B 1 325 ? 23.047 32.469 23.359 1 91.38 325 ALA B O 1
ATOM 5738 N N . ASP B 1 326 ? 23.266 30.438 24.078 1 91.69 326 ASP B N 1
ATOM 5739 C CA . ASP B 1 326 ? 23.828 29.984 22.812 1 91.69 326 ASP B CA 1
ATOM 5740 C C . ASP B 1 326 ? 22.734 29.719 21.781 1 91.69 326 ASP B C 1
ATOM 5742 O O . ASP B 1 326 ? 23.016 29.234 20.688 1 91.69 326 ASP B O 1
ATOM 5746 N N . MET B 1 327 ? 21.562 30.031 22.125 1 93.88 327 MET B N 1
ATOM 5747 C CA . MET B 1 327 ? 20.422 29.922 21.219 1 93.88 327 MET B CA 1
ATOM 5748 C C . MET B 1 327 ? 19.734 31.266 21.062 1 93.88 327 MET B C 1
ATOM 5750 O O . MET B 1 327 ? 18.578 31.438 21.453 1 93.88 327 MET B O 1
ATOM 5754 N N . PRO B 1 328 ? 20.391 32.125 20.422 1 93.19 328 PRO B N 1
ATOM 5755 C CA . PRO B 1 328 ? 19.828 33.469 20.266 1 93.19 328 PRO B CA 1
ATOM 5756 C C . PRO B 1 328 ? 18.625 33.531 19.328 1 93.19 328 PRO B C 1
ATOM 5758 O O . PRO B 1 328 ? 18.594 32.781 18.344 1 93.19 328 PRO B O 1
ATOM 5761 N N . ILE B 1 329 ? 17.797 34.438 19.609 1 91.94 329 ILE B N 1
ATOM 5762 C CA . ILE B 1 329 ? 16.625 34.688 18.766 1 91.94 329 ILE B CA 1
ATOM 5763 C C . ILE B 1 329 ? 16.781 36 18.031 1 91.94 329 ILE B C 1
ATOM 5765 O O . ILE B 1 329 ? 17.094 37.031 18.656 1 91.94 329 ILE B O 1
ATOM 5769 N N . SER B 1 330 ? 16.625 35.906 16.734 1 89.81 330 SER B N 1
ATOM 5770 C CA . SER B 1 330 ? 16.703 37.094 15.914 1 89.81 330 SER B CA 1
ATOM 5771 C C . SER B 1 330 ? 15.633 37.094 14.828 1 89.81 330 SER B C 1
ATOM 5773 O O . SER B 1 330 ? 15.352 36.062 14.227 1 89.81 330 SER B O 1
ATOM 5775 N N . SER B 1 331 ? 15.094 38.25 14.539 1 89.25 331 SER B N 1
ATOM 5776 C CA . SER B 1 331 ? 14.07 38.375 13.516 1 89.25 331 SER B CA 1
ATOM 5777 C C . SER B 1 331 ? 14.641 38.125 12.125 1 89.25 331 SER B C 1
ATOM 5779 O O . SER B 1 331 ? 13.906 37.812 11.188 1 89.25 331 SER B O 1
ATOM 5781 N N . SER B 1 332 ? 15.914 38.188 12.016 1 91.38 332 SER B N 1
ATOM 5782 C CA . SER B 1 332 ? 16.562 38.031 10.719 1 91.38 332 SER B CA 1
ATOM 5783 C C . SER B 1 332 ? 16.906 36.594 10.43 1 91.38 332 SER B C 1
ATOM 5785 O O . SER B 1 332 ? 17.312 36.25 9.312 1 91.38 332 SER B O 1
ATOM 5787 N N . VAL B 1 333 ? 16.703 35.781 11.422 1 90.69 333 VAL B N 1
ATOM 5788 C CA . VAL B 1 333 ? 17.031 34.344 11.266 1 90.69 333 VAL B CA 1
ATOM 5789 C C . VAL B 1 333 ? 15.82 33.5 11.641 1 90.69 333 VAL B C 1
ATOM 5791 O O . VAL B 1 333 ? 15.797 32.875 12.703 1 90.69 333 VAL B O 1
ATOM 5794 N N . PRO B 1 334 ? 14.922 33.344 10.789 1 92.19 334 PRO B N 1
ATOM 5795 C CA . PRO B 1 334 ? 13.711 32.594 11.109 1 92.19 334 PRO B CA 1
ATOM 5796 C C . PRO B 1 334 ? 13.969 31.094 11.289 1 92.19 334 PRO B C 1
ATOM 5798 O O . PRO B 1 334 ? 13.211 30.406 11.984 1 92.19 334 PRO B O 1
ATOM 5801 N N . ILE B 1 335 ? 15.062 30.625 10.727 1 93.44 335 ILE B N 1
ATOM 5802 C CA . ILE B 1 335 ? 15.414 29.203 10.82 1 93.44 335 ILE B CA 1
ATOM 5803 C C . ILE B 1 335 ? 16.828 29.062 11.398 1 93.44 335 ILE B C 1
ATOM 5805 O O . ILE B 1 335 ? 17.797 29.047 10.648 1 93.44 335 ILE B O 1
ATOM 5809 N N . PRO B 1 336 ? 16.922 28.938 12.641 1 94.12 336 PRO B N 1
ATOM 5810 C CA . PRO B 1 336 ? 18.266 28.812 13.219 1 94.12 336 PRO B CA 1
ATOM 5811 C C . PRO B 1 336 ? 18.922 27.484 12.891 1 94.12 336 PRO B C 1
ATOM 5813 O O . PRO B 1 336 ? 18.234 26.469 12.758 1 94.12 336 PRO B O 1
ATOM 5816 N N . LYS B 1 337 ? 20.172 27.484 12.773 1 91.62 337 LYS B N 1
ATOM 5817 C CA . LYS B 1 337 ? 20.938 26.281 12.477 1 91.62 337 LYS B CA 1
ATOM 5818 C C . LYS B 1 337 ? 21.609 25.734 13.734 1 91.62 337 LYS B C 1
ATOM 5820 O O . LYS B 1 337 ? 22.359 26.438 14.398 1 91.62 337 LYS B O 1
ATOM 5825 N N . PRO B 1 338 ? 21.297 24.562 14 1 92.44 338 PRO B N 1
ATOM 5826 C CA . PRO B 1 338 ? 21.953 23.984 15.164 1 92.44 338 PRO B CA 1
ATOM 5827 C C . PRO B 1 338 ? 23.422 23.625 14.906 1 92.44 338 PRO B C 1
ATOM 5829 O O . PRO B 1 338 ? 23.844 23.562 13.75 1 92.44 338 PRO B O 1
ATOM 5832 N N . ALA B 1 339 ? 24.188 23.391 16.031 1 91.38 339 ALA B N 1
ATOM 5833 C CA . ALA B 1 339 ? 25.609 23.016 15.93 1 91.38 339 ALA B CA 1
ATOM 5834 C C . ALA B 1 339 ? 25.766 21.641 15.289 1 91.38 339 ALA B C 1
ATOM 5836 O O . ALA B 1 339 ? 26.75 21.375 14.609 1 91.38 339 ALA B O 1
ATOM 5837 N N . ARG B 1 340 ? 24.797 20.812 15.602 1 94.25 340 ARG B N 1
ATOM 5838 C CA . ARG B 1 340 ? 24.766 19.453 15.07 1 94.25 340 ARG B CA 1
ATOM 5839 C C . ARG B 1 340 ? 23.391 19.125 14.508 1 94.25 340 ARG B C 1
ATOM 5841 O O . ARG B 1 340 ? 22.359 19.469 15.102 1 94.25 340 ARG B O 1
ATOM 5848 N N . ASP B 1 341 ? 23.406 18.375 13.414 1 91.88 341 ASP B N 1
ATOM 5849 C CA . ASP B 1 341 ? 22.172 18.109 12.688 1 91.88 341 ASP B CA 1
ATOM 5850 C C . ASP B 1 341 ? 21.203 17.281 13.531 1 91.88 341 ASP B C 1
ATOM 5852 O O . ASP B 1 341 ? 19.984 17.438 13.438 1 91.88 341 ASP B O 1
ATOM 5856 N N . TYR B 1 342 ? 21.781 16.359 14.336 1 94.06 342 TYR B N 1
ATOM 5857 C CA . TYR B 1 342 ? 20.922 15.422 15.062 1 94.06 342 TYR B CA 1
ATOM 5858 C C . TYR B 1 342 ? 20.047 16.156 16.078 1 94.06 342 TYR B C 1
ATOM 5860 O O . TYR B 1 342 ? 19.078 15.594 16.594 1 94.06 342 TYR B O 1
ATOM 5868 N N . LEU B 1 343 ? 20.328 17.422 16.375 1 93.81 343 LEU B N 1
ATOM 5869 C CA . LEU B 1 343 ? 19.547 18.219 17.312 1 93.81 343 LEU B CA 1
ATOM 5870 C C . LEU B 1 343 ? 18.172 18.547 16.734 1 93.81 343 LEU B C 1
ATOM 5872 O O . LEU B 1 343 ? 17.219 18.828 17.469 1 93.81 343 LEU B O 1
ATOM 5876 N N . ASN B 1 344 ? 18.047 18.5 15.422 1 93.25 344 ASN B N 1
ATOM 5877 C CA . ASN B 1 344 ? 16.766 18.719 14.734 1 93.25 344 ASN B CA 1
ATOM 5878 C C . ASN B 1 344 ? 15.914 17.453 14.727 1 93.25 344 ASN B C 1
ATOM 5880 O O . ASN B 1 344 ? 14.758 17.484 14.305 1 93.25 344 ASN B O 1
ATOM 5884 N N . TYR B 1 345 ? 16.453 16.391 15.25 1 94 345 TYR B N 1
ATOM 5885 C CA . TYR B 1 345 ? 15.781 15.102 15.125 1 94 345 TYR B CA 1
ATOM 5886 C C . TYR B 1 345 ? 15.633 14.43 16.484 1 94 345 TYR B C 1
ATOM 5888 O O . TYR B 1 345 ? 14.852 14.883 17.328 1 94 345 TYR B O 1
ATOM 5896 N N . GLY B 1 346 ? 16.531 13.578 16.875 1 94.75 346 GLY B N 1
ATOM 5897 C CA . GLY B 1 346 ? 16.406 12.844 18.125 1 94.75 346 GLY B CA 1
ATOM 5898 C C . GLY B 1 346 ? 17.125 13.516 19.281 1 94.75 346 GLY B C 1
ATOM 5899 O O . GLY B 1 346 ? 16.984 13.094 20.438 1 94.75 346 GLY B O 1
ATOM 5900 N N . GLY B 1 347 ? 17.891 14.578 18.984 1 96.19 347 GLY B N 1
ATOM 5901 C CA . GLY B 1 347 ? 18.609 15.312 20.016 1 96.19 347 GLY B CA 1
ATOM 5902 C C . GLY B 1 347 ? 19.828 14.578 20.547 1 96.19 347 GLY B C 1
ATOM 5903 O O . GLY B 1 347 ? 20.469 15.031 21.484 1 96.19 347 GLY B O 1
ATOM 5904 N N . HIS B 1 348 ? 20.125 13.414 20 1 96.69 348 HIS B N 1
ATOM 5905 C CA . HIS B 1 348 ? 21.25 12.594 20.438 1 96.69 348 HIS B CA 1
ATOM 5906 C C . HIS B 1 348 ? 22.141 12.219 19.266 1 96.69 348 HIS B C 1
ATOM 5908 O O . HIS B 1 348 ? 21.656 11.93 18.172 1 96.69 348 HIS B O 1
ATOM 5914 N N . ALA B 1 349 ? 23.406 12.141 19.547 1 95.56 349 ALA B N 1
ATOM 5915 C CA . ALA B 1 349 ? 24.375 11.828 18.5 1 95.56 349 ALA B CA 1
ATOM 5916 C C . ALA B 1 349 ? 24.203 10.391 18.016 1 95.56 349 ALA B C 1
ATOM 5918 O O . ALA B 1 349 ? 24.438 10.094 16.844 1 95.56 349 ALA B O 1
ATOM 5919 N N . ASP B 1 350 ? 23.906 9.477 18.906 1 95.25 350 ASP B N 1
ATOM 5920 C CA . ASP B 1 350 ? 23.547 8.109 18.562 1 95.25 350 ASP B CA 1
ATOM 5921 C C . ASP B 1 350 ? 22.094 8.023 18.094 1 95.25 350 ASP B C 1
ATOM 5923 O O . ASP B 1 350 ? 21.172 8.266 18.875 1 95.25 350 ASP B O 1
ATOM 5927 N N . PRO B 1 351 ? 21.828 7.688 16.828 1 93.56 351 PRO B N 1
ATOM 5928 C CA . PRO B 1 351 ? 20.453 7.691 16.297 1 93.56 351 PRO B CA 1
ATOM 5929 C C . PRO B 1 351 ? 19.562 6.668 17 1 93.56 351 PRO B C 1
ATOM 5931 O O . PRO B 1 351 ? 18.328 6.754 16.891 1 93.56 351 PRO B O 1
ATOM 5934 N N . THR B 1 352 ? 20.156 5.68 17.656 1 92.25 352 THR B N 1
ATOM 5935 C CA . THR B 1 352 ? 19.375 4.652 18.344 1 92.25 352 THR B CA 1
ATOM 5936 C C . THR B 1 352 ? 18.875 5.164 19.688 1 92.25 352 THR B C 1
ATOM 5938 O O . THR B 1 352 ? 18.094 4.484 20.359 1 92.25 352 THR B O 1
ATOM 5941 N N . LEU B 1 353 ? 19.297 6.316 20.016 1 94.56 353 LEU B N 1
ATOM 5942 C CA . LEU B 1 353 ? 18.891 6.949 21.25 1 94.56 353 LEU B CA 1
ATOM 5943 C C . LEU B 1 353 ? 18.234 8.297 20.984 1 94.56 353 LEU B C 1
ATOM 5945 O O . LEU B 1 353 ? 18.281 8.805 19.859 1 94.56 353 LEU B O 1
ATOM 5949 N N . GLU B 1 354 ? 17.578 8.852 22.016 1 96.06 354 GLU B N 1
ATOM 5950 C CA . GLU B 1 354 ? 16.953 10.164 21.938 1 96.06 354 GLU B CA 1
ATOM 5951 C C . GLU B 1 354 ? 17.219 10.977 23.219 1 96.06 354 GLU B C 1
ATOM 5953 O O . GLU B 1 354 ? 17.422 10.406 24.281 1 96.06 354 GLU B O 1
ATOM 5958 N N . ASP B 1 355 ? 17.312 12.188 23.047 1 97.75 355 ASP B N 1
ATOM 5959 C CA . ASP B 1 355 ? 17.438 13.133 24.156 1 97.75 355 ASP B CA 1
ATOM 5960 C C . ASP B 1 355 ? 16.297 14.148 24.141 1 97.75 355 ASP B C 1
ATOM 5962 O O . ASP B 1 355 ? 16.359 15.148 23.438 1 97.75 355 ASP B O 1
ATOM 5966 N N . GLU B 1 356 ? 15.344 13.914 25.016 1 96.69 356 GLU B N 1
ATOM 5967 C CA . GLU B 1 356 ? 14.102 14.688 25.031 1 96.69 356 GLU B CA 1
ATOM 5968 C C . GLU B 1 356 ? 14.367 16.141 25.375 1 96.69 356 GLU B C 1
ATOM 5970 O O . GLU B 1 356 ? 13.82 17.047 24.734 1 96.69 356 GLU B O 1
ATOM 5975 N N . GLU B 1 357 ? 15.172 16.375 26.328 1 95.25 357 GLU B N 1
ATOM 5976 C CA . GLU B 1 357 ? 15.461 17.734 26.766 1 95.25 357 GLU B CA 1
ATOM 5977 C C . GLU B 1 357 ? 16.078 18.562 25.641 1 95.25 357 GLU B C 1
ATOM 5979 O O . GLU B 1 357 ? 15.664 19.688 25.391 1 95.25 357 GLU B O 1
ATOM 5984 N N . GLN B 1 358 ? 17.047 17.938 25 1 95.62 358 GLN B N 1
ATOM 5985 C CA . GLN B 1 358 ? 17.734 18.641 23.922 1 95.62 358 GLN B CA 1
ATOM 5986 C C . GLN B 1 358 ? 16.781 18.891 22.75 1 95.62 358 GLN B C 1
ATOM 5988 O O . GLN B 1 358 ? 16.812 19.969 22.156 1 95.62 358 GLN B O 1
ATOM 5993 N N . PHE B 1 359 ? 16.016 17.953 22.438 1 96.44 359 PHE B N 1
ATOM 5994 C CA . PHE B 1 359 ? 15.078 18.125 21.328 1 96.44 359 PHE B CA 1
ATOM 5995 C C . PHE B 1 359 ? 14.086 19.234 21.609 1 96.44 359 PHE B C 1
ATOM 5997 O O . PHE B 1 359 ? 13.828 20.094 20.75 1 96.44 359 PHE B O 1
ATOM 6004 N N . VAL B 1 360 ? 13.508 19.203 22.828 1 95.31 360 VAL B N 1
ATOM 6005 C CA . VAL B 1 360 ? 12.516 20.203 23.219 1 95.31 360 VAL B CA 1
ATOM 6006 C C . VAL B 1 360 ? 13.125 21.594 23.141 1 95.31 360 VAL B C 1
ATOM 6008 O O . VAL B 1 360 ? 12.492 22.531 22.641 1 95.31 360 VAL B O 1
ATOM 6011 N N . LEU B 1 361 ? 14.336 21.719 23.625 1 94.19 361 LEU B N 1
ATOM 6012 C CA . LEU B 1 361 ? 15.016 23.016 23.578 1 94.19 361 LEU B CA 1
ATOM 6013 C C . LEU B 1 361 ? 15.172 23.5 22.141 1 94.19 361 LEU B C 1
ATOM 6015 O O . LEU B 1 361 ? 14.93 24.672 21.859 1 94.19 361 LEU B O 1
ATOM 6019 N N . HIS B 1 362 ? 15.484 22.656 21.312 1 95.19 362 HIS B N 1
ATOM 6020 C CA . HIS B 1 362 ? 15.719 23.047 19.922 1 95.19 362 HIS B CA 1
ATOM 6021 C C . HIS B 1 362 ? 14.398 23.359 19.203 1 95.19 362 HIS B C 1
ATOM 6023 O O . HIS B 1 362 ? 14.336 24.281 18.391 1 95.19 362 HIS B O 1
ATOM 6029 N N . ALA B 1 363 ? 13.445 22.547 19.438 1 95.56 363 ALA B N 1
ATOM 6030 C CA . ALA B 1 363 ? 12.125 22.828 18.891 1 95.56 363 ALA B CA 1
ATOM 6031 C C . ALA B 1 363 ? 11.625 24.203 19.328 1 95.56 363 ALA B C 1
ATOM 6033 O O . ALA B 1 363 ? 11.109 24.969 18.5 1 95.56 363 ALA B O 1
ATOM 6034 N N . ARG B 1 364 ? 11.805 24.547 20.578 1 93.44 364 ARG B N 1
ATOM 6035 C CA . ARG B 1 364 ? 11.43 25.859 21.094 1 93.44 364 ARG B CA 1
ATOM 6036 C C . ARG B 1 364 ? 12.203 26.953 20.375 1 93.44 364 ARG B C 1
ATOM 6038 O O . ARG B 1 364 ? 11.633 27.984 20.016 1 93.44 364 ARG B O 1
ATOM 6045 N N . TRP B 1 365 ? 13.484 26.688 20.25 1 94.25 365 TRP B N 1
ATOM 6046 C CA . TRP B 1 365 ? 14.344 27.656 19.562 1 94.25 365 TRP B CA 1
ATOM 6047 C C . TRP B 1 365 ? 13.836 27.922 18.156 1 94.25 365 TRP B C 1
ATOM 6049 O O . TRP B 1 365 ? 13.742 29.062 17.734 1 94.25 365 TRP B O 1
ATOM 6059 N N . ALA B 1 366 ? 13.508 26.875 17.453 1 94.75 366 ALA B N 1
ATOM 6060 C CA . ALA B 1 366 ? 13.008 26.984 16.094 1 94.75 366 ALA B CA 1
ATOM 6061 C C . ALA B 1 366 ? 11.695 27.766 16.047 1 94.75 366 ALA B C 1
ATOM 6063 O O . ALA B 1 366 ? 11.516 28.656 15.227 1 94.75 366 ALA B O 1
ATOM 6064 N N . VAL B 1 367 ? 10.781 27.484 16.938 1 93.62 367 VAL B N 1
ATOM 6065 C CA . VAL B 1 367 ? 9.453 28.094 16.938 1 93.62 367 VAL B CA 1
ATOM 6066 C C . VAL B 1 367 ? 9.562 29.562 17.328 1 93.62 367 VAL B C 1
ATOM 6068 O O . VAL B 1 367 ? 8.992 30.422 16.656 1 93.62 367 VAL B O 1
ATOM 6071 N N . GLU B 1 368 ? 10.273 29.844 18.406 1 90.81 368 GLU B N 1
ATOM 6072 C CA . GLU B 1 368 ? 10.414 31.234 18.859 1 90.81 368 GLU B CA 1
ATOM 6073 C C . GLU B 1 368 ? 11.109 32.094 17.812 1 90.81 368 GLU B C 1
ATOM 6075 O O . GLU B 1 368 ? 10.758 33.25 17.625 1 90.81 368 GLU B O 1
ATOM 6080 N N . SER B 1 369 ? 12.086 31.484 17.203 1 92.62 369 SER B N 1
ATOM 6081 C CA . SER B 1 369 ? 12.766 32.219 16.141 1 92.62 369 SER B CA 1
ATOM 6082 C C . SER B 1 369 ? 11.82 32.5 14.977 1 92.62 369 SER B C 1
ATOM 6084 O O . SER B 1 369 ? 11.797 33.625 14.453 1 92.62 369 SER B O 1
ATOM 6086 N N . TRP B 1 370 ? 11.109 31.547 14.617 1 93.19 370 TRP B N 1
ATOM 6087 C CA . TRP B 1 370 ? 10.164 31.719 13.516 1 93.19 370 TRP B CA 1
ATOM 6088 C C . TRP B 1 370 ? 9.125 32.781 13.844 1 93.19 370 TRP B C 1
ATOM 6090 O O . TRP B 1 370 ? 8.852 33.656 13.023 1 93.19 370 TRP B O 1
ATOM 6100 N N . LEU B 1 371 ? 8.547 32.688 14.992 1 90.12 371 LEU B N 1
ATOM 6101 C CA . LEU B 1 371 ? 7.48 33.625 15.391 1 90.12 371 LEU B CA 1
ATOM 6102 C C . LEU B 1 371 ? 8 35.031 15.508 1 90.12 371 LEU B C 1
ATOM 6104 O O . LEU B 1 371 ? 7.277 36 15.211 1 90.12 371 LEU B O 1
ATOM 6108 N N . LYS B 1 372 ? 9.195 35.188 16.016 1 89.12 372 LYS B N 1
ATOM 6109 C CA . LYS B 1 372 ? 9.797 36.5 16.078 1 89.12 372 LYS B CA 1
ATOM 6110 C C . LYS B 1 372 ? 9.922 37.125 14.68 1 89.12 372 LYS B C 1
ATOM 6112 O O . LYS B 1 372 ? 9.641 38.312 14.484 1 89.12 372 LYS B O 1
ATOM 6117 N N . ALA B 1 373 ? 10.312 36.312 13.789 1 90.88 373 ALA B N 1
ATOM 6118 C CA . ALA B 1 373 ? 10.492 36.781 12.414 1 90.88 373 ALA B CA 1
ATOM 6119 C C . ALA B 1 373 ? 9.148 37.062 11.758 1 90.88 373 ALA B C 1
ATOM 6121 O O . ALA B 1 373 ? 9.039 37.969 10.938 1 90.88 373 ALA B O 1
ATOM 6122 N N . ALA B 1 374 ? 8.188 36.312 12.031 1 85.25 374 ALA B N 1
ATOM 6123 C CA . ALA B 1 374 ? 6.863 36.438 11.422 1 85.25 374 ALA B CA 1
ATOM 6124 C C . ALA B 1 374 ? 6.137 37.656 11.961 1 85.25 374 ALA B C 1
ATOM 6126 O O . ALA B 1 374 ? 5.168 38.125 11.359 1 85.25 374 ALA B O 1
ATOM 6127 N N . ALA B 1 375 ? 6.625 38.281 13.016 1 77.81 375 ALA B N 1
ATOM 6128 C CA . ALA B 1 375 ? 6.066 39.469 13.609 1 77.81 375 ALA B CA 1
ATOM 6129 C C . ALA B 1 375 ? 4.566 39.344 13.859 1 77.81 375 ALA B C 1
ATOM 6131 O O . ALA B 1 375 ? 3.783 40.219 13.5 1 77.81 375 ALA B O 1
ATOM 6132 N N . LEU B 1 376 ? 4.23 38.156 14.273 1 71 376 LEU B N 1
ATOM 6133 C CA . LEU B 1 376 ? 2.814 38 14.578 1 71 376 LEU B CA 1
ATOM 6134 C C . LEU B 1 376 ? 2.408 38.875 15.75 1 71 376 LEU B C 1
ATOM 6136 O O . LEU B 1 376 ? 3.148 39 16.719 1 71 376 LEU B O 1
ATOM 6140 N N . PRO B 1 377 ? 1.387 39.688 15.477 1 59.34 377 PRO B N 1
ATOM 6141 C CA . PRO B 1 377 ? 0.954 40.5 16.609 1 59.34 377 PRO B CA 1
ATOM 6142 C C . PRO B 1 377 ? 0.614 39.656 17.844 1 59.34 377 PRO B C 1
ATOM 6144 O O . PRO B 1 377 ? 0.191 38.5 17.719 1 59.34 377 PRO B O 1
ATOM 6147 N N . ALA B 1 378 ? 1.234 40.062 19.016 1 52.41 378 ALA B N 1
ATOM 6148 C CA . ALA B 1 378 ? 0.874 39.375 20.25 1 52.41 378 ALA B CA 1
ATOM 6149 C C . ALA B 1 378 ? -0.642 39.312 20.422 1 52.41 378 ALA B C 1
ATOM 6151 O O . ALA B 1 378 ? -1.357 40.25 20.047 1 52.41 378 ALA B O 1
ATOM 6152 N N . SER B 1 379 ? -1.164 38.125 20.328 1 53 379 SER B N 1
ATOM 6153 C CA . SER B 1 379 ? -2.6 37.969 20.547 1 53 379 SER B CA 1
ATOM 6154 C C . SER B 1 379 ? -3.043 38.719 21.797 1 53 379 SER B C 1
ATOM 6156 O O . SER B 1 379 ? -2.332 38.719 22.812 1 53 379 SER B O 1
ATOM 6158 N N . GLU B 1 380 ? -3.891 39.781 21.656 1 48.28 380 GLU B N 1
ATOM 6159 C CA . GLU B 1 380 ? -4.492 40.438 22.828 1 48.28 380 GLU B CA 1
ATOM 6160 C C . GLU B 1 380 ? -4.926 39.406 23.859 1 48.28 380 GLU B C 1
ATOM 6162 O O . GLU B 1 380 ? -4.953 39.688 25.062 1 48.28 380 GLU B O 1
ATOM 6167 N N . GLU B 1 381 ? -5.566 38.312 23.422 1 49.59 381 GLU B N 1
ATOM 6168 C CA . GLU B 1 381 ? -6.098 37.312 24.344 1 49.59 381 GLU B CA 1
ATOM 6169 C C . GLU B 1 381 ? -5.023 36.281 24.719 1 49.59 381 GLU B C 1
ATOM 6171 O O . GLU B 1 381 ? -4.258 35.844 23.875 1 49.59 381 GLU B O 1
ATOM 6176 N N . LYS B 1 382 ? -4.52 36.438 25.922 1 51.59 382 LYS B N 1
ATOM 6177 C CA . LYS B 1 382 ? -3.6 35.531 26.609 1 51.59 382 LYS B CA 1
ATOM 6178 C C . LYS B 1 382 ? -3.887 34.094 26.25 1 51.59 382 LYS B C 1
ATOM 6180 O O . LYS B 1 382 ? -3.715 33.188 27.078 1 51.59 382 LYS B O 1
ATOM 6185 N N . GLU B 1 383 ? -4.609 33.781 25.094 1 57.44 383 GLU B N 1
ATOM 6186 C CA . GLU B 1 383 ? -5.098 32.406 24.969 1 57.44 383 GLU B CA 1
ATOM 6187 C C . GLU B 1 383 ? -4.008 31.5 24.438 1 57.44 383 GLU B C 1
ATOM 6189 O O . GLU B 1 383 ? -3.307 31.828 23.484 1 57.44 383 GLU B O 1
ATOM 6194 N N . THR B 1 384 ? -3.699 30.484 25.203 1 69.56 384 THR B N 1
ATOM 6195 C CA . THR B 1 384 ? -2.756 29.391 24.953 1 69.56 384 THR B CA 1
ATOM 6196 C C . THR B 1 384 ? -3.146 28.609 23.703 1 69.56 384 THR B C 1
ATOM 6198 O O . THR B 1 384 ? -4.332 28.469 23.406 1 69.56 384 THR B O 1
ATOM 6201 N N . CYS B 1 385 ? -2.287 28.562 22.766 1 86.69 385 CYS B N 1
ATOM 6202 C CA . CYS B 1 385 ? -2.467 27.719 21.578 1 86.69 385 CYS B CA 1
ATOM 6203 C C . CYS B 1 385 ? -2.201 26.25 21.906 1 86.69 385 CYS B C 1
ATOM 6205 O O . CYS B 1 385 ? -1.052 25.859 22.109 1 86.69 385 CYS B O 1
ATOM 6207 N N . TRP B 1 386 ? -3.248 25.5 22.125 1 92.31 386 TRP B N 1
ATOM 6208 C CA . TRP B 1 386 ? -3.105 24.078 22.359 1 92.31 386 TRP B CA 1
ATOM 6209 C C . TRP B 1 386 ? -2.697 23.344 21.094 1 92.31 386 TRP B C 1
ATOM 6211 O O . TRP B 1 386 ? -3.371 23.453 20.062 1 92.31 386 TRP B O 1
ATOM 6221 N N . ILE B 1 387 ? -1.623 22.641 21.109 1 95.38 387 ILE B N 1
ATOM 6222 C CA . ILE B 1 387 ? -1.114 21.938 19.938 1 95.38 387 ILE B CA 1
ATOM 6223 C C . ILE B 1 387 ? -0.581 20.562 20.359 1 95.38 387 ILE B C 1
ATOM 6225 O O . ILE B 1 387 ? 0.073 20.438 21.391 1 95.38 387 ILE B O 1
ATOM 6229 N N . ARG B 1 388 ? -0.889 19.516 19.625 1 96.25 388 ARG B N 1
ATOM 6230 C CA . ARG B 1 388 ? -0.447 18.141 19.906 1 96.25 388 ARG B CA 1
ATOM 6231 C C . ARG B 1 388 ? -0.176 17.391 18.609 1 96.25 388 ARG B C 1
ATOM 6233 O O . ARG B 1 388 ? -0.762 17.703 17.562 1 96.25 388 ARG B O 1
ATOM 6240 N N . PRO B 1 389 ? 0.749 16.453 18.625 1 95.88 389 PRO B N 1
ATOM 6241 C CA . PRO B 1 389 ? 0.904 15.578 17.469 1 95.88 389 PRO B CA 1
ATOM 6242 C C . PRO B 1 389 ? -0.259 14.609 17.297 1 95.88 389 PRO B C 1
ATOM 6244 O O . PRO B 1 389 ? -0.727 14.023 18.281 1 95.88 389 PRO B O 1
ATOM 6247 N N . ALA B 1 390 ? -0.727 14.469 16.078 1 94.69 390 ALA B N 1
ATOM 6248 C CA . ALA B 1 390 ? -1.783 13.508 15.797 1 94.69 390 ALA B CA 1
ATOM 6249 C C . ALA B 1 390 ? -1.255 12.078 15.867 1 94.69 390 ALA B C 1
ATOM 6251 O O . ALA B 1 390 ? -0.051 11.844 15.734 1 94.69 390 ALA B O 1
ATOM 6252 N N . VAL B 1 391 ? -2.178 11.195 16.125 1 90.44 391 VAL B N 1
ATOM 6253 C CA . VAL B 1 391 ? -1.887 9.766 16.203 1 90.44 391 VAL B CA 1
ATOM 6254 C C . VAL B 1 391 ? -2.793 9 15.234 1 90.44 391 VAL B C 1
ATOM 6256 O O . VAL B 1 391 ? -3.986 9.297 15.133 1 90.44 391 VAL B O 1
ATOM 6259 N N . ASP B 1 392 ? -2.182 7.98 14.625 1 89.25 392 ASP B N 1
ATOM 6260 C CA . ASP B 1 392 ? -2.996 7.145 13.75 1 89.25 392 ASP B CA 1
ATOM 6261 C C . ASP B 1 392 ? -4.09 6.43 14.531 1 89.25 392 ASP B C 1
ATOM 6263 O O . ASP B 1 392 ? -3.82 5.809 15.562 1 89.25 392 ASP B O 1
ATOM 6267 N N . GLY B 1 393 ? -5.312 6.562 14.047 1 90.44 393 GLY B N 1
ATOM 6268 C CA . GLY B 1 393 ? -6.43 5.902 14.703 1 90.44 393 GLY B CA 1
ATOM 6269 C C . GLY B 1 393 ? -7.16 6.797 15.68 1 90.44 393 GLY B C 1
ATOM 6270 O O . GLY B 1 393 ? -8.211 6.426 16.203 1 90.44 393 GLY B O 1
ATOM 6271 N N . MET B 1 394 ? -6.699 7.988 15.883 1 93.5 394 MET B N 1
ATOM 6272 C CA . MET B 1 394 ? -7.355 8.875 16.844 1 93.5 394 MET B CA 1
ATOM 6273 C C . MET B 1 394 ? -8.617 9.484 16.234 1 93.5 394 MET B C 1
ATOM 6275 O O . MET B 1 394 ? -8.719 9.648 15.023 1 93.5 394 MET B O 1
ATOM 6279 N N . THR B 1 395 ? -9.555 9.82 17.094 1 96.44 395 THR B N 1
ATOM 6280 C CA . THR B 1 395 ? -10.797 10.469 16.688 1 96.44 395 THR B CA 1
ATOM 6281 C C . THR B 1 395 ? -10.945 11.82 17.375 1 96.44 395 THR B C 1
ATOM 6283 O O . THR B 1 395 ? -10.859 11.906 18.609 1 96.44 395 THR B O 1
ATOM 6286 N N . ILE B 1 396 ? -11.102 12.859 16.609 1 97.31 396 ILE B N 1
ATOM 6287 C CA . ILE B 1 396 ? -11.422 14.195 17.094 1 97.31 396 ILE B CA 1
ATOM 6288 C C . ILE B 1 396 ? -12.938 14.406 17.062 1 97.31 396 ILE B C 1
ATOM 6290 O O . ILE B 1 396 ? -13.586 14.109 16.062 1 97.31 396 ILE B O 1
ATOM 6294 N N . ARG B 1 397 ? -13.516 14.93 18.156 1 97.19 397 ARG B N 1
ATOM 6295 C CA . ARG B 1 397 ? -14.961 15.141 18.25 1 97.19 397 ARG B CA 1
ATOM 6296 C C . ARG B 1 397 ? -15.281 16.609 18.438 1 97.19 397 ARG B C 1
ATOM 6298 O O . ARG B 1 397 ? -14.648 17.297 19.234 1 97.19 397 ARG B O 1
ATOM 6305 N N . PHE B 1 398 ? -16.25 17.109 17.703 1 96 398 PHE B N 1
ATOM 6306 C CA . PHE B 1 398 ? -16.672 18.5 17.828 1 96 398 PHE B CA 1
ATOM 6307 C C . PHE B 1 398 ? -18.062 18.688 17.219 1 96 398 PHE B C 1
ATOM 6309 O O . PHE B 1 398 ? -18.578 17.797 16.531 1 96 398 PHE B O 1
ATOM 6316 N N . GLY B 1 399 ? -18.672 19.844 17.562 1 93.62 399 GLY B N 1
ATOM 6317 C CA . GLY B 1 399 ? -19.953 20.203 16.984 1 93.62 399 GLY B CA 1
ATOM 6318 C C . GLY B 1 399 ? -21.141 19.672 17.781 1 93.62 399 GLY B C 1
ATOM 6319 O O . GLY B 1 399 ? -20.953 18.969 18.781 1 93.62 399 GLY B O 1
ATOM 6320 N N . GLY B 1 400 ? -22.312 20.109 17.453 1 90.81 400 GLY B N 1
ATOM 6321 C CA . GLY B 1 400 ? -23.547 19.656 18.078 1 90.81 400 GLY B CA 1
ATOM 6322 C C . GLY B 1 400 ? -23.656 20.062 19.547 1 90.81 400 GLY B C 1
ATOM 6323 O O . GLY B 1 400 ? -24.312 19.391 20.344 1 90.81 400 GLY B O 1
ATOM 6324 N N . GLY B 1 401 ? -22.969 20.984 19.969 1 88.44 401 GLY B N 1
ATOM 6325 C CA . GLY B 1 401 ? -23.016 21.453 21.328 1 88.44 401 GLY B CA 1
ATOM 6326 C C . GLY B 1 401 ? -22.047 20.734 22.25 1 88.44 401 GLY B C 1
ATOM 6327 O O . GLY B 1 401 ? -21.922 21.094 23.438 1 88.44 401 GLY B O 1
ATOM 6328 N N . ARG B 1 402 ? -21.312 19.766 21.703 1 90.69 402 ARG B N 1
ATOM 6329 C CA . ARG B 1 402 ? -20.359 19.047 22.547 1 90.69 402 ARG B CA 1
ATOM 6330 C C . ARG B 1 402 ? -19.047 19.828 22.672 1 90.69 402 ARG B C 1
ATOM 6332 O O . ARG B 1 402 ? -18.75 20.672 21.828 1 90.69 402 ARG B O 1
ATOM 6339 N N . GLU B 1 403 ? -18.391 19.547 23.75 1 91.94 403 GLU B N 1
ATOM 6340 C CA . GLU B 1 403 ? -17.047 20.094 23.906 1 91.94 403 GLU B CA 1
ATOM 6341 C C . GLU B 1 403 ? -16.078 19.453 22.906 1 91.94 403 GLU B C 1
ATOM 6343 O O . GLU B 1 403 ? -16.125 18.25 22.672 1 91.94 403 GLU B O 1
ATOM 6348 N N . THR B 1 404 ? -15.273 20.312 22.312 1 94.69 404 THR B N 1
ATOM 6349 C CA . THR B 1 404 ? -14.25 19.812 21.422 1 94.69 404 THR B CA 1
ATOM 6350 C C . THR B 1 404 ? -13.258 18.922 22.172 1 94.69 404 THR B C 1
ATOM 6352 O O . THR B 1 404 ? -12.773 19.297 23.234 1 94.69 404 THR B O 1
ATOM 6355 N N . GLY B 1 405 ? -13.023 17.703 21.703 1 95.06 405 GLY B N 1
ATOM 6356 C CA . GLY B 1 405 ? -12.102 16.781 22.344 1 95.06 405 GLY B CA 1
ATOM 6357 C C . GLY B 1 405 ? -11.641 15.672 21.422 1 95.06 405 GLY B C 1
ATOM 6358 O O . GLY B 1 405 ? -11.875 15.719 20.219 1 95.06 405 GLY B O 1
ATOM 6359 N N . ASP B 1 406 ? -10.805 14.805 21.922 1 96.44 406 ASP B N 1
ATOM 6360 C CA . ASP B 1 406 ? -10.312 13.641 21.188 1 96.44 406 ASP B CA 1
ATOM 6361 C C . ASP B 1 406 ? -10.156 12.43 22.109 1 96.44 406 ASP B C 1
ATOM 6363 O O . ASP B 1 406 ? -10.391 12.531 23.312 1 96.44 406 ASP B O 1
ATOM 6367 N N . ASP B 1 407 ? -9.828 11.312 21.609 1 94.81 407 ASP B N 1
ATOM 6368 C CA . ASP B 1 407 ? -9.734 10.102 22.422 1 94.81 407 ASP B CA 1
ATOM 6369 C C . ASP B 1 407 ? -8.281 9.758 22.734 1 94.81 407 ASP B C 1
ATOM 6371 O O . ASP B 1 407 ? -7.98 8.656 23.188 1 94.81 407 ASP B O 1
ATOM 6375 N N . GLU B 1 408 ? -7.34 10.641 22.469 1 92.81 408 GLU B N 1
ATOM 6376 C CA . GLU B 1 408 ? -5.922 10.398 22.734 1 92.81 408 GLU B CA 1
ATOM 6377 C C . GLU B 1 408 ? -5.418 11.273 23.875 1 92.81 408 GLU B C 1
ATOM 6379 O O . GLU B 1 408 ? -4.652 10.805 24.719 1 92.81 408 GLU B O 1
ATOM 6384 N N . TYR B 1 409 ? -5.887 12.5 23.953 1 93.25 409 TYR B N 1
ATOM 6385 C CA . TYR B 1 409 ? -5.332 13.461 24.891 1 93.25 409 TYR B CA 1
ATOM 6386 C C . TYR B 1 409 ? -6.398 13.93 25.875 1 93.25 409 TYR B C 1
ATOM 6388 O O . TYR B 1 409 ? -6.262 14.992 26.5 1 93.25 409 TYR B O 1
ATOM 6396 N N . GLU B 1 410 ? -7.527 13.32 26.016 1 83.62 410 GLU B N 1
ATOM 6397 C CA . GLU B 1 410 ? -8.656 13.727 26.859 1 83.62 410 GLU B CA 1
ATOM 6398 C C . GLU B 1 410 ? -8.219 13.945 28.297 1 83.62 410 GLU B C 1
ATOM 6400 O O . GLU B 1 410 ? -8.727 14.844 28.984 1 83.62 410 GLU B O 1
ATOM 6405 N N . ASP B 1 411 ? -7.359 13.156 28.766 1 70.94 411 ASP B N 1
ATOM 6406 C CA . ASP B 1 411 ? -7 13.242 30.172 1 70.94 411 ASP B CA 1
ATOM 6407 C C . ASP B 1 411 ? -6.051 14.414 30.438 1 70.94 411 ASP B C 1
ATOM 6409 O O . ASP B 1 411 ? -5.738 14.727 31.594 1 70.94 411 ASP B O 1
ATOM 6413 N N . GLU B 1 412 ? -5.535 15.07 29.422 1 67.69 412 GLU B N 1
ATOM 6414 C CA . GLU B 1 412 ? -4.59 16.172 29.641 1 67.69 412 GLU B CA 1
ATOM 6415 C C . GLU B 1 412 ? -5.312 17.469 29.984 1 67.69 412 GLU B C 1
ATOM 6417 O O . GLU B 1 412 ? -4.703 18.406 30.5 1 67.69 412 GLU B O 1
ATOM 6422 N N . GLN B 1 413 ? -6.445 17.828 29.547 1 49.94 413 GLN B N 1
ATOM 6423 C CA . GLN B 1 413 ? -7.09 19.125 29.688 1 49.94 413 GLN B CA 1
ATOM 6424 C C . GLN B 1 413 ? -7.133 19.562 31.156 1 49.94 413 GLN B C 1
ATOM 6426 O O . GLN B 1 413 ? -7.086 20.75 31.453 1 49.94 413 GLN B O 1
ATOM 6431 N N . GLN B 1 414 ? -7.531 18.781 32.125 1 41.44 414 GLN B N 1
ATOM 6432 C CA . GLN B 1 414 ? -7.93 19.406 33.375 1 41.44 414 GLN B CA 1
ATOM 6433 C C . GLN B 1 414 ? -6.719 19.953 34.125 1 41.44 414 GLN B C 1
ATOM 6435 O O . GLN B 1 414 ? -6.867 20.625 35.156 1 41.44 414 GLN B O 1
ATOM 6440 N N . GLU B 1 415 ? -5.531 19.766 33.688 1 36.91 415 GLU B N 1
ATOM 6441 C CA . GLU B 1 415 ? -4.57 20.5 34.5 1 36.91 415 GLU B CA 1
ATOM 6442 C C . GLU B 1 415 ? -4.25 21.859 33.906 1 36.91 415 GLU B C 1
ATOM 6444 O O . GLU B 1 415 ? -4.113 21.984 32.688 1 36.91 415 GLU B O 1
#

Radius of gyration: 31.44 Å; Cα contacts (8 Å, |Δi|>4): 1674; chains: 2; bounding box: 61×107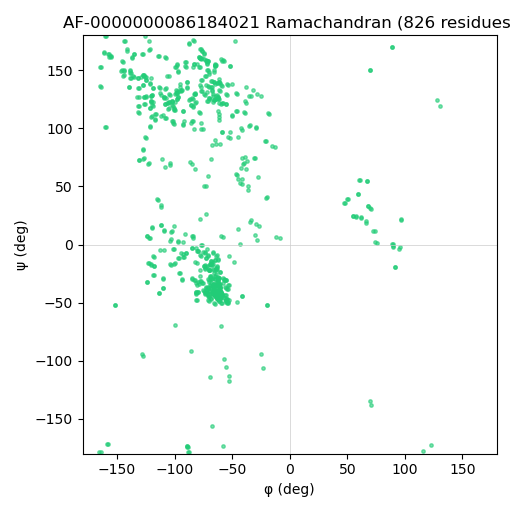×93 Å